Protein AF-0000000076657671 (afdb_homodimer)

Radius of gyration: 35.59 Å; Cα contacts (8 Å, |Δi|>4): 2488; chains: 2; bounding box: 98×104×80 Å

Nearest PDB structures (foldseek):
  4cth-assembly1_A-2  TM=8.405E-01  e=7.095E-39  Homo sapiens
  6sh2-assembly1_AAA  TM=8.256E-01  e=5.938E-39  Homo sapiens
  6svy-assembly1_A  TM=8.287E-01  e=7.846E-38  Homo sapiens
  5v48-assembly1_B  TM=8.168E-01  e=1.975E-38  Oryctolagus cuniculus
  3dwb-assembly1_A  TM=8.741E-01  e=6.721E-36  Homo sapiens

Secondary structure (DSSP, 8-state):
--------SB--SHHHHHHHHHHHHHS-TTGGGS-TTT-HHHHHHTTHHHHSPPPTT-S-EEHHHHHHHHHHHHHHHHHTSPPP-GGG--TTGGG--HHHHHHHHHHHHHHHHHHHHHH-HHHHHHHTTHHHHHHHHHHHHHS------S----HHHHHHHHHHHHHHHHHHHTTT--SSEEEEEEEETTEEEEEEEEEEEP-GGG-----SHHHHHHHHHHHHHHHHHH-SS---HHHHHHHHHHHHHHHHHHHHHHHHHHHHS-SEEEEEHHHHHHH-TTS-HHHHHHHHSPTT---EEEEESHHHHHHHHHHHHHS-HHHHHHHHHHHHHHHHGGG--SHHHHHHHHHHHHHTT--TTSPPPHHHHHHHHHHT--GGGSSSHHHHHHT---SSHHHHHHHHHHHHS-HHHHHHHHHHHHHHHHHHHHHHHH-SSS-HHHHHHHHHHHHH-EEEEES-TTTTTT-HHHHHHHTTT----SSHHHHHHHHHHHHHHHHHTTTTS---TT--SS-TTSS-EEEETTTTEEEEETTTSSTTT--TTS-HHHHIIIIIHHHHHHHHGGGSTTGGGB-TTS-B---S-HHHHHHHHHHHHHHHHHHHT-EEE-TTS-EEE--TTTTHHHHHHHHHHHHHHHHHHHHHHHHH-PPPBPTT-TTS-HHHHHHHHHHHHS-EE--HHHHHHHHHH-SSPPHHHHHHHHHHT-HHHHHHTT-S--S-S----/--------SB--SHHHHHHHHHHHHHS-TTGGGS-HHHHHHHHHHTTHHHHSPPPTT-S-EEHHHHHHHHHHHHHHHHHTSPPP-GGG--TTGGG--HHHHHHHHHHHHHHHHHHHHHH-HHHHHHHTTHHHHHHHHHHHHHS------S----HHHHHHHHHHHHHHHHHHHTTT--SSEEEEEEEETTEEEEEEEEEEEP-GGG-----SHHHHHHHHHHHHHHHHHH-SS---HHHHHHHHHHHHHHHHHHHHHHHHHHHHS-SEEEEEHHHHHHH-TTS-HHHHHHHHSPTT---EEEEESHHHHHHHHHHHHHS-HHHHHHHHHHHHHHHHGGG--SHHHHHHHHHHHHHTT--TTSPPPHHHHHHHHHHT--GGGSSSHHHHHHT---SSHHHHHHHHHHHHS-HHHHHHHHHHHHHHHHHHHHHHHH-SSS-HHHHHHHHHHHHH-EEEEES-TTTTTT-HHHHHHHTTT----SSHHHHHHHHHHHHHHHHHTTTTS---TT--SS-TTSS-EEEETTTTEEEEETTTSSTTT--TTS-HHHHIIIIIHHHHHHHHGGGSTTGGGB-TTS-B---S-HHHHHHHHHHHHHHHHHHHT-EEE-TTS-EEE--TTTTHHHHHHHHHHHHHHHHHHHHHHHHH-PPPBPTT-TTS-HHHHHHHHHHHHS-EE--HHHHHHHHHH-SSPPHHHHHHHHHHT-HHHHHHTT-S--S-S----

Foldseek 3Di:
DPPPPPPALADDPPLLQVLLCLQVQQAAPVLVPDQCQVFVLCGRRVRVCVVDDAAFAGQWDALQNVLLVVLLVLLLCLLVDPDQDDPRFFPLQVPDDPVLNVLLNVVSVVLNLLLCLLPVQVLLAVCFCVVLLVVLVVLCVLQPFDPPPVDPPDPVVLVVLLNSLLSNVLVCQLLQQDAQKHWFWFADQQHRFAIAIEIEGDDLLLDQAFDDPVLLVLLLQLQLVSCCVRYPDNDDSVRSSVLVVLLSVLSVQLSVLNVCLVVPHDQKDKDFPVVVCVLQVSNNVVSSLCVQAPHPDGDIYMYGSVSSSNSNSVSVVPDRSSSVSSNSSVSSCVQLLVLHDDPSSLSNVLSSCVSVVHHSVRNDDSSSVSVCCQAQAGCSQVSDPVSCQGLNRLHLNLSSLQSSCSPLPDPLNVVVVVVLLVLLLVLLLVVLVPDDQADPQLSVQLNLLSVLAAEAEAAFVVVPSSRSVSSCVLCVQQDDDSRSSNNRSSSSSSSSSVRSHCHPGTDDLRDDSYRLLRLDWAADLQANYTHHGSSVQGPPQHDSPDFLLLVLLRVQLVSQLRSCLCPFPPNCQAGSRNHRHNSGDPSSVVSLVVLLVLQQVLQQPDWDAAPVGDTDGARSVLQSSSSSSNLRSNQSSLVSSVVVCVVPHGRRHRPPCVVADSLRVSLSSNLSSLRMGHDRVVQVVCSVHPNHDHSSCSSNQSLLQHLSNCVRSVPPDRHRSGDRD/DPPPPPPALADDPPLLQVLLCLQVQQAAPVLVPDQCQVFVLCGRRVRVCVVDDAAFAGQWDALQNVLLVVLLVLLLCLLPDPDQDDPRFFPLQVPDDPVLNVLLNVVSVVLNLLLCLLPVQVLLAVCFCVVLLVVLVVLCVLQPFDPPPVDDPDPVVLVVLLNSLLSNVLVCQLLQQDAQWHWFWFADQQHRFAIATEIEGDDLLLDQAFDDPVLLVLLLQLQLVSCCVRPPDNDDSVRSSVLVVLLSVLSVQLSVLNVCLVVPHDQKDKDFPVVVCVLQVSNNVVSSLCVQAPHPFGDIYMYGSVSSSNSNSVSVVPDRSSSVSSNSSVSSCVQLLVLHDDPSSLSNVLSSCVSVVHHSVRNDDSSSVSVCCQAQAGCSQVSDPVSCQGLNRLHLNLSSLQSSCSPLPDPLNVVVVVVLLVLLLVLLLVVLVPDDQADPQLSVQLNLLSVLAAEAEAAFVVVPSSRSVSSCVLCVQQDDDSRSSVNRSSSSSSSSSVRSHCHPGTDDLRDDSYRLLRLDWAADLQANYTHHGSSVQGPPQHDSPDFLLLVLLRVQLVSQLRSQLCPFPPNCQAGSRNHRHNSGDPSSVVSLVVLLVLQQVLQQPDWDAAPVGDTDGARSVLQSSSSRSNLRSNQSSLVSSVVVCVVPHGRRHRPPCVVADSLRVSLSSNLSSLRMGHDRVVQVVCSVHPNHDHSSCSSNQSLLQHLSNCVRSVPVDRHRSGDRD

Sequence (1450 aa):
MAPSSAASNLCTSASCVHIASEILGSLALNYTEIDPCEDFEQYVCGNWAARHEIPAGGVSTDGLTLAQENVDSALRQILESPYPSGEDAGWITVNLTKEQSKADKEIFSMIQDTYQVCTNYTALEEEGLQTLQEIVKTVVDLYPTTPASGGNKTAANTTKRSAALGKTLTFFESVGIQTFQRFILKQKETDPDAVQLTLFPLQPDEVVLPATEQDLEEYIKIASQLVVAVHPSNISTTTAAKLVASVIELEGKLVAASTYAEQNGPTSDLVSIAEAQKQFPELNYEYVIEELAPKNWKGDIQFIAPAYFNNASQIISETPSTILQAYFVWKAISSISIYIEADLTNAYNDLVTKIRKRDPESPLPRWKRCINLMNYGVAWTQGSQITSQFIGPTGLTWILSRFFVDKHFSPEANELTSDLVQHIKDSFSERIESRDWASDEVKKAAIEKVEAMKKIIGLPTFPDAVDPIALKEYYSDVEIQSSLALTALSFAKSKVKNNWMTLGKPYNRGQFVLSTLTANAYHARTLNQIVLFAGFQQFPIYDVEFPSYLLYGGMGSVVGHEITHGFDNTGRNFDSIGNATQWWDEKSIKAFEEKTKCFIEQYNNFTILAPNGTNVHVNGTLTLDENIADAGGVSSSYEAWKKWEDEKGKAKNLPGLQGFTHEQLFFIKWGQTWCSNVPPELGLTLLEDDVHSPAPARVLLPLKNTVGFNKAFNCPKKEPVCELWMAPSSAASNLCTSASCVHIASEILGSLALNYTEIDPCEDFEQYVCGNWAARHEIPAGGVSTDGLTLAQENVDSALRQILESPYPSGEDAGWITVNLTKEQSKADKEIFSMIQDTYQVCTNYTALEEEGLQTLQEIVKTVVDLYPTTPASGGNKTAANTTKRSAALGKTLTFFESVGIQTFQRFILKQKETDPDAVQLTLFPLQPDEVVLPATEQDLEEYIKIASQLVVAVHPSNISTTTAAKLVASVIELEGKLVAASTYAEQNGPTSDLVSIAEAQKQFPELNYEYVIEELAPKNWKGDIQFIAPAYFNNASQIISETPSTILQAYFVWKAISSISIYIEADLTNAYNDLVTKIRKRDPESPLPRWKRCINLMNYGVAWTQGSQITSQFIGPTGLTWILSRFFVDKHFSPEANELTSDLVQHIKDSFSERIESRDWASDEVKKAAIEKVEAMKKIIGLPTFPDAVDPIALKEYYSDVEIQSSLALTALSFAKSKVKNNWMTLGKPYNRGQFVLSTLTANAYHARTLNQIVLFAGFQQFPIYDVEFPSYLLYGGMGSVVGHEITHGFDNTGRNFDSIGNATQWWDEKSIKAFEEKTKCFIEQYNNFTILAPNGTNVHVNGTLTLDENIADAGGVSSSYEAWKKWEDEKGKAKNLPGLQGFTHEQLFFIKWGQTWCSNVPPELGLTLLEDDVHSPAPARVLLPLKNTVGFNKAFNCPKKEPVCELW

InterPro domains:
  IPR000718 Peptidase M13 [PS51885] (10-725)
  IPR000718 Peptidase M13 [PTHR11733] (7-720)
  IPR000718 Peptidase M13 [cd08662] (34-720)
  IPR008753 Peptidase M13, N-terminal domain [PF05649] (36-460)
  IPR018497 Peptidase M13, C-terminal domain [PF01431] (520-720)
  IPR018497 Peptidase M13, C-terminal domain [PR00786] (530-542)
  IPR018497 Peptidase M13, C-terminal domain [PR00786] (551-567)
  IPR018497 Peptidase M13, C-terminal domain [PR00786] (626-637)
  IPR024079 Metallopeptidase, catalytic domain superfamily [G3DSA:3.40.390.10] (11-725)
  IPR042089 Peptidase M13, domain 2 [G3DSA:1.10.1380.10] (62-507)

Structure (mmCIF, N/CA/C/O backbone):
data_AF-0000000076657671-model_v1
#
loop_
_entity.id
_entity.type
_entity.pdbx_description
1 polymer 'Related to endothelin-converting enzyme 1'
#
loop_
_atom_site.group_PDB
_atom_site.id
_atom_site.type_symbol
_atom_site.label_atom_id
_atom_site.label_alt_id
_atom_site.label_comp_id
_atom_site.label_asym_id
_atom_site.label_entity_id
_atom_site.label_seq_id
_atom_site.pdbx_PDB_ins_code
_atom_site.Cartn_x
_atom_site.Cartn_y
_atom_site.Cartn_z
_atom_site.occupancy
_atom_site.B_iso_or_equiv
_atom_site.auth_seq_id
_atom_site.auth_comp_id
_atom_site.auth_asym_id
_atom_site.auth_atom_id
_atom_site.pdbx_PDB_model_num
ATOM 1 N N . MET A 1 1 ? 42.562 16.469 -19.359 1 21.91 1 MET A N 1
ATOM 2 C CA . MET A 1 1 ? 42.438 15.023 -19.188 1 21.91 1 MET A CA 1
ATOM 3 C C . MET A 1 1 ? 42.25 14.664 -17.719 1 21.91 1 MET A C 1
ATOM 5 O O . MET A 1 1 ? 43.188 14.836 -16.922 1 21.91 1 MET A O 1
ATOM 9 N N . ALA A 1 2 ? 41.094 14.789 -17.141 1 28.77 2 ALA A N 1
ATOM 10 C CA . ALA A 1 2 ? 40.938 14.773 -15.695 1 28.77 2 ALA A CA 1
ATOM 11 C C . ALA A 1 2 ? 41.5 13.477 -15.102 1 28.77 2 ALA A C 1
ATOM 13 O O . ALA A 1 2 ? 41.406 12.414 -15.727 1 28.77 2 ALA A O 1
ATOM 14 N N . PRO A 1 3 ? 42.375 13.586 -14.102 1 32.03 3 PRO A N 1
ATOM 15 C CA . PRO A 1 3 ? 43.125 12.422 -13.633 1 32.03 3 PRO A CA 1
ATOM 16 C C . PRO A 1 3 ? 42.281 11.141 -13.656 1 32.03 3 PRO A C 1
ATOM 18 O O . PRO A 1 3 ? 41.062 11.195 -13.602 1 32.03 3 PRO A O 1
ATOM 21 N N . SER A 1 4 ? 42.781 10.086 -14.383 1 34.62 4 SER A N 1
ATOM 22 C CA . SER A 1 4 ? 42.312 8.719 -14.531 1 34.62 4 SER A CA 1
ATOM 23 C C . SER A 1 4 ? 41.875 8.141 -13.188 1 34.62 4 SER A C 1
ATOM 25 O O . SER A 1 4 ? 42.719 7.941 -12.297 1 34.62 4 SER A O 1
ATOM 27 N N . SER A 1 5 ? 40.812 8.586 -12.516 1 38.19 5 SER A N 1
ATOM 28 C CA . SER A 1 5 ? 40.344 8.133 -11.219 1 38.19 5 SER A CA 1
ATOM 29 C C . SER A 1 5 ? 40.625 6.645 -11.023 1 38.19 5 SER A C 1
ATOM 31 O O . SER A 1 5 ? 40.312 5.832 -11.898 1 38.19 5 SER A O 1
ATOM 33 N N . ALA A 1 6 ? 41.656 6.191 -10.484 1 38.34 6 ALA A N 1
ATOM 34 C CA . ALA A 1 6 ? 41.875 4.82 -10.016 1 38.34 6 ALA A CA 1
ATOM 35 C C . ALA A 1 6 ? 40.531 4.098 -9.852 1 38.34 6 ALA A C 1
ATOM 37 O O . ALA A 1 6 ? 39.656 4.57 -9.141 1 38.34 6 ALA A O 1
ATOM 38 N N . ALA A 1 7 ? 40 3.219 -10.82 1 49.72 7 ALA A N 1
ATOM 39 C CA . ALA A 1 7 ? 38.719 2.543 -11 1 49.72 7 ALA A CA 1
ATOM 40 C C . ALA A 1 7 ? 38.25 1.88 -9.703 1 49.72 7 ALA A C 1
ATOM 42 O O . ALA A 1 7 ? 38.938 1.002 -9.172 1 49.72 7 ALA A O 1
ATOM 43 N N . SER A 1 8 ? 37.344 2.469 -8.906 1 71.06 8 SER A N 1
ATOM 44 C CA . SER A 1 8 ? 36.781 1.999 -7.645 1 71.06 8 SER A CA 1
ATOM 45 C C . SER A 1 8 ? 36.312 0.551 -7.754 1 71.06 8 SER A C 1
ATOM 47 O O . SER A 1 8 ? 35.844 0.121 -8.812 1 71.06 8 SER A O 1
ATOM 49 N N . ASN A 1 9 ? 36.906 -0.354 -6.977 1 88.38 9 ASN A N 1
ATOM 50 C CA . ASN A 1 9 ? 36.5 -1.747 -6.867 1 88.38 9 ASN A CA 1
ATOM 51 C C . ASN A 1 9 ? 35.031 -1.862 -6.418 1 88.38 9 ASN A C 1
ATOM 53 O O . ASN A 1 9 ? 34.562 -2.959 -6.121 1 88.38 9 ASN A O 1
ATOM 57 N N . LEU A 1 10 ? 34.375 -0.684 -6.516 1 94.5 10 LEU A N 1
ATOM 58 C CA . LEU A 1 10 ? 32.969 -0.683 -6.133 1 94.5 10 LEU A CA 1
ATOM 59 C C . LEU A 1 10 ? 32.094 -0.619 -7.363 1 94.5 10 LEU A C 1
ATOM 61 O O . LEU A 1 10 ? 32.344 0.143 -8.297 1 94.5 10 LEU A O 1
ATOM 65 N N . CYS A 1 11 ? 31.094 -1.488 -7.383 1 96.31 11 CYS A N 1
ATOM 66 C CA . CYS A 1 11 ? 30.047 -1.427 -8.391 1 96.31 11 CYS A CA 1
ATOM 67 C C . CYS A 1 11 ? 29.109 -0.258 -8.133 1 96.31 11 CYS A C 1
ATOM 69 O O . CYS A 1 11 ? 28.406 -0.239 -7.117 1 96.31 11 CYS A O 1
ATOM 71 N N . THR A 1 12 ? 29.016 0.739 -9.016 1 95.19 12 THR A N 1
ATOM 72 C CA . THR A 1 12 ? 28.234 1.94 -8.734 1 95.19 12 THR A CA 1
ATOM 73 C C . THR A 1 12 ? 27.125 2.123 -9.773 1 95.19 12 THR A C 1
ATOM 75 O O . THR A 1 12 ? 26.609 3.229 -9.945 1 95.19 12 THR A O 1
ATOM 78 N N . SER A 1 13 ? 26.859 1.036 -10.562 1 95.88 13 SER A N 1
ATOM 79 C CA . SER A 1 13 ? 25.688 1.116 -11.43 1 95.88 13 SER A CA 1
ATOM 80 C C . SER A 1 13 ? 24.406 1.301 -10.609 1 95.88 13 SER A C 1
ATOM 82 O O . SER A 1 13 ? 24.391 1.04 -9.406 1 95.88 13 SER A O 1
ATOM 84 N N . ALA A 1 14 ? 23.375 1.838 -11.25 1 96.06 14 ALA A N 1
ATOM 85 C CA . ALA A 1 14 ? 22.094 2.018 -10.562 1 96.06 14 ALA A CA 1
ATOM 86 C C . ALA A 1 14 ? 21.609 0.702 -9.953 1 96.06 14 ALA A C 1
ATOM 88 O O . ALA A 1 14 ? 21.156 0.668 -8.805 1 96.06 14 ALA A O 1
ATOM 89 N N . SER A 1 15 ? 21.703 -0.35 -10.695 1 96.81 15 SER A N 1
ATOM 90 C CA . SER A 1 15 ? 21.281 -1.669 -10.242 1 96.81 15 SER A CA 1
ATOM 91 C C . SER A 1 15 ? 22.031 -2.086 -8.977 1 96.81 15 SER A C 1
ATOM 93 O O . SER A 1 15 ? 21.422 -2.59 -8.031 1 96.81 15 SER A O 1
ATOM 95 N N . CYS A 1 16 ? 23.359 -1.859 -8.977 1 98.06 16 CYS A N 1
ATOM 96 C CA . CYS A 1 16 ? 24.188 -2.223 -7.828 1 98.06 16 CYS A CA 1
ATOM 97 C C . CYS A 1 16 ? 23.828 -1.398 -6.602 1 98.06 16 CYS A C 1
ATOM 99 O O . CYS A 1 16 ? 23.75 -1.926 -5.492 1 98.06 16 CYS A O 1
ATOM 101 N N . VAL A 1 17 ? 23.547 -0.1 -6.809 1 98.19 17 VAL A N 1
ATOM 102 C CA . VAL A 1 17 ? 23.188 0.779 -5.703 1 98.19 17 VAL A CA 1
ATOM 103 C C . VAL A 1 17 ? 21.812 0.38 -5.152 1 98.19 17 VAL A C 1
ATOM 105 O O . VAL A 1 17 ? 21.625 0.32 -3.938 1 98.19 17 VAL A O 1
ATOM 108 N N . HIS A 1 18 ? 20.844 0.077 -6.023 1 98.06 18 HIS A N 1
ATOM 109 C CA . HIS A 1 18 ? 19.516 -0.339 -5.605 1 98.06 18 HIS A CA 1
ATOM 110 C C . HIS A 1 18 ? 19.562 -1.627 -4.793 1 98.06 18 HIS A C 1
ATOM 112 O O . HIS A 1 18 ? 18.938 -1.725 -3.732 1 98.06 18 HIS A O 1
ATOM 118 N N . ILE A 1 19 ? 20.312 -2.629 -5.266 1 98.31 19 ILE A N 1
ATOM 119 C CA . ILE A 1 19 ? 20.328 -3.914 -4.578 1 98.31 19 ILE A CA 1
ATOM 120 C C . ILE A 1 19 ? 21.094 -3.789 -3.268 1 98.31 19 ILE A C 1
ATOM 122 O O . ILE A 1 19 ? 20.766 -4.434 -2.273 1 98.31 19 ILE A O 1
ATOM 126 N N . ALA A 1 20 ? 22.188 -2.979 -3.281 1 98.69 20 ALA A N 1
ATOM 127 C CA . ALA A 1 20 ? 22.906 -2.723 -2.029 1 98.69 20 ALA A CA 1
ATOM 128 C C . ALA A 1 20 ? 21.969 -2.117 -0.985 1 98.69 20 ALA A C 1
ATOM 130 O O . ALA A 1 20 ? 22 -2.512 0.183 1 98.69 20 ALA A O 1
ATOM 131 N N . SER A 1 21 ? 21.172 -1.169 -1.429 1 98.25 21 SER A N 1
ATOM 132 C CA . SER A 1 21 ? 20.188 -0.55 -0.541 1 98.25 21 SER A CA 1
ATOM 133 C C . SER A 1 21 ? 19.203 -1.581 -0 1 98.25 21 SER A C 1
ATOM 135 O O . SER A 1 21 ? 18.891 -1.58 1.191 1 98.25 21 SER A O 1
ATOM 137 N N . GLU A 1 22 ? 18.719 -2.463 -0.846 1 97.94 22 GLU A N 1
ATOM 138 C CA . GLU A 1 22 ? 17.766 -3.5 -0.436 1 97.94 22 GLU A CA 1
ATOM 139 C C . GLU A 1 22 ? 18.406 -4.449 0.578 1 97.94 22 GLU A C 1
ATOM 141 O O . GLU A 1 22 ? 17.781 -4.793 1.586 1 97.94 22 GLU A O 1
ATOM 146 N N . ILE A 1 23 ? 19.641 -4.848 0.329 1 98.56 23 ILE A N 1
ATOM 147 C CA . ILE A 1 23 ? 20.328 -5.785 1.208 1 98.56 23 ILE A CA 1
ATOM 148 C C . ILE A 1 23 ? 20.562 -5.141 2.572 1 98.56 23 ILE A C 1
ATOM 150 O O . ILE A 1 23 ? 20.203 -5.707 3.605 1 98.56 23 ILE A O 1
ATOM 154 N N . LEU A 1 24 ? 21.062 -3.904 2.543 1 98.06 24 LEU A N 1
ATOM 155 C CA . LEU A 1 24 ? 21.359 -3.195 3.783 1 98.06 24 LEU A CA 1
ATOM 156 C C . LEU A 1 24 ? 20.094 -2.957 4.594 1 98.06 24 LEU A C 1
ATOM 158 O O . LEU A 1 24 ? 20.109 -3.088 5.816 1 98.06 24 LEU A O 1
ATOM 162 N N . GLY A 1 25 ? 19.047 -2.65 3.873 1 96.69 25 GLY A N 1
ATOM 163 C CA . GLY A 1 25 ? 17.797 -2.33 4.543 1 96.69 25 GLY A CA 1
ATOM 164 C C . GLY A 1 25 ? 17.109 -3.547 5.133 1 96.69 25 GLY A C 1
ATOM 165 O O . GLY A 1 25 ? 16.25 -3.418 6.004 1 96.69 25 GLY A O 1
ATOM 166 N N . SER A 1 26 ? 17.453 -4.699 4.73 1 97.69 26 SER A N 1
ATOM 167 C CA . SER A 1 26 ? 16.781 -5.93 5.145 1 97.69 26 SER A CA 1
ATOM 168 C C . SER A 1 26 ? 17.5 -6.578 6.32 1 97.69 26 SER A C 1
ATOM 170 O O . SER A 1 26 ? 16.891 -7.293 7.113 1 97.69 26 SER A O 1
ATOM 172 N N . LEU A 1 27 ? 18.844 -6.375 6.441 1 98.06 27 LEU A N 1
ATOM 173 C CA . LEU A 1 27 ? 19.609 -6.926 7.547 1 98.06 27 LEU A CA 1
ATOM 174 C C . LEU A 1 27 ? 19.031 -6.496 8.891 1 98.06 27 LEU A C 1
ATOM 176 O O . LEU A 1 27 ? 18.453 -5.414 9 1 98.06 27 LEU A O 1
ATOM 180 N N . ALA A 1 28 ? 19.219 -7.406 9.859 1 96.19 28 ALA A N 1
ATOM 181 C CA . ALA A 1 28 ? 18.891 -6.965 11.219 1 96.19 28 ALA A CA 1
ATOM 182 C C . ALA A 1 28 ? 19.672 -5.695 11.578 1 96.19 28 ALA A C 1
ATOM 184 O O . ALA A 1 28 ? 20.828 -5.535 11.188 1 96.19 28 ALA A O 1
ATOM 185 N N . LEU A 1 29 ? 19.047 -4.82 12.297 1 88.75 29 LEU A N 1
ATOM 186 C CA . LEU A 1 29 ? 19.703 -3.572 12.688 1 88.75 29 LEU A CA 1
ATOM 187 C C . LEU A 1 29 ? 20.953 -3.846 13.523 1 88.75 29 LEU A C 1
ATOM 189 O O . LEU A 1 29 ? 21.906 -3.076 13.492 1 88.75 29 LEU A O 1
ATOM 193 N N . ASN A 1 30 ? 20.953 -5 14.258 1 92.62 30 ASN A N 1
ATOM 194 C CA . ASN A 1 30 ? 22.094 -5.434 15.07 1 92.62 30 ASN A CA 1
ATOM 195 C C . ASN A 1 30 ? 22.719 -6.703 14.516 1 92.62 30 ASN A C 1
ATOM 197 O O . ASN A 1 30 ? 23.094 -7.598 15.273 1 92.62 30 ASN A O 1
ATOM 201 N N . TYR A 1 31 ? 22.719 -6.848 13.227 1 95.5 31 TYR A N 1
ATOM 202 C CA . TYR A 1 31 ? 23.156 -8.094 12.602 1 95.5 31 TYR A CA 1
ATOM 203 C C . TYR A 1 31 ? 24.562 -8.469 13.039 1 95.5 31 TYR A C 1
ATOM 205 O O . TYR A 1 31 ? 24.906 -9.648 13.109 1 95.5 31 TYR A O 1
ATOM 213 N N . THR A 1 32 ? 25.438 -7.48 13.414 1 95 32 THR A N 1
ATOM 214 C CA . THR A 1 32 ? 26.812 -7.742 13.805 1 95 32 THR A CA 1
ATOM 215 C C . THR A 1 32 ? 26.859 -8.492 15.133 1 95 32 THR A C 1
ATOM 217 O O . THR A 1 32 ? 27.906 -9.047 15.5 1 95 32 THR A O 1
ATOM 220 N N . GLU A 1 33 ? 25.75 -8.539 15.797 1 94.88 33 GLU A N 1
ATOM 221 C CA . GLU A 1 33 ? 25.688 -9.195 17.094 1 94.88 33 GLU A CA 1
ATOM 222 C C . GLU A 1 33 ? 25.016 -10.562 16.984 1 94.88 33 GLU A C 1
ATOM 224 O O . GLU A 1 33 ? 24.875 -11.266 17.984 1 94.88 33 GLU A O 1
ATOM 229 N N . ILE A 1 34 ? 24.641 -10.93 15.852 1 96.81 34 ILE A N 1
ATOM 230 C CA . ILE A 1 34 ? 23.938 -12.188 15.625 1 96.81 34 ILE A CA 1
ATOM 231 C C . ILE A 1 34 ? 24.906 -13.211 15.023 1 96.81 34 ILE A C 1
ATOM 233 O O . ILE A 1 34 ? 25.656 -12.898 14.102 1 96.81 34 ILE A O 1
ATOM 237 N N . ASP A 1 35 ? 24.969 -14.398 15.539 1 97.19 35 ASP A N 1
ATOM 238 C CA . ASP A 1 35 ? 25.734 -15.484 14.945 1 97.19 35 ASP A CA 1
ATOM 239 C C . ASP A 1 35 ? 25.016 -16.078 13.734 1 97.19 35 ASP A C 1
ATOM 241 O O . ASP A 1 35 ? 24.016 -16.781 13.883 1 97.19 35 ASP A O 1
ATOM 245 N N . PRO A 1 36 ? 25.547 -15.82 12.523 1 97.5 36 PRO A N 1
ATOM 246 C CA . PRO A 1 36 ? 24.859 -16.297 11.32 1 97.5 36 PRO A CA 1
ATOM 247 C C . PRO A 1 36 ? 24.766 -17.812 11.258 1 97.5 36 PRO A C 1
ATOM 249 O O . PRO A 1 36 ? 23.859 -18.359 10.602 1 97.5 36 PRO A O 1
ATOM 252 N N . CYS A 1 37 ? 25.656 -18.578 11.938 1 97 37 CYS A N 1
ATOM 253 C CA . CYS A 1 37 ? 25.625 -20.031 11.922 1 97 37 CYS A CA 1
ATOM 254 C C . CYS A 1 37 ? 24.438 -20.562 12.734 1 97 37 CYS A C 1
ATOM 256 O O . CYS A 1 37 ? 24 -21.688 12.531 1 97 37 CYS A O 1
ATOM 258 N N . GLU A 1 38 ? 23.938 -19.719 13.617 1 95.19 38 GLU A N 1
ATOM 259 C CA . GLU A 1 38 ? 22.875 -20.156 14.516 1 95.19 38 GLU A CA 1
ATOM 260 C C . GLU A 1 38 ? 21.516 -19.594 14.102 1 95.19 38 GLU A C 1
ATOM 262 O O . GLU A 1 38 ? 20.5 -20.25 14.266 1 95.19 38 GLU A O 1
ATOM 267 N N . ASP A 1 39 ? 21.531 -18.375 13.664 1 95.94 39 ASP A N 1
ATOM 268 C CA . ASP A 1 39 ? 20.266 -17.719 13.32 1 95.94 39 ASP A CA 1
ATOM 269 C C . ASP A 1 39 ? 20.422 -16.844 12.086 1 95.94 39 ASP A C 1
ATOM 271 O O . ASP A 1 39 ? 20.266 -15.625 12.156 1 95.94 39 ASP A O 1
ATOM 275 N N . PHE A 1 40 ? 20.562 -17.5 10.945 1 98.06 40 PHE A N 1
ATOM 276 C CA . PHE A 1 40 ? 20.844 -16.781 9.711 1 98.06 40 PHE A CA 1
ATOM 277 C C . PHE A 1 40 ? 19.625 -16 9.258 1 98.06 40 PHE A C 1
ATOM 279 O O . PHE A 1 40 ? 19.75 -14.93 8.656 1 98.06 40 PHE A O 1
ATOM 286 N N . GLU A 1 41 ? 18.391 -16.5 9.492 1 97.5 41 GLU A N 1
ATOM 287 C CA . GLU A 1 41 ? 17.188 -15.789 9.094 1 97.5 41 GLU A CA 1
ATOM 288 C C . GLU A 1 41 ? 17.094 -14.43 9.781 1 97.5 41 GLU A C 1
ATOM 290 O O . GLU A 1 41 ? 16.844 -13.414 9.133 1 97.5 41 GLU A O 1
ATOM 295 N N . GLN A 1 42 ? 17.312 -14.414 11.125 1 96.38 42 GLN A N 1
ATOM 296 C CA . GLN A 1 42 ? 17.328 -13.133 11.836 1 96.38 42 GLN A CA 1
ATOM 297 C C . GLN A 1 42 ? 18.453 -12.234 11.32 1 96.38 42 GLN A C 1
ATOM 299 O O . GLN A 1 42 ? 18.281 -11.016 11.219 1 96.38 42 GLN A O 1
ATOM 304 N N . TYR A 1 43 ? 19.578 -12.828 11.023 1 98.06 43 TYR A N 1
ATOM 305 C CA . TYR A 1 43 ? 20.734 -12.109 10.523 1 98.06 43 TYR A CA 1
ATOM 306 C C . TYR A 1 43 ? 20.406 -11.352 9.234 1 98.06 43 TYR A C 1
ATOM 308 O O . TYR A 1 43 ? 20.672 -10.156 9.125 1 98.06 43 TYR A O 1
ATOM 316 N N . VAL A 1 44 ? 19.734 -11.984 8.305 1 98.44 44 VAL A N 1
ATOM 317 C CA . VAL A 1 44 ? 19.609 -11.422 6.961 1 98.44 44 VAL A CA 1
ATOM 318 C C . VAL A 1 44 ? 18.234 -10.805 6.785 1 98.44 44 VAL A C 1
ATOM 320 O O . VAL A 1 44 ? 18.031 -9.961 5.91 1 98.44 44 VAL A O 1
ATOM 323 N N . CYS A 1 45 ? 17.203 -11.18 7.59 1 98 45 CYS A N 1
ATOM 324 C CA . CYS A 1 45 ? 15.828 -10.758 7.367 1 98 45 CYS A CA 1
ATOM 325 C C . CYS A 1 45 ? 15.305 -9.93 8.539 1 98 45 CYS A C 1
ATOM 327 O O . CYS A 1 45 ? 14.141 -9.547 8.555 1 98 45 CYS A O 1
ATOM 329 N N . GLY A 1 46 ? 16.141 -9.625 9.469 1 96.19 46 GLY A N 1
ATOM 330 C CA . GLY A 1 46 ? 15.672 -9.078 10.734 1 96.19 46 GLY A CA 1
ATOM 331 C C . GLY A 1 46 ? 14.906 -7.781 10.57 1 96.19 46 GLY A C 1
ATOM 332 O O . GLY A 1 46 ? 14.031 -7.461 11.383 1 96.19 46 GLY A O 1
ATOM 333 N N . ASN A 1 47 ? 15.219 -6.996 9.539 1 95.12 47 ASN A N 1
ATOM 334 C CA . ASN A 1 47 ? 14.523 -5.73 9.328 1 95.12 47 ASN A CA 1
ATOM 335 C C . ASN A 1 47 ? 13.656 -5.773 8.07 1 95.12 47 ASN A C 1
ATOM 337 O O . ASN A 1 47 ? 13.156 -4.738 7.625 1 95.12 47 ASN A O 1
ATOM 341 N N . TRP A 1 48 ? 13.547 -6.918 7.504 1 96.62 48 TRP A N 1
ATOM 342 C CA . TRP A 1 48 ? 12.875 -7.047 6.215 1 96.62 48 TRP A CA 1
ATOM 343 C C . TRP A 1 48 ? 11.383 -6.789 6.352 1 96.62 48 TRP A C 1
ATOM 345 O O . TRP A 1 48 ? 10.789 -6.059 5.551 1 96.62 48 TRP A O 1
ATOM 355 N N . ALA A 1 49 ? 10.75 -7.371 7.359 1 93.81 49 ALA A N 1
ATOM 356 C CA . ALA A 1 49 ? 9.305 -7.223 7.539 1 93.81 49 ALA A CA 1
ATOM 357 C C . ALA A 1 49 ? 8.938 -5.777 7.848 1 93.81 49 ALA A C 1
ATOM 359 O O . ALA A 1 49 ? 7.891 -5.289 7.41 1 93.81 49 ALA A O 1
ATOM 360 N N . ALA A 1 50 ? 9.789 -5.09 8.586 1 89.31 50 ALA A N 1
ATOM 361 C CA . ALA A 1 50 ? 9.555 -3.684 8.898 1 89.31 50 ALA A CA 1
ATOM 362 C C . ALA A 1 50 ? 9.633 -2.816 7.645 1 89.31 50 ALA A C 1
ATOM 364 O O . ALA A 1 50 ? 8.906 -1.826 7.523 1 89.31 50 ALA A O 1
ATOM 365 N N . ARG A 1 51 ? 10.445 -3.213 6.801 1 91.5 51 ARG A N 1
ATOM 366 C CA . ARG A 1 51 ? 10.68 -2.459 5.57 1 91.5 51 ARG A CA 1
ATOM 367 C C . ARG A 1 51 ? 9.609 -2.77 4.527 1 91.5 51 ARG A C 1
ATOM 369 O O . ARG A 1 51 ? 9.312 -1.935 3.67 1 91.5 51 ARG A O 1
ATOM 376 N N . HIS A 1 52 ? 9.086 -3.979 4.637 1 93.75 52 HIS A N 1
ATOM 377 C CA . HIS A 1 52 ? 8.117 -4.414 3.633 1 93.75 52 HIS A CA 1
ATOM 378 C C . HIS A 1 52 ? 6.801 -4.828 4.277 1 93.75 52 HIS A C 1
ATOM 380 O O . HIS A 1 52 ? 6.613 -6 4.617 1 93.75 52 HIS A O 1
ATOM 386 N N . GLU A 1 53 ? 5.891 -3.959 4.285 1 88.38 53 GLU A N 1
ATOM 387 C CA . GLU A 1 53 ? 4.59 -4.199 4.902 1 88.38 53 GLU A CA 1
ATOM 388 C C . GLU A 1 53 ? 3.705 -5.062 4.008 1 88.38 53 GLU A C 1
ATOM 390 O O . GLU A 1 53 ? 3.922 -5.133 2.797 1 88.38 53 GLU A O 1
ATOM 395 N N . ILE A 1 54 ? 2.801 -5.707 4.609 1 89.62 54 ILE A N 1
ATOM 396 C CA . ILE A 1 54 ? 1.812 -6.449 3.834 1 89.62 54 ILE A CA 1
ATOM 397 C C . ILE A 1 54 ? 0.899 -5.473 3.096 1 89.62 54 ILE A C 1
ATOM 399 O O . ILE A 1 54 ? 0.27 -4.609 3.715 1 89.62 54 ILE A O 1
ATOM 403 N N . PRO A 1 55 ? 0.85 -5.496 1.83 1 86.88 55 PRO A N 1
ATOM 404 C CA . PRO A 1 55 ? 0.029 -4.555 1.069 1 86.88 55 PRO A CA 1
ATOM 405 C C . PRO A 1 55 ? -1.468 -4.801 1.242 1 86.88 55 PRO A C 1
ATOM 407 O O . PRO A 1 55 ? -1.872 -5.867 1.709 1 86.88 55 PRO A O 1
ATOM 410 N N . ALA A 1 56 ? -2.264 -3.832 0.812 1 84.5 56 ALA A N 1
ATOM 411 C CA . ALA A 1 56 ? -3.717 -3.979 0.839 1 84.5 56 ALA A CA 1
ATOM 412 C C . ALA A 1 56 ? -4.16 -5.207 0.051 1 84.5 56 ALA A C 1
ATOM 414 O O . ALA A 1 56 ? -3.666 -5.457 -1.051 1 84.5 56 ALA A O 1
ATOM 415 N N . GLY A 1 57 ? -5.012 -5.957 0.665 1 86.31 57 GLY A N 1
ATOM 416 C CA . GLY A 1 57 ? -5.531 -7.156 0.03 1 86.31 57 GLY A CA 1
ATOM 417 C C . GLY A 1 57 ? -4.648 -8.375 0.241 1 86.31 57 GLY A C 1
ATOM 418 O O . GLY A 1 57 ? -5.066 -9.5 -0.022 1 86.31 57 GLY A O 1
ATOM 419 N N . GLY A 1 58 ? -3.459 -8.086 0.705 1 87.38 58 GLY A N 1
ATOM 420 C CA . GLY A 1 58 ? -2.529 -9.18 0.931 1 87.38 58 GLY A CA 1
ATOM 421 C C . GLY A 1 58 ? -2.66 -9.805 2.309 1 87.38 58 GLY A C 1
ATOM 422 O O . GLY A 1 58 ? -3.203 -9.18 3.227 1 87.38 58 GLY A O 1
ATOM 423 N N . VAL A 1 59 ? -2.154 -11.062 2.451 1 89.31 59 VAL A N 1
ATOM 424 C CA . VAL A 1 59 ? -2.172 -11.742 3.744 1 89.31 59 VAL A CA 1
ATOM 425 C C . VAL A 1 59 ? -0.743 -11.922 4.25 1 89.31 59 VAL A C 1
ATOM 427 O O . VAL A 1 59 ? -0.525 -12.148 5.445 1 89.31 59 VAL A O 1
ATOM 430 N N . SER A 1 60 ? 0.183 -11.82 3.389 1 93.62 60 SER A N 1
ATOM 431 C CA . SER A 1 60 ? 1.611 -11.914 3.674 1 93.62 60 SER A CA 1
ATOM 432 C C . SER A 1 60 ? 2.441 -11.328 2.537 1 93.62 60 SER A C 1
ATOM 434 O O . SER A 1 60 ? 1.903 -10.984 1.482 1 93.62 60 SER A O 1
ATOM 436 N N . THR A 1 61 ? 3.695 -11.109 2.789 1 94.62 61 THR A N 1
ATOM 437 C CA . THR A 1 61 ? 4.633 -10.648 1.77 1 94.62 61 THR A CA 1
ATOM 438 C C . THR A 1 61 ? 5.977 -11.359 1.91 1 94.62 61 THR A C 1
ATOM 440 O O . THR A 1 61 ? 6.344 -11.789 3.004 1 94.62 61 THR A O 1
ATOM 443 N N . ASP A 1 62 ? 6.633 -11.609 0.797 1 95.25 62 ASP A N 1
ATOM 444 C CA . ASP A 1 62 ? 7.957 -12.219 0.78 1 95.25 62 ASP A CA 1
ATOM 445 C C . ASP A 1 62 ? 8.766 -11.742 -0.428 1 95.25 62 ASP A C 1
ATOM 447 O O . ASP A 1 62 ? 8.367 -10.797 -1.111 1 95.25 62 ASP A O 1
ATOM 451 N N . GLY A 1 63 ? 9.922 -12.258 -0.603 1 93.5 63 GLY A N 1
ATOM 452 C CA . GLY A 1 63 ? 10.781 -11.836 -1.695 1 93.5 63 GLY A CA 1
ATOM 453 C C . GLY A 1 63 ? 10.125 -11.969 -3.057 1 93.5 63 GLY A C 1
ATOM 454 O O . GLY A 1 63 ? 10.289 -11.102 -3.918 1 93.5 63 GLY A O 1
ATOM 455 N N . LEU A 1 64 ? 9.398 -12.953 -3.305 1 94.88 64 LEU A N 1
ATOM 456 C CA . LEU A 1 64 ? 8.719 -13.164 -4.578 1 94.88 64 LEU A CA 1
ATOM 457 C C . LEU A 1 64 ? 7.586 -12.164 -4.766 1 94.88 64 LEU A C 1
ATOM 459 O O . LEU A 1 64 ? 7.359 -11.672 -5.871 1 94.88 64 LEU A O 1
ATOM 463 N N . THR A 1 65 ? 6.914 -11.852 -3.656 1 94.5 65 THR A N 1
ATOM 464 C CA . THR A 1 65 ? 5.812 -10.898 -3.715 1 94.5 65 THR A CA 1
ATOM 465 C C . THR A 1 65 ? 6.32 -9.508 -4.086 1 94.5 65 THR A C 1
ATOM 467 O O . THR A 1 65 ? 5.625 -8.742 -4.758 1 94.5 65 THR A O 1
ATOM 470 N N . LEU A 1 66 ? 7.531 -9.195 -3.672 1 94.62 66 LEU A N 1
ATOM 471 C CA . LEU A 1 66 ? 8.102 -7.902 -4.043 1 94.62 66 LEU A CA 1
ATOM 472 C C . LEU A 1 66 ? 8.305 -7.812 -5.551 1 94.62 66 LEU A C 1
ATOM 474 O O . LEU A 1 66 ? 8.016 -6.781 -6.164 1 94.62 66 LEU A O 1
ATOM 478 N N . ALA A 1 67 ? 8.844 -8.875 -6.113 1 95.94 67 ALA A N 1
ATOM 479 C CA . ALA A 1 67 ? 8.992 -8.922 -7.566 1 95.94 67 ALA A CA 1
ATOM 480 C C . ALA A 1 67 ? 7.637 -8.836 -8.266 1 95.94 67 ALA A C 1
ATOM 482 O O . ALA A 1 67 ? 7.5 -8.156 -9.281 1 95.94 67 ALA A O 1
ATOM 483 N N . GLN A 1 68 ? 6.668 -9.516 -7.68 1 96.88 68 GLN A N 1
ATOM 484 C CA . GLN A 1 68 ? 5.324 -9.484 -8.25 1 96.88 68 GLN A CA 1
ATOM 485 C C . GLN A 1 68 ? 4.746 -8.078 -8.234 1 96.88 68 GLN A C 1
ATOM 487 O O . GLN A 1 68 ? 4.062 -7.668 -9.18 1 96.88 68 GLN A O 1
ATOM 492 N N . GLU A 1 69 ? 4.969 -7.363 -7.184 1 94.12 69 GLU A N 1
ATOM 493 C CA . GLU A 1 69 ? 4.492 -5.988 -7.09 1 94.12 69 GLU A CA 1
ATOM 494 C C . GLU A 1 69 ? 5.09 -5.121 -8.195 1 94.12 69 GLU A C 1
ATOM 496 O O . GLU A 1 69 ? 4.422 -4.23 -8.727 1 94.12 69 GLU A O 1
ATOM 501 N N . ASN A 1 70 ? 6.328 -5.348 -8.508 1 93.94 70 ASN A N 1
ATOM 502 C CA . ASN A 1 70 ? 6.961 -4.625 -9.602 1 93.94 70 ASN A CA 1
ATOM 503 C C . ASN A 1 70 ? 6.293 -4.941 -10.938 1 93.94 70 ASN A C 1
ATOM 505 O O . ASN A 1 70 ? 6.121 -4.055 -11.773 1 93.94 70 ASN A O 1
ATOM 509 N N . VAL A 1 71 ? 5.945 -6.188 -11.086 1 97.31 71 VAL A N 1
ATOM 510 C CA . VAL A 1 71 ? 5.262 -6.605 -12.312 1 97.31 71 VAL A CA 1
ATOM 511 C C . VAL A 1 71 ? 3.908 -5.906 -12.406 1 97.31 71 VAL A C 1
ATOM 513 O O . VAL A 1 71 ? 3.566 -5.348 -13.453 1 97.31 71 VAL A O 1
ATOM 516 N N . ASP A 1 72 ? 3.168 -5.93 -11.344 1 96.31 72 ASP A N 1
ATOM 517 C CA . ASP A 1 72 ? 1.84 -5.324 -11.328 1 96.31 72 ASP A CA 1
ATOM 518 C C . ASP A 1 72 ? 1.916 -3.826 -11.602 1 96.31 72 ASP A C 1
ATOM 520 O O . ASP A 1 72 ? 1.102 -3.287 -12.352 1 96.31 72 ASP A O 1
ATOM 524 N N . SER A 1 73 ? 2.873 -3.188 -11.008 1 93.56 73 SER A N 1
ATOM 525 C CA . SER A 1 73 ? 3.055 -1.756 -11.227 1 93.56 73 SER A CA 1
ATOM 526 C C . SER A 1 73 ? 3.375 -1.455 -12.688 1 93.56 73 SER A C 1
ATOM 528 O O . SER A 1 73 ? 2.869 -0.481 -13.25 1 93.56 73 SER A O 1
ATOM 530 N N . ALA A 1 74 ? 4.238 -2.242 -13.266 1 95.62 74 ALA A N 1
ATOM 531 C CA . ALA A 1 74 ? 4.586 -2.08 -14.672 1 95.62 74 ALA A CA 1
ATOM 532 C C . ALA A 1 74 ? 3.361 -2.271 -15.57 1 95.62 74 ALA A C 1
ATOM 534 O O . ALA A 1 74 ? 3.154 -1.518 -16.516 1 95.62 74 ALA A O 1
ATOM 535 N N . LEU A 1 75 ? 2.594 -3.266 -15.227 1 98 75 LEU A N 1
ATOM 536 C CA . LEU A 1 75 ? 1.395 -3.537 -16.016 1 98 75 LEU A CA 1
ATOM 537 C C . LEU A 1 75 ? 0.395 -2.393 -15.891 1 98 75 LEU A C 1
ATOM 539 O O . LEU A 1 75 ? -0.244 -2.016 -16.875 1 98 75 LEU A O 1
ATOM 543 N N . ARG A 1 76 ? 0.218 -1.895 -14.719 1 95.44 76 ARG A N 1
ATOM 544 C CA . ARG A 1 76 ? -0.659 -0.742 -14.539 1 95.44 76 ARG A CA 1
ATOM 545 C C . ARG A 1 76 ? -0.229 0.42 -15.43 1 95.44 76 ARG A C 1
ATOM 547 O O . ARG A 1 76 ? -1.06 1.035 -16.094 1 95.44 76 ARG A O 1
ATOM 554 N N . GLN A 1 77 ? 1.051 0.703 -15.469 1 92.69 77 GLN A N 1
ATOM 555 C CA . GLN A 1 77 ? 1.584 1.8 -16.266 1 92.69 77 GLN A CA 1
ATOM 556 C C . GLN A 1 77 ? 1.326 1.572 -17.75 1 92.69 77 GLN A C 1
ATOM 558 O O . GLN A 1 77 ? 0.963 2.504 -18.469 1 92.69 77 GLN A O 1
ATOM 563 N N . ILE A 1 78 ? 1.523 0.359 -18.125 1 96.69 78 ILE A N 1
ATOM 564 C CA . ILE A 1 78 ? 1.287 0.01 -19.531 1 96.69 78 ILE A CA 1
ATOM 565 C C . ILE A 1 78 ? -0.175 0.266 -19.891 1 96.69 78 ILE A C 1
ATOM 567 O O . ILE A 1 78 ? -0.471 0.898 -20.906 1 96.69 78 ILE A O 1
ATOM 571 N N . LEU A 1 79 ? -1.073 -0.139 -19.047 1 97.62 79 LEU A N 1
ATOM 572 C CA . LEU A 1 79 ? -2.506 -0.091 -19.312 1 97.62 79 LEU A CA 1
ATOM 573 C C . LEU A 1 79 ? -3.027 1.34 -19.234 1 97.62 79 LEU A C 1
ATOM 575 O O . LEU A 1 79 ? -4.031 1.673 -19.875 1 97.62 79 LEU A O 1
ATOM 579 N N . GLU A 1 80 ? -2.328 2.162 -18.5 1 92.75 80 GLU A N 1
ATOM 580 C CA . GLU A 1 80 ? -2.789 3.533 -18.312 1 92.75 80 GLU A CA 1
ATOM 581 C C . GLU A 1 80 ? -2.012 4.508 -19.203 1 92.75 80 GLU A C 1
ATOM 583 O O . GLU A 1 80 ? -2.189 5.723 -19.094 1 92.75 80 GLU A O 1
ATOM 588 N N . SER A 1 81 ? -1.134 3.984 -20.062 1 92.31 81 SER A N 1
ATOM 589 C CA . SER A 1 81 ? -0.342 4.793 -20.984 1 92.31 81 SER A CA 1
ATOM 590 C C . SER A 1 81 ? -0.795 4.59 -22.422 1 92.31 81 SER A C 1
ATOM 592 O O . SER A 1 81 ? -1.473 3.609 -22.734 1 92.31 81 SER A O 1
ATOM 594 N N . PRO A 1 82 ? -0.416 5.574 -23.359 1 93.69 82 PRO A N 1
ATOM 595 C CA . PRO A 1 82 ? -0.684 5.344 -24.781 1 93.69 82 PRO A CA 1
ATOM 596 C C . PRO A 1 82 ? 0.141 4.195 -25.359 1 93.69 82 PRO A C 1
ATOM 598 O O . PRO A 1 82 ? 1.057 3.695 -24.688 1 93.69 82 PRO A O 1
ATOM 601 N N . TYR A 1 83 ? -0.317 3.764 -26.516 1 97.19 83 TYR A N 1
ATOM 602 C CA . TYR A 1 83 ? 0.453 2.758 -27.234 1 97.19 83 TYR A CA 1
ATOM 603 C C . TYR A 1 83 ? 1.926 3.145 -27.312 1 97.19 83 TYR A C 1
ATOM 605 O O . TYR A 1 83 ? 2.258 4.297 -27.594 1 97.19 83 TYR A O 1
ATOM 613 N N . PRO A 1 84 ? 2.799 2.168 -26.922 1 95 84 PRO A N 1
ATOM 614 C CA . PRO A 1 84 ? 4.219 2.521 -26.891 1 95 84 PRO A CA 1
ATOM 615 C C . PRO A 1 84 ? 4.75 2.951 -28.25 1 95 84 PRO A C 1
ATOM 617 O O . PRO A 1 84 ? 4.551 2.246 -29.25 1 95 84 PRO A O 1
ATOM 620 N N . SER A 1 85 ? 5.324 4.074 -28.297 1 91.75 85 SER A N 1
ATOM 621 C CA . SER A 1 85 ? 5.93 4.633 -29.5 1 91.75 85 SER A CA 1
ATOM 622 C C . SER A 1 85 ? 7.172 5.453 -29.172 1 91.75 85 SER A C 1
ATOM 624 O O . SER A 1 85 ? 7.43 5.75 -28 1 91.75 85 SER A O 1
ATOM 626 N N . GLY A 1 86 ? 7.945 5.676 -30.172 1 87.5 86 GLY A N 1
ATOM 627 C CA . GLY A 1 86 ? 9.148 6.461 -29.922 1 87.5 86 GLY A CA 1
ATOM 628 C C . GLY A 1 86 ? 10.031 5.879 -28.844 1 87.5 86 GLY A C 1
ATOM 629 O O . GLY A 1 86 ? 10.398 4.703 -28.906 1 87.5 86 GLY A O 1
ATOM 630 N N . GLU A 1 87 ? 10.227 6.676 -27.781 1 79.12 87 GLU A N 1
ATOM 631 C CA . GLU A 1 87 ? 11.125 6.281 -26.703 1 79.12 87 GLU A CA 1
ATOM 632 C C . GLU A 1 87 ? 10.484 5.219 -25.812 1 79.12 87 GLU A C 1
ATOM 634 O O . GLU A 1 87 ? 11.188 4.484 -25.109 1 79.12 87 GLU A O 1
ATOM 639 N N . ASP A 1 88 ? 9.25 5.105 -25.953 1 85.94 88 ASP A N 1
ATOM 640 C CA . ASP A 1 88 ? 8.531 4.156 -25.109 1 85.94 88 ASP A CA 1
ATOM 641 C C . ASP A 1 88 ? 8.438 2.785 -25.766 1 85.94 88 ASP A C 1
ATOM 643 O O . ASP A 1 88 ? 8.016 1.812 -25.141 1 85.94 88 ASP A O 1
ATOM 647 N N . ALA A 1 89 ? 8.914 2.738 -27.062 1 93.12 89 ALA A N 1
ATOM 648 C CA . ALA A 1 89 ? 8.914 1.47 -27.781 1 93.12 89 ALA A CA 1
ATOM 649 C C . ALA A 1 89 ? 10.078 0.585 -27.359 1 93.12 89 ALA A C 1
ATOM 651 O O . ALA A 1 89 ? 11.219 1.043 -27.281 1 93.12 89 ALA A O 1
ATOM 652 N N . GLY A 1 90 ? 9.781 -0.692 -27.016 1 95.06 90 GLY A N 1
ATOM 653 C CA . GLY A 1 90 ? 10.805 -1.653 -26.641 1 95.06 90 GLY A CA 1
ATOM 654 C C . GLY A 1 90 ? 11.305 -2.486 -27.797 1 95.06 90 GLY A C 1
ATOM 655 O O . GLY A 1 90 ? 11.062 -2.148 -28.953 1 95.06 90 GLY A O 1
ATOM 656 N N . TRP A 1 91 ? 12.031 -3.564 -27.5 1 95.31 91 TRP A N 1
ATOM 657 C CA . TRP A 1 91 ? 12.805 -4.328 -28.469 1 95.31 91 TRP A CA 1
ATOM 658 C C . TRP A 1 91 ? 11.891 -5.039 -29.469 1 95.31 91 TRP A C 1
ATOM 660 O O . TRP A 1 91 ? 12.289 -5.309 -30.609 1 95.31 91 TRP A O 1
ATOM 670 N N . ILE A 1 92 ? 10.602 -5.336 -29.062 1 97.38 92 ILE A N 1
ATOM 671 C CA . ILE A 1 92 ? 9.672 -5.988 -29.984 1 97.38 92 ILE A CA 1
ATOM 672 C C . ILE A 1 92 ? 9.016 -4.941 -30.875 1 97.38 92 ILE A C 1
ATOM 674 O O . ILE A 1 92 ? 8.977 -5.094 -32.094 1 97.38 92 ILE A O 1
ATOM 678 N N . THR A 1 93 ? 8.523 -3.873 -30.266 1 97.75 93 THR A N 1
ATOM 679 C CA . THR A 1 93 ? 7.738 -2.85 -30.938 1 97.75 93 THR A CA 1
ATOM 680 C C . THR A 1 93 ? 8.539 -2.217 -32.062 1 97.75 93 THR A C 1
ATOM 682 O O . THR A 1 93 ? 8.008 -1.973 -33.156 1 97.75 93 THR A O 1
ATOM 685 N N . VAL A 1 94 ? 9.82 -1.954 -31.938 1 96.06 94 VAL A N 1
ATOM 686 C CA . VAL A 1 94 ? 10.633 -1.218 -32.906 1 96.06 94 VAL A CA 1
ATOM 687 C C . VAL A 1 94 ? 10.891 -2.086 -34.125 1 96.06 94 VAL A C 1
ATOM 689 O O . VAL A 1 94 ? 11.281 -1.579 -35.188 1 96.06 94 VAL A O 1
ATOM 692 N N . ASN A 1 95 ? 10.641 -3.383 -34.062 1 95.62 95 ASN A N 1
ATOM 693 C CA . ASN A 1 95 ? 11.016 -4.305 -35.156 1 95.62 95 ASN A CA 1
ATOM 694 C C . ASN A 1 95 ? 9.781 -4.844 -35.875 1 95.62 95 ASN A C 1
ATOM 696 O O . ASN A 1 95 ? 9.891 -5.734 -36.719 1 95.62 95 ASN A O 1
ATOM 700 N N . LEU A 1 96 ? 8.656 -4.348 -35.594 1 97.69 96 LEU A N 1
ATOM 701 C CA . LEU A 1 96 ? 7.422 -4.852 -36.188 1 97.69 96 LEU A CA 1
ATOM 702 C C . LEU A 1 96 ? 7.273 -4.379 -37.625 1 97.69 96 LEU A C 1
ATOM 704 O O . LEU A 1 96 ? 7.609 -3.238 -37.969 1 97.69 96 LEU A O 1
ATOM 708 N N . THR A 1 97 ? 6.746 -5.25 -38.531 1 97.56 97 THR A N 1
ATOM 709 C CA . THR A 1 97 ? 6.305 -4.844 -39.875 1 97.56 97 THR A CA 1
ATOM 710 C C . THR A 1 97 ? 5.043 -3.984 -39.781 1 97.56 97 THR A C 1
ATOM 712 O O . THR A 1 97 ? 4.438 -3.869 -38.719 1 97.56 97 THR A O 1
ATOM 715 N N . LYS A 1 98 ? 4.668 -3.438 -40.906 1 97.25 98 LYS A N 1
ATOM 716 C CA . LYS A 1 98 ? 3.465 -2.613 -40.938 1 97.25 98 LYS A CA 1
ATOM 717 C C . LYS A 1 98 ? 2.23 -3.426 -40.562 1 97.25 98 LYS A C 1
ATOM 719 O O . LYS A 1 98 ? 1.376 -2.949 -39.812 1 97.25 98 LYS A O 1
ATOM 724 N N . GLU A 1 99 ? 2.162 -4.633 -41.062 1 97.56 99 GLU A N 1
ATOM 725 C CA . GLU A 1 99 ? 1.035 -5.516 -40.75 1 97.56 99 GLU A CA 1
ATOM 726 C C . GLU A 1 99 ? 1.023 -5.918 -39.281 1 97.56 99 GLU A C 1
ATOM 728 O O . GLU A 1 99 ? -0.034 -5.949 -38.656 1 97.56 99 GLU A O 1
ATOM 733 N N . GLN A 1 100 ? 2.137 -6.195 -38.75 1 98 100 GLN A N 1
ATOM 734 C CA . GLN A 1 100 ? 2.256 -6.551 -37.344 1 98 100 GLN A CA 1
ATOM 735 C C . GLN A 1 100 ? 1.908 -5.367 -36.438 1 98 100 GLN A C 1
ATOM 737 O O . GLN A 1 100 ? 1.283 -5.539 -35.375 1 98 100 GLN A O 1
ATOM 742 N N . SER A 1 101 ? 2.328 -4.246 -36.812 1 97.81 101 SER A N 1
ATOM 743 C CA . SER A 1 101 ? 2.051 -3.041 -36.062 1 97.81 101 SER A CA 1
ATOM 744 C C . SER A 1 101 ? 0.551 -2.771 -35.969 1 97.81 101 SER A C 1
ATOM 746 O O . SER A 1 101 ? 0.048 -2.354 -34.938 1 97.81 101 SER A O 1
ATOM 748 N N . LYS A 1 102 ? -0.116 -2.98 -37.062 1 98.06 102 LYS A N 1
ATOM 749 C CA . LYS A 1 102 ? -1.567 -2.818 -37.062 1 98.06 102 LYS A CA 1
ATOM 750 C C . LYS A 1 102 ? -2.227 -3.793 -36.094 1 98.06 102 LYS A C 1
ATOM 752 O O . LYS A 1 102 ? -3.076 -3.398 -35.312 1 98.06 102 LYS A O 1
ATOM 757 N N . ALA A 1 103 ? -1.829 -5.074 -36.156 1 98.56 103 ALA A N 1
ATOM 758 C CA . ALA A 1 103 ? -2.336 -6.086 -35.25 1 98.56 103 ALA A CA 1
ATOM 759 C C . ALA A 1 103 ? -1.989 -5.738 -33.812 1 98.56 103 ALA A C 1
ATOM 761 O O . ALA A 1 103 ? -2.795 -5.953 -32.906 1 98.56 103 ALA A O 1
ATOM 762 N N . ASP A 1 104 ? -0.786 -5.246 -33.656 1 98.5 104 ASP A N 1
ATOM 763 C CA . ASP A 1 104 ? -0.286 -4.902 -32.344 1 98.5 104 ASP A CA 1
ATOM 764 C C . ASP A 1 104 ? -1.135 -3.807 -31.688 1 98.5 104 ASP A C 1
ATOM 766 O O . ASP A 1 104 ? -1.445 -3.871 -30.5 1 98.5 104 ASP A O 1
ATOM 770 N N . LYS A 1 105 ? -1.473 -2.814 -32.406 1 98.38 105 LYS A N 1
ATOM 771 C CA . LYS A 1 105 ? -2.316 -1.729 -31.906 1 98.38 105 LYS A CA 1
ATOM 772 C C . LYS A 1 105 ? -3.717 -2.23 -31.578 1 98.38 105 LYS A C 1
ATOM 774 O O . LYS A 1 105 ? -4.34 -1.757 -30.625 1 98.38 105 LYS A O 1
ATOM 779 N N . GLU A 1 106 ? -4.164 -3.162 -32.375 1 98.38 106 GLU A N 1
ATOM 780 C CA . GLU A 1 106 ? -5.488 -3.727 -32.125 1 98.38 106 GLU A CA 1
ATOM 781 C C . GLU A 1 106 ? -5.52 -4.504 -30.812 1 98.38 106 GLU A C 1
ATOM 783 O O . GLU A 1 106 ? -6.461 -4.363 -30.016 1 98.38 106 GLU A O 1
ATOM 788 N N . ILE A 1 107 ? -4.531 -5.316 -30.578 1 98.56 107 ILE A N 1
ATOM 789 C CA . ILE A 1 107 ? -4.547 -6.105 -29.359 1 98.56 107 ILE A CA 1
ATOM 790 C C . ILE A 1 107 ? -4.246 -5.207 -28.156 1 98.56 107 ILE A C 1
ATOM 792 O O . ILE A 1 107 ? -4.699 -5.477 -27.047 1 98.56 107 ILE A O 1
ATOM 796 N N . PHE A 1 108 ? -3.469 -4.148 -28.328 1 98.69 108 PHE A N 1
ATOM 797 C CA . PHE A 1 108 ? -3.275 -3.172 -27.266 1 98.69 108 PHE A CA 1
ATOM 798 C C . PHE A 1 108 ? -4.602 -2.535 -26.859 1 98.69 108 PHE A C 1
ATOM 800 O O . PHE A 1 108 ? -4.883 -2.371 -25.672 1 98.69 108 PHE A O 1
ATOM 807 N N . SER A 1 109 ? -5.367 -2.182 -27.875 1 98.25 109 SER A N 1
ATOM 808 C CA . SER A 1 109 ? -6.688 -1.623 -27.609 1 98.25 109 SER A CA 1
ATOM 809 C C . SER A 1 109 ? -7.559 -2.605 -26.828 1 98.25 109 SER A C 1
ATOM 811 O O . SER A 1 109 ? -8.359 -2.201 -25.984 1 98.25 109 SER A O 1
ATOM 813 N N . MET A 1 110 ? -7.406 -3.863 -27.141 1 98.5 110 MET A N 1
ATOM 814 C CA . MET A 1 110 ? -8.18 -4.895 -26.453 1 98.5 110 MET A CA 1
ATOM 815 C C . MET A 1 110 ? -7.906 -4.879 -24.953 1 98.5 110 MET A C 1
ATOM 817 O O . MET A 1 110 ? -8.836 -4.93 -24.141 1 98.5 110 MET A O 1
ATOM 821 N N . ILE A 1 111 ? -6.645 -4.84 -24.5 1 98.62 111 ILE A N 1
ATOM 822 C CA . ILE A 1 111 ? -6.32 -4.871 -23.078 1 98.62 111 ILE A CA 1
ATOM 823 C C . ILE A 1 111 ? -6.695 -3.537 -22.438 1 98.62 111 ILE A C 1
ATOM 825 O O . ILE A 1 111 ? -7.145 -3.498 -21.281 1 98.62 111 ILE A O 1
ATOM 829 N N . GLN A 1 112 ? -6.57 -2.414 -23.109 1 98.25 112 GLN A N 1
ATOM 830 C CA . GLN A 1 112 ? -6.969 -1.124 -22.547 1 98.25 112 GLN A CA 1
ATOM 831 C C . GLN A 1 112 ? -8.484 -1.047 -22.359 1 98.25 112 GLN A C 1
ATOM 833 O O . GLN A 1 112 ? -8.969 -0.536 -21.359 1 98.25 112 GLN A O 1
ATOM 838 N N . ASP A 1 113 ? -9.18 -1.514 -23.422 1 98.19 113 ASP A N 1
ATOM 839 C CA . ASP A 1 113 ? -10.641 -1.535 -23.328 1 98.19 113 ASP A CA 1
ATOM 840 C C . ASP A 1 113 ? -11.109 -2.379 -22.156 1 98.19 113 ASP A C 1
ATOM 842 O O . ASP A 1 113 ? -12.016 -1.982 -21.422 1 98.19 113 ASP A O 1
ATOM 846 N N . THR A 1 114 ? -10.5 -3.537 -22.016 1 98.69 114 THR A N 1
ATOM 847 C CA . THR A 1 114 ? -10.852 -4.41 -20.891 1 98.69 114 THR A CA 1
ATOM 848 C C . THR A 1 114 ? -10.586 -3.719 -19.562 1 98.69 114 THR A C 1
ATOM 850 O O . THR A 1 114 ? -11.414 -3.771 -18.656 1 98.69 114 THR A O 1
ATOM 853 N N . TYR A 1 115 ? -9.422 -3.115 -19.453 1 98.38 115 TYR A N 1
ATOM 854 C CA . TYR A 1 115 ? -9.047 -2.4 -18.234 1 98.38 115 TYR A CA 1
ATOM 855 C C . TYR A 1 115 ? -10.031 -1.274 -17.938 1 98.38 115 TYR A C 1
ATOM 857 O O . TYR A 1 115 ? -10.414 -1.062 -16.781 1 98.38 115 TYR A O 1
ATOM 865 N N . GLN A 1 116 ? -10.469 -0.574 -18.938 1 96.81 116 GLN A N 1
ATOM 866 C CA . GLN A 1 116 ? -11.422 0.525 -18.797 1 96.81 116 GLN A CA 1
ATOM 867 C C . GLN A 1 116 ? -12.781 0.018 -18.328 1 96.81 116 GLN A C 1
ATOM 869 O O . GLN A 1 116 ? -13.414 0.619 -17.453 1 96.81 116 GLN A O 1
ATOM 874 N N . VAL A 1 117 ? -13.18 -1.078 -18.906 1 97.81 117 VAL A N 1
ATOM 875 C CA . VAL A 1 117 ? -14.445 -1.679 -18.484 1 97.81 117 VAL A CA 1
ATOM 876 C C . VAL A 1 117 ? -14.375 -2.061 -17.016 1 97.81 117 VAL A C 1
ATOM 878 O O . VAL A 1 117 ? -15.305 -1.787 -16.25 1 97.81 117 VAL A O 1
ATOM 881 N N . CYS A 1 118 ? -13.281 -2.607 -16.625 1 97.62 118 CYS A N 1
ATOM 882 C CA . CYS A 1 118 ? -13.117 -3.129 -15.273 1 97.62 118 CYS A CA 1
ATOM 883 C C . CYS A 1 118 ? -12.977 -1.995 -14.266 1 97.62 118 CYS A C 1
ATOM 885 O O . CYS A 1 118 ? -13.484 -2.092 -13.148 1 97.62 118 CYS A O 1
ATOM 887 N N . THR A 1 119 ? -12.328 -0.873 -14.594 1 93.69 119 THR A N 1
ATOM 888 C CA . THR A 1 119 ? -12.039 0.196 -13.648 1 93.69 119 THR A CA 1
ATOM 889 C C . THR A 1 119 ? -13.18 1.212 -13.609 1 93.69 119 THR A C 1
ATOM 891 O O . THR A 1 119 ? -13.211 2.078 -12.734 1 93.69 119 THR A O 1
ATOM 894 N N . ASN A 1 120 ? -14.148 1.086 -14.586 1 91.75 120 ASN A N 1
ATOM 895 C CA . ASN A 1 120 ? -15.281 2.008 -14.617 1 91.75 120 ASN A CA 1
ATOM 896 C C . ASN A 1 120 ? -16.359 1.607 -13.609 1 91.75 120 ASN A C 1
ATOM 898 O O . ASN A 1 120 ? -17.438 1.177 -13.992 1 91.75 120 ASN A O 1
ATOM 902 N N . TYR A 1 121 ? -16.109 1.878 -12.398 1 86.81 121 TYR A N 1
ATOM 903 C CA . TYR A 1 121 ? -16.969 1.456 -11.297 1 86.81 121 TYR A CA 1
ATOM 904 C C . TYR A 1 121 ? -18.375 1.996 -11.469 1 86.81 121 TYR A C 1
ATOM 906 O O . TYR A 1 121 ? -19.359 1.295 -11.195 1 86.81 121 TYR A O 1
ATOM 914 N N . THR A 1 122 ? -18.547 3.199 -11.875 1 84 122 THR A N 1
ATOM 915 C CA . THR A 1 122 ? -19.844 3.842 -12.023 1 84 122 THR A CA 1
ATOM 916 C C . THR A 1 122 ? -20.703 3.098 -13.039 1 84 122 THR A C 1
ATOM 918 O O . THR A 1 122 ? -21.891 2.855 -12.805 1 84 122 THR A O 1
ATOM 921 N N . ALA A 1 123 ? -20.078 2.764 -14.148 1 91.19 123 ALA A N 1
ATOM 922 C CA . ALA A 1 123 ? -20.812 2.023 -15.18 1 91.19 123 ALA A CA 1
ATOM 923 C C . ALA A 1 123 ? -21.219 0.646 -14.664 1 91.19 123 ALA A C 1
ATOM 925 O O . ALA A 1 123 ? -22.312 0.17 -14.977 1 91.19 123 ALA A O 1
ATOM 926 N N . LEU A 1 124 ? -20.406 -0.005 -13.883 1 94.19 124 LEU A N 1
ATOM 927 C CA . LEU A 1 124 ? -20.703 -1.325 -13.336 1 94.19 124 LEU A CA 1
ATOM 928 C C . LEU A 1 124 ? -21.828 -1.256 -12.312 1 94.19 124 LEU A C 1
ATOM 930 O O . LEU A 1 124 ? -22.719 -2.119 -12.305 1 94.19 124 LEU A O 1
ATOM 934 N N . GLU A 1 125 ? -21.781 -0.258 -11.539 1 87.81 125 GLU A N 1
ATOM 935 C CA . GLU A 1 125 ? -22.859 -0.067 -10.562 1 87.81 125 GLU A CA 1
ATOM 936 C C . GLU A 1 125 ? -24.188 0.184 -11.25 1 87.81 125 GLU A C 1
ATOM 938 O O . GLU A 1 125 ? -25.234 -0.245 -10.758 1 87.81 125 GLU A O 1
ATOM 943 N N . GLU A 1 126 ? -24.172 0.954 -12.344 1 90.06 126 GLU A N 1
ATOM 944 C CA . GLU A 1 126 ? -25.391 1.249 -13.102 1 90.06 126 GLU A CA 1
ATOM 945 C C . GLU A 1 126 ? -25.969 -0.017 -13.719 1 90.06 126 GLU A C 1
ATOM 947 O O . GLU A 1 126 ? -27.188 -0.188 -13.758 1 90.06 126 GLU A O 1
ATOM 952 N N . GLU A 1 127 ? -25.094 -0.888 -14.156 1 95.12 127 GLU A N 1
ATOM 953 C CA . GLU A 1 127 ? -25.562 -2.172 -14.68 1 95.12 127 GLU A CA 1
ATOM 954 C C . GLU A 1 127 ? -26.203 -3.016 -13.586 1 95.12 127 GLU A C 1
ATOM 956 O O . GLU A 1 127 ? -27.203 -3.697 -13.828 1 95.12 127 GLU A O 1
ATOM 961 N N . GLY A 1 128 ? -25.672 -3.002 -12.445 1 95.12 128 GLY A N 1
ATOM 962 C CA . GLY A 1 128 ? -26.219 -3.695 -11.289 1 95.12 128 GLY A CA 1
ATOM 963 C C . GLY A 1 128 ? -26.359 -5.191 -11.5 1 95.12 128 GLY A C 1
ATOM 964 O O . GLY A 1 128 ? -25.422 -5.844 -11.961 1 95.12 128 GLY A O 1
ATOM 965 N N . LEU A 1 129 ? -27.547 -5.738 -11.234 1 97.44 129 LEU A N 1
ATOM 966 C CA . LEU A 1 129 ? -27.766 -7.184 -11.219 1 97.44 129 LEU A CA 1
ATOM 967 C C . LEU A 1 129 ? -28.25 -7.672 -12.578 1 97.44 129 LEU A C 1
ATOM 969 O O . LEU A 1 129 ? -28.531 -8.867 -12.75 1 97.44 129 LEU A O 1
ATOM 973 N N . GLN A 1 130 ? -28.328 -6.812 -13.578 1 97.31 130 GLN A N 1
ATOM 974 C CA . GLN A 1 130 ? -28.984 -7.117 -14.844 1 97.31 130 GLN A CA 1
ATOM 975 C C . GLN A 1 130 ? -28.344 -8.328 -15.523 1 97.31 130 GLN A C 1
ATOM 977 O O . GLN A 1 130 ? -29.047 -9.266 -15.906 1 97.31 130 GLN A O 1
ATOM 982 N N . THR A 1 131 ? -27.047 -8.297 -15.656 1 97.75 131 THR A N 1
ATOM 983 C CA . THR A 1 131 ? -26.344 -9.391 -16.312 1 97.75 131 THR A CA 1
ATOM 984 C C . THR A 1 131 ? -26.516 -10.688 -15.523 1 97.75 131 THR A C 1
ATOM 986 O O . THR A 1 131 ? -26.719 -11.758 -16.109 1 97.75 131 THR A O 1
ATOM 989 N N . LEU A 1 132 ? -26.422 -10.609 -14.227 1 98.06 132 LEU A N 1
ATOM 990 C CA . LEU A 1 132 ? -26.578 -11.789 -13.375 1 98.06 132 LEU A CA 1
ATOM 991 C C . LEU A 1 132 ? -27.984 -12.367 -13.516 1 98.06 132 LEU A C 1
ATOM 993 O O . LEU A 1 132 ? -28.156 -13.586 -13.531 1 98.06 132 LEU A O 1
ATOM 997 N N . GLN A 1 133 ? -29.016 -11.523 -13.656 1 98.12 133 GLN A N 1
ATOM 998 C CA . GLN A 1 133 ? -30.391 -11.953 -13.867 1 98.12 133 GLN A CA 1
ATOM 999 C C . GLN A 1 133 ? -30.531 -12.734 -15.164 1 98.12 133 GLN A C 1
ATOM 1001 O O . GLN A 1 133 ? -31.203 -13.766 -15.203 1 98.12 133 GLN A O 1
ATOM 1006 N N . GLU A 1 134 ? -29.891 -12.281 -16.156 1 97.94 134 GLU A N 1
ATOM 1007 C CA . GLU A 1 134 ? -29.969 -12.945 -17.453 1 97.94 134 GLU A CA 1
ATOM 1008 C C . GLU A 1 134 ? -29.312 -14.32 -17.406 1 97.94 134 GLU A C 1
ATOM 1010 O O . GLU A 1 134 ? -29.828 -15.281 -17.984 1 97.94 134 GLU A O 1
ATOM 1015 N N . ILE A 1 135 ? -28.203 -14.414 -16.719 1 98 135 ILE A N 1
ATOM 1016 C CA . ILE A 1 135 ? -27.484 -15.68 -16.609 1 98 135 ILE A CA 1
ATOM 1017 C C . ILE A 1 135 ? -28.297 -16.672 -15.773 1 98 135 ILE A C 1
ATOM 1019 O O . ILE A 1 135 ? -28.406 -17.844 -16.125 1 98 135 ILE A O 1
ATOM 1023 N N . VAL A 1 136 ? -28.875 -16.203 -14.68 1 98.19 136 VAL A N 1
ATOM 1024 C CA . VAL A 1 136 ? -29.688 -17.047 -13.82 1 98.19 136 VAL A CA 1
ATOM 1025 C C . VAL A 1 136 ? -30.906 -17.547 -14.586 1 98.19 136 VAL A C 1
ATOM 1027 O O . VAL A 1 136 ? -31.312 -18.703 -14.453 1 98.19 136 VAL A O 1
ATOM 1030 N N . LYS A 1 137 ? -31.516 -16.688 -15.406 1 98.06 137 LYS A N 1
ATOM 1031 C CA . LYS A 1 137 ? -32.625 -17.094 -16.25 1 98.06 137 LYS A CA 1
ATOM 1032 C C . LYS A 1 137 ? -32.25 -18.234 -17.188 1 98.06 137 LYS A C 1
ATOM 1034 O O . LYS A 1 137 ? -33 -19.203 -17.344 1 98.06 137 LYS A O 1
ATOM 1039 N N . THR A 1 138 ? -31.109 -18.109 -17.766 1 98.19 138 THR A N 1
ATOM 1040 C CA . THR A 1 138 ? -30.594 -19.172 -18.641 1 98.19 138 THR A CA 1
ATOM 1041 C C . THR A 1 138 ? -30.469 -20.484 -17.875 1 98.19 138 THR A C 1
ATOM 1043 O O . THR A 1 138 ? -30.859 -21.547 -18.391 1 98.19 138 THR A O 1
ATOM 1046 N N . VAL A 1 139 ? -29.969 -20.469 -16.656 1 98.25 139 VAL A N 1
ATOM 1047 C CA . VAL A 1 139 ? -29.766 -21.672 -15.852 1 98.25 139 VAL A CA 1
ATOM 1048 C C . VAL A 1 139 ? -31.125 -22.297 -15.523 1 98.25 139 VAL A C 1
ATOM 1050 O O . VAL A 1 139 ? -31.297 -23.516 -15.602 1 98.25 139 VAL A O 1
ATOM 1053 N N . VAL A 1 140 ? -32.062 -21.438 -15.164 1 97.19 140 VAL A N 1
ATOM 1054 C CA . VAL A 1 140 ? -33.406 -21.906 -14.82 1 97.19 140 VAL A CA 1
ATOM 1055 C C . VAL A 1 140 ? -34.062 -22.562 -16.031 1 97.19 140 VAL A C 1
ATOM 1057 O O . VAL A 1 140 ? -34.719 -23.578 -15.914 1 97.19 140 VAL A O 1
ATOM 1060 N N . ASP A 1 141 ? -33.812 -21.984 -17.219 1 96.62 141 ASP A N 1
ATOM 1061 C CA . ASP A 1 141 ? -34.375 -22.531 -18.453 1 96.62 141 ASP A CA 1
ATOM 1062 C C . ASP A 1 141 ? -33.719 -23.875 -18.797 1 96.62 141 ASP A C 1
ATOM 1064 O O . ASP A 1 141 ? -34.406 -24.766 -19.328 1 96.62 141 ASP A O 1
ATOM 1068 N N . LEU A 1 142 ? -32.5 -24.047 -18.547 1 96.75 142 LEU A N 1
ATOM 1069 C CA . LEU A 1 142 ? -31.75 -25.25 -18.875 1 96.75 142 LEU A CA 1
ATOM 1070 C C . LEU A 1 142 ? -32.156 -26.406 -17.953 1 96.75 142 LEU A C 1
ATOM 1072 O O . LEU A 1 142 ? -32.219 -27.547 -18.391 1 96.75 142 LEU A O 1
ATOM 1076 N N . TYR A 1 143 ? -32.438 -26.047 -16.672 1 95.62 143 TYR A N 1
ATOM 1077 C CA . TYR A 1 143 ? -32.812 -27.078 -15.711 1 95.62 143 TYR A CA 1
ATOM 1078 C C . TYR A 1 143 ? -34.156 -26.797 -15.086 1 95.62 143 TYR A C 1
ATOM 1080 O O . TYR A 1 143 ? -34.25 -26.422 -13.914 1 95.62 143 TYR A O 1
ATOM 1088 N N . PRO A 1 144 ? -35.188 -27.078 -15.75 1 91.38 144 PRO A N 1
ATOM 1089 C CA . PRO A 1 144 ? -36.531 -26.812 -15.219 1 91.38 144 PRO A CA 1
ATOM 1090 C C . PRO A 1 144 ? -36.906 -27.75 -14.078 1 91.38 144 PRO A C 1
ATOM 1092 O O . PRO A 1 144 ? -36.469 -28.906 -14.047 1 91.38 144 PRO A O 1
ATOM 1095 N N . THR A 1 145 ? -37.625 -27.078 -13.102 1 87.75 145 THR A N 1
ATOM 1096 C CA . THR A 1 145 ? -38.094 -27.891 -11.984 1 87.75 145 THR A CA 1
ATOM 1097 C C . THR A 1 145 ? -39.25 -28.797 -12.398 1 87.75 145 THR A C 1
ATOM 1099 O O . THR A 1 145 ? -40.094 -28.375 -13.188 1 87.75 145 THR A O 1
ATOM 1102 N N . THR A 1 146 ? -39.188 -29.969 -12.414 1 67.81 146 THR A N 1
ATOM 1103 C CA . THR A 1 146 ? -40.25 -30.906 -12.695 1 67.81 146 THR A CA 1
ATOM 1104 C C . THR A 1 146 ? -41.094 -31.156 -11.453 1 67.81 146 THR A C 1
ATOM 1106 O O . THR A 1 146 ? -40.562 -31.328 -10.359 1 67.81 146 THR A O 1
ATOM 1109 N N . PRO A 1 147 ? -42.531 -30.781 -11.406 1 54.94 147 PRO A N 1
ATOM 1110 C CA . PRO A 1 147 ? -43.344 -31.078 -10.227 1 54.94 147 PRO A CA 1
ATOM 1111 C C . PRO A 1 147 ? -43.062 -32.469 -9.648 1 54.94 147 PRO A C 1
ATOM 1113 O O . PRO A 1 147 ? -42.781 -33.406 -10.398 1 54.94 147 PRO A O 1
ATOM 1116 N N . ALA A 1 148 ? -42.625 -32.5 -8.352 1 46.72 148 ALA A N 1
ATOM 1117 C CA . ALA A 1 148 ? -42.531 -33.781 -7.656 1 46.72 148 ALA A CA 1
ATOM 1118 C C . ALA A 1 148 ? -43.75 -34.656 -7.957 1 46.72 148 ALA A C 1
ATOM 1120 O O . ALA A 1 148 ? -44.781 -34.562 -7.301 1 46.72 148 ALA A O 1
ATOM 1121 N N . SER A 1 149 ? -44.375 -34.656 -8.984 1 37.41 149 SER A N 1
ATOM 1122 C CA . SER A 1 149 ? -45.469 -35.625 -8.922 1 37.41 149 SER A CA 1
ATOM 1123 C C . SER A 1 149 ? -45 -36.938 -8.289 1 37.41 149 SER A C 1
ATOM 1125 O O . SER A 1 149 ? -43.844 -37.281 -8.406 1 37.41 149 SER A O 1
ATOM 1127 N N . GLY A 1 150 ? -45.594 -37.406 -7.188 1 39.53 150 GLY A N 1
ATOM 1128 C CA . GLY A 1 150 ? -45.562 -38.719 -6.535 1 39.53 150 GLY A CA 1
ATOM 1129 C C . GLY A 1 150 ? -45.031 -39.812 -7.438 1 39.53 150 GLY A C 1
ATOM 1130 O O . GLY A 1 150 ? -45.125 -41 -7.09 1 39.53 150 GLY A O 1
ATOM 1131 N N . GLY A 1 151 ? -45.312 -39.719 -8.734 1 38.84 151 GLY A N 1
ATOM 1132 C CA . GLY A 1 151 ? -45.312 -40.938 -9.492 1 38.84 151 GLY A CA 1
ATOM 1133 C C . GLY A 1 151 ? -43.938 -41.562 -9.672 1 38.84 151 GLY A C 1
ATOM 1134 O O . GLY A 1 151 ? -42.938 -40.906 -9.383 1 38.84 151 GLY A O 1
ATOM 1135 N N . ASN A 1 152 ? -43.812 -42.875 -10.023 1 41.16 152 ASN A N 1
ATOM 1136 C CA . ASN A 1 152 ? -42.781 -43.844 -10.32 1 41.16 152 ASN A CA 1
ATOM 1137 C C . ASN A 1 152 ? -41.688 -43.25 -11.219 1 41.16 152 ASN A C 1
ATOM 1139 O O . ASN A 1 152 ? -42 -42.656 -12.242 1 41.16 152 ASN A O 1
ATOM 1143 N N . LYS A 1 153 ? -40.594 -43 -10.602 1 54.66 153 LYS A N 1
ATOM 1144 C CA . LYS A 1 153 ? -39.406 -42.969 -11.438 1 54.66 153 LYS A CA 1
ATOM 1145 C C . LYS A 1 153 ? -39.625 -43.688 -12.758 1 54.66 153 LYS A C 1
ATOM 1147 O O . LYS A 1 153 ? -39.531 -44.906 -12.82 1 54.66 153 LYS A O 1
ATOM 1152 N N . THR A 1 154 ? -40.406 -43.094 -13.781 1 55.5 154 THR A N 1
ATOM 1153 C CA . THR A 1 154 ? -40.562 -43.75 -15.078 1 55.5 154 THR A CA 1
ATOM 1154 C C . THR A 1 154 ? -39.312 -43.5 -15.945 1 55.5 154 THR A C 1
ATOM 1156 O O . THR A 1 154 ? -38.531 -42.594 -15.664 1 55.5 154 THR A O 1
ATOM 1159 N N . ALA A 1 155 ? -39 -44.312 -16.828 1 54.81 155 ALA A N 1
ATOM 1160 C CA . ALA A 1 155 ? -37.906 -44.219 -17.781 1 54.81 155 ALA A CA 1
ATOM 1161 C C . ALA A 1 155 ? -37.906 -42.875 -18.5 1 54.81 155 ALA A C 1
ATOM 1163 O O . ALA A 1 155 ? -36.875 -42.281 -18.734 1 54.81 155 ALA A O 1
ATOM 1164 N N . ALA A 1 156 ? -39.031 -42.25 -18.797 1 53.91 156 ALA A N 1
ATOM 1165 C CA . ALA A 1 156 ? -39.188 -41 -19.516 1 53.91 156 ALA A CA 1
ATOM 1166 C C . ALA A 1 156 ? -38.688 -39.812 -18.656 1 53.91 156 ALA A C 1
ATOM 1168 O O . ALA A 1 156 ? -38 -38.938 -19.141 1 53.91 156 ALA A O 1
ATOM 1169 N N . ASN A 1 157 ? -39 -39.875 -17.375 1 62.88 157 ASN A N 1
ATOM 1170 C CA . ASN A 1 157 ? -38.562 -38.812 -16.469 1 62.88 157 ASN A CA 1
ATOM 1171 C C . ASN A 1 157 ? -37.062 -38.844 -16.25 1 62.88 157 ASN A C 1
ATOM 1173 O O . ASN A 1 157 ? -36.438 -37.781 -16.172 1 62.88 157 ASN A O 1
ATOM 1177 N N . THR A 1 158 ? -36.656 -39.969 -16.312 1 68.38 158 THR A N 1
ATOM 1178 C CA . THR A 1 158 ? -35.219 -40.125 -16.141 1 68.38 158 THR A CA 1
ATOM 1179 C C . THR A 1 158 ? -34.469 -39.594 -17.359 1 68.38 158 THR A C 1
ATOM 1181 O O . THR A 1 158 ? -33.438 -38.938 -17.219 1 68.38 158 THR A O 1
ATOM 1184 N N . THR A 1 159 ? -35.031 -39.875 -18.469 1 72.5 159 THR A N 1
ATOM 1185 C CA . THR A 1 159 ? -34.406 -39.438 -19.703 1 72.5 159 THR A CA 1
ATOM 1186 C C . THR A 1 159 ? -34.438 -37.906 -19.797 1 72.5 159 THR A C 1
ATOM 1188 O O . THR A 1 159 ? -33.438 -37.281 -20.203 1 72.5 159 THR A O 1
ATOM 1191 N N . LYS A 1 160 ? -35.531 -37.344 -19.438 1 77.69 160 LYS A N 1
ATOM 1192 C CA . LYS A 1 160 ? -35.656 -35.875 -19.484 1 77.69 160 LYS A CA 1
ATOM 1193 C C . LYS A 1 160 ? -34.719 -35.219 -18.469 1 77.69 160 LYS A C 1
ATOM 1195 O O . LYS A 1 160 ? -34.125 -34.188 -18.766 1 77.69 160 LYS A O 1
ATOM 1200 N N . ARG A 1 161 ? -34.688 -35.844 -17.406 1 81.81 161 ARG A N 1
ATOM 1201 C CA . ARG A 1 161 ? -33.812 -35.344 -16.359 1 81.81 161 ARG A CA 1
ATOM 1202 C C . ARG A 1 161 ? -32.344 -35.438 -16.766 1 81.81 161 ARG A C 1
ATOM 1204 O O . ARG A 1 161 ? -31.578 -34.5 -16.547 1 81.81 161 ARG A O 1
ATOM 1211 N N . SER A 1 162 ? -32.094 -36.531 -17.312 1 86.19 162 SER A N 1
ATOM 1212 C CA . SER A 1 162 ? -30.734 -36.719 -17.797 1 86.19 162 SER A CA 1
ATOM 1213 C C . SER A 1 162 ? -30.391 -35.75 -18.891 1 86.19 162 SER A C 1
ATOM 1215 O O . SER A 1 162 ? -29.281 -35.188 -18.922 1 86.19 162 SER A O 1
ATOM 1217 N N . ALA A 1 163 ? -31.281 -35.5 -19.797 1 90.12 163 ALA A N 1
ATOM 1218 C CA . ALA A 1 163 ? -31.047 -34.531 -20.875 1 90.12 163 ALA A CA 1
ATOM 1219 C C . ALA A 1 163 ? -30.844 -33.125 -20.328 1 90.12 163 ALA A C 1
ATOM 1221 O O . ALA A 1 163 ? -29.953 -32.406 -20.781 1 90.12 163 ALA A O 1
ATOM 1222 N N . ALA A 1 164 ? -31.672 -32.781 -19.391 1 93.06 164 ALA A N 1
ATOM 1223 C CA . ALA A 1 164 ? -31.547 -31.453 -18.781 1 93.06 164 ALA A CA 1
ATOM 1224 C C . ALA A 1 164 ? -30.234 -31.328 -18.031 1 93.06 164 ALA A C 1
ATOM 1226 O O . ALA A 1 164 ? -29.578 -30.281 -18.078 1 93.06 164 ALA A O 1
ATOM 1227 N N . LEU A 1 165 ? -29.906 -32.375 -17.375 1 94.75 165 LEU A N 1
ATOM 1228 C CA . LEU A 1 165 ? -28.656 -32.344 -16.625 1 94.75 165 LEU A CA 1
ATOM 1229 C C . LEU A 1 165 ? -27.469 -32.25 -17.562 1 94.75 165 LEU A C 1
ATOM 1231 O O . LEU A 1 165 ? -26.516 -31.5 -17.297 1 94.75 165 LEU A O 1
ATOM 1235 N N . GLY A 1 166 ? -27.453 -33 -18.656 1 95 166 GLY A N 1
ATOM 1236 C CA . GLY A 1 166 ? -26.391 -32.906 -19.641 1 95 166 GLY A CA 1
ATOM 1237 C C . GLY A 1 166 ? -26.188 -31.516 -20.188 1 95 166 GLY A C 1
ATOM 1238 O O . GLY A 1 166 ? -25.062 -31.031 -20.297 1 95 166 GLY A O 1
ATOM 1239 N N . LYS A 1 167 ? -27.297 -30.859 -20.547 1 96.94 167 LYS A N 1
ATOM 1240 C CA . LYS A 1 167 ? -27.25 -29.5 -21.078 1 96.94 167 LYS A CA 1
ATOM 1241 C C . LYS A 1 167 ? -26.75 -28.516 -20.031 1 96.94 167 LYS A C 1
ATOM 1243 O O . LYS A 1 167 ? -25.953 -27.625 -20.344 1 96.94 167 LYS A O 1
ATOM 1248 N N . THR A 1 168 ? -27.219 -28.703 -18.828 1 97.62 168 THR A N 1
ATOM 1249 C CA . THR A 1 168 ? -26.828 -27.797 -17.734 1 97.62 168 THR A CA 1
ATOM 1250 C C . THR A 1 168 ? -25.344 -27.969 -17.406 1 97.62 168 THR A C 1
ATOM 1252 O O . THR A 1 168 ? -24.625 -26.984 -17.266 1 97.62 168 THR A O 1
ATOM 1255 N N . LEU A 1 169 ? -24.922 -29.219 -17.281 1 97.69 169 LEU A N 1
ATOM 1256 C CA . LEU A 1 169 ? -23.5 -29.469 -17.031 1 97.69 169 LEU A CA 1
ATOM 1257 C C . LEU A 1 169 ? -22.641 -28.906 -18.156 1 97.69 169 LEU A C 1
ATOM 1259 O O . LEU A 1 169 ? -21.578 -28.344 -17.891 1 97.69 169 LEU A O 1
ATOM 1263 N N . THR A 1 170 ? -23.094 -29.047 -19.391 1 98.06 170 THR A N 1
ATOM 1264 C CA . THR A 1 170 ? -22.359 -28.516 -20.531 1 98.06 170 THR A CA 1
ATOM 1265 C C . THR A 1 170 ? -22.203 -27.016 -20.438 1 98.06 170 THR A C 1
ATOM 1267 O O . THR A 1 170 ? -21.141 -26.469 -20.719 1 98.06 170 THR A O 1
ATOM 1270 N N . PHE A 1 171 ? -23.266 -26.359 -20.031 1 98.31 171 PHE A N 1
ATOM 1271 C CA . PHE A 1 171 ? -23.266 -24.922 -19.875 1 98.31 171 PHE A CA 1
ATOM 1272 C C . PHE A 1 171 ? -22.188 -24.484 -18.891 1 98.31 171 PHE A C 1
ATOM 1274 O O . PHE A 1 171 ? -21.375 -23.609 -19.188 1 98.31 171 PHE A O 1
ATOM 1281 N N . PHE A 1 172 ? -22.062 -25.094 -17.734 1 98.5 172 PHE A N 1
ATOM 1282 C CA . PHE A 1 172 ? -21.094 -24.734 -16.703 1 98.5 172 PHE A CA 1
ATOM 1283 C C . PHE A 1 172 ? -19.688 -25.172 -17.109 1 98.5 172 PHE A C 1
ATOM 1285 O O . PHE A 1 172 ? -18.734 -24.406 -16.953 1 98.5 172 PHE A O 1
ATOM 1292 N N . GLU A 1 173 ? -19.562 -26.359 -17.688 1 98 173 GLU A N 1
ATOM 1293 C CA . GLU A 1 173 ? -18.266 -26.875 -18.094 1 98 173 GLU A CA 1
ATOM 1294 C C . GLU A 1 173 ? -17.672 -26.047 -19.234 1 98 173 GLU A C 1
ATOM 1296 O O . GLU A 1 173 ? -16.453 -25.922 -19.344 1 98 173 GLU A O 1
ATOM 1301 N N . SER A 1 174 ? -18.5 -25.438 -20.031 1 98.38 174 SER A N 1
ATOM 1302 C CA . SER A 1 174 ? -18.047 -24.656 -21.172 1 98.38 174 SER A CA 1
ATOM 1303 C C . SER A 1 174 ? -17.328 -23.391 -20.734 1 98.38 174 SER A C 1
ATOM 1305 O O . SER A 1 174 ? -16.578 -22.781 -21.516 1 98.38 174 SER A O 1
ATOM 1307 N N . VAL A 1 175 ? -17.516 -22.969 -19.453 1 97.94 175 VAL A N 1
ATOM 1308 C CA . VAL A 1 175 ? -16.828 -21.797 -18.938 1 97.94 175 VAL A CA 1
ATOM 1309 C C . VAL A 1 175 ? -15.977 -22.188 -17.734 1 97.94 175 VAL A C 1
ATOM 1311 O O . VAL A 1 175 ? -15.422 -21.328 -17.047 1 97.94 175 VAL A O 1
ATOM 1314 N N . GLY A 1 176 ? -15.891 -23.406 -17.422 1 97.12 176 GLY A N 1
ATOM 1315 C CA . GLY A 1 176 ? -14.992 -23.953 -16.422 1 97.12 176 GLY A CA 1
ATOM 1316 C C . GLY A 1 176 ? -15.508 -23.781 -15 1 97.12 176 GLY A C 1
ATOM 1317 O O . GLY A 1 176 ? -14.75 -23.891 -14.039 1 97.12 176 GLY A O 1
ATOM 1318 N N . ILE A 1 177 ? -16.781 -23.484 -14.742 1 97.31 177 ILE A N 1
ATOM 1319 C CA . ILE A 1 177 ? -17.359 -23.406 -13.406 1 97.31 177 ILE A CA 1
ATOM 1320 C C . ILE A 1 177 ? -17.656 -24.812 -12.883 1 97.31 177 ILE A C 1
ATOM 1322 O O . ILE A 1 177 ? -18.328 -25.609 -13.547 1 97.31 177 ILE A O 1
ATOM 1326 N N . GLN A 1 178 ? -17.172 -25.062 -11.766 1 95.88 178 GLN A N 1
ATOM 1327 C CA . GLN A 1 178 ? -17.391 -26.375 -11.156 1 95.88 178 GLN A CA 1
ATOM 1328 C C . GLN A 1 178 ? -18.844 -26.531 -10.695 1 95.88 178 GLN A C 1
ATOM 1330 O O . GLN A 1 178 ? -19.438 -25.578 -10.164 1 95.88 178 GLN A O 1
ATOM 1335 N N . THR A 1 179 ? -19.391 -27.703 -10.922 1 96.62 179 THR A N 1
ATOM 1336 C CA . THR A 1 179 ? -20.656 -28.094 -10.297 1 96.62 179 THR A CA 1
ATOM 1337 C C . THR A 1 179 ? -20.422 -29.234 -9.297 1 96.62 179 THR A C 1
ATOM 1339 O O . THR A 1 179 ? -19.859 -29.016 -8.219 1 96.62 179 THR A O 1
ATOM 1342 N N . PHE A 1 180 ? -20.844 -30.531 -9.773 1 95.31 180 PHE A N 1
ATOM 1343 C CA . PHE A 1 180 ? -20.516 -31.672 -8.93 1 95.31 180 PHE A CA 1
ATOM 1344 C C . PHE A 1 180 ? -19.109 -32.188 -9.234 1 95.31 180 PHE A C 1
ATOM 1346 O O . PHE A 1 180 ? -18.547 -32.969 -8.461 1 95.31 180 PHE A O 1
ATOM 1353 N N . GLN A 1 181 ? -18.688 -31.734 -10.32 1 95.5 181 GLN A N 1
ATOM 1354 C CA . GLN A 1 181 ? -17.453 -32.219 -10.93 1 95.5 181 GLN A CA 1
ATOM 1355 C C . GLN A 1 181 ? -16.828 -31.188 -11.852 1 95.5 181 GLN A C 1
ATOM 1357 O O . GLN A 1 181 ? -17.422 -30.125 -12.062 1 95.5 181 GLN A O 1
ATOM 1362 N N . ARG A 1 182 ? -15.68 -31.531 -12.422 1 96.31 182 ARG A N 1
ATOM 1363 C CA . ARG A 1 182 ? -15.062 -30.688 -13.445 1 96.31 182 ARG A CA 1
ATOM 1364 C C . ARG A 1 182 ? -14.25 -31.531 -14.422 1 96.31 182 ARG A C 1
ATOM 1366 O O . ARG A 1 182 ? -13.461 -32.375 -14.016 1 96.31 182 ARG A O 1
ATOM 1373 N N . PHE A 1 183 ? -14.5 -31.312 -15.711 1 96.81 183 PHE A N 1
ATOM 1374 C CA . PHE A 1 183 ? -13.672 -31.906 -16.75 1 96.81 183 PHE A CA 1
ATOM 1375 C C . PHE A 1 183 ? -12.383 -31.109 -16.938 1 96.81 183 PHE A C 1
ATOM 1377 O O . PHE A 1 183 ? -12.414 -29.875 -17.016 1 96.81 183 PHE A O 1
ATOM 1384 N N . ILE A 1 184 ? -11.273 -31.797 -16.984 1 96.38 184 ILE A N 1
ATOM 1385 C CA . ILE A 1 184 ? -9.969 -31.156 -17.172 1 96.38 184 ILE A CA 1
ATOM 1386 C C . ILE A 1 184 ? -9.164 -31.953 -18.203 1 96.38 184 ILE A C 1
ATOM 1388 O O . ILE A 1 184 ? -9.188 -33.188 -18.203 1 96.38 184 ILE A O 1
ATOM 1392 N N . LEU A 1 185 ? -8.609 -31.281 -19.125 1 95.44 185 LEU A N 1
ATOM 1393 C CA . LEU A 1 185 ? -7.656 -31.859 -20.062 1 95.44 185 LEU A CA 1
ATOM 1394 C C . LEU A 1 185 ? -6.227 -31.688 -19.562 1 95.44 185 LEU A C 1
ATOM 1396 O O . LEU A 1 185 ? -5.773 -30.562 -19.328 1 95.44 185 LEU A O 1
ATOM 1400 N N . LYS A 1 186 ? -5.559 -32.781 -19.359 1 92.75 186 LYS A N 1
ATOM 1401 C CA . LYS A 1 186 ? -4.195 -32.688 -18.844 1 92.75 186 LYS A CA 1
ATOM 1402 C C . LYS A 1 186 ? -3.256 -33.625 -19.594 1 92.75 186 LYS A C 1
ATOM 1404 O O . LYS A 1 186 ? -3.705 -34.469 -20.375 1 92.75 186 LYS A O 1
ATOM 1409 N N . GLN A 1 187 ? -2.014 -33.438 -19.422 1 92.5 187 GLN A N 1
ATOM 1410 C CA . GLN A 1 187 ? -0.996 -34.312 -19.984 1 92.5 187 GLN A CA 1
ATOM 1411 C C . GLN A 1 187 ? -1.027 -35.688 -19.312 1 92.5 187 GLN A C 1
ATOM 1413 O O . GLN A 1 187 ? -1.184 -35.781 -18.094 1 92.5 187 GLN A O 1
ATOM 1418 N N . LYS A 1 188 ? -0.854 -36.719 -20.156 1 92.06 188 LYS A N 1
ATOM 1419 C CA . LYS A 1 188 ? -0.759 -38.062 -19.594 1 92.06 188 LYS A CA 1
ATOM 1420 C C . LYS A 1 188 ? 0.585 -38.281 -18.906 1 92.06 188 LYS A C 1
ATOM 1422 O O . LYS A 1 188 ? 1.632 -37.938 -19.453 1 92.06 188 LYS A O 1
ATOM 1427 N N . GLU A 1 189 ? 0.592 -38.906 -17.781 1 89.5 189 GLU A N 1
ATOM 1428 C CA . GLU A 1 189 ? 1.819 -39.094 -17.016 1 89.5 189 GLU A CA 1
ATOM 1429 C C . GLU A 1 189 ? 2.701 -40.188 -17.641 1 89.5 189 GLU A C 1
ATOM 1431 O O . GLU A 1 189 ? 3.928 -40.125 -17.531 1 89.5 189 GLU A O 1
ATOM 1436 N N . THR A 1 190 ? 2.09 -41.156 -18.328 1 91.69 190 THR A N 1
ATOM 1437 C CA . THR A 1 190 ? 2.826 -42.281 -18.859 1 91.69 190 THR A CA 1
ATOM 1438 C C . THR A 1 190 ? 3.064 -42.156 -20.359 1 91.69 190 THR A C 1
ATOM 1440 O O . THR A 1 190 ? 3.492 -43.094 -21.016 1 91.69 190 THR A O 1
ATOM 1443 N N . ASP A 1 191 ? 2.666 -41.031 -20.828 1 91.81 191 ASP A N 1
ATOM 1444 C CA . ASP A 1 191 ? 2.912 -40.625 -22.219 1 91.81 191 ASP A CA 1
ATOM 1445 C C . ASP A 1 191 ? 2.916 -39.094 -22.344 1 91.81 191 ASP A C 1
ATOM 1447 O O . ASP A 1 191 ? 1.896 -38.5 -22.688 1 91.81 191 ASP A O 1
ATOM 1451 N N . PRO A 1 192 ? 4.043 -38.562 -22.203 1 90.19 192 PRO A N 1
ATOM 1452 C CA . PRO A 1 192 ? 4.129 -37.094 -22.094 1 90.19 192 PRO A CA 1
ATOM 1453 C C . PRO A 1 192 ? 3.631 -36.375 -23.344 1 90.19 192 PRO A C 1
ATOM 1455 O O . PRO A 1 192 ? 3.381 -35.188 -23.312 1 90.19 192 PRO A O 1
ATOM 1458 N N . ASP A 1 193 ? 3.404 -37.031 -24.391 1 92.88 193 ASP A N 1
ATOM 1459 C CA . ASP A 1 193 ? 2.984 -36.406 -25.641 1 92.88 193 ASP A CA 1
ATOM 1460 C C . ASP A 1 193 ? 1.48 -36.562 -25.859 1 92.88 193 ASP A C 1
ATOM 1462 O O . ASP A 1 193 ? 0.938 -36.062 -26.844 1 92.88 193 ASP A O 1
ATOM 1466 N N . ALA A 1 194 ? 0.837 -37.156 -24.922 1 94.25 194 ALA A N 1
ATOM 1467 C CA . ALA A 1 194 ? -0.598 -37.375 -25.078 1 94.25 194 ALA A CA 1
ATOM 1468 C C . ALA A 1 194 ? -1.401 -36.469 -24.141 1 94.25 194 ALA A C 1
ATOM 1470 O O . ALA A 1 194 ? -0.946 -36.156 -23.047 1 94.25 194 ALA A O 1
ATOM 1471 N N . VAL A 1 195 ? -2.658 -36.094 -24.609 1 95.25 195 VAL A N 1
ATOM 1472 C CA . VAL A 1 195 ? -3.627 -35.375 -23.812 1 95.25 195 VAL A CA 1
ATOM 1473 C C . VAL A 1 195 ? -4.684 -36.312 -23.266 1 95.25 195 VAL A C 1
ATOM 1475 O O . VAL A 1 195 ? -5.199 -37.156 -24.016 1 95.25 195 VAL A O 1
ATOM 1478 N N . GLN A 1 196 ? -4.926 -36.219 -22.016 1 95.06 196 GLN A N 1
ATOM 1479 C CA . GLN A 1 196 ? -5.875 -37.094 -21.344 1 95.06 196 GLN A CA 1
ATOM 1480 C C . GLN A 1 196 ? -7.09 -36.312 -20.844 1 95.06 196 GLN A C 1
ATOM 1482 O O . GLN A 1 196 ? -6.949 -35.25 -20.219 1 95.06 196 GLN A O 1
ATOM 1487 N N . LEU A 1 197 ? -8.305 -36.75 -21.219 1 97.38 197 LEU A N 1
ATOM 1488 C CA . LEU A 1 197 ? -9.523 -36.25 -20.625 1 97.38 197 LEU A CA 1
ATOM 1489 C C . LEU A 1 197 ? -9.727 -36.781 -19.219 1 97.38 197 LEU A C 1
ATOM 1491 O O . LEU A 1 197 ? -9.758 -38 -19.031 1 97.38 197 LEU A O 1
ATOM 1495 N N . THR A 1 198 ? -9.82 -35.938 -18.281 1 97.19 198 THR A N 1
ATOM 1496 C CA . THR A 1 198 ? -9.922 -36.344 -16.891 1 97.19 198 THR A CA 1
ATOM 1497 C C . THR A 1 198 ? -11.141 -35.719 -16.219 1 97.19 198 THR A C 1
ATOM 1499 O O . THR A 1 198 ? -11.453 -34.562 -16.484 1 97.19 198 THR A O 1
ATOM 1502 N N . LEU A 1 199 ? -11.828 -36.438 -15.43 1 96.94 199 LEU A N 1
ATOM 1503 C CA . LEU A 1 199 ? -12.93 -35.938 -14.609 1 96.94 199 LEU A CA 1
ATOM 1504 C C . LEU A 1 199 ? -12.531 -35.875 -13.141 1 96.94 199 LEU A C 1
ATOM 1506 O O . LEU A 1 199 ? -12.242 -36.906 -12.523 1 96.94 199 LEU A O 1
ATOM 1510 N N . PHE A 1 200 ? -12.516 -34.656 -12.609 1 96.12 200 PHE A N 1
ATOM 1511 C CA . PHE A 1 200 ? -12.164 -34.438 -11.211 1 96.12 200 PHE A CA 1
ATOM 1512 C C . PHE A 1 200 ? -13.414 -34.375 -10.344 1 96.12 200 PHE A C 1
ATOM 1514 O O . PHE A 1 200 ? -14.445 -33.844 -10.781 1 96.12 200 PHE A O 1
ATOM 1521 N N . PRO A 1 201 ? -13.375 -34.938 -9.109 1 95.69 201 PRO A N 1
ATOM 1522 C CA . PRO A 1 201 ? -14.477 -34.688 -8.164 1 95.69 201 PRO A CA 1
ATOM 1523 C C . PRO A 1 201 ? -14.594 -33.219 -7.754 1 95.69 201 PRO A C 1
ATOM 1525 O O . PRO A 1 201 ? -13.758 -32.406 -8.125 1 95.69 201 PRO A O 1
ATOM 1528 N N . LEU A 1 202 ? -15.68 -32.938 -7.082 1 94.38 202 LEU A N 1
ATOM 1529 C CA . LEU A 1 202 ? -15.836 -31.609 -6.488 1 94.38 202 LEU A CA 1
ATOM 1530 C C . LEU A 1 202 ? -14.633 -31.25 -5.629 1 94.38 202 LEU A C 1
ATOM 1532 O O . LEU A 1 202 ? -14.172 -32.062 -4.824 1 94.38 202 LEU A O 1
ATOM 1536 N N . GLN A 1 203 ? -14.086 -30.078 -5.914 1 92.56 203 GLN A N 1
ATOM 1537 C CA . GLN A 1 203 ? -12.977 -29.578 -5.113 1 92.56 203 GLN A CA 1
ATOM 1538 C C . GLN A 1 203 ? -13.477 -28.781 -3.908 1 92.56 203 GLN A C 1
ATOM 1540 O O . GLN A 1 203 ? -13.945 -27.656 -4.055 1 92.56 203 GLN A O 1
ATOM 1545 N N . PRO A 1 204 ? -13.32 -29.359 -2.744 1 90.94 204 PRO A N 1
ATOM 1546 C CA . PRO A 1 204 ? -13.898 -28.734 -1.555 1 90.94 204 PRO A CA 1
ATOM 1547 C C . PRO A 1 204 ? -13.367 -27.312 -1.317 1 90.94 204 PRO A C 1
ATOM 1549 O O . PRO A 1 204 ? -14.094 -26.469 -0.802 1 90.94 204 PRO A O 1
ATOM 1552 N N . ASP A 1 205 ? -12.141 -27.016 -1.695 1 87.31 205 ASP A N 1
ATOM 1553 C CA . ASP A 1 205 ? -11.516 -25.719 -1.438 1 87.31 205 ASP A CA 1
ATOM 1554 C C . ASP A 1 205 ? -12.219 -24.609 -2.209 1 87.31 205 ASP A C 1
ATOM 1556 O O . ASP A 1 205 ? -12.07 -23.422 -1.88 1 87.31 205 ASP A O 1
ATOM 1560 N N . GLU A 1 206 ? -12.969 -24.891 -3.188 1 91 206 GLU A N 1
ATOM 1561 C CA . GLU A 1 206 ? -13.664 -23.891 -3.998 1 91 206 GLU A CA 1
ATOM 1562 C C . GLU A 1 206 ? -15.07 -23.625 -3.461 1 91 206 GLU A C 1
ATOM 1564 O O . GLU A 1 206 ? -15.742 -22.703 -3.914 1 91 206 GLU A O 1
ATOM 1569 N N . VAL A 1 207 ? -15.492 -24.422 -2.488 1 92.12 207 VAL A N 1
ATOM 1570 C CA . VAL A 1 207 ? -16.828 -24.281 -1.922 1 92.12 207 VAL A CA 1
ATOM 1571 C C . VAL A 1 207 ? -16.766 -23.391 -0.678 1 92.12 207 VAL A C 1
ATOM 1573 O O . VAL A 1 207 ? -15.922 -23.594 0.197 1 92.12 207 VAL A O 1
ATOM 1576 N N . VAL A 1 208 ? -17.609 -22.375 -0.632 1 92.06 208 VAL A N 1
ATOM 1577 C CA . VAL A 1 208 ? -17.688 -21.5 0.526 1 92.06 208 VAL A CA 1
ATOM 1578 C C . VAL A 1 208 ? -18.781 -21.969 1.474 1 92.06 208 VAL A C 1
ATOM 1580 O O . VAL A 1 208 ? -19.969 -21.781 1.209 1 92.06 208 VAL A O 1
ATOM 1583 N N . LEU A 1 209 ? -18.406 -22.656 2.484 1 91.44 209 LEU A N 1
ATOM 1584 C CA . LEU A 1 209 ? -19.359 -23.109 3.5 1 91.44 209 LEU A CA 1
ATOM 1585 C C . LEU A 1 209 ? -19.172 -22.312 4.793 1 91.44 209 LEU A C 1
ATOM 1587 O O . LEU A 1 209 ? -18.062 -22.172 5.289 1 91.44 209 LEU A O 1
ATOM 1591 N N . PRO A 1 210 ? -20.281 -21.719 5.277 1 91.06 210 PRO A N 1
ATOM 1592 C CA . PRO A 1 210 ? -20.172 -21.031 6.566 1 91.06 210 PRO A CA 1
ATOM 1593 C C . PRO A 1 210 ? -19.781 -21.969 7.703 1 91.06 210 PRO A C 1
ATOM 1595 O O . PRO A 1 210 ? -20.281 -23.109 7.781 1 91.06 210 PRO A O 1
ATOM 1598 N N . ALA A 1 211 ? -18.875 -21.531 8.516 1 82.81 211 ALA A N 1
ATOM 1599 C CA . ALA A 1 211 ? -18.328 -22.406 9.547 1 82.81 211 ALA A CA 1
ATOM 1600 C C . ALA A 1 211 ? -18.984 -22.156 10.891 1 82.81 211 ALA A C 1
ATOM 1602 O O . ALA A 1 211 ? -19.016 -23.047 11.758 1 82.81 211 ALA A O 1
ATOM 1603 N N . THR A 1 212 ? -19.469 -20.969 11.133 1 87.75 212 THR A N 1
ATOM 1604 C CA . THR A 1 212 ? -20.094 -20.625 12.398 1 87.75 212 THR A CA 1
ATOM 1605 C C . THR A 1 212 ? -21.594 -20.422 12.219 1 87.75 212 THR A C 1
ATOM 1607 O O . THR A 1 212 ? -22.078 -20.219 11.094 1 87.75 212 THR A O 1
ATOM 1610 N N . GLU A 1 213 ? -22.297 -20.547 13.305 1 89 213 GLU A N 1
ATOM 1611 C CA . GLU A 1 213 ? -23.734 -20.281 13.266 1 89 213 GLU A CA 1
ATOM 1612 C C . GLU A 1 213 ? -24.016 -18.875 12.781 1 89 213 GLU A C 1
ATOM 1614 O O . GLU A 1 213 ? -24.984 -18.641 12.055 1 89 213 GLU A O 1
ATOM 1619 N N . GLN A 1 214 ? -23.188 -18 13.188 1 84.56 214 GLN A N 1
ATOM 1620 C CA . GLN A 1 214 ? -23.359 -16.609 12.781 1 84.56 214 GLN A CA 1
ATOM 1621 C C . GLN A 1 214 ? -23.141 -16.438 11.273 1 84.56 214 GLN A C 1
ATOM 1623 O O . GLN A 1 214 ? -23.922 -15.758 10.602 1 84.56 214 GLN A O 1
ATOM 1628 N N . ASP A 1 215 ? -22.125 -17.078 10.75 1 88.69 215 ASP A N 1
ATOM 1629 C CA . ASP A 1 215 ? -21.875 -17.031 9.32 1 88.69 215 ASP A CA 1
ATOM 1630 C C . ASP A 1 215 ? -23.016 -17.656 8.531 1 88.69 215 ASP A C 1
ATOM 1632 O O . ASP A 1 215 ? -23.375 -17.172 7.453 1 88.69 215 ASP A O 1
ATOM 1636 N N . LEU A 1 216 ? -23.516 -18.75 9.156 1 94.31 216 LEU A N 1
ATOM 1637 C CA . LEU A 1 216 ? -24.578 -19.469 8.477 1 94.31 216 LEU A CA 1
ATOM 1638 C C . LEU A 1 216 ? -25.828 -18.594 8.352 1 94.31 216 LEU A C 1
ATOM 1640 O O . LEU A 1 216 ? -26.422 -18.516 7.273 1 94.31 216 LEU A O 1
ATOM 1644 N N . GLU A 1 217 ? -26.203 -17.953 9.398 1 93.75 217 GLU A N 1
ATOM 1645 C CA . GLU A 1 217 ? -27.375 -17.078 9.383 1 93.75 217 GLU A CA 1
ATOM 1646 C C . GLU A 1 217 ? -27.188 -15.93 8.398 1 93.75 217 GLU A C 1
ATOM 1648 O O . GLU A 1 217 ? -28.094 -15.633 7.617 1 93.75 217 GLU A O 1
ATOM 1653 N N . GLU A 1 218 ? -26.047 -15.281 8.477 1 91.5 218 GLU A N 1
ATOM 1654 C CA . GLU A 1 218 ? -25.75 -14.172 7.578 1 91.5 218 GLU A CA 1
ATOM 1655 C C . GLU A 1 218 ? -25.703 -14.633 6.125 1 91.5 218 GLU A C 1
ATOM 1657 O O . GLU A 1 218 ? -26.188 -13.93 5.23 1 91.5 218 GLU A O 1
ATOM 1662 N N . TYR A 1 219 ? -25.078 -15.805 5.953 1 96.38 219 TYR A N 1
ATOM 1663 C CA . TYR A 1 219 ? -24.984 -16.375 4.617 1 96.38 219 TYR A CA 1
ATOM 1664 C C . TYR A 1 219 ? -26.375 -16.625 4.031 1 96.38 219 TYR A C 1
ATOM 1666 O O . TYR A 1 219 ? -26.656 -16.234 2.898 1 96.38 219 TYR A O 1
ATOM 1674 N N . ILE A 1 220 ? -27.25 -17.25 4.766 1 97.5 220 ILE A N 1
ATOM 1675 C CA . ILE A 1 220 ? -28.594 -17.562 4.297 1 97.5 220 ILE A CA 1
ATOM 1676 C C . ILE A 1 220 ? -29.375 -16.281 4.016 1 97.5 220 ILE A C 1
ATOM 1678 O O . ILE A 1 220 ? -30.078 -16.172 3.008 1 97.5 220 ILE A O 1
ATOM 1682 N N . LYS A 1 221 ? -29.172 -15.32 4.844 1 95.31 221 LYS A N 1
ATOM 1683 C CA . LYS A 1 221 ? -29.859 -14.047 4.684 1 95.31 221 LYS A CA 1
ATOM 1684 C C . LYS A 1 221 ? -29.469 -13.367 3.379 1 95.31 221 LYS A C 1
ATOM 1686 O O . LYS A 1 221 ? -30.312 -13.031 2.555 1 95.31 221 LYS A O 1
ATOM 1691 N N . ILE A 1 222 ? -28.219 -13.188 3.176 1 95.56 222 ILE A N 1
ATOM 1692 C CA . ILE A 1 222 ? -27.719 -12.461 2.012 1 95.56 222 ILE A CA 1
ATOM 1693 C C . ILE A 1 222 ? -28 -13.266 0.745 1 95.56 222 ILE A C 1
ATOM 1695 O O . ILE A 1 222 ? -28.453 -12.719 -0.263 1 95.56 222 ILE A O 1
ATOM 1699 N N . ALA A 1 223 ? -27.688 -14.547 0.829 1 97.69 223 ALA A N 1
ATOM 1700 C CA . ALA A 1 223 ? -27.875 -15.414 -0.332 1 97.69 223 ALA A CA 1
ATOM 1701 C C . ALA A 1 223 ? -29.344 -15.461 -0.748 1 97.69 223 ALA A C 1
ATOM 1703 O O . ALA A 1 223 ? -29.656 -15.469 -1.94 1 97.69 223 ALA A O 1
ATOM 1704 N N . SER A 1 224 ? -30.266 -15.531 0.251 1 97.94 224 SER A N 1
ATOM 1705 C CA . SER A 1 224 ? -31.688 -15.57 -0.071 1 97.94 224 SER A CA 1
ATOM 1706 C C . SER A 1 224 ? -32.125 -14.273 -0.739 1 97.94 224 SER A C 1
ATOM 1708 O O . SER A 1 224 ? -32.938 -14.305 -1.687 1 97.94 224 SER A O 1
ATOM 1710 N N . GLN A 1 225 ? -31.625 -13.164 -0.284 1 95.94 225 GLN A N 1
ATOM 1711 C CA . GLN A 1 225 ? -31.953 -11.883 -0.894 1 95.94 225 GLN A CA 1
ATOM 1712 C C . GLN A 1 225 ? -31.438 -11.805 -2.328 1 95.94 225 GLN A C 1
ATOM 1714 O O . GLN A 1 225 ? -32.125 -11.273 -3.209 1 95.94 225 GLN A O 1
ATOM 1719 N N . LEU A 1 226 ? -30.266 -12.297 -2.482 1 97.06 226 LEU A N 1
ATOM 1720 C CA . LEU A 1 226 ? -29.656 -12.297 -3.811 1 97.06 226 LEU A CA 1
ATOM 1721 C C . LEU A 1 226 ? -30.438 -13.195 -4.766 1 97.06 226 LEU A C 1
ATOM 1723 O O . LEU A 1 226 ? -30.688 -12.82 -5.914 1 97.06 226 LEU A O 1
ATOM 1727 N N . VAL A 1 227 ? -30.812 -14.383 -4.297 1 98 227 VAL A N 1
ATOM 1728 C CA . VAL A 1 227 ? -31.594 -15.312 -5.109 1 98 227 VAL A CA 1
ATOM 1729 C C . VAL A 1 227 ? -32.938 -14.672 -5.492 1 98 227 VAL A C 1
ATOM 1731 O O . VAL A 1 227 ? -33.344 -14.742 -6.648 1 98 227 VAL A O 1
ATOM 1734 N N . VAL A 1 228 ? -33.594 -14.008 -4.535 1 97.56 228 VAL A N 1
ATOM 1735 C CA . VAL A 1 228 ? -34.844 -13.352 -4.793 1 97.56 228 VAL A CA 1
ATOM 1736 C C . VAL A 1 228 ? -34.656 -12.25 -5.836 1 97.56 228 VAL A C 1
ATOM 1738 O O . VAL A 1 228 ? -35.5 -12.094 -6.742 1 97.56 228 VAL A O 1
ATOM 1741 N N . ALA A 1 229 ? -33.594 -11.531 -5.68 1 96.75 229 ALA A N 1
ATOM 1742 C CA . ALA A 1 229 ? -33.344 -10.367 -6.523 1 96.75 229 ALA A CA 1
ATOM 1743 C C . ALA A 1 229 ? -33.094 -10.773 -7.969 1 96.75 229 ALA A C 1
ATOM 1745 O O . ALA A 1 229 ? -33.375 -10.016 -8.898 1 96.75 229 ALA A O 1
ATOM 1746 N N . VAL A 1 230 ? -32.562 -12.016 -8.156 1 97.44 230 VAL A N 1
ATOM 1747 C CA . VAL A 1 230 ? -32.062 -12.297 -9.5 1 97.44 230 VAL A CA 1
ATOM 1748 C C . VAL A 1 230 ? -32.906 -13.406 -10.133 1 97.44 230 VAL A C 1
ATOM 1750 O O . VAL A 1 230 ? -32.875 -13.594 -11.352 1 97.44 230 VAL A O 1
ATOM 1753 N N . HIS A 1 231 ? -33.594 -14.18 -9.352 1 96.44 231 HIS A N 1
ATOM 1754 C CA . HIS A 1 231 ? -34.406 -15.281 -9.883 1 96.44 231 HIS A CA 1
ATOM 1755 C C . HIS A 1 231 ? -35.531 -14.766 -10.758 1 96.44 231 HIS A C 1
ATOM 1757 O O . HIS A 1 231 ? -36.188 -13.766 -10.422 1 96.44 231 HIS A O 1
ATOM 1763 N N . PRO A 1 232 ? -35.781 -15.438 -11.898 1 94.38 232 PRO A N 1
ATOM 1764 C CA . PRO A 1 232 ? -36.812 -14.938 -12.797 1 94.38 232 PRO A CA 1
ATOM 1765 C C . PRO A 1 232 ? -38.25 -15.148 -12.25 1 94.38 232 PRO A C 1
ATOM 1767 O O . PRO A 1 232 ? -39.188 -14.461 -12.656 1 94.38 232 PRO A O 1
ATOM 1770 N N . SER A 1 233 ? -38.312 -16.078 -11.383 1 90.75 233 SER A N 1
ATOM 1771 C CA . SER A 1 233 ? -39.625 -16.312 -10.766 1 90.75 233 SER A CA 1
ATOM 1772 C C . SER A 1 233 ? -39.781 -15.477 -9.5 1 90.75 233 SER A C 1
ATOM 1774 O O . SER A 1 233 ? -38.812 -15.094 -8.859 1 90.75 233 SER A O 1
ATOM 1776 N N . ASN A 1 234 ? -40.969 -15.07 -9.18 1 88.62 234 ASN A N 1
ATOM 1777 C CA . ASN A 1 234 ? -41.219 -14.297 -7.977 1 88.62 234 ASN A CA 1
ATOM 1778 C C . ASN A 1 234 ? -41.25 -15.188 -6.734 1 88.62 234 ASN A C 1
ATOM 1780 O O . ASN A 1 234 ? -42.312 -15.391 -6.137 1 88.62 234 ASN A O 1
ATOM 1784 N N . ILE A 1 235 ? -40.094 -15.617 -6.344 1 92.75 235 ILE A N 1
ATOM 1785 C CA . ILE A 1 235 ? -40.031 -16.453 -5.156 1 92.75 235 ILE A CA 1
ATOM 1786 C C . ILE A 1 235 ? -39.938 -15.586 -3.908 1 92.75 235 ILE A C 1
ATOM 1788 O O . ILE A 1 235 ? -39.281 -14.539 -3.92 1 92.75 235 ILE A O 1
ATOM 1792 N N . SER A 1 236 ? -40.531 -15.992 -2.822 1 95.25 236 SER A N 1
ATOM 1793 C CA . SER A 1 236 ? -40.5 -15.242 -1.571 1 95.25 236 SER A CA 1
ATOM 1794 C C . SER A 1 236 ? -39.156 -15.383 -0.869 1 95.25 236 SER A C 1
ATOM 1796 O O . SER A 1 236 ? -38.406 -16.344 -1.113 1 95.25 236 SER A O 1
ATOM 1798 N N . THR A 1 237 ? -38.875 -14.477 -0.025 1 94.5 237 THR A N 1
ATOM 1799 C CA . THR A 1 237 ? -37.625 -14.523 0.75 1 94.5 237 THR A CA 1
ATOM 1800 C C . THR A 1 237 ? -37.594 -15.773 1.623 1 94.5 237 THR A C 1
ATOM 1802 O O . THR A 1 237 ? -36.531 -16.375 1.814 1 94.5 237 THR A O 1
ATOM 1805 N N . THR A 1 238 ? -38.719 -16.172 2.086 1 96.5 238 THR A N 1
ATOM 1806 C CA . THR A 1 238 ? -38.812 -17.344 2.932 1 96.5 238 THR A CA 1
ATOM 1807 C C . THR A 1 238 ? -38.5 -18.609 2.131 1 96.5 238 THR A C 1
ATOM 1809 O O . THR A 1 238 ? -37.75 -19.469 2.594 1 96.5 238 THR A O 1
ATOM 1812 N N . THR A 1 239 ? -39.062 -18.703 1.005 1 96.5 239 THR A N 1
ATOM 1813 C CA . THR A 1 239 ? -38.812 -19.844 0.129 1 96.5 239 THR A CA 1
ATOM 1814 C C . THR A 1 239 ? -37.312 -19.859 -0.276 1 96.5 239 THR A C 1
ATOM 1816 O O . THR A 1 239 ? -36.688 -20.922 -0.276 1 96.5 239 THR A O 1
ATOM 1819 N N . ALA A 1 240 ? -36.812 -18.703 -0.58 1 98 240 ALA A N 1
ATOM 1820 C CA . ALA A 1 240 ? -35.438 -18.594 -0.972 1 98 240 ALA A CA 1
ATOM 1821 C C . ALA A 1 240 ? -34.5 -19.031 0.161 1 98 240 ALA A C 1
ATOM 1823 O O . ALA A 1 240 ? -33.5 -19.703 -0.076 1 98 240 ALA A O 1
ATOM 1824 N N . ALA A 1 241 ? -34.844 -18.672 1.349 1 98 241 ALA A N 1
ATOM 1825 C CA . ALA A 1 241 ? -34.031 -19.047 2.504 1 98 241 ALA A CA 1
ATOM 1826 C C . ALA A 1 241 ? -33.969 -20.562 2.68 1 98 241 ALA A C 1
ATOM 1828 O O . ALA A 1 241 ? -32.938 -21.125 2.992 1 98 241 ALA A O 1
ATOM 1829 N N . LYS A 1 242 ? -35.125 -21.188 2.471 1 97.75 242 LYS A N 1
ATOM 1830 C CA . LYS A 1 242 ? -35.188 -22.641 2.566 1 97.75 242 LYS A CA 1
ATOM 1831 C C . LYS A 1 242 ? -34.344 -23.297 1.468 1 97.75 242 LYS A C 1
ATOM 1833 O O . LYS A 1 242 ? -33.656 -24.297 1.712 1 97.75 242 LYS A O 1
ATOM 1838 N N . LEU A 1 243 ? -34.469 -22.75 0.31 1 97.69 243 LEU A N 1
ATOM 1839 C CA . LEU A 1 243 ? -33.688 -23.281 -0.809 1 97.69 243 LEU A CA 1
ATOM 1840 C C . LEU A 1 243 ? -32.188 -23.141 -0.552 1 97.69 243 LEU A C 1
ATOM 1842 O O . LEU A 1 243 ? -31.438 -24.094 -0.792 1 97.69 243 LEU A O 1
ATOM 1846 N N . VAL A 1 244 ? -31.766 -21.969 -0.067 1 98.19 244 VAL A N 1
ATOM 1847 C CA . VAL A 1 244 ? -30.359 -21.719 0.209 1 98.19 244 VAL A CA 1
ATOM 1848 C C . VAL A 1 244 ? -29.859 -22.703 1.27 1 98.19 244 VAL A C 1
ATOM 1850 O O . VAL A 1 244 ? -28.766 -23.25 1.148 1 98.19 244 VAL A O 1
ATOM 1853 N N . ALA A 1 245 ? -30.641 -22.906 2.268 1 97.75 245 ALA A N 1
ATOM 1854 C CA . ALA A 1 245 ? -30.266 -23.859 3.311 1 97.75 245 ALA A CA 1
ATOM 1855 C C . ALA A 1 245 ? -30.109 -25.266 2.736 1 97.75 245 ALA A C 1
ATOM 1857 O O . ALA A 1 245 ? -29.172 -25.984 3.102 1 97.75 245 ALA A O 1
ATOM 1858 N N . SER A 1 246 ? -31 -25.641 1.872 1 98 246 SER A N 1
ATOM 1859 C CA . SER A 1 246 ? -30.938 -26.953 1.237 1 98 246 SER A CA 1
ATOM 1860 C C . SER A 1 246 ? -29.703 -27.078 0.348 1 98 246 SER A C 1
ATOM 1862 O O . SER A 1 246 ? -29.109 -28.156 0.256 1 98 246 SER A O 1
ATOM 1864 N N . VAL A 1 247 ? -29.391 -26.031 -0.328 1 98.19 247 VAL A N 1
ATOM 1865 C CA . VAL A 1 247 ? -28.203 -26.016 -1.178 1 98.19 247 VAL A CA 1
ATOM 1866 C C . VAL A 1 247 ? -26.953 -26.203 -0.321 1 98.19 247 VAL A C 1
ATOM 1868 O O . VAL A 1 247 ? -26.047 -26.953 -0.687 1 98.19 247 VAL A O 1
ATOM 1871 N N . ILE A 1 248 ? -26.875 -25.5 0.823 1 97.62 248 ILE A N 1
ATOM 1872 C CA . ILE A 1 248 ? -25.75 -25.625 1.739 1 97.62 248 ILE A CA 1
ATOM 1873 C C . ILE A 1 248 ? -25.641 -27.078 2.205 1 97.62 248 ILE A C 1
ATOM 1875 O O . ILE A 1 248 ? -24.531 -27.625 2.271 1 97.62 248 ILE A O 1
ATOM 1879 N N . GLU A 1 249 ? -26.75 -27.688 2.463 1 96.88 249 GLU A N 1
ATOM 1880 C CA . GLU A 1 249 ? -26.766 -29.094 2.877 1 96.88 249 GLU A CA 1
ATOM 1881 C C . GLU A 1 249 ? -26.266 -30 1.759 1 96.88 249 GLU A C 1
ATOM 1883 O O . GLU A 1 249 ? -25.484 -30.922 2.004 1 96.88 249 GLU A O 1
ATOM 1888 N N . LEU A 1 250 ? -26.766 -29.766 0.58 1 97.88 250 LEU A N 1
ATOM 1889 C CA . LEU A 1 250 ? -26.312 -30.547 -0.574 1 97.88 250 LEU A CA 1
ATOM 1890 C C . LEU A 1 250 ? -24.812 -30.422 -0.764 1 97.88 250 LEU A C 1
ATOM 1892 O O . LEU A 1 250 ? -24.125 -31.422 -0.978 1 97.88 250 LEU A O 1
ATOM 1896 N N . GLU A 1 251 ? -24.297 -29.188 -0.738 1 97.5 251 GLU A N 1
ATOM 1897 C CA . GLU A 1 251 ? -22.859 -28.953 -0.864 1 97.5 251 GLU A CA 1
ATOM 1898 C C . GLU A 1 251 ? -22.078 -29.688 0.225 1 97.5 251 GLU A C 1
ATOM 1900 O O . GLU A 1 251 ? -21.031 -30.281 -0.041 1 97.5 251 GLU A O 1
ATOM 1905 N N . GLY A 1 252 ? -22.594 -29.641 1.431 1 96.69 252 GLY A N 1
ATOM 1906 C CA . GLY A 1 252 ? -21.969 -30.375 2.52 1 96.69 252 GLY A CA 1
ATOM 1907 C C . GLY A 1 252 ? -21.859 -31.859 2.248 1 96.69 252 GLY A C 1
ATOM 1908 O O . GLY A 1 252 ? -20.828 -32.469 2.523 1 96.69 252 GLY A O 1
ATOM 1909 N N . LYS A 1 253 ? -22.938 -32.438 1.71 1 97.38 253 LYS A N 1
ATOM 1910 C CA . LYS A 1 253 ? -22.953 -33.875 1.374 1 97.38 253 LYS A CA 1
ATOM 1911 C C . LYS A 1 253 ? -21.906 -34.188 0.3 1 97.38 253 LYS A C 1
ATOM 1913 O O . LYS A 1 253 ? -21.219 -35.219 0.377 1 97.38 253 LYS A O 1
ATOM 1918 N N . LEU A 1 254 ? -21.844 -33.344 -0.668 1 97.75 254 LEU A N 1
ATOM 1919 C CA . LEU A 1 254 ? -20.906 -33.562 -1.765 1 97.75 254 LEU A CA 1
ATOM 1920 C C . LEU A 1 254 ? -19.469 -33.438 -1.282 1 97.75 254 LEU A C 1
ATOM 1922 O O . LEU A 1 254 ? -18.594 -34.188 -1.7 1 97.75 254 LEU A O 1
ATOM 1926 N N . VAL A 1 255 ? -19.188 -32.406 -0.431 1 97.06 255 VAL A N 1
ATOM 1927 C CA . VAL A 1 255 ? -17.859 -32.219 0.143 1 97.06 255 VAL A CA 1
ATOM 1928 C C . VAL A 1 255 ? -17.469 -33.469 0.957 1 97.06 255 VAL A C 1
ATOM 1930 O O . VAL A 1 255 ? -16.328 -33.938 0.869 1 97.06 255 VAL A O 1
ATOM 1933 N N . ALA A 1 256 ? -18.406 -33.969 1.73 1 96.56 256 ALA A N 1
ATOM 1934 C CA . ALA A 1 256 ? -18.172 -35.188 2.514 1 96.56 256 ALA A CA 1
ATOM 1935 C C . ALA A 1 256 ? -17.859 -36.375 1.608 1 96.56 256 ALA A C 1
ATOM 1937 O O . ALA A 1 256 ? -16.984 -37.188 1.922 1 96.56 256 ALA A O 1
ATOM 1938 N N . ALA A 1 257 ? -18.594 -36.469 0.514 1 97.06 257 ALA A N 1
ATOM 1939 C CA . ALA A 1 257 ? -18.359 -37.531 -0.448 1 97.06 257 ALA A CA 1
ATOM 1940 C C . ALA A 1 257 ? -16.953 -37.438 -1.055 1 97.06 257 ALA A C 1
ATOM 1942 O O . ALA A 1 257 ? -16.297 -38.438 -1.261 1 97.06 257 ALA A O 1
ATOM 1943 N N . SER A 1 258 ? -16.609 -36.25 -1.444 1 96.06 258 SER A N 1
ATOM 1944 C CA . SER A 1 258 ? -15.281 -36.031 -2.002 1 96.06 258 SER A CA 1
ATOM 1945 C C . SER A 1 258 ? -14.195 -36.406 -1.005 1 96.06 258 SER A C 1
ATOM 1947 O O . SER A 1 258 ? -13.242 -37.125 -1.353 1 96.06 258 SER A O 1
ATOM 1949 N N . THR A 1 259 ? -14.367 -35.969 0.228 1 94.56 259 THR A N 1
ATOM 1950 C CA . THR A 1 259 ? -13.398 -36.281 1.278 1 94.56 259 THR A CA 1
ATOM 1951 C C . THR A 1 259 ? -13.305 -37.781 1.508 1 94.56 259 THR A C 1
ATOM 1953 O O . THR A 1 259 ? -12.203 -38.344 1.614 1 94.56 259 THR A O 1
ATOM 1956 N N . TYR A 1 260 ? -14.391 -38.438 1.552 1 94.75 260 TYR A N 1
ATOM 1957 C CA . TYR A 1 260 ? -14.445 -39.875 1.752 1 94.75 260 TYR A CA 1
ATOM 1958 C C . TYR A 1 260 ? -13.719 -40.594 0.631 1 94.75 260 TYR A C 1
ATOM 1960 O O . TYR A 1 260 ? -12.953 -41.531 0.886 1 94.75 260 TYR A O 1
ATOM 1968 N N . ALA A 1 261 ? -14.008 -40.219 -0.582 1 96.06 261 ALA A N 1
ATOM 1969 C CA . ALA A 1 261 ? -13.414 -40.906 -1.738 1 96.06 261 ALA A CA 1
ATOM 1970 C C . ALA A 1 261 ? -11.898 -40.75 -1.736 1 96.06 261 ALA A C 1
ATOM 1972 O O . ALA A 1 261 ? -11.18 -41.688 -2.076 1 96.06 261 ALA A O 1
ATOM 1973 N N . GLU A 1 262 ? -11.453 -39.594 -1.433 1 91.56 262 GLU A N 1
ATOM 1974 C CA . GLU A 1 262 ? -10.016 -39.312 -1.389 1 91.56 262 GLU A CA 1
ATOM 1975 C C . GLU A 1 262 ? -9.328 -40.188 -0.325 1 91.56 262 GLU A C 1
ATOM 1977 O O . GLU A 1 262 ? -8.203 -40.625 -0.518 1 91.56 262 GLU A O 1
ATOM 1982 N N . GLN A 1 263 ? -10.023 -40.5 0.75 1 92.56 263 GLN A N 1
ATOM 1983 C CA . GLN A 1 263 ? -9.43 -41.188 1.887 1 92.56 263 GLN A CA 1
ATOM 1984 C C . GLN A 1 263 ? -9.586 -42.688 1.745 1 92.56 263 GLN A C 1
ATOM 1986 O O . GLN A 1 263 ? -8.75 -43.469 2.236 1 92.56 263 GLN A O 1
ATOM 1991 N N . ASN A 1 264 ? -10.617 -43.125 1.058 1 91.81 264 ASN A N 1
ATOM 1992 C CA . ASN A 1 264 ? -10.977 -44.531 1.18 1 91.81 264 ASN A CA 1
ATOM 1993 C C . ASN A 1 264 ? -11.008 -45.219 -0.18 1 91.81 264 ASN A C 1
ATOM 1995 O O . ASN A 1 264 ? -11.078 -46.469 -0.256 1 91.81 264 ASN A O 1
ATOM 1999 N N . GLY A 1 265 ? -11.039 -44.5 -1.175 1 90.38 265 GLY A N 1
ATOM 2000 C CA . GLY A 1 265 ? -11.195 -45.094 -2.49 1 90.38 265 GLY A CA 1
ATOM 2001 C C . GLY A 1 265 ? -9.914 -45.094 -3.303 1 90.38 265 GLY A C 1
ATOM 2002 O O . GLY A 1 265 ? -8.883 -44.562 -2.854 1 90.38 265 GLY A O 1
ATOM 2003 N N . PRO A 1 266 ? -10.062 -45.781 -4.465 1 92.88 266 PRO A N 1
ATOM 2004 C CA . PRO A 1 266 ? -8.922 -45.719 -5.379 1 92.88 266 PRO A CA 1
ATOM 2005 C C . PRO A 1 266 ? -8.633 -44.312 -5.883 1 92.88 266 PRO A C 1
ATOM 2007 O O . PRO A 1 266 ? -9.539 -43.469 -5.914 1 92.88 266 PRO A O 1
ATOM 2010 N N . THR A 1 267 ? -7.359 -44.125 -6.324 1 92.56 267 THR A N 1
ATOM 2011 C CA . THR A 1 267 ? -6.918 -42.781 -6.723 1 92.56 267 THR A CA 1
ATOM 2012 C C . THR A 1 267 ? -7.492 -42.406 -8.086 1 92.56 267 THR A C 1
ATOM 2014 O O . THR A 1 267 ? -7.797 -41.25 -8.336 1 92.56 267 THR A O 1
ATOM 2017 N N . SER A 1 268 ? -7.562 -43.375 -8.922 1 94.5 268 SER A N 1
ATOM 2018 C CA . SER A 1 268 ? -8.062 -43.062 -10.266 1 94.5 268 SER A CA 1
ATOM 2019 C C . SER A 1 268 ? -8.5 -44.344 -10.984 1 94.5 268 SER A C 1
ATOM 2021 O O . SER A 1 268 ? -8.227 -45.438 -10.516 1 94.5 268 SER A O 1
ATOM 2023 N N . ASP A 1 269 ? -9.227 -44.125 -11.984 1 93.94 269 ASP A N 1
ATOM 2024 C CA . ASP A 1 269 ? -9.656 -45.188 -12.891 1 93.94 269 ASP A CA 1
ATOM 2025 C C . ASP A 1 269 ? -9.766 -44.688 -14.328 1 93.94 269 ASP A C 1
ATOM 2027 O O . ASP A 1 269 ? -9.992 -43.5 -14.547 1 93.94 269 ASP A O 1
ATOM 2031 N N . LEU A 1 270 ? -9.461 -45.531 -15.273 1 95.38 270 LEU A N 1
ATOM 2032 C CA . LEU A 1 270 ? -9.578 -45.219 -16.688 1 95.38 270 LEU A CA 1
ATOM 2033 C C . LEU A 1 270 ? -10.625 -46.125 -17.359 1 95.38 270 LEU A C 1
ATOM 2035 O O . LEU A 1 270 ? -10.523 -47.344 -17.312 1 95.38 270 LEU A O 1
ATOM 2039 N N . VAL A 1 271 ? -11.617 -45.469 -17.938 1 95.56 271 VAL A N 1
ATOM 2040 C CA . VAL A 1 271 ? -12.711 -46.25 -18.547 1 95.56 271 VAL A CA 1
ATOM 2041 C C . VAL A 1 271 ? -13.125 -45.594 -19.859 1 95.56 271 VAL A C 1
ATOM 2043 O O . VAL A 1 271 ? -12.789 -44.438 -20.125 1 95.56 271 VAL A O 1
ATOM 2046 N N . SER A 1 272 ? -13.867 -46.375 -20.641 1 95.31 272 SER A N 1
ATOM 2047 C CA . SER A 1 272 ? -14.453 -45.781 -21.844 1 95.31 272 SER A CA 1
ATOM 2048 C C . SER A 1 272 ? -15.617 -44.875 -21.5 1 95.31 272 SER A C 1
ATOM 2050 O O . SER A 1 272 ? -16.219 -44.969 -20.422 1 95.31 272 SER A O 1
ATOM 2052 N N . ILE A 1 273 ? -15.945 -44 -22.422 1 94 273 ILE A N 1
ATOM 2053 C CA . ILE A 1 273 ? -17.047 -43.062 -22.219 1 94 273 ILE A CA 1
ATOM 2054 C C . ILE A 1 273 ? -18.359 -43.844 -22.078 1 94 273 ILE A C 1
ATOM 2056 O O . ILE A 1 273 ? -19.188 -43.531 -21.234 1 94 273 ILE A O 1
ATOM 2060 N N . ALA A 1 274 ? -18.453 -44.875 -22.828 1 93.25 274 ALA A N 1
ATOM 2061 C CA . ALA A 1 274 ? -19.656 -45.719 -22.781 1 93.25 274 ALA A CA 1
ATOM 2062 C C . ALA A 1 274 ? -19.797 -46.406 -21.422 1 93.25 274 ALA A C 1
ATOM 2064 O O . ALA A 1 274 ? -20.891 -46.469 -20.875 1 93.25 274 ALA A O 1
ATOM 2065 N N . GLU A 1 275 ? -18.75 -46.906 -20.984 1 94.25 275 GLU A N 1
ATOM 2066 C CA . GLU A 1 275 ? -18.75 -47.562 -19.672 1 94.25 275 GLU A CA 1
ATOM 2067 C C . GLU A 1 275 ? -19.062 -46.562 -18.562 1 94.25 275 GLU A C 1
ATOM 2069 O O . GLU A 1 275 ? -19.781 -46.875 -17.609 1 94.25 275 GLU A O 1
ATOM 2074 N N . ALA A 1 276 ? -18.484 -45.406 -18.688 1 92.62 276 ALA A N 1
ATOM 2075 C CA . ALA A 1 276 ? -18.766 -44.344 -17.703 1 92.62 276 ALA A CA 1
ATOM 2076 C C . ALA A 1 276 ? -20.25 -44 -17.688 1 92.62 276 ALA A C 1
ATOM 2078 O O . ALA A 1 276 ? -20.828 -43.844 -16.609 1 92.62 276 ALA A O 1
ATOM 2079 N N . GLN A 1 277 ? -20.812 -43.812 -18.859 1 91.31 277 GLN A N 1
ATOM 2080 C CA . GLN A 1 277 ? -22.219 -43.438 -18.938 1 91.31 277 GLN A CA 1
ATOM 2081 C C . GLN A 1 277 ? -23.109 -44.531 -18.375 1 91.31 277 GLN A C 1
ATOM 2083 O O . GLN A 1 277 ? -24.141 -44.25 -17.75 1 91.31 277 GLN A O 1
ATOM 2088 N N . LYS A 1 278 ? -22.734 -45.781 -18.547 1 91.5 278 LYS A N 1
ATOM 2089 C CA . LYS A 1 278 ? -23.469 -46.906 -18 1 91.5 278 LYS A CA 1
ATOM 2090 C C . LYS A 1 278 ? -23.422 -46.906 -16.484 1 91.5 278 LYS A C 1
ATOM 2092 O O . LYS A 1 278 ? -24.406 -47.219 -15.82 1 91.5 278 LYS A O 1
ATOM 2097 N N . GLN A 1 279 ? -22.344 -46.531 -16.016 1 90 279 GLN A N 1
ATOM 2098 C CA . GLN A 1 279 ? -22.156 -46.531 -14.57 1 90 279 GLN A CA 1
ATOM 2099 C C . GLN A 1 279 ? -22.922 -45.406 -13.906 1 90 279 GLN A C 1
ATOM 2101 O O . GLN A 1 279 ? -23.422 -45.562 -12.789 1 90 279 GLN A O 1
ATOM 2106 N N . PHE A 1 280 ? -22.953 -44.312 -14.586 1 89.38 280 PHE A N 1
ATOM 2107 C CA . PHE A 1 280 ? -23.609 -43.125 -14.039 1 89.38 280 PHE A CA 1
ATOM 2108 C C . PHE A 1 280 ? -24.672 -42.594 -15 1 89.38 280 PHE A C 1
ATOM 2110 O O . PHE A 1 280 ? -24.562 -41.469 -15.469 1 89.38 280 PHE A O 1
ATOM 2117 N N . PRO A 1 281 ? -25.672 -43.219 -15.18 1 82.75 281 PRO A N 1
ATOM 2118 C CA . PRO A 1 281 ? -26.641 -42.875 -16.219 1 82.75 281 PRO A CA 1
ATOM 2119 C C . PRO A 1 281 ? -27.328 -41.531 -15.938 1 82.75 281 PRO A C 1
ATOM 2121 O O . PRO A 1 281 ? -27.734 -40.844 -16.875 1 82.75 281 PRO A O 1
ATOM 2124 N N . GLU A 1 282 ? -27.328 -41.156 -14.75 1 79.56 282 GLU A N 1
ATOM 2125 C CA . GLU A 1 282 ? -28 -39.906 -14.414 1 79.56 282 GLU A CA 1
ATOM 2126 C C . GLU A 1 282 ? -27.125 -38.719 -14.719 1 79.56 282 GLU A C 1
ATOM 2128 O O . GLU A 1 282 ? -27.625 -37.594 -14.93 1 79.56 282 GLU A O 1
ATOM 2133 N N . LEU A 1 283 ? -25.828 -38.938 -14.695 1 87.25 283 LEU A N 1
ATOM 2134 C CA . LEU A 1 283 ? -24.875 -37.844 -14.898 1 87.25 283 LEU A CA 1
ATOM 2135 C C . LEU A 1 283 ? -24.453 -37.75 -16.359 1 87.25 283 LEU A C 1
ATOM 2137 O O . LEU A 1 283 ? -23.359 -38.188 -16.734 1 87.25 283 LEU A O 1
ATOM 2141 N N . ASN A 1 284 ? -25.188 -37.625 -17.281 1 91.25 284 ASN A N 1
ATOM 2142 C CA . ASN A 1 284 ? -25.094 -37.594 -18.734 1 91.25 284 ASN A CA 1
ATOM 2143 C C . ASN A 1 284 ? -23.734 -37.062 -19.203 1 91.25 284 ASN A C 1
ATOM 2145 O O . ASN A 1 284 ? -23.672 -36.094 -19.984 1 91.25 284 ASN A O 1
ATOM 2149 N N . TYR A 1 285 ? -22.578 -37.594 -18.766 1 94.56 285 TYR A N 1
ATOM 2150 C CA . TYR A 1 285 ? -21.219 -37.188 -19.109 1 94.56 285 TYR A CA 1
ATOM 2151 C C . TYR A 1 285 ? -20.969 -37.375 -20.594 1 94.56 285 TYR A C 1
ATOM 2153 O O . TYR A 1 285 ? -20.219 -36.594 -21.188 1 94.56 285 TYR A O 1
ATOM 2161 N N . GLU A 1 286 ? -21.578 -38.312 -21.172 1 94.44 286 GLU A N 1
ATOM 2162 C CA . GLU A 1 286 ? -21.422 -38.562 -22.609 1 94.44 286 GLU A CA 1
ATOM 2163 C C . GLU A 1 286 ? -21.875 -37.344 -23.422 1 94.44 286 GLU A C 1
ATOM 2165 O O . GLU A 1 286 ? -21.203 -36.938 -24.359 1 94.44 286 GLU A O 1
ATOM 2170 N N . TYR A 1 287 ? -23.016 -36.781 -23.062 1 94.56 287 TYR A N 1
ATOM 2171 C CA . TYR A 1 287 ? -23.531 -35.594 -23.734 1 94.56 287 TYR A CA 1
ATOM 2172 C C . TYR A 1 287 ? -22.547 -34.406 -23.625 1 94.56 287 TYR A C 1
ATOM 2174 O O . TYR A 1 287 ? -22.297 -33.719 -24.594 1 94.56 287 TYR A O 1
ATOM 2182 N N . VAL A 1 288 ? -22.016 -34.219 -22.391 1 96.75 288 VAL A N 1
ATOM 2183 C CA . VAL A 1 288 ? -21.078 -33.125 -22.141 1 96.75 288 VAL A CA 1
ATOM 2184 C C . VAL A 1 288 ? -19.859 -33.281 -23.062 1 96.75 288 VAL A C 1
ATOM 2186 O O . VAL A 1 288 ? -19.438 -32.312 -23.703 1 96.75 288 VAL A O 1
ATOM 2189 N N . ILE A 1 289 ? -19.297 -34.469 -23.125 1 97.25 289 ILE A N 1
ATOM 2190 C CA . ILE A 1 289 ? -18.094 -34.75 -23.906 1 97.25 289 ILE A CA 1
ATOM 2191 C C . ILE A 1 289 ? -18.406 -34.562 -25.391 1 97.25 289 ILE A C 1
ATOM 2193 O O . ILE A 1 289 ? -17.609 -33.969 -26.125 1 97.25 289 ILE A O 1
ATOM 2197 N N . GLU A 1 290 ? -19.547 -35.031 -25.844 1 95.75 290 GLU A N 1
ATOM 2198 C CA . GLU A 1 290 ? -19.938 -34.875 -27.234 1 95.75 290 GLU A CA 1
ATOM 2199 C C . GLU A 1 290 ? -20.047 -33.406 -27.641 1 95.75 290 GLU A C 1
ATOM 2201 O O . GLU A 1 290 ? -19.719 -33.031 -28.766 1 95.75 290 GLU A O 1
ATOM 2206 N N . GLU A 1 291 ? -20.516 -32.625 -26.734 1 96.62 291 GLU A N 1
ATOM 2207 C CA . GLU A 1 291 ? -20.766 -31.203 -27.031 1 96.62 291 GLU A CA 1
ATOM 2208 C C . GLU A 1 291 ? -19.453 -30.406 -27.016 1 96.62 291 GLU A C 1
ATOM 2210 O O . GLU A 1 291 ? -19.312 -29.422 -27.734 1 96.62 291 GLU A O 1
ATOM 2215 N N . LEU A 1 292 ? -18.5 -30.781 -26.141 1 97.94 292 LEU A N 1
ATOM 2216 C CA . LEU A 1 292 ? -17.359 -29.906 -25.891 1 97.94 292 LEU A CA 1
ATOM 2217 C C . LEU A 1 292 ? -16.109 -30.438 -26.562 1 97.94 292 LEU A C 1
ATOM 2219 O O . LEU A 1 292 ? -15.195 -29.688 -26.891 1 97.94 292 LEU A O 1
ATOM 2223 N N . ALA A 1 293 ? -15.984 -31.719 -26.75 1 97.75 293 ALA A N 1
ATOM 2224 C CA . ALA A 1 293 ? -14.828 -32.312 -27.391 1 97.75 293 ALA A CA 1
ATOM 2225 C C . ALA A 1 293 ? -14.852 -32.094 -28.906 1 97.75 293 ALA A C 1
ATOM 2227 O O . ALA A 1 293 ? -15.891 -31.719 -29.453 1 97.75 293 ALA A O 1
ATOM 2228 N N . PRO A 1 294 ? -13.68 -32.25 -29.562 1 96.56 294 PRO A N 1
ATOM 2229 C CA . PRO A 1 294 ? -13.711 -32.219 -31.031 1 96.56 294 PRO A CA 1
ATOM 2230 C C . PRO A 1 294 ? -14.68 -33.25 -31.625 1 96.56 294 PRO A C 1
ATOM 2232 O O . PRO A 1 294 ? -14.859 -34.312 -31.062 1 96.56 294 PRO A O 1
ATOM 2235 N N . LYS A 1 295 ? -15.172 -32.844 -32.781 1 93.25 295 LYS A N 1
ATOM 2236 C CA . LYS A 1 295 ? -16.156 -33.719 -33.438 1 93.25 295 LYS A CA 1
ATOM 2237 C C . LYS A 1 295 ? -15.578 -35.125 -33.656 1 93.25 295 LYS A C 1
ATOM 2239 O O . LYS A 1 295 ? -14.445 -35.281 -34.125 1 93.25 295 LYS A O 1
ATOM 2244 N N . ASN A 1 296 ? -16.281 -36.188 -33.25 1 87.06 296 ASN A N 1
ATOM 2245 C CA . ASN A 1 296 ? -16 -37.625 -33.469 1 87.06 296 ASN A CA 1
ATOM 2246 C C . ASN A 1 296 ? -14.812 -38.094 -32.625 1 87.06 296 ASN A C 1
ATOM 2248 O O . ASN A 1 296 ? -14.18 -39.094 -32.969 1 87.06 296 ASN A O 1
ATOM 2252 N N . TRP A 1 297 ? -14.508 -37.219 -31.656 1 92.81 297 TRP A N 1
ATOM 2253 C CA . TRP A 1 297 ? -13.438 -37.688 -30.766 1 92.81 297 TRP A CA 1
ATOM 2254 C C . TRP A 1 297 ? -13.844 -38.938 -30.031 1 92.81 297 TRP A C 1
ATOM 2256 O O . TRP A 1 297 ? -14.977 -39.062 -29.562 1 92.81 297 TRP A O 1
ATOM 2266 N N . LYS A 1 298 ? -12.891 -39.938 -30.078 1 88.56 298 LYS A N 1
ATOM 2267 C CA . LYS A 1 298 ? -13.086 -41.188 -29.359 1 88.56 298 LYS A CA 1
ATOM 2268 C C . LYS A 1 298 ? -11.938 -41.469 -28.391 1 88.56 298 LYS A C 1
ATOM 2270 O O . LYS A 1 298 ? -10.773 -41.219 -28.719 1 88.56 298 LYS A O 1
ATOM 2275 N N . GLY A 1 299 ? -12.148 -41.531 -27.234 1 90.12 299 GLY A N 1
ATOM 2276 C CA . GLY A 1 299 ? -11.125 -41.844 -26.25 1 90.12 299 GLY A CA 1
ATOM 2277 C C . GLY A 1 299 ? -11.703 -42.25 -24.891 1 90.12 299 GLY A C 1
ATOM 2278 O O . GLY A 1 299 ? -12.898 -42.531 -24.781 1 90.12 299 GLY A O 1
ATOM 2279 N N . ASP A 1 300 ? -10.789 -42.438 -23.938 1 94.38 300 ASP A N 1
ATOM 2280 C CA . ASP A 1 300 ? -11.164 -42.812 -22.578 1 94.38 300 ASP A CA 1
ATOM 2281 C C . ASP A 1 300 ? -11.203 -41.594 -21.656 1 94.38 300 ASP A C 1
ATOM 2283 O O . ASP A 1 300 ? -10.719 -40.531 -22.016 1 94.38 300 ASP A O 1
ATOM 2287 N N . ILE A 1 301 ? -11.82 -41.812 -20.641 1 96.31 301 ILE A N 1
ATOM 2288 C CA . ILE A 1 301 ? -11.891 -40.781 -19.609 1 96.31 301 ILE A CA 1
ATOM 2289 C C . ILE A 1 301 ? -11.305 -41.312 -18.297 1 96.31 301 ILE A C 1
ATOM 2291 O O . ILE A 1 301 ? -11.594 -42.438 -17.906 1 96.31 301 ILE A O 1
ATOM 2295 N N . GLN A 1 302 ? -10.406 -40.531 -17.734 1 96.81 302 GLN A N 1
ATOM 2296 C CA . GLN A 1 302 ? -9.852 -40.875 -16.422 1 96.81 302 GLN A CA 1
ATOM 2297 C C . GLN A 1 302 ? -10.656 -40.25 -15.297 1 96.81 302 GLN A C 1
ATOM 2299 O O . GLN A 1 302 ? -10.859 -39.031 -15.281 1 96.81 302 GLN A O 1
ATOM 2304 N N . PHE A 1 303 ? -11.141 -41.031 -14.359 1 96.44 303 PHE A N 1
ATOM 2305 C CA . PHE A 1 303 ? -11.797 -40.562 -13.156 1 96.44 303 PHE A CA 1
ATOM 2306 C C . PHE A 1 303 ? -10.805 -40.406 -12.008 1 96.44 303 PHE A C 1
ATOM 2308 O O . PHE A 1 303 ? -10.086 -41.375 -11.688 1 96.44 303 PHE A O 1
ATOM 2315 N N . ILE A 1 304 ? -10.734 -39.281 -11.508 1 96.06 304 ILE A N 1
ATOM 2316 C CA . ILE A 1 304 ? -9.992 -39.094 -10.273 1 96.06 304 ILE A CA 1
ATOM 2317 C C . ILE A 1 304 ? -10.898 -39.344 -9.078 1 96.06 304 ILE A C 1
ATOM 2319 O O . ILE A 1 304 ? -12.016 -38.812 -9.008 1 96.06 304 ILE A O 1
ATOM 2323 N N . ALA A 1 305 ? -10.492 -40.188 -8.148 1 96.38 305 ALA A N 1
ATOM 2324 C CA . ALA A 1 305 ? -11.289 -40.594 -6.992 1 96.38 305 ALA A CA 1
ATOM 2325 C C . ALA A 1 305 ? -12.648 -41.125 -7.426 1 96.38 305 ALA A C 1
ATOM 2327 O O . ALA A 1 305 ? -13.688 -40.594 -7.043 1 96.38 305 ALA A O 1
ATOM 2328 N N . PRO A 1 306 ? -12.617 -42.25 -8.094 1 95.12 306 PRO A N 1
ATOM 2329 C CA . PRO A 1 306 ? -13.836 -42.75 -8.734 1 95.12 306 PRO A CA 1
ATOM 2330 C C . PRO A 1 306 ? -14.961 -43.031 -7.73 1 95.12 306 PRO A C 1
ATOM 2332 O O . PRO A 1 306 ? -16.141 -42.938 -8.078 1 95.12 306 PRO A O 1
ATOM 2335 N N . ALA A 1 307 ? -14.656 -43.281 -6.465 1 95.44 307 ALA A N 1
ATOM 2336 C CA . ALA A 1 307 ? -15.664 -43.531 -5.445 1 95.44 307 ALA A CA 1
ATOM 2337 C C . ALA A 1 307 ? -16.578 -42.312 -5.262 1 95.44 307 ALA A C 1
ATOM 2339 O O . ALA A 1 307 ? -17.75 -42.438 -4.91 1 95.44 307 ALA A O 1
ATOM 2340 N N . TYR A 1 308 ? -16.062 -41.188 -5.473 1 96.88 308 TYR A N 1
ATOM 2341 C CA . TYR A 1 308 ? -16.844 -39.969 -5.363 1 96.88 308 TYR A CA 1
ATOM 2342 C C . TYR A 1 308 ? -18.031 -39.969 -6.32 1 96.88 308 TYR A C 1
ATOM 2344 O O . TYR A 1 308 ? -19.141 -39.594 -5.945 1 96.88 308 TYR A O 1
ATOM 2352 N N . PHE A 1 309 ? -17.781 -40.375 -7.496 1 95.94 309 PHE A N 1
ATOM 2353 C CA . PHE A 1 309 ? -18.797 -40.281 -8.539 1 95.94 309 PHE A CA 1
ATOM 2354 C C . PHE A 1 309 ? -19.922 -41.25 -8.281 1 95.94 309 PHE A C 1
ATOM 2356 O O . PHE A 1 309 ? -21.078 -40.969 -8.609 1 95.94 309 PHE A O 1
ATOM 2363 N N . ASN A 1 310 ? -19.625 -42.375 -7.668 1 93.69 310 ASN A N 1
ATOM 2364 C CA . ASN A 1 310 ? -20.688 -43.25 -7.211 1 93.69 310 ASN A CA 1
ATOM 2365 C C . ASN A 1 310 ? -21.562 -42.594 -6.16 1 93.69 310 ASN A C 1
ATOM 2367 O O . ASN A 1 310 ? -22.797 -42.625 -6.27 1 93.69 310 ASN A O 1
ATOM 2371 N N . ASN A 1 311 ? -20.922 -42.031 -5.23 1 95.12 311 ASN A N 1
ATOM 2372 C CA . ASN A 1 311 ? -21.656 -41.344 -4.16 1 95.12 311 ASN A CA 1
ATOM 2373 C C . ASN A 1 311 ? -22.406 -40.125 -4.676 1 95.12 311 ASN A C 1
ATOM 2375 O O . ASN A 1 311 ? -23.562 -39.906 -4.297 1 95.12 311 ASN A O 1
ATOM 2379 N N . ALA A 1 312 ? -21.766 -39.375 -5.512 1 95.94 312 ALA A N 1
ATOM 2380 C CA . ALA A 1 312 ? -22.406 -38.156 -6.062 1 95.94 312 ALA A CA 1
ATOM 2381 C C . ALA A 1 312 ? -23.641 -38.531 -6.883 1 95.94 312 ALA A C 1
ATOM 2383 O O . ALA A 1 312 ? -24.656 -37.844 -6.816 1 95.94 312 ALA A O 1
ATOM 2384 N N . SER A 1 313 ? -23.5 -39.531 -7.676 1 93.88 313 SER A N 1
ATOM 2385 C CA . SER A 1 313 ? -24.641 -40 -8.453 1 93.88 313 SER A CA 1
ATOM 2386 C C . SER A 1 313 ? -25.828 -40.344 -7.555 1 93.88 313 SER A C 1
ATOM 2388 O O . SER A 1 313 ? -26.969 -40 -7.855 1 93.88 313 SER A O 1
ATOM 2390 N N . GLN A 1 314 ? -25.578 -41 -6.473 1 94.31 314 GLN A N 1
ATOM 2391 C CA . GLN A 1 314 ? -26.625 -41.344 -5.52 1 94.31 314 GLN A CA 1
ATOM 2392 C C . GLN A 1 314 ? -27.219 -40.094 -4.875 1 94.31 314 GLN A C 1
ATOM 2394 O O . GLN A 1 314 ? -28.438 -39.969 -4.801 1 94.31 314 GLN A O 1
ATOM 2399 N N . ILE A 1 315 ? -26.406 -39.219 -4.453 1 96.56 315 ILE A N 1
ATOM 2400 C CA . ILE A 1 315 ? -26.844 -37.969 -3.803 1 96.56 315 ILE A CA 1
ATOM 2401 C C . ILE A 1 315 ? -27.734 -37.188 -4.754 1 96.56 315 ILE A C 1
ATOM 2403 O O . ILE A 1 315 ? -28.812 -36.719 -4.363 1 96.56 315 ILE A O 1
ATOM 2407 N N . ILE A 1 316 ? -27.312 -37.062 -5.969 1 94.62 316 ILE A N 1
ATOM 2408 C CA . ILE A 1 316 ? -28.031 -36.25 -6.957 1 94.62 316 ILE A CA 1
ATOM 2409 C C . ILE A 1 316 ? -29.359 -36.938 -7.289 1 94.62 316 ILE A C 1
ATOM 2411 O O . ILE A 1 316 ? -30.375 -36.25 -7.426 1 94.62 316 ILE A O 1
ATOM 2415 N N . SER A 1 317 ? -29.344 -38.25 -7.379 1 90.31 317 SER A N 1
ATOM 2416 C CA . SER A 1 317 ? -30.562 -38.969 -7.699 1 90.31 317 SER A CA 1
ATOM 2417 C C . SER A 1 317 ? -31.609 -38.812 -6.59 1 90.31 317 SER A C 1
ATOM 2419 O O . SER A 1 317 ? -32.812 -38.844 -6.852 1 90.31 317 SER A O 1
ATOM 2421 N N . GLU A 1 318 ? -31.141 -38.562 -5.391 1 93.19 318 GLU A N 1
ATOM 2422 C CA . GLU A 1 318 ? -32.031 -38.469 -4.238 1 93.19 318 GLU A CA 1
ATOM 2423 C C . GLU A 1 318 ? -32.406 -37.031 -3.941 1 93.19 318 GLU A C 1
ATOM 2425 O O . GLU A 1 318 ? -33.25 -36.781 -3.07 1 93.19 318 GLU A O 1
ATOM 2430 N N . THR A 1 319 ? -31.906 -36.094 -4.633 1 95 319 THR A N 1
ATOM 2431 C CA . THR A 1 319 ? -32.156 -34.688 -4.391 1 95 319 THR A CA 1
ATOM 2432 C C . THR A 1 319 ? -33.281 -34.188 -5.293 1 95 319 THR A C 1
ATOM 2434 O O . THR A 1 319 ? -33.25 -34.375 -6.508 1 95 319 THR A O 1
ATOM 2437 N N . PRO A 1 320 ? -34.281 -33.469 -4.727 1 94.31 320 PRO A N 1
ATOM 2438 C CA . PRO A 1 320 ? -35.375 -32.906 -5.547 1 94.31 320 PRO A CA 1
ATOM 2439 C C . PRO A 1 320 ? -34.875 -31.938 -6.609 1 94.31 320 PRO A C 1
ATOM 2441 O O . PRO A 1 320 ? -33.906 -31.203 -6.363 1 94.31 320 PRO A O 1
ATOM 2444 N N . SER A 1 321 ? -35.562 -31.938 -7.77 1 93.5 321 SER A N 1
ATOM 2445 C CA . SER A 1 321 ? -35.156 -31.094 -8.891 1 93.5 321 SER A CA 1
ATOM 2446 C C . SER A 1 321 ? -35.125 -29.609 -8.508 1 93.5 321 SER A C 1
ATOM 2448 O O . SER A 1 321 ? -34.344 -28.844 -9.016 1 93.5 321 SER A O 1
ATOM 2450 N N . THR A 1 322 ? -36 -29.219 -7.527 1 95.12 322 THR A N 1
ATOM 2451 C CA . THR A 1 322 ? -36.062 -27.828 -7.07 1 95.12 322 THR A CA 1
ATOM 2452 C C . THR A 1 322 ? -34.781 -27.438 -6.363 1 95.12 322 THR A C 1
ATOM 2454 O O . THR A 1 322 ? -34.281 -26.328 -6.543 1 95.12 322 THR A O 1
ATOM 2457 N N . ILE A 1 323 ? -34.25 -28.359 -5.645 1 97.06 323 ILE A N 1
ATOM 2458 C CA . ILE A 1 323 ? -33 -28.094 -4.918 1 97.06 323 ILE A CA 1
ATOM 2459 C C . ILE A 1 323 ? -31.828 -28.125 -5.891 1 97.06 323 ILE A C 1
ATOM 2461 O O . ILE A 1 323 ? -30.906 -27.312 -5.777 1 97.06 323 ILE A O 1
ATOM 2465 N N . LEU A 1 324 ? -31.844 -29 -6.855 1 96.81 324 LEU A N 1
ATOM 2466 C CA . LEU A 1 324 ? -30.781 -29.062 -7.848 1 96.81 324 LEU A CA 1
ATOM 2467 C C . LEU A 1 324 ? -30.766 -27.797 -8.703 1 96.81 324 LEU A C 1
ATOM 2469 O O . LEU A 1 324 ? -29.688 -27.266 -9.016 1 96.81 324 LEU A O 1
ATOM 2473 N N . GLN A 1 325 ? -31.984 -27.328 -9.086 1 96.69 325 GLN A N 1
ATOM 2474 C CA . GLN A 1 325 ? -32.031 -26.062 -9.82 1 96.69 325 GLN A CA 1
ATOM 2475 C C . GLN A 1 325 ? -31.438 -24.922 -8.992 1 96.69 325 GLN A C 1
ATOM 2477 O O . GLN A 1 325 ? -30.688 -24.094 -9.508 1 96.69 325 GLN A O 1
ATOM 2482 N N . ALA A 1 326 ? -31.828 -24.906 -7.727 1 97.88 326 ALA A N 1
ATOM 2483 C CA . ALA A 1 326 ? -31.297 -23.891 -6.828 1 97.88 326 ALA A CA 1
ATOM 2484 C C . ALA A 1 326 ? -29.781 -24 -6.699 1 97.88 326 ALA A C 1
ATOM 2486 O O . ALA A 1 326 ? -29.094 -22.984 -6.586 1 97.88 326 ALA A O 1
ATOM 2487 N N . TYR A 1 327 ? -29.297 -25.172 -6.688 1 98.06 327 TYR A N 1
ATOM 2488 C CA . TYR A 1 327 ? -27.859 -25.422 -6.629 1 98.06 327 TYR A CA 1
ATOM 2489 C C . TYR A 1 327 ? -27.156 -24.828 -7.844 1 98.06 327 TYR A C 1
ATOM 2491 O O . TYR A 1 327 ? -26.156 -24.125 -7.707 1 98.06 327 TYR A O 1
ATOM 2499 N N . PHE A 1 328 ? -27.672 -25.078 -9.023 1 98.31 328 PHE A N 1
ATOM 2500 C CA . PHE A 1 328 ? -27.062 -24.562 -10.25 1 98.31 328 PHE A CA 1
ATOM 2501 C C . PHE A 1 328 ? -27.156 -23.047 -10.305 1 98.31 328 PHE A C 1
ATOM 2503 O O . PHE A 1 328 ? -26.219 -22.375 -10.734 1 98.31 328 PHE A O 1
ATOM 2510 N N . VAL A 1 329 ? -28.281 -22.531 -9.883 1 98.25 329 VAL A N 1
ATOM 2511 C CA . VAL A 1 329 ? -28.469 -21.078 -9.82 1 98.25 329 VAL A CA 1
ATOM 2512 C C . VAL A 1 329 ? -27.422 -20.469 -8.891 1 98.25 329 VAL A C 1
ATOM 2514 O O . VAL A 1 329 ? -26.766 -19.484 -9.242 1 98.25 329 VAL A O 1
ATOM 2517 N N . TRP A 1 330 ? -27.234 -21.078 -7.789 1 98.12 330 TRP A N 1
ATOM 2518 C CA . TRP A 1 330 ? -26.297 -20.547 -6.805 1 98.12 330 TRP A CA 1
ATOM 2519 C C . TRP A 1 330 ? -24.859 -20.672 -7.293 1 98.12 330 TRP A C 1
ATOM 2521 O O . TRP A 1 330 ? -24.031 -19.812 -7.031 1 98.12 330 TRP A O 1
ATOM 2531 N N . LYS A 1 331 ? -24.547 -21.734 -7.992 1 97.69 331 LYS A N 1
ATOM 2532 C CA . LYS A 1 331 ? -23.219 -21.875 -8.578 1 97.69 331 LYS A CA 1
ATOM 2533 C C . LYS A 1 331 ? -22.906 -20.734 -9.547 1 97.69 331 LYS A C 1
ATOM 2535 O O . LYS A 1 331 ? -21.797 -20.203 -9.562 1 97.69 331 LYS A O 1
ATOM 2540 N N . ALA A 1 332 ? -23.891 -20.375 -10.297 1 98.25 332 ALA A N 1
ATOM 2541 C CA . ALA A 1 332 ? -23.734 -19.25 -11.203 1 98.25 332 ALA A CA 1
ATOM 2542 C C . ALA A 1 332 ? -23.531 -17.938 -10.43 1 98.25 332 ALA A C 1
ATOM 2544 O O . ALA A 1 332 ? -22.594 -17.188 -10.719 1 98.25 332 ALA A O 1
ATOM 2545 N N . ILE A 1 333 ? -24.344 -17.75 -9.414 1 98.19 333 ILE A N 1
ATOM 2546 C CA . ILE A 1 333 ? -24.297 -16.516 -8.633 1 98.19 333 ILE A CA 1
ATOM 2547 C C . ILE A 1 333 ? -22.969 -16.406 -7.906 1 98.19 333 ILE A C 1
ATOM 2549 O O . ILE A 1 333 ? -22.266 -15.398 -8.016 1 98.19 333 ILE A O 1
ATOM 2553 N N . SER A 1 334 ? -22.547 -17.438 -7.215 1 97.19 334 SER A N 1
ATOM 2554 C CA . SER A 1 334 ? -21.359 -17.391 -6.359 1 97.19 334 SER A CA 1
ATOM 2555 C C . SER A 1 334 ? -20.078 -17.266 -7.188 1 97.19 334 SER A C 1
ATOM 2557 O O . SER A 1 334 ? -19.094 -16.688 -6.73 1 97.19 334 SER A O 1
ATOM 2559 N N . SER A 1 335 ? -20.109 -17.75 -8.438 1 97.31 335 SER A N 1
ATOM 2560 C CA . SER A 1 335 ? -18.938 -17.672 -9.297 1 97.31 335 SER A CA 1
ATOM 2561 C C . SER A 1 335 ? -18.828 -16.312 -9.969 1 97.31 335 SER A C 1
ATOM 2563 O O . SER A 1 335 ? -17.734 -15.742 -10.07 1 97.31 335 SER A O 1
ATOM 2565 N N . ILE A 1 336 ? -19.938 -15.703 -10.336 1 97.88 336 ILE A N 1
ATOM 2566 C CA . ILE A 1 336 ? -19.922 -14.547 -11.219 1 97.88 336 ILE A CA 1
ATOM 2567 C C . ILE A 1 336 ? -20.062 -13.266 -10.398 1 97.88 336 ILE A C 1
ATOM 2569 O O . ILE A 1 336 ? -19.703 -12.18 -10.867 1 97.88 336 ILE A O 1
ATOM 2573 N N . SER A 1 337 ? -20.469 -13.383 -9.164 1 97.69 337 SER A N 1
ATOM 2574 C CA . SER A 1 337 ? -20.828 -12.242 -8.32 1 97.69 337 SER A CA 1
ATOM 2575 C C . SER A 1 337 ? -19.672 -11.266 -8.188 1 97.69 337 SER A C 1
ATOM 2577 O O . SER A 1 337 ? -19.875 -10.055 -8.062 1 97.69 337 SER A O 1
ATOM 2579 N N . ILE A 1 338 ? -18.469 -11.695 -8.219 1 96.25 338 ILE A N 1
ATOM 2580 C CA . ILE A 1 338 ? -17.281 -10.867 -7.984 1 96.25 338 ILE A CA 1
ATOM 2581 C C . ILE A 1 338 ? -17.109 -9.891 -9.141 1 96.25 338 ILE A C 1
ATOM 2583 O O . ILE A 1 338 ? -16.375 -8.898 -9.016 1 96.25 338 ILE A O 1
ATOM 2587 N N . TYR A 1 339 ? -17.797 -10.086 -10.289 1 97.88 339 TYR A N 1
ATOM 2588 C CA . TYR A 1 339 ? -17.688 -9.211 -11.453 1 97.88 339 TYR A CA 1
ATOM 2589 C C . TYR A 1 339 ? -18.922 -8.336 -11.594 1 97.88 339 TYR A C 1
ATOM 2591 O O . TYR A 1 339 ? -19.125 -7.703 -12.633 1 97.88 339 TYR A O 1
ATOM 2599 N N . ILE A 1 340 ? -19.781 -8.422 -10.594 1 97.5 340 ILE A N 1
ATOM 2600 C CA . ILE A 1 340 ? -21.016 -7.656 -10.555 1 97.5 340 ILE A CA 1
ATOM 2601 C C . ILE A 1 340 ? -20.969 -6.66 -9.398 1 97.5 340 ILE A C 1
ATOM 2603 O O . ILE A 1 340 ? -20.719 -7.039 -8.25 1 97.5 340 ILE A O 1
ATOM 2607 N N . GLU A 1 341 ? -21.188 -5.359 -9.75 1 93.06 341 GLU A N 1
ATOM 2608 C CA . GLU A 1 341 ? -21.234 -4.332 -8.711 1 93.06 341 GLU A CA 1
ATOM 2609 C C . GLU A 1 341 ? -22.656 -3.992 -8.32 1 93.06 341 GLU A C 1
ATOM 2611 O O . GLU A 1 341 ? -23.359 -3.285 -9.047 1 93.06 341 GLU A O 1
ATOM 2616 N N . ALA A 1 342 ? -23.078 -4.484 -7.215 1 92.75 342 ALA A N 1
ATOM 2617 C CA . ALA A 1 342 ? -24.359 -4.211 -6.574 1 92.75 342 ALA A CA 1
ATOM 2618 C C . ALA A 1 342 ? -24.281 -4.41 -5.062 1 92.75 342 ALA A C 1
ATOM 2620 O O . ALA A 1 342 ? -23.406 -5.141 -4.578 1 92.75 342 ALA A O 1
ATOM 2621 N N . ASP A 1 343 ? -25.172 -3.818 -4.297 1 85.44 343 ASP A N 1
ATOM 2622 C CA . ASP A 1 343 ? -25.125 -3.891 -2.84 1 85.44 343 ASP A CA 1
ATOM 2623 C C . ASP A 1 343 ? -25.156 -5.34 -2.361 1 85.44 343 ASP A C 1
ATOM 2625 O O . ASP A 1 343 ? -24.375 -5.723 -1.479 1 85.44 343 ASP A O 1
ATOM 2629 N N . LEU A 1 344 ? -25.953 -6.141 -2.977 1 93 344 LEU A N 1
ATOM 2630 C CA . LEU A 1 344 ? -26.141 -7.512 -2.51 1 93 344 LEU A CA 1
ATOM 2631 C C . LEU A 1 344 ? -24.938 -8.375 -2.867 1 93 344 LEU A C 1
ATOM 2633 O O . LEU A 1 344 ? -24.484 -9.188 -2.055 1 93 344 LEU A O 1
ATOM 2637 N N . THR A 1 345 ? -24.406 -8.227 -4.086 1 96.62 345 THR A N 1
ATOM 2638 C CA . THR A 1 345 ? -23.234 -9.008 -4.453 1 96.62 345 THR A CA 1
ATOM 2639 C C . THR A 1 345 ? -22.016 -8.57 -3.637 1 96.62 345 THR A C 1
ATOM 2641 O O . THR A 1 345 ? -21.203 -9.406 -3.225 1 96.62 345 THR A O 1
ATOM 2644 N N . ASN A 1 346 ? -21.906 -7.273 -3.404 1 91 346 ASN A N 1
ATOM 2645 C CA . ASN A 1 346 ? -20.828 -6.766 -2.574 1 91 346 ASN A CA 1
ATOM 2646 C C . ASN A 1 346 ? -20.906 -7.309 -1.149 1 91 346 ASN A C 1
ATOM 2648 O O . ASN A 1 346 ? -19.891 -7.668 -0.556 1 91 346 ASN A O 1
ATOM 2652 N N . ALA A 1 347 ? -22.125 -7.367 -0.643 1 90.06 347 ALA A N 1
ATOM 2653 C CA . ALA A 1 347 ? -22.328 -7.922 0.692 1 90.06 347 ALA A CA 1
ATOM 2654 C C . ALA A 1 347 ? -21.922 -9.391 0.739 1 90.06 347 ALA A C 1
ATOM 2656 O O . ALA A 1 347 ? -21.281 -9.836 1.697 1 90.06 347 ALA A O 1
ATOM 2657 N N . TYR A 1 348 ? -22.281 -10.117 -0.276 1 94.94 348 TYR A N 1
ATOM 2658 C CA . TYR A 1 348 ? -21.922 -11.523 -0.352 1 94.94 348 TYR A CA 1
ATOM 2659 C C . TYR A 1 348 ? -20.406 -11.703 -0.431 1 94.94 348 TYR A C 1
ATOM 2661 O O . TYR A 1 348 ? -19.828 -12.523 0.281 1 94.94 348 TYR A O 1
ATOM 2669 N N . ASN A 1 349 ? -19.812 -10.977 -1.271 1 94.81 349 ASN A N 1
ATOM 2670 C CA . ASN A 1 349 ? -18.359 -11.086 -1.456 1 94.81 349 ASN A CA 1
ATOM 2671 C C . ASN A 1 349 ? -17.609 -10.695 -0.191 1 94.81 349 ASN A C 1
ATOM 2673 O O . ASN A 1 349 ? -16.562 -11.281 0.119 1 94.81 349 ASN A O 1
ATOM 2677 N N . ASP A 1 350 ? -18.047 -9.695 0.513 1 88.5 350 ASP A N 1
ATOM 2678 C CA . ASP A 1 350 ? -17.469 -9.336 1.803 1 88.5 350 ASP A CA 1
ATOM 2679 C C . ASP A 1 350 ? -17.562 -10.5 2.789 1 88.5 350 ASP A C 1
ATOM 2681 O O . ASP A 1 350 ? -16.609 -10.773 3.529 1 88.5 350 ASP A O 1
ATOM 2685 N N . LEU A 1 351 ? -18.734 -11.164 2.809 1 91.69 351 LEU A N 1
ATOM 2686 C CA . LEU A 1 351 ? -18.922 -12.305 3.693 1 91.69 351 LEU A CA 1
ATOM 2687 C C . LEU A 1 351 ? -17.984 -13.445 3.334 1 91.69 351 LEU A C 1
ATOM 2689 O O . LEU A 1 351 ? -17.406 -14.086 4.219 1 91.69 351 LEU A O 1
ATOM 2693 N N . VAL A 1 352 ? -17.859 -13.688 2.047 1 93.62 352 VAL A N 1
ATOM 2694 C CA . VAL A 1 352 ? -16.953 -14.727 1.579 1 93.62 352 VAL A CA 1
ATOM 2695 C C . VAL A 1 352 ? -15.531 -14.414 2.037 1 93.62 352 VAL A C 1
ATOM 2697 O O . VAL A 1 352 ? -14.812 -15.297 2.496 1 93.62 352 VAL A O 1
ATOM 2700 N N . THR A 1 353 ? -15.133 -13.141 1.871 1 90.69 353 THR A N 1
ATOM 2701 C CA . THR A 1 353 ? -13.82 -12.695 2.312 1 90.69 353 THR A CA 1
ATOM 2702 C C . THR A 1 353 ? -13.617 -12.977 3.799 1 90.69 353 THR A C 1
ATOM 2704 O O . THR A 1 353 ? -12.562 -13.461 4.211 1 90.69 353 THR A O 1
ATOM 2707 N N . LYS A 1 354 ? -14.602 -12.727 4.578 1 86.5 354 LYS A N 1
ATOM 2708 C CA . LYS A 1 354 ? -14.562 -12.977 6.016 1 86.5 354 LYS A CA 1
ATOM 2709 C C . LYS A 1 354 ? -14.445 -14.469 6.32 1 86.5 354 LYS A C 1
ATOM 2711 O O . LYS A 1 354 ? -13.648 -14.875 7.164 1 86.5 354 LYS A O 1
ATOM 2716 N N . ILE A 1 355 ? -15.258 -15.219 5.594 1 89.88 355 ILE A N 1
ATOM 2717 C CA . ILE A 1 355 ? -15.273 -16.656 5.809 1 89.88 355 ILE A CA 1
ATOM 2718 C C . ILE A 1 355 ? -13.898 -17.25 5.469 1 89.88 355 ILE A C 1
ATOM 2720 O O . ILE A 1 355 ? -13.438 -18.172 6.129 1 89.88 355 ILE A O 1
ATOM 2724 N N . ARG A 1 356 ? -13.242 -16.672 4.535 1 88.25 356 ARG A N 1
ATOM 2725 C CA . ARG A 1 356 ? -11.922 -17.125 4.117 1 88.25 356 ARG A CA 1
ATOM 2726 C C . ARG A 1 356 ? -10.828 -16.5 4.98 1 88.25 356 ARG A C 1
ATOM 2728 O O . ARG A 1 356 ? -9.648 -16.562 4.637 1 88.25 356 ARG A O 1
ATOM 2735 N N . LYS A 1 357 ? -11.164 -15.805 6.051 1 82 357 LYS A N 1
ATOM 2736 C CA . LYS A 1 357 ? -10.281 -15.219 7.051 1 82 357 LYS A CA 1
ATOM 2737 C C . LYS A 1 357 ? -9.414 -14.117 6.441 1 82 357 LYS A C 1
ATOM 2739 O O . LYS A 1 357 ? -8.219 -14.023 6.734 1 82 357 LYS A O 1
ATOM 2744 N N . ARG A 1 358 ? -10.016 -13.414 5.539 1 85.25 358 ARG A N 1
ATOM 2745 C CA . ARG A 1 358 ? -9.414 -12.211 4.984 1 85.25 358 ARG A CA 1
ATOM 2746 C C . ARG A 1 358 ? -10.148 -10.961 5.465 1 85.25 358 ARG A C 1
ATOM 2748 O O . ARG A 1 358 ? -11.281 -11.055 5.953 1 85.25 358 ARG A O 1
ATOM 2755 N N . ASP A 1 359 ? -9.445 -9.82 5.367 1 79.19 359 ASP A N 1
ATOM 2756 C CA . ASP A 1 359 ? -9.992 -8.57 5.883 1 79.19 359 ASP A CA 1
ATOM 2757 C C . ASP A 1 359 ? -10.805 -7.848 4.812 1 79.19 359 ASP A C 1
ATOM 2759 O O . ASP A 1 359 ? -10.25 -7.293 3.865 1 79.19 359 ASP A O 1
ATOM 2763 N N . PRO A 1 360 ? -12.109 -7.816 4.988 1 81.19 360 PRO A N 1
ATOM 2764 C CA . PRO A 1 360 ? -12.914 -7.121 3.98 1 81.19 360 PRO A CA 1
ATOM 2765 C C . PRO A 1 360 ? -12.672 -5.613 3.969 1 81.19 360 PRO A C 1
ATOM 2767 O O . PRO A 1 360 ? -13.055 -4.93 3.014 1 81.19 360 PRO A O 1
ATOM 2770 N N . GLU A 1 361 ? -12.047 -5.074 4.984 1 78.31 361 GLU A N 1
ATOM 2771 C CA . GLU A 1 361 ? -11.773 -3.643 5.051 1 78.31 361 GLU A CA 1
ATOM 2772 C C . GLU A 1 361 ? -10.477 -3.293 4.34 1 78.31 361 GLU A C 1
ATOM 2774 O O . GLU A 1 361 ? -10.102 -2.119 4.25 1 78.31 361 GLU A O 1
ATOM 2779 N N . SER A 1 362 ? -9.828 -4.273 3.936 1 83.19 362 SER A N 1
ATOM 2780 C CA . SER A 1 362 ? -8.586 -4.07 3.191 1 83.19 362 SER A CA 1
ATOM 2781 C C . SER A 1 362 ? -8.586 -4.863 1.889 1 83.19 362 SER A C 1
ATOM 2783 O O . SER A 1 362 ? -7.734 -5.73 1.681 1 83.19 362 SER A O 1
ATOM 2785 N N . PRO A 1 363 ? -9.477 -4.512 1.036 1 86.38 363 PRO A N 1
ATOM 2786 C CA . PRO A 1 363 ? -9.547 -5.242 -0.232 1 86.38 363 PRO A CA 1
ATOM 2787 C C . PRO A 1 363 ? -8.398 -4.902 -1.177 1 86.38 363 PRO A C 1
ATOM 2789 O O . PRO A 1 363 ? -7.758 -3.859 -1.023 1 86.38 363 PRO A O 1
ATOM 2792 N N . LEU A 1 364 ? -8.172 -5.809 -2.094 1 89.75 364 LEU A N 1
ATOM 2793 C CA . LEU A 1 364 ? -7.262 -5.496 -3.191 1 89.75 364 LEU A CA 1
ATOM 2794 C C . LEU A 1 364 ? -7.746 -4.273 -3.967 1 89.75 364 LEU A C 1
ATOM 2796 O O . LEU A 1 364 ? -8.938 -4.152 -4.262 1 89.75 364 LEU A O 1
ATOM 2800 N N . PRO A 1 365 ? -6.848 -3.32 -4.297 1 88.75 365 PRO A N 1
ATOM 2801 C CA . PRO A 1 365 ? -7.273 -2.182 -5.113 1 88.75 365 PRO A CA 1
ATOM 2802 C C . PRO A 1 365 ? -7.879 -2.609 -6.449 1 88.75 365 PRO A C 1
ATOM 2804 O O . PRO A 1 365 ? -7.438 -3.598 -7.043 1 88.75 365 PRO A O 1
ATOM 2807 N N . ARG A 1 366 ? -8.797 -1.871 -6.965 1 91.5 366 ARG A N 1
ATOM 2808 C CA . ARG A 1 366 ? -9.539 -2.264 -8.156 1 91.5 366 ARG A CA 1
ATOM 2809 C C . ARG A 1 366 ? -8.609 -2.457 -9.344 1 91.5 366 ARG A C 1
ATOM 2811 O O . ARG A 1 366 ? -8.766 -3.406 -10.117 1 91.5 366 ARG A O 1
ATOM 2818 N N . TRP A 1 367 ? -7.648 -1.483 -9.555 1 92.5 367 TRP A N 1
ATOM 2819 C CA . TRP A 1 367 ? -6.734 -1.619 -10.68 1 92.5 367 TRP A CA 1
ATOM 2820 C C . TRP A 1 367 ? -6.004 -2.957 -10.633 1 92.5 367 TRP A C 1
ATOM 2822 O O . TRP A 1 367 ? -5.777 -3.588 -11.672 1 92.5 367 TRP A O 1
ATOM 2832 N N . LYS A 1 368 ? -5.617 -3.408 -9.461 1 93.75 368 LYS A N 1
ATOM 2833 C CA . LYS A 1 368 ? -4.926 -4.684 -9.32 1 93.75 368 LYS A CA 1
ATOM 2834 C C . LYS A 1 368 ? -5.871 -5.855 -9.578 1 93.75 368 LYS A C 1
ATOM 2836 O O . LYS A 1 368 ? -5.465 -6.871 -10.148 1 93.75 368 LYS A O 1
ATOM 2841 N N . ARG A 1 369 ? -7.121 -5.758 -9.133 1 95.56 369 ARG A N 1
ATOM 2842 C CA . ARG A 1 369 ? -8.117 -6.777 -9.445 1 95.56 369 ARG A CA 1
ATOM 2843 C C . ARG A 1 369 ? -8.312 -6.914 -10.953 1 95.56 369 ARG A C 1
ATOM 2845 O O . ARG A 1 369 ? -8.484 -8.023 -11.461 1 95.56 369 ARG A O 1
ATOM 2852 N N . CYS A 1 370 ? -8.312 -5.781 -11.594 1 97.88 370 CYS A N 1
ATOM 2853 C CA . CYS A 1 370 ? -8.477 -5.777 -13.039 1 97.88 370 CYS A CA 1
ATOM 2854 C C . CYS A 1 370 ? -7.285 -6.43 -13.727 1 97.88 370 CYS A C 1
ATOM 2856 O O . CYS A 1 370 ? -7.457 -7.215 -14.664 1 97.88 370 CYS A O 1
ATOM 2858 N N . ILE A 1 371 ? -6.109 -6.148 -13.219 1 98 371 ILE A N 1
ATOM 2859 C CA . ILE A 1 371 ? -4.906 -6.766 -13.773 1 98 371 ILE A CA 1
ATOM 2860 C C . ILE A 1 371 ? -4.938 -8.273 -13.523 1 98 371 ILE A C 1
ATOM 2862 O O . ILE A 1 371 ? -4.59 -9.062 -14.406 1 98 371 ILE A O 1
ATOM 2866 N N . ASN A 1 372 ? -5.352 -8.688 -12.344 1 97.38 372 ASN A N 1
ATOM 2867 C CA . ASN A 1 372 ? -5.461 -10.109 -12.039 1 97.38 372 ASN A CA 1
ATOM 2868 C C . ASN A 1 372 ? -6.438 -10.812 -12.984 1 97.38 372 ASN A C 1
ATOM 2870 O O . ASN A 1 372 ? -6.16 -11.906 -13.469 1 97.38 372 ASN A O 1
ATOM 2874 N N . LEU A 1 373 ? -7.562 -10.172 -13.25 1 98.25 373 LEU A N 1
ATOM 2875 C CA . LEU A 1 373 ? -8.531 -10.734 -14.18 1 98.25 373 LEU A CA 1
ATOM 2876 C C . LEU A 1 373 ? -7.918 -10.906 -15.57 1 98.25 373 LEU A C 1
ATOM 2878 O O . LEU A 1 373 ? -8.078 -11.953 -16.203 1 98.25 373 LEU A O 1
ATOM 2882 N N . MET A 1 374 ? -7.215 -9.922 -15.992 1 98.56 374 MET A N 1
ATOM 2883 C CA . MET A 1 374 ? -6.668 -9.938 -17.344 1 98.56 374 MET A CA 1
ATOM 2884 C C . MET A 1 374 ? -5.465 -10.875 -17.438 1 98.56 374 MET A C 1
ATOM 2886 O O . MET A 1 374 ? -5.238 -11.508 -18.469 1 98.56 374 MET A O 1
ATOM 2890 N N . ASN A 1 375 ? -4.723 -10.992 -16.375 1 98.31 375 ASN A N 1
ATOM 2891 C CA . ASN A 1 375 ? -3.496 -11.781 -16.375 1 98.31 375 ASN A CA 1
ATOM 2892 C C . ASN A 1 375 ? -3.777 -13.25 -16.078 1 98.31 375 ASN A C 1
ATOM 2894 O O . ASN A 1 375 ? -3.297 -14.141 -16.781 1 98.31 375 ASN A O 1
ATOM 2898 N N . TYR A 1 376 ? -4.535 -13.539 -15.047 1 97.25 376 TYR A N 1
ATOM 2899 C CA . TYR A 1 376 ? -4.785 -14.906 -14.609 1 97.25 376 TYR A CA 1
ATOM 2900 C C . TYR A 1 376 ? -6.117 -15.422 -15.148 1 97.25 376 TYR A C 1
ATOM 2902 O O . TYR A 1 376 ? -6.262 -16.609 -15.438 1 97.25 376 TYR A O 1
ATOM 2910 N N . GLY A 1 377 ? -7.062 -14.531 -15.258 1 97.56 377 GLY A N 1
ATOM 2911 C CA . GLY A 1 377 ? -8.383 -14.922 -15.727 1 97.56 377 GLY A CA 1
ATOM 2912 C C . GLY A 1 377 ? -9.422 -14.953 -14.625 1 97.56 377 GLY A C 1
ATOM 2913 O O . GLY A 1 377 ? -9.312 -14.219 -13.633 1 97.56 377 GLY A O 1
ATOM 2914 N N . VAL A 1 378 ? -10.469 -15.672 -14.836 1 97.81 378 VAL A N 1
ATOM 2915 C CA . VAL A 1 378 ? -11.625 -15.664 -13.945 1 97.81 378 VAL A CA 1
ATOM 2916 C C . VAL A 1 378 ? -11.297 -16.422 -12.664 1 97.81 378 VAL A C 1
ATOM 2918 O O . VAL A 1 378 ? -10.531 -17.391 -12.688 1 97.81 378 VAL A O 1
ATOM 2921 N N . ALA A 1 379 ? -11.93 -16.031 -11.625 1 95.81 379 ALA A N 1
ATOM 2922 C CA . ALA A 1 379 ? -11.594 -16.484 -10.281 1 95.81 379 ALA A CA 1
ATOM 2923 C C . ALA A 1 379 ? -11.836 -17.984 -10.125 1 95.81 379 ALA A C 1
ATOM 2925 O O . ALA A 1 379 ? -11.062 -18.688 -9.469 1 95.81 379 ALA A O 1
ATOM 2926 N N . TRP A 1 380 ? -12.852 -18.547 -10.766 1 95.94 380 TRP A N 1
ATOM 2927 C CA . TRP A 1 380 ? -13.234 -19.938 -10.523 1 95.94 380 TRP A CA 1
ATOM 2928 C C . TRP A 1 380 ? -12.289 -20.891 -11.234 1 95.94 380 TRP A C 1
ATOM 2930 O O . TRP A 1 380 ? -12.312 -22.094 -10.984 1 95.94 380 TRP A O 1
ATOM 2940 N N . THR A 1 381 ? -11.453 -20.359 -12.109 1 95.38 381 THR A N 1
ATOM 2941 C CA . THR A 1 381 ? -10.453 -21.203 -12.742 1 95.38 381 THR A CA 1
ATOM 2942 C C . THR A 1 381 ? -9.102 -21.062 -12.047 1 95.38 381 THR A C 1
ATOM 2944 O O . THR A 1 381 ? -8.117 -21.688 -12.438 1 95.38 381 THR A O 1
ATOM 2947 N N . GLN A 1 382 ? -9.039 -20.203 -11.078 1 91.38 382 GLN A N 1
ATOM 2948 C CA . GLN A 1 382 ? -7.824 -19.984 -10.305 1 91.38 382 GLN A CA 1
ATOM 2949 C C . GLN A 1 382 ? -8.039 -20.344 -8.836 1 91.38 382 GLN A C 1
ATOM 2951 O O . GLN A 1 382 ? -7.184 -20.062 -7.992 1 91.38 382 GLN A O 1
ATOM 2956 N N . GLY A 1 383 ? -9.133 -20.875 -8.539 1 84 383 GLY A N 1
ATOM 2957 C CA . GLY A 1 383 ? -9.562 -21.062 -7.16 1 84 383 GLY A CA 1
ATOM 2958 C C . GLY A 1 383 ? -8.82 -22.188 -6.449 1 84 383 GLY A C 1
ATOM 2959 O O . GLY A 1 383 ? -8.758 -22.203 -5.219 1 84 383 GLY A O 1
ATOM 2960 N N . SER A 1 384 ? -8.289 -23.141 -7.234 1 84.06 384 SER A N 1
ATOM 2961 C CA . SER A 1 384 ? -7.535 -24.25 -6.648 1 84.06 384 SER A CA 1
ATOM 2962 C C . SER A 1 384 ? -6.23 -24.484 -7.402 1 84.06 384 SER A C 1
ATOM 2964 O O . SER A 1 384 ? -6.039 -23.969 -8.5 1 84.06 384 SER A O 1
ATOM 2966 N N . GLN A 1 385 ? -5.391 -25.312 -6.766 1 81.75 385 GLN A N 1
ATOM 2967 C CA . GLN A 1 385 ? -4.133 -25.672 -7.414 1 81.75 385 GLN A CA 1
ATOM 2968 C C . GLN A 1 385 ? -4.383 -26.469 -8.695 1 81.75 385 GLN A C 1
ATOM 2970 O O . GLN A 1 385 ? -3.664 -26.312 -9.68 1 81.75 385 GLN A O 1
ATOM 2975 N N . ILE A 1 386 ? -5.453 -27.234 -8.672 1 87.75 386 ILE A N 1
ATOM 2976 C CA . ILE A 1 386 ? -5.781 -28.094 -9.812 1 87.75 386 ILE A CA 1
ATOM 2977 C C . ILE A 1 386 ? -6.176 -27.219 -11.008 1 87.75 386 ILE A C 1
ATOM 2979 O O . ILE A 1 386 ? -5.672 -27.406 -12.117 1 87.75 386 ILE A O 1
ATOM 2983 N N . THR A 1 387 ? -7.043 -26.25 -10.695 1 90 387 THR A N 1
ATOM 2984 C CA . THR A 1 387 ? -7.527 -25.422 -11.805 1 90 387 THR A CA 1
ATOM 2985 C C . THR A 1 387 ? -6.43 -24.5 -12.312 1 90 387 THR A C 1
ATOM 2987 O O . THR A 1 387 ? -6.262 -24.328 -13.523 1 90 387 THR A O 1
ATOM 2990 N N . SER A 1 388 ? -5.641 -23.969 -11.445 1 86.5 388 SER A N 1
ATOM 2991 C CA . SER A 1 388 ? -4.574 -23.062 -11.859 1 86.5 388 SER A CA 1
ATOM 2992 C C . SER A 1 388 ? -3.506 -23.797 -12.664 1 86.5 388 SER A C 1
ATOM 2994 O O . SER A 1 388 ? -2.973 -23.266 -13.633 1 86.5 388 SER A O 1
ATOM 2996 N N . GLN A 1 389 ? -3.332 -25.031 -12.305 1 86 389 GLN A N 1
ATOM 2997 C CA . GLN A 1 389 ? -2.27 -25.812 -12.938 1 86 389 GLN A CA 1
ATOM 2998 C C . GLN A 1 389 ? -2.725 -26.391 -14.273 1 86 389 GLN A C 1
ATOM 3000 O O . GLN A 1 389 ? -1.948 -26.453 -15.227 1 86 389 GLN A O 1
ATOM 3005 N N . PHE A 1 390 ? -4.016 -26.781 -14.344 1 91.12 390 PHE A N 1
ATOM 3006 C CA . PHE A 1 390 ? -4.371 -27.594 -15.5 1 91.12 390 PHE A CA 1
ATOM 3007 C C . PHE A 1 390 ? -5.23 -26.812 -16.484 1 91.12 390 PHE A C 1
ATOM 3009 O O . PHE A 1 390 ? -5.262 -27.125 -17.672 1 91.12 390 PHE A O 1
ATOM 3016 N N . ILE A 1 391 ? -5.957 -25.828 -15.984 1 93.19 391 ILE A N 1
ATOM 3017 C CA . ILE A 1 391 ? -6.699 -24.969 -16.906 1 93.19 391 ILE A CA 1
ATOM 3018 C C . ILE A 1 391 ? -5.797 -23.844 -17.406 1 93.19 391 ILE A C 1
ATOM 3020 O O . ILE A 1 391 ? -5.844 -23.484 -18.594 1 93.19 391 ILE A O 1
ATOM 3024 N N . GLY A 1 392 ? -4.945 -23.375 -16.547 1 92.38 392 GLY A N 1
ATOM 3025 C CA . GLY A 1 392 ? -4.059 -22.266 -16.891 1 92.38 392 GLY A CA 1
ATOM 3026 C C . GLY A 1 392 ? -4.75 -20.922 -16.875 1 92.38 392 GLY A C 1
ATOM 3027 O O . GLY A 1 392 ? -5.91 -20.812 -16.484 1 92.38 392 GLY A O 1
ATOM 3028 N N . PRO A 1 393 ? -4.055 -19.875 -17.328 1 95.62 393 PRO A N 1
ATOM 3029 C CA . PRO A 1 393 ? -4.656 -18.547 -17.312 1 95.62 393 PRO A CA 1
ATOM 3030 C C . PRO A 1 393 ? -5.742 -18.375 -18.375 1 95.62 393 PRO A C 1
ATOM 3032 O O . PRO A 1 393 ? -5.559 -18.797 -19.531 1 95.62 393 PRO A O 1
ATOM 3035 N N . THR A 1 394 ? -6.824 -17.766 -18 1 97.69 394 THR A N 1
ATOM 3036 C CA . THR A 1 394 ? -7.961 -17.656 -18.906 1 97.69 394 THR A CA 1
ATOM 3037 C C . THR A 1 394 ? -8.117 -16.219 -19.406 1 97.69 394 THR A C 1
ATOM 3039 O O . THR A 1 394 ? -8.977 -15.93 -20.234 1 97.69 394 THR A O 1
ATOM 3042 N N . GLY A 1 395 ? -7.301 -15.281 -18.906 1 98 395 GLY A N 1
ATOM 3043 C CA . GLY A 1 395 ? -7.418 -13.883 -19.281 1 98 395 GLY A CA 1
ATOM 3044 C C . GLY A 1 395 ? -6.66 -13.547 -20.547 1 98 395 GLY A C 1
ATOM 3045 O O . GLY A 1 395 ? -6.469 -14.406 -21.406 1 98 395 GLY A O 1
ATOM 3046 N N . LEU A 1 396 ? -6.332 -12.305 -20.734 1 98.62 396 LEU A N 1
ATOM 3047 C CA . LEU A 1 396 ? -5.551 -11.812 -21.875 1 98.62 396 LEU A CA 1
ATOM 3048 C C . LEU A 1 396 ? -4.059 -11.859 -21.562 1 98.62 396 LEU A C 1
ATOM 3050 O O . LEU A 1 396 ? -3.334 -10.898 -21.828 1 98.62 396 LEU A O 1
ATOM 3054 N N . THR A 1 397 ? -3.65 -12.891 -20.969 1 98 397 THR A N 1
ATOM 3055 C CA . THR A 1 397 ? -2.354 -13.102 -20.328 1 98 397 THR A CA 1
ATOM 3056 C C . THR A 1 397 ? -1.22 -12.836 -21.328 1 98 397 THR A C 1
ATOM 3058 O O . THR A 1 397 ? -0.27 -12.117 -21 1 98 397 THR A O 1
ATOM 3061 N N . TRP A 1 398 ? -1.337 -13.352 -22.516 1 98.06 398 TRP A N 1
ATOM 3062 C CA . TRP A 1 398 ? -0.208 -13.336 -23.438 1 98.06 398 TRP A CA 1
ATOM 3063 C C . TRP A 1 398 ? -0.088 -11.992 -24.125 1 98.06 398 TRP A C 1
ATOM 3065 O O . TRP A 1 398 ? 1.009 -11.578 -24.516 1 98.06 398 TRP A O 1
ATOM 3075 N N . ILE A 1 399 ? -1.224 -11.266 -24.25 1 98.56 399 ILE A N 1
ATOM 3076 C CA . ILE A 1 399 ? -1.134 -9.898 -24.75 1 98.56 399 ILE A CA 1
ATOM 3077 C C . ILE A 1 399 ? -0.448 -9.016 -23.703 1 98.56 399 ILE A C 1
ATOM 3079 O O . ILE A 1 399 ? 0.427 -8.219 -24.031 1 98.56 399 ILE A O 1
ATOM 3083 N N . LEU A 1 400 ? -0.864 -9.156 -22.406 1 98.56 400 LEU A N 1
ATOM 3084 C CA . LEU A 1 400 ? -0.183 -8.438 -21.344 1 98.56 400 LEU A CA 1
ATOM 3085 C C . LEU A 1 400 ? 1.306 -8.773 -21.328 1 98.56 400 LEU A C 1
ATOM 3087 O O . LEU A 1 400 ? 2.141 -7.879 -21.172 1 98.56 400 LEU A O 1
ATOM 3091 N N . SER A 1 401 ? 1.603 -10.078 -21.516 1 98.19 401 SER A N 1
ATOM 3092 C CA . SER A 1 401 ? 2.992 -10.523 -21.516 1 98.19 401 SER A CA 1
ATOM 3093 C C . SER A 1 401 ? 3.785 -9.852 -22.625 1 98.19 401 SER A C 1
ATOM 3095 O O . SER A 1 401 ? 4.926 -9.43 -22.422 1 98.19 401 SER A O 1
ATOM 3097 N N . ARG A 1 402 ? 3.184 -9.742 -23.781 1 97.81 402 ARG A N 1
ATOM 3098 C CA . ARG A 1 402 ? 3.795 -9.109 -24.953 1 97.81 402 ARG A CA 1
ATOM 3099 C C . ARG A 1 402 ? 4.238 -7.688 -24.625 1 97.81 402 ARG A C 1
ATOM 3101 O O . ARG A 1 402 ? 5.387 -7.316 -24.891 1 97.81 402 ARG A O 1
ATOM 3108 N N . PHE A 1 403 ? 3.43 -6.945 -24.078 1 98.31 403 PHE A N 1
ATOM 3109 C CA . PHE A 1 403 ? 3.732 -5.543 -23.812 1 98.31 403 PHE A CA 1
ATOM 3110 C C . PHE A 1 403 ? 4.625 -5.395 -22.594 1 98.31 403 PHE A C 1
ATOM 3112 O O . PHE A 1 403 ? 5.438 -4.473 -22.516 1 98.31 403 PHE A O 1
ATOM 3119 N N . PHE A 1 404 ? 4.508 -6.254 -21.625 1 97.88 404 PHE A N 1
ATOM 3120 C CA . PHE A 1 404 ? 5.375 -6.23 -20.453 1 97.88 404 PHE A CA 1
ATOM 3121 C C . PHE A 1 404 ? 6.82 -6.508 -20.828 1 97.88 404 PHE A C 1
ATOM 3123 O O . PHE A 1 404 ? 7.723 -5.75 -20.469 1 97.88 404 PHE A O 1
ATOM 3130 N N . VAL A 1 405 ? 7.039 -7.617 -21.578 1 97.38 405 VAL A N 1
ATOM 3131 C CA . VAL A 1 405 ? 8.398 -8.078 -21.859 1 97.38 405 VAL A CA 1
ATOM 3132 C C . VAL A 1 405 ? 9.094 -7.098 -22.797 1 97.38 405 VAL A C 1
ATOM 3134 O O . VAL A 1 405 ? 10.328 -7.082 -22.875 1 97.38 405 VAL A O 1
ATOM 3137 N N . ASP A 1 406 ? 8.266 -6.312 -23.484 1 96.69 406 ASP A N 1
ATOM 3138 C CA . ASP A 1 406 ? 8.82 -5.352 -24.438 1 96.69 406 ASP A CA 1
ATOM 3139 C C . ASP A 1 406 ? 9.875 -4.465 -23.766 1 96.69 406 ASP A C 1
ATOM 3141 O O . ASP A 1 406 ? 10.883 -4.117 -24.375 1 96.69 406 ASP A O 1
ATOM 3145 N N . LYS A 1 407 ? 9.672 -4.152 -22.453 1 92.69 407 LYS A N 1
ATOM 3146 C CA . LYS A 1 407 ? 10.594 -3.258 -21.766 1 92.69 407 LYS A CA 1
ATOM 3147 C C . LYS A 1 407 ? 11.156 -3.914 -20.5 1 92.69 407 LYS A C 1
ATOM 3149 O O . LYS A 1 407 ? 12.156 -3.453 -19.953 1 92.69 407 LYS A O 1
ATOM 3154 N N . HIS A 1 408 ? 10.57 -4.98 -20.062 1 95.19 408 HIS A N 1
ATOM 3155 C CA . HIS A 1 408 ? 10.914 -5.461 -18.719 1 95.19 408 HIS A CA 1
ATOM 3156 C C . HIS A 1 408 ? 11.57 -6.836 -18.781 1 95.19 408 HIS A C 1
ATOM 3158 O O . HIS A 1 408 ? 11.844 -7.441 -17.75 1 95.19 408 HIS A O 1
ATOM 3164 N N . PHE A 1 409 ? 11.82 -7.344 -19.953 1 96.19 409 PHE A N 1
ATOM 3165 C CA . PHE A 1 409 ? 12.555 -8.586 -20.172 1 96.19 409 PHE A CA 1
ATOM 3166 C C . PHE A 1 409 ? 13.242 -8.586 -21.531 1 96.19 409 PHE A C 1
ATOM 3168 O O . PHE A 1 409 ? 12.664 -9.023 -22.531 1 96.19 409 PHE A O 1
ATOM 3175 N N . SER A 1 410 ? 14.5 -8.336 -21.609 1 93.56 410 SER A N 1
ATOM 3176 C CA . SER A 1 410 ? 15.234 -8.094 -22.844 1 93.56 410 SER A CA 1
ATOM 3177 C C . SER A 1 410 ? 15.859 -9.383 -23.375 1 93.56 410 SER A C 1
ATOM 3179 O O . SER A 1 410 ? 15.953 -10.375 -22.656 1 93.56 410 SER A O 1
ATOM 3181 N N . PRO A 1 411 ? 16.203 -9.352 -24.609 1 94.56 411 PRO A N 1
ATOM 3182 C CA . PRO A 1 411 ? 16.969 -10.477 -25.141 1 94.56 411 PRO A CA 1
ATOM 3183 C C . PRO A 1 411 ? 18.266 -10.742 -24.359 1 94.56 411 PRO A C 1
ATOM 3185 O O . PRO A 1 411 ? 18.656 -11.898 -24.188 1 94.56 411 PRO A O 1
ATOM 3188 N N . GLU A 1 412 ? 18.844 -9.719 -23.859 1 95.25 412 GLU A N 1
ATOM 3189 C CA . GLU A 1 412 ? 20.031 -9.867 -23.016 1 95.25 412 GLU A CA 1
ATOM 3190 C C . GLU A 1 412 ? 19.719 -10.648 -21.75 1 95.25 412 GLU A C 1
ATOM 3192 O O . GLU A 1 412 ? 20.5 -11.492 -21.328 1 95.25 412 GLU A O 1
ATOM 3197 N N . ALA A 1 413 ? 18.625 -10.328 -21.188 1 95.62 413 ALA A N 1
ATOM 3198 C CA . ALA A 1 413 ? 18.188 -11.047 -19.984 1 95.62 413 ALA A CA 1
ATOM 3199 C C . ALA A 1 413 ? 17.984 -12.531 -20.281 1 95.62 413 ALA A C 1
ATOM 3201 O O . ALA A 1 413 ? 18.391 -13.391 -19.5 1 95.62 413 ALA A O 1
ATOM 3202 N N . ASN A 1 414 ? 17.344 -12.812 -21.406 1 95.81 414 ASN A N 1
ATOM 3203 C CA . ASN A 1 414 ? 17.125 -14.195 -21.828 1 95.81 414 ASN A CA 1
ATOM 3204 C C . ASN A 1 414 ? 18.438 -14.953 -22 1 95.81 414 ASN A C 1
ATOM 3206 O O . ASN A 1 414 ? 18.562 -16.094 -21.547 1 95.81 414 ASN A O 1
ATOM 3210 N N . GLU A 1 415 ? 19.375 -14.359 -22.625 1 96.5 415 GLU A N 1
ATOM 3211 C CA . GLU A 1 415 ? 20.688 -14.977 -22.859 1 96.5 415 GLU A CA 1
ATOM 3212 C C . GLU A 1 415 ? 21.422 -15.211 -21.547 1 96.5 415 GLU A C 1
ATOM 3214 O O . GLU A 1 415 ? 22 -16.281 -21.344 1 96.5 415 GLU A O 1
ATOM 3219 N N . LEU A 1 416 ? 21.422 -14.195 -20.75 1 96.5 416 LEU A N 1
ATOM 3220 C CA . LEU A 1 416 ? 22.094 -14.312 -19.453 1 96.5 416 LEU A CA 1
ATOM 3221 C C . LEU A 1 416 ? 21.5 -15.453 -18.641 1 96.5 416 LEU A C 1
ATOM 3223 O O . LEU A 1 416 ? 22.234 -16.25 -18.047 1 96.5 416 LEU A O 1
ATOM 3227 N N . THR A 1 417 ? 20.219 -15.562 -18.609 1 96.88 417 THR A N 1
ATOM 3228 C CA . THR A 1 417 ? 19.531 -16.609 -17.844 1 96.88 417 THR A CA 1
ATOM 3229 C C . THR A 1 417 ? 19.828 -17.984 -18.438 1 96.88 417 THR A C 1
ATOM 3231 O O . THR A 1 417 ? 20.047 -18.953 -17.703 1 96.88 417 THR A O 1
ATOM 3234 N N . SER A 1 418 ? 19.812 -18.062 -19.734 1 96.94 418 SER A N 1
ATOM 3235 C CA . SER A 1 418 ? 20.109 -19.312 -20.406 1 96.94 418 SER A CA 1
ATOM 3236 C C . SER A 1 418 ? 21.5 -19.828 -20.031 1 96.94 418 SER A C 1
ATOM 3238 O O . SER A 1 418 ? 21.688 -21 -19.75 1 96.94 418 SER A O 1
ATOM 3240 N N . ASP A 1 419 ? 22.422 -18.938 -20.031 1 96.81 419 ASP A N 1
ATOM 3241 C CA . ASP A 1 419 ? 23.797 -19.297 -19.656 1 96.81 419 ASP A CA 1
ATOM 3242 C C . ASP A 1 419 ? 23.875 -19.734 -18.203 1 96.81 419 ASP A C 1
ATOM 3244 O O . ASP A 1 419 ? 24.547 -20.719 -17.875 1 96.81 419 ASP A O 1
ATOM 3248 N N . LEU A 1 420 ? 23.219 -18.984 -17.391 1 97.44 420 LEU A N 1
ATOM 3249 C CA . LEU A 1 420 ? 23.188 -19.297 -15.969 1 97.44 420 LEU A CA 1
ATOM 3250 C C . LEU A 1 420 ? 22.641 -20.703 -15.742 1 97.44 420 LEU A C 1
ATOM 3252 O O . LEU A 1 420 ? 23.203 -21.484 -14.977 1 97.44 420 LEU A O 1
ATOM 3256 N N . VAL A 1 421 ? 21.531 -21.047 -16.391 1 98.06 421 VAL A N 1
ATOM 3257 C CA . VAL A 1 421 ? 20.906 -22.359 -16.266 1 98.06 421 VAL A CA 1
ATOM 3258 C C . VAL A 1 421 ? 21.891 -23.438 -16.703 1 98.06 421 VAL A C 1
ATOM 3260 O O . VAL A 1 421 ? 22.016 -24.469 -16.031 1 98.06 421 VAL A O 1
ATOM 3263 N N . GLN A 1 422 ? 22.578 -23.203 -17.766 1 97.88 422 GLN A N 1
ATOM 3264 C CA . GLN A 1 422 ? 23.516 -24.203 -18.266 1 97.88 422 GLN A CA 1
ATOM 3265 C C . GLN A 1 422 ? 24.641 -24.438 -17.266 1 97.88 422 GLN A C 1
ATOM 3267 O O . GLN A 1 422 ? 25.031 -25.578 -17.016 1 97.88 422 GLN A O 1
ATOM 3272 N N . HIS A 1 423 ? 25.172 -23.391 -16.703 1 97.94 423 HIS A N 1
ATOM 3273 C CA . HIS A 1 423 ? 26.234 -23.516 -15.727 1 97.94 423 HIS A CA 1
ATOM 3274 C C 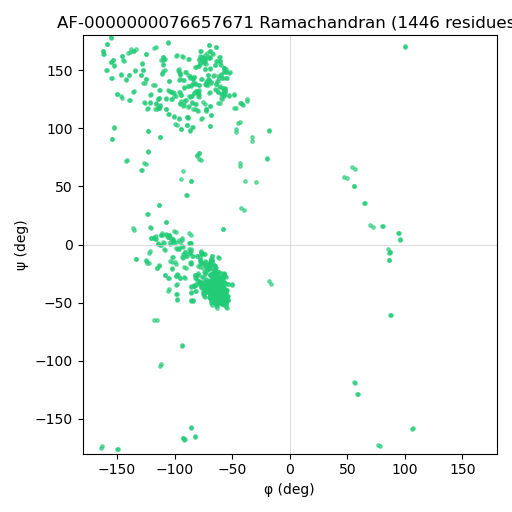. HIS A 1 423 ? 25.781 -24.328 -14.516 1 97.94 423 HIS A C 1
ATOM 3276 O O . HIS A 1 423 ? 26.547 -25.109 -13.961 1 97.94 423 HIS A O 1
ATOM 3282 N N . ILE A 1 424 ? 24.594 -24.109 -14.102 1 98.5 424 ILE A N 1
ATOM 3283 C CA . ILE A 1 424 ? 24.094 -24.812 -12.93 1 98.5 424 ILE A CA 1
ATOM 3284 C C . ILE A 1 424 ? 23.797 -26.266 -13.266 1 98.5 424 ILE A C 1
ATOM 3286 O O . ILE A 1 424 ? 24.031 -27.156 -12.445 1 98.5 424 ILE A O 1
ATOM 3290 N N . LYS A 1 425 ? 23.25 -26.547 -14.477 1 98.44 425 LYS A N 1
ATOM 3291 C CA . LYS A 1 425 ? 23.078 -27.922 -14.93 1 98.44 425 LYS A CA 1
ATOM 3292 C C . LYS A 1 425 ? 24.406 -28.672 -14.898 1 98.44 425 LYS A C 1
ATOM 3294 O O . LYS A 1 425 ? 24.484 -29.797 -14.406 1 98.44 425 LYS A O 1
ATOM 3299 N N . ASP A 1 426 ? 25.453 -28.016 -15.422 1 98.12 426 ASP A N 1
ATOM 3300 C CA . ASP A 1 426 ? 26.781 -28.625 -15.438 1 98.12 426 ASP A CA 1
ATOM 3301 C C . ASP A 1 426 ? 27.266 -28.938 -14.023 1 98.12 426 ASP A C 1
ATOM 3303 O O . ASP A 1 426 ? 27.812 -30.016 -13.766 1 98.12 426 ASP A O 1
ATOM 3307 N N . SER A 1 427 ? 27.078 -27.969 -13.219 1 97.94 427 SER A N 1
ATOM 3308 C CA . SER A 1 427 ? 27.469 -28.141 -11.828 1 97.94 427 SER A CA 1
ATOM 3309 C C . SER A 1 427 ? 26.703 -29.297 -11.18 1 97.94 427 SER A C 1
ATOM 3311 O O . SER A 1 427 ? 27.297 -30.109 -10.445 1 97.94 427 SER A O 1
ATOM 3313 N N . PHE A 1 428 ? 25.422 -29.391 -11.391 1 98.19 428 PHE A N 1
ATOM 3314 C CA . PHE A 1 428 ? 24.594 -30.453 -10.828 1 98.19 428 PHE A CA 1
ATOM 3315 C C . PHE A 1 428 ? 25.047 -31.812 -11.344 1 98.19 428 PHE A C 1
ATOM 3317 O O . PHE A 1 428 ? 25.094 -32.781 -10.594 1 98.19 428 PHE A O 1
ATOM 3324 N N . SER A 1 429 ? 25.375 -31.906 -12.617 1 98.06 429 SER A N 1
ATOM 3325 C CA . SER A 1 429 ? 25.891 -33.125 -13.203 1 98.06 429 SER A CA 1
ATOM 3326 C C . SER A 1 429 ? 27.172 -33.594 -12.5 1 98.06 429 SER A C 1
ATOM 3328 O O . SER A 1 429 ? 27.359 -34.781 -12.234 1 98.06 429 SER A O 1
ATOM 3330 N N . GLU A 1 430 ? 28.031 -32.656 -12.234 1 97.44 430 GLU A N 1
ATOM 3331 C CA . GLU A 1 430 ? 29.266 -32.969 -11.531 1 97.44 430 GLU A CA 1
ATOM 3332 C C . GLU A 1 430 ? 28.984 -33.5 -10.125 1 97.44 430 GLU A C 1
ATOM 3334 O O . GLU A 1 430 ? 29.688 -34.375 -9.641 1 97.44 430 GLU A O 1
ATOM 3339 N N . ARG A 1 431 ? 28.016 -32.906 -9.516 1 96.06 431 ARG A N 1
ATOM 3340 C CA . ARG A 1 431 ? 27.641 -33.375 -8.188 1 96.06 431 ARG A CA 1
ATOM 3341 C C . ARG A 1 431 ? 27.125 -34.812 -8.25 1 96.06 431 ARG A C 1
ATOM 3343 O O . ARG A 1 431 ? 27.484 -35.656 -7.414 1 96.06 431 ARG A O 1
ATOM 3350 N N . ILE A 1 432 ? 26.266 -35.125 -9.234 1 97.12 432 ILE A N 1
ATOM 3351 C CA . ILE A 1 432 ? 25.766 -36.469 -9.43 1 97.12 432 ILE A CA 1
ATOM 3352 C C . ILE A 1 432 ? 26.938 -37.438 -9.578 1 97.12 432 ILE A C 1
ATOM 3354 O O . ILE A 1 432 ? 26.953 -38.5 -8.938 1 97.12 432 ILE A O 1
ATOM 3358 N N . GLU A 1 433 ? 27.859 -37.062 -10.297 1 96.44 433 GLU A N 1
ATOM 3359 C CA . GLU A 1 433 ? 29 -37.938 -10.602 1 96.44 433 GLU A CA 1
ATOM 3360 C C . GLU A 1 433 ? 29.797 -38.25 -9.336 1 96.44 433 GLU A C 1
ATOM 3362 O O . GLU A 1 433 ? 30.375 -39.344 -9.219 1 96.44 433 GLU A O 1
ATOM 3367 N N . SER A 1 434 ? 29.797 -37.406 -8.445 1 94.38 434 SER A N 1
ATOM 3368 C CA . SER A 1 434 ? 30.641 -37.531 -7.266 1 94.38 434 SER A CA 1
ATOM 3369 C C . SER A 1 434 ? 29.969 -38.344 -6.172 1 94.38 434 SER A C 1
ATOM 3371 O O . SER A 1 434 ? 30.578 -38.656 -5.152 1 94.38 434 SER A O 1
ATOM 3373 N N . ARG A 1 435 ? 28.734 -38.688 -6.328 1 94.75 435 ARG A N 1
ATOM 3374 C CA . ARG A 1 435 ? 28 -39.375 -5.266 1 94.75 435 ARG A CA 1
ATOM 3375 C C . ARG A 1 435 ? 28.266 -40.875 -5.273 1 94.75 435 ARG A C 1
ATOM 3377 O O . ARG A 1 435 ? 28.219 -41.5 -6.328 1 94.75 435 ARG A O 1
ATOM 3384 N N . ASP A 1 436 ? 28.438 -41.438 -4.078 1 93.44 436 ASP A N 1
ATOM 3385 C CA . ASP A 1 436 ? 28.812 -42.844 -3.998 1 93.44 436 ASP A CA 1
ATOM 3386 C C . ASP A 1 436 ? 27.609 -43.719 -3.664 1 93.44 436 ASP A C 1
ATOM 3388 O O . ASP A 1 436 ? 27.656 -44.938 -3.795 1 93.44 436 ASP A O 1
ATOM 3392 N N . TRP A 1 437 ? 26.5 -43.125 -3.289 1 95.06 437 TRP A N 1
ATOM 3393 C CA . TRP A 1 437 ? 25.359 -43.906 -2.83 1 95.06 437 TRP A CA 1
ATOM 3394 C C . TRP A 1 437 ? 24.594 -44.469 -4.008 1 95.06 437 TRP A C 1
ATOM 3396 O O . TRP A 1 437 ? 23.891 -45.469 -3.867 1 95.06 437 TRP A O 1
ATOM 3406 N N . ALA A 1 438 ? 24.641 -43.875 -5.246 1 96.75 438 ALA A N 1
ATOM 3407 C CA . ALA A 1 438 ? 23.922 -44.344 -6.43 1 96.75 438 ALA A CA 1
ATOM 3408 C C . ALA A 1 438 ? 24.812 -45.188 -7.312 1 96.75 438 ALA A C 1
ATOM 3410 O O . ALA A 1 438 ? 26.031 -44.969 -7.379 1 96.75 438 ALA A O 1
ATOM 3411 N N . SER A 1 439 ? 24.203 -46.156 -8.031 1 97.19 439 SER A N 1
ATOM 3412 C CA . SER A 1 439 ? 24.953 -47 -8.953 1 97.19 439 SER A CA 1
ATOM 3413 C C . SER A 1 439 ? 25.438 -46.188 -10.164 1 97.19 439 SER A C 1
ATOM 3415 O O . SER A 1 439 ? 24.891 -45.125 -10.445 1 97.19 439 SER A O 1
ATOM 3417 N N . ASP A 1 440 ? 26.422 -46.719 -10.828 1 97 440 ASP A N 1
ATOM 3418 C CA . ASP A 1 440 ? 26.969 -46.031 -12.008 1 97 440 ASP A CA 1
ATOM 3419 C C . ASP A 1 440 ? 25.906 -45.906 -13.102 1 97 440 ASP A C 1
ATOM 3421 O O . ASP A 1 440 ? 25.891 -44.906 -13.828 1 97 440 ASP A O 1
ATOM 3425 N N . GLU A 1 441 ? 25.109 -46.875 -13.203 1 96.5 441 GLU A N 1
ATOM 3426 C CA . GLU A 1 441 ? 24.031 -46.844 -14.195 1 96.5 441 GLU A CA 1
ATOM 3427 C C . GLU A 1 441 ? 23.047 -45.719 -13.906 1 96.5 441 GLU A C 1
ATOM 3429 O O . GLU A 1 441 ? 22.641 -44.969 -14.812 1 96.5 441 GLU A O 1
ATOM 3434 N N . VAL A 1 442 ? 22.703 -45.625 -12.672 1 97.06 442 VAL A N 1
ATOM 3435 C CA . VAL A 1 442 ? 21.766 -44.594 -12.266 1 97.06 442 VAL A CA 1
ATOM 3436 C C . VAL A 1 442 ? 22.406 -43.219 -12.414 1 97.06 442 VAL A C 1
ATOM 3438 O O . VAL A 1 442 ? 21.766 -42.25 -12.867 1 97.06 442 VA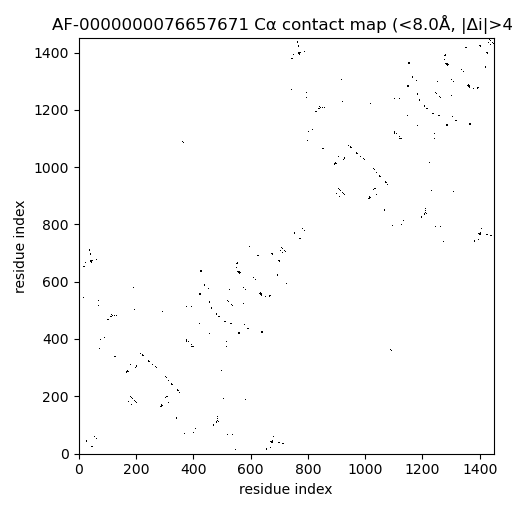L A O 1
ATOM 3441 N N . LYS A 1 443 ? 23.641 -43.031 -12.062 1 97.75 443 LYS A N 1
ATOM 3442 C CA . LYS A 1 443 ? 24.344 -41.781 -12.234 1 97.75 443 LYS A CA 1
ATOM 3443 C C . LYS A 1 443 ? 24.391 -41.344 -13.695 1 97.75 443 LYS A C 1
ATOM 3445 O O . LYS A 1 443 ? 24.125 -40.188 -14.023 1 97.75 443 LYS A O 1
ATOM 3450 N N . LYS A 1 444 ? 24.703 -42.312 -14.547 1 97.44 444 LYS A N 1
ATOM 3451 C CA . LYS A 1 444 ? 24.766 -42 -15.977 1 97.44 444 LYS A CA 1
ATOM 3452 C C . LYS A 1 444 ? 23.391 -41.562 -16.5 1 97.44 444 LYS A C 1
ATOM 3454 O O . LYS A 1 444 ? 23.297 -40.562 -17.219 1 97.44 444 LYS A O 1
ATOM 3459 N N . ALA A 1 445 ? 22.375 -42.281 -16.141 1 97 445 ALA A N 1
ATOM 3460 C CA . ALA A 1 445 ? 21.016 -41.969 -16.562 1 97 445 ALA A CA 1
ATOM 3461 C C . ALA A 1 445 ? 20.594 -40.594 -16.031 1 97 445 ALA A C 1
ATOM 3463 O O . ALA A 1 445 ? 19.891 -39.844 -16.703 1 97 445 ALA A O 1
ATOM 3464 N N . ALA A 1 446 ? 20.984 -40.344 -14.789 1 97.75 446 ALA A N 1
ATOM 3465 C CA . ALA A 1 446 ? 20.656 -39.094 -14.164 1 97.75 446 ALA A CA 1
ATOM 3466 C C . ALA A 1 446 ? 21.328 -37.906 -14.898 1 97.75 446 ALA A C 1
ATOM 3468 O O . ALA A 1 446 ? 20.703 -36.875 -15.117 1 97.75 446 ALA A O 1
ATOM 3469 N N . ILE A 1 447 ? 22.547 -38.031 -15.234 1 98.19 447 ILE A N 1
ATOM 3470 C CA . ILE A 1 447 ? 23.281 -37.031 -15.961 1 98.19 447 ILE A CA 1
ATOM 3471 C C . ILE A 1 447 ? 22.656 -36.812 -17.328 1 98.19 447 ILE A C 1
ATOM 3473 O O . ILE A 1 447 ? 22.516 -35.656 -17.797 1 98.19 447 ILE A O 1
ATOM 3477 N N . GLU A 1 448 ? 22.234 -37.875 -17.984 1 97.81 448 GLU A N 1
ATOM 3478 C CA . GLU A 1 448 ? 21.516 -37.781 -19.266 1 97.81 448 GLU A CA 1
ATOM 3479 C C . GLU A 1 448 ? 20.219 -37 -19.109 1 97.81 448 GLU A C 1
ATOM 3481 O O . GLU A 1 448 ? 19.859 -36.219 -19.984 1 97.81 448 GLU A O 1
ATOM 3486 N N . LYS A 1 449 ? 19.516 -37.219 -18.031 1 98.06 449 LYS A N 1
ATOM 3487 C CA . LYS A 1 449 ? 18.281 -36.5 -17.766 1 98.06 449 LYS A CA 1
ATOM 3488 C C . LYS A 1 449 ? 18.547 -35 -17.578 1 98.06 449 LYS A C 1
ATOM 3490 O O . LYS A 1 449 ? 17.797 -34.156 -18.062 1 98.06 449 LYS A O 1
ATOM 3495 N N . VAL A 1 450 ? 19.625 -34.656 -16.844 1 98.38 450 VAL A N 1
ATOM 3496 C CA . VAL A 1 450 ? 20 -33.25 -16.672 1 98.38 450 VAL A CA 1
ATOM 3497 C C . VAL A 1 450 ? 20.266 -32.625 -18.031 1 98.38 450 VAL A C 1
ATOM 3499 O O . VAL A 1 450 ? 19.781 -31.531 -18.312 1 98.38 450 VAL A O 1
ATOM 3502 N N . GLU A 1 451 ? 20.969 -33.312 -18.828 1 97.62 451 GLU A N 1
ATOM 3503 C CA . GLU A 1 451 ? 21.328 -32.781 -20.156 1 97.62 451 GLU A CA 1
ATOM 3504 C C . GLU A 1 451 ? 20.094 -32.625 -21.031 1 97.62 451 GLU A C 1
ATOM 3506 O O . GLU A 1 451 ? 20.016 -31.656 -21.812 1 97.62 451 GLU A O 1
ATOM 3511 N N . ALA A 1 452 ? 19.219 -33.5 -20.875 1 97.62 452 ALA A N 1
ATOM 3512 C CA . ALA A 1 452 ? 18 -33.5 -21.703 1 97.62 452 ALA A CA 1
ATOM 3513 C C . ALA A 1 452 ? 17.016 -32.438 -21.188 1 97.62 452 ALA A C 1
ATOM 3515 O O . ALA A 1 452 ? 16.062 -32.094 -21.891 1 97.62 452 ALA A O 1
ATOM 3516 N N . MET A 1 453 ? 17.188 -31.969 -20 1 97.56 453 MET A N 1
ATOM 3517 C CA . MET A 1 453 ? 16.266 -31.016 -19.391 1 97.56 453 MET A CA 1
ATOM 3518 C C . MET A 1 453 ? 16.188 -29.734 -20.203 1 97.56 453 MET A C 1
ATOM 3520 O O . MET A 1 453 ? 17.203 -29.062 -20.406 1 97.56 453 MET A O 1
ATOM 3524 N N . LYS A 1 454 ? 15.008 -29.375 -20.656 1 95.56 454 LYS A N 1
ATOM 3525 C CA . LYS A 1 454 ? 14.836 -28.203 -21.516 1 95.56 454 LYS A CA 1
ATOM 3526 C C . LYS A 1 454 ? 14.734 -26.922 -20.672 1 95.56 454 LYS A C 1
ATOM 3528 O O . LYS A 1 454 ? 14.117 -26.938 -19.594 1 95.56 454 LYS A O 1
ATOM 3533 N N . LYS A 1 455 ? 15.336 -25.844 -21.203 1 94.19 455 LYS A N 1
ATOM 3534 C CA . LYS A 1 455 ? 15.25 -24.516 -20.594 1 94.19 455 LYS A CA 1
ATOM 3535 C C . LYS A 1 455 ? 14.148 -23.688 -21.25 1 94.19 455 LYS A C 1
ATOM 3537 O O . LYS A 1 455 ? 14.234 -23.344 -22.422 1 94.19 455 LYS A O 1
ATOM 3542 N N . ILE A 1 456 ? 13.094 -23.469 -20.547 1 93.88 456 ILE A N 1
ATOM 3543 C CA . ILE A 1 456 ? 12.023 -22.594 -21.016 1 93.88 456 ILE A CA 1
ATOM 3544 C C . ILE A 1 456 ? 12.07 -21.266 -20.266 1 93.88 456 ILE A C 1
ATOM 3546 O O . ILE A 1 456 ? 11.711 -21.188 -19.094 1 93.88 456 ILE A O 1
ATOM 3550 N N . ILE A 1 457 ? 12.398 -20.172 -20.953 1 94.81 457 ILE A N 1
ATOM 3551 C CA . ILE A 1 457 ? 12.711 -18.922 -20.25 1 94.81 457 ILE A CA 1
ATOM 3552 C C . ILE A 1 457 ? 11.836 -17.797 -20.812 1 94.81 457 ILE A C 1
ATOM 3554 O O . ILE A 1 457 ? 11.836 -17.531 -22.016 1 94.81 457 ILE A O 1
ATOM 3558 N N . GLY A 1 458 ? 11.102 -17.172 -19.984 1 93.56 458 GLY A N 1
ATOM 3559 C CA . GLY A 1 458 ? 10.469 -15.883 -20.25 1 93.56 458 GLY A CA 1
ATOM 3560 C C . GLY A 1 458 ? 9.117 -16 -20.922 1 93.56 458 GLY A C 1
ATOM 3561 O O . GLY A 1 458 ? 8.102 -15.602 -20.359 1 93.56 458 GLY A O 1
ATOM 3562 N N . LEU A 1 459 ? 9.109 -16.609 -22.156 1 93.06 459 LEU A N 1
ATOM 3563 C CA . LEU A 1 459 ? 7.887 -16.609 -22.953 1 93.06 459 LEU A CA 1
ATOM 3564 C C . LEU A 1 459 ? 7.613 -17.984 -23.531 1 93.06 459 LEU A C 1
ATOM 3566 O O . LEU A 1 459 ? 8.547 -18.75 -23.797 1 93.06 459 LEU A O 1
ATOM 3570 N N . PRO A 1 460 ? 6.297 -18.234 -23.688 1 90.44 460 PRO A N 1
ATOM 3571 C CA . PRO A 1 460 ? 5.957 -19.484 -24.375 1 90.44 460 PRO A CA 1
ATOM 3572 C C . PRO A 1 460 ? 6.207 -19.422 -25.875 1 90.44 460 PRO A C 1
ATOM 3574 O O . PRO A 1 460 ? 6.289 -18.344 -26.453 1 90.44 460 PRO A O 1
ATOM 3577 N N . THR A 1 461 ? 6.363 -20.562 -26.422 1 88.62 461 THR A N 1
ATOM 3578 C CA . THR A 1 461 ? 6.438 -20.609 -27.875 1 88.62 461 THR A CA 1
ATOM 3579 C C . THR A 1 461 ? 5.055 -20.859 -28.484 1 88.62 461 THR A C 1
ATOM 3581 O O . THR A 1 461 ? 4.855 -20.656 -29.688 1 88.62 461 THR A O 1
ATOM 3584 N N . PHE A 1 462 ? 4.137 -21.219 -27.594 1 89.38 462 PHE A N 1
ATOM 3585 C CA . PHE A 1 462 ? 2.738 -21.297 -28 1 89.38 462 PHE A CA 1
ATOM 3586 C C . PHE A 1 462 ? 1.825 -20.734 -26.906 1 89.38 462 PHE A C 1
ATOM 3588 O O . PHE A 1 462 ? 1.726 -21.281 -25.828 1 89.38 462 PHE A O 1
ATOM 3595 N N . PRO A 1 463 ? 0.989 -19.75 -27.219 1 92.44 463 PRO A N 1
ATOM 3596 C CA . PRO A 1 463 ? 1.172 -18.969 -28.453 1 92.44 463 PRO A CA 1
ATOM 3597 C C . PRO A 1 463 ? 2.5 -18.219 -28.484 1 92.44 463 PRO A C 1
ATOM 3599 O O . PRO A 1 463 ? 3.154 -18.062 -27.453 1 92.44 463 PRO A O 1
ATOM 3602 N N . ASP A 1 464 ? 2.893 -17.828 -29.703 1 94.31 464 ASP A N 1
ATOM 3603 C CA . ASP A 1 464 ? 4.035 -16.922 -29.828 1 94.31 464 ASP A CA 1
ATOM 3604 C C . ASP A 1 464 ? 3.691 -15.531 -29.312 1 94.31 464 ASP A C 1
ATOM 3606 O O . ASP A 1 464 ? 3.104 -14.719 -30.031 1 94.31 464 ASP A O 1
ATOM 3610 N N . ALA A 1 465 ? 4.121 -15.227 -28.156 1 93.94 465 ALA A N 1
ATOM 3611 C CA . ALA A 1 465 ? 3.729 -13.992 -27.484 1 93.94 465 ALA A CA 1
ATOM 3612 C C . ALA A 1 465 ? 4.477 -12.789 -28.047 1 93.94 465 ALA A C 1
ATOM 3614 O O . ALA A 1 465 ? 4.137 -11.641 -27.766 1 93.94 465 ALA A O 1
ATOM 3615 N N . VAL A 1 466 ? 5.449 -13.016 -28.938 1 95.31 466 VAL A N 1
ATOM 3616 C CA . VAL A 1 466 ? 6.219 -11.93 -29.531 1 95.31 466 VAL A CA 1
ATOM 3617 C C . VAL A 1 466 ? 5.555 -11.477 -30.828 1 95.31 466 VAL A C 1
ATOM 3619 O O . VAL A 1 466 ? 5.812 -10.375 -31.312 1 95.31 466 VAL A O 1
ATOM 3622 N N . ASP A 1 467 ? 4.715 -12.289 -31.422 1 97.38 467 ASP A N 1
ATOM 3623 C CA . ASP A 1 467 ? 4.062 -12 -32.688 1 97.38 467 ASP A CA 1
ATOM 3624 C C . ASP A 1 467 ? 2.631 -11.516 -32.469 1 97.38 467 ASP A C 1
ATOM 3626 O O . ASP A 1 467 ? 1.733 -12.32 -32.219 1 97.38 467 ASP A O 1
ATOM 3630 N N . PRO A 1 468 ? 2.396 -10.242 -32.75 1 98.12 468 PRO A N 1
ATOM 3631 C CA . PRO A 1 468 ? 1.055 -9.703 -32.5 1 98.12 468 PRO A CA 1
ATOM 3632 C C . PRO A 1 468 ? -0.013 -10.375 -33.375 1 98.12 468 PRO A C 1
ATOM 3634 O O . PRO A 1 468 ? -1.175 -10.461 -32.969 1 98.12 468 PRO A O 1
ATOM 3637 N N . ILE A 1 469 ? 0.377 -10.852 -34.531 1 98.38 469 ILE A N 1
ATOM 3638 C CA . ILE A 1 469 ? -0.585 -11.531 -35.406 1 98.38 469 ILE A CA 1
ATOM 3639 C C . ILE A 1 469 ? -1.007 -12.852 -34.781 1 98.38 469 ILE A C 1
ATOM 3641 O O . ILE A 1 469 ? -2.193 -13.188 -34.75 1 98.38 469 ILE A O 1
ATOM 3645 N N . ALA A 1 470 ? -0.053 -13.57 -34.25 1 97.69 470 ALA A N 1
ATOM 3646 C CA . ALA A 1 470 ? -0.347 -14.812 -33.531 1 97.69 470 ALA A CA 1
ATOM 3647 C C . ALA A 1 470 ? -1.245 -14.555 -32.344 1 97.69 470 ALA A C 1
ATOM 3649 O O . ALA A 1 470 ? -2.154 -15.344 -32.062 1 97.69 470 ALA A O 1
ATOM 3650 N N . LEU A 1 471 ? -1.035 -13.508 -31.609 1 98.19 471 LEU A N 1
ATOM 3651 C CA . LEU A 1 471 ? -1.82 -13.172 -30.422 1 98.19 471 LEU A CA 1
ATOM 3652 C C . LEU A 1 471 ? -3.244 -12.781 -30.812 1 98.19 471 LEU A C 1
ATOM 3654 O O . LEU A 1 471 ? -4.203 -13.164 -30.141 1 98.19 471 LEU A O 1
ATOM 3658 N N . LYS A 1 472 ? -3.311 -11.953 -31.859 1 98.31 472 LYS A N 1
ATOM 3659 C CA . LYS A 1 472 ? -4.633 -11.57 -32.344 1 98.31 472 LYS A CA 1
ATOM 3660 C C . LYS A 1 472 ? -5.457 -12.797 -32.719 1 98.31 472 LYS A C 1
ATOM 3662 O O . LYS A 1 472 ? -6.645 -12.875 -32.406 1 98.31 472 LYS A O 1
ATOM 3667 N N . GLU A 1 473 ? -4.82 -13.727 -33.375 1 97.69 473 GLU A N 1
ATOM 3668 C CA . GLU A 1 473 ? -5.488 -14.969 -33.75 1 97.69 473 GLU A CA 1
ATOM 3669 C C . GLU A 1 473 ? -5.855 -15.797 -32.531 1 97.69 473 GLU A C 1
ATOM 3671 O O . GLU A 1 473 ? -6.965 -16.328 -32.438 1 97.69 473 GLU A O 1
ATOM 3676 N N . TYR A 1 474 ? -4.969 -15.914 -31.594 1 96.88 474 TYR A N 1
ATOM 3677 C CA . TYR A 1 474 ? -5.176 -16.719 -30.391 1 96.88 474 TYR A CA 1
ATOM 3678 C C . TYR A 1 474 ? -6.387 -16.219 -29.609 1 96.88 474 TYR A C 1
ATOM 3680 O O . TYR A 1 474 ? -7.133 -17.016 -29.031 1 96.88 474 TYR A O 1
ATOM 3688 N N . TYR A 1 475 ? -6.645 -14.914 -29.609 1 98.19 475 TYR A N 1
ATOM 3689 C CA . TYR A 1 475 ? -7.715 -14.32 -28.812 1 98.19 475 TYR A CA 1
ATOM 3690 C C . TYR A 1 475 ? -8.875 -13.883 -29.703 1 98.19 475 TYR A C 1
ATOM 3692 O O . TYR A 1 475 ? -9.703 -13.062 -29.297 1 98.19 475 TYR A O 1
ATOM 3700 N N . SER A 1 476 ? -8.992 -14.383 -30.875 1 97.94 476 SER A N 1
ATOM 3701 C CA . SER A 1 476 ? -9.945 -13.906 -31.875 1 97.94 476 SER A CA 1
ATOM 3702 C C . SER A 1 476 ? -11.383 -14.164 -31.438 1 97.94 476 SER A C 1
ATOM 3704 O O . SER A 1 476 ? -12.305 -13.484 -31.891 1 97.94 476 SER A O 1
ATOM 3706 N N . ASP A 1 477 ? -11.586 -15.094 -30.547 1 97.81 477 ASP A N 1
ATOM 3707 C CA . ASP A 1 477 ? -12.953 -15.43 -30.141 1 97.81 477 ASP A CA 1
ATOM 3708 C C . ASP A 1 477 ? -13.305 -14.773 -28.812 1 97.81 477 ASP A C 1
ATOM 3710 O O . ASP A 1 477 ? -14.367 -15.039 -28.234 1 97.81 477 ASP A O 1
ATOM 3714 N N . VAL A 1 478 ? -12.43 -13.992 -28.234 1 98.5 478 VAL A N 1
ATOM 3715 C CA . VAL A 1 478 ? -12.711 -13.266 -27 1 98.5 478 VAL A CA 1
ATOM 3716 C C . VAL A 1 478 ? -13.461 -11.969 -27.328 1 98.5 478 VAL A C 1
ATOM 3718 O O . VAL A 1 478 ? -13.039 -11.211 -28.203 1 98.5 478 VAL A O 1
ATOM 3721 N N . GLU A 1 479 ? -14.539 -11.727 -26.641 1 97.75 479 GLU A N 1
ATOM 3722 C CA . GLU A 1 479 ? -15.344 -10.523 -26.828 1 97.75 479 GLU A CA 1
ATOM 3723 C C . GLU A 1 479 ? -15.273 -9.617 -25.609 1 97.75 479 GLU A C 1
ATOM 3725 O O . GLU A 1 479 ? -15.609 -10.039 -24.5 1 97.75 479 GLU A O 1
ATOM 3730 N N . ILE A 1 480 ? -14.766 -8.391 -25.828 1 98 480 ILE A N 1
ATOM 3731 C CA . ILE A 1 480 ? -14.789 -7.395 -24.766 1 98 480 ILE A CA 1
ATOM 3732 C C . ILE A 1 480 ? -16.109 -6.637 -24.812 1 98 480 ILE A C 1
ATOM 3734 O O . ILE A 1 480 ? -16.453 -6.016 -25.812 1 98 480 ILE A O 1
ATOM 3738 N N . GLN A 1 481 ? -16.828 -6.742 -23.734 1 96.62 481 GLN A N 1
ATOM 3739 C CA . GLN A 1 481 ? -18.156 -6.141 -23.641 1 96.62 481 GLN A CA 1
ATOM 3740 C C . GLN A 1 481 ? -18.219 -5.074 -22.547 1 96.62 481 GLN A C 1
ATOM 3742 O O . GLN A 1 481 ? -17.266 -4.93 -21.766 1 96.62 481 GLN A O 1
ATOM 3747 N N . SER A 1 482 ? -19.312 -4.34 -22.547 1 94.94 482 SER A N 1
ATOM 3748 C CA . SER A 1 482 ? -19.5 -3.318 -21.516 1 94.94 482 SER A CA 1
ATOM 3749 C C . SER A 1 482 ? -19.734 -3.945 -20.156 1 94.94 482 SER A C 1
ATOM 3751 O O . SER A 1 482 ? -19.422 -3.336 -19.125 1 94.94 482 SER A O 1
ATOM 3753 N N . SER A 1 483 ? -20.25 -5.148 -20.203 1 97.19 483 SER A N 1
ATOM 3754 C CA . SER A 1 483 ? -20.422 -5.902 -18.953 1 97.19 483 SER A CA 1
ATOM 3755 C C . SER A 1 483 ? -19.141 -6.633 -18.562 1 97.19 483 SER A C 1
ATOM 3757 O O . SER A 1 483 ? -18.625 -7.457 -19.328 1 97.19 483 SER A O 1
ATOM 3759 N N . LEU A 1 484 ? -18.641 -6.344 -17.391 1 98.38 484 LEU A N 1
ATOM 3760 C CA . LEU A 1 484 ? -17.438 -7.012 -16.922 1 98.38 484 LEU A CA 1
ATOM 3761 C C . LEU A 1 484 ? -17.656 -8.516 -16.781 1 98.38 484 LEU A C 1
ATOM 3763 O O . LEU A 1 484 ? -16.781 -9.312 -17.109 1 98.38 484 LEU A O 1
ATOM 3767 N N . ALA A 1 485 ? -18.859 -8.891 -16.328 1 98.44 485 ALA A N 1
ATOM 3768 C CA . ALA A 1 485 ? -19.203 -10.305 -16.156 1 98.44 485 ALA A CA 1
ATOM 3769 C C . ALA A 1 485 ? -19.203 -11.031 -17.5 1 98.44 485 ALA A C 1
ATOM 3771 O O . ALA A 1 485 ? -18.703 -12.156 -17.594 1 98.44 485 ALA A O 1
ATOM 3772 N N . LEU A 1 486 ? -19.766 -10.414 -18.5 1 98.5 486 LEU A N 1
ATOM 3773 C CA . LEU A 1 486 ? -19.812 -11.039 -19.828 1 98.5 486 LEU A CA 1
ATOM 3774 C C . LEU A 1 486 ? -18.406 -11.125 -20.438 1 98.5 486 LEU A C 1
ATOM 3776 O O . LEU A 1 486 ? -18.078 -12.102 -21.109 1 98.5 486 LEU A O 1
ATOM 3780 N N . THR A 1 487 ? -17.609 -10.086 -20.203 1 98.62 487 THR A N 1
ATOM 3781 C CA . THR A 1 487 ? -16.219 -10.125 -20.641 1 98.62 487 THR A CA 1
ATOM 3782 C C . THR A 1 487 ? -15.477 -11.258 -19.953 1 98.62 487 THR A C 1
ATOM 3784 O O . THR A 1 487 ? -14.75 -12.016 -20.594 1 98.62 487 THR A O 1
ATOM 3787 N N . ALA A 1 488 ? -15.656 -11.398 -18.641 1 98.56 488 ALA A N 1
ATOM 3788 C CA . ALA A 1 488 ? -15.031 -12.469 -17.859 1 98.56 488 ALA A CA 1
ATOM 3789 C C . ALA A 1 488 ? -15.461 -13.836 -18.375 1 98.56 488 ALA A C 1
ATOM 3791 O O . ALA A 1 488 ? -14.625 -14.734 -18.531 1 98.56 488 ALA A O 1
ATOM 3792 N N . LEU A 1 489 ? -16.688 -14 -18.672 1 98.56 489 LEU A N 1
ATOM 3793 C CA . LEU A 1 489 ? -17.203 -15.258 -19.203 1 98.56 489 LEU A CA 1
ATOM 3794 C C . LEU A 1 489 ? -16.609 -15.547 -20.594 1 98.56 489 LEU A C 1
ATOM 3796 O O . LEU A 1 489 ? -16.344 -16.703 -20.922 1 98.56 489 LEU A O 1
ATOM 3800 N N . SER A 1 490 ? -16.438 -14.523 -21.359 1 98.69 490 SER A N 1
ATOM 3801 C CA . SER A 1 490 ? -15.82 -14.688 -22.672 1 98.69 490 SER A CA 1
ATOM 3802 C C . SER A 1 490 ? -14.391 -15.195 -22.562 1 98.69 490 SER A C 1
ATOM 3804 O O . SER A 1 490 ? -13.961 -16.047 -23.328 1 98.69 490 SER A O 1
ATOM 3806 N N . PHE A 1 491 ? -13.641 -14.633 -21.562 1 98.69 491 PHE A N 1
ATOM 3807 C CA . PHE A 1 491 ? -12.297 -15.117 -21.281 1 98.69 491 PHE A CA 1
ATOM 3808 C C . PHE A 1 491 ? -12.305 -16.609 -21 1 98.69 491 PHE A C 1
ATOM 3810 O O . PHE A 1 491 ? -11.555 -17.375 -21.625 1 98.69 491 PHE A O 1
ATOM 3817 N N . ALA A 1 492 ? -13.148 -17.016 -20.109 1 98.31 492 ALA A N 1
ATOM 3818 C CA . ALA A 1 492 ? -13.219 -18.422 -19.672 1 98.31 492 ALA A CA 1
ATOM 3819 C C . ALA A 1 492 ? -13.625 -19.328 -20.828 1 98.31 492 ALA A C 1
ATOM 3821 O O . ALA A 1 492 ? -13.023 -20.391 -21.031 1 98.31 492 ALA A O 1
ATOM 3822 N N . LYS A 1 493 ? -14.641 -18.906 -21.547 1 98.56 493 LYS A N 1
ATOM 3823 C CA . LYS A 1 493 ? -15.156 -19.703 -22.672 1 98.56 493 LYS A CA 1
ATOM 3824 C C . LYS A 1 493 ? -14.07 -19.953 -23.703 1 98.56 493 LYS A C 1
ATOM 3826 O O . LYS A 1 493 ? -13.93 -21.078 -24.203 1 98.56 493 LYS A O 1
ATOM 3831 N N . SER A 1 494 ? -13.352 -18.938 -24.016 1 98.38 494 SER A N 1
ATOM 3832 C CA . SER A 1 494 ? -12.289 -19.047 -25.016 1 98.38 494 SER A CA 1
ATOM 3833 C C . SER A 1 494 ? -11.219 -20.047 -24.578 1 98.38 494 SER A C 1
ATOM 3835 O O . SER A 1 494 ? -10.883 -20.969 -25.328 1 98.38 494 SER A O 1
ATOM 3837 N N . LYS A 1 495 ? -10.719 -19.922 -23.391 1 97.31 495 LYS A N 1
ATOM 3838 C CA . LYS A 1 495 ? -9.625 -20.766 -22.922 1 97.31 495 LYS A CA 1
ATOM 3839 C C . LYS A 1 495 ? -10.094 -22.219 -22.734 1 97.31 495 LYS A C 1
ATOM 3841 O O . LYS A 1 495 ? -9.383 -23.156 -23.094 1 97.31 495 LYS A O 1
ATOM 3846 N N . VAL A 1 496 ? -11.258 -22.406 -22.188 1 97.69 496 VAL A N 1
ATOM 3847 C CA . VAL A 1 496 ? -11.789 -23.75 -21.969 1 97.69 496 VAL A CA 1
ATOM 3848 C C . VAL A 1 496 ? -12 -24.453 -23.312 1 97.69 496 VAL A C 1
ATOM 3850 O O . VAL A 1 496 ? -11.672 -25.625 -23.469 1 97.69 496 VAL A O 1
ATOM 3853 N N . LYS A 1 497 ? -12.531 -23.719 -24.234 1 98.06 497 LYS A N 1
ATOM 3854 C CA . LYS A 1 497 ? -12.688 -24.266 -25.594 1 98.06 497 LYS A CA 1
ATOM 3855 C C . LYS A 1 497 ? -11.344 -24.672 -26.172 1 98.06 497 LYS A C 1
ATOM 3857 O O . LYS A 1 497 ? -11.211 -25.766 -26.719 1 98.06 497 LYS A O 1
ATOM 3862 N N . ASN A 1 498 ? -10.375 -23.797 -26.047 1 95.88 498 ASN A N 1
ATOM 3863 C CA . ASN A 1 498 ? -9.039 -24.109 -26.531 1 95.88 498 ASN A CA 1
ATOM 3864 C C . ASN A 1 498 ? -8.5 -25.391 -25.891 1 95.88 498 ASN A C 1
ATOM 3866 O O . ASN A 1 498 ? -7.848 -26.188 -26.547 1 95.88 498 ASN A O 1
ATOM 3870 N N . ASN A 1 499 ? -8.719 -25.562 -24.609 1 96.69 499 ASN A N 1
ATOM 3871 C CA . ASN A 1 499 ? -8.266 -26.766 -23.922 1 96.69 499 ASN A CA 1
ATOM 3872 C C . ASN A 1 499 ? -8.945 -28.016 -24.484 1 96.69 499 ASN A C 1
ATOM 3874 O O . ASN A 1 499 ? -8.281 -29.031 -24.719 1 96.69 499 ASN A O 1
ATOM 3878 N N . TRP A 1 500 ? -10.25 -27.953 -24.688 1 97.69 500 TRP A N 1
ATOM 3879 C CA . TRP A 1 500 ? -10.984 -29.094 -25.219 1 97.69 500 TRP A CA 1
ATOM 3880 C C . TRP A 1 500 ? -10.477 -29.453 -26.609 1 97.69 500 TRP A C 1
ATOM 3882 O O . TRP A 1 500 ? -10.406 -30.641 -26.969 1 97.69 500 TRP A O 1
ATOM 3892 N N . MET A 1 501 ? -10.078 -28.484 -27.359 1 96.31 501 MET A N 1
ATOM 3893 C CA . MET A 1 501 ? -9.672 -28.703 -28.734 1 96.31 501 MET A CA 1
ATOM 3894 C C . MET A 1 501 ? -8.305 -29.375 -28.812 1 96.31 501 MET A C 1
ATOM 3896 O O . MET A 1 501 ? -7.875 -29.812 -29.875 1 96.31 501 MET A O 1
ATOM 3900 N N . THR A 1 502 ? -7.656 -29.5 -27.688 1 94.81 502 THR A N 1
ATOM 3901 C CA . THR A 1 502 ? -6.363 -30.172 -27.672 1 94.81 502 THR A CA 1
ATOM 3902 C C . THR A 1 502 ? -6.539 -31.688 -27.719 1 94.81 502 THR A C 1
ATOM 3904 O O . THR A 1 502 ? -5.582 -32.406 -27.984 1 94.81 502 THR A O 1
ATOM 3907 N N . LEU A 1 503 ? -7.719 -32.188 -27.375 1 96.31 503 LEU A N 1
ATOM 3908 C CA . LEU A 1 503 ? -7.965 -33.625 -27.406 1 96.31 503 LEU A CA 1
ATOM 3909 C C . LEU A 1 503 ? -7.68 -34.188 -28.781 1 96.31 503 LEU A C 1
ATOM 3911 O O . LEU A 1 503 ? -8.109 -33.625 -29.797 1 96.31 503 LEU A O 1
ATOM 3915 N N . GLY A 1 504 ? -7 -35.25 -28.781 1 93.62 504 GLY A N 1
ATOM 3916 C CA . GLY A 1 504 ? -6.684 -35.938 -30.031 1 93.62 504 GLY A CA 1
ATOM 3917 C C . GLY A 1 504 ? -5.434 -35.375 -30.703 1 93.62 504 GLY A C 1
ATOM 3918 O O . GLY A 1 504 ? -4.984 -35.906 -31.719 1 93.62 504 GLY A O 1
ATOM 3919 N N . LYS A 1 505 ? -4.91 -34.375 -30.156 1 93.94 505 LYS A N 1
ATOM 3920 C CA . LYS A 1 505 ? -3.66 -33.781 -30.641 1 93.94 505 LYS A CA 1
ATOM 3921 C C . LYS A 1 505 ? -2.523 -34.031 -29.656 1 93.94 505 LYS A C 1
ATOM 3923 O O . LYS A 1 505 ? -2.764 -34.312 -28.469 1 93.94 505 LYS A O 1
ATOM 3928 N N . PRO A 1 506 ? -1.279 -34.031 -30.172 1 94.62 506 PRO A N 1
ATOM 3929 C CA . PRO A 1 506 ? -0.158 -34.156 -29.234 1 94.62 506 PRO A CA 1
ATOM 3930 C C . PRO A 1 506 ? -0.098 -32.969 -28.25 1 94.62 506 PRO A C 1
ATOM 3932 O O . PRO A 1 506 ? -0.426 -31.844 -28.625 1 94.62 506 PRO A O 1
ATOM 3935 N N . TYR A 1 507 ? 0.306 -33.312 -27.062 1 93.69 507 TYR A N 1
ATOM 3936 C CA . TYR A 1 507 ? 0.493 -32.25 -26.078 1 93.69 507 TYR A CA 1
ATOM 3937 C C . TYR A 1 507 ? 1.523 -31.234 -26.562 1 93.69 507 TYR A C 1
ATOM 3939 O O . TYR A 1 507 ? 2.592 -31.609 -27.047 1 93.69 507 TYR A O 1
ATOM 3947 N N . ASN A 1 508 ? 1.218 -29.969 -26.531 1 91.62 508 ASN A N 1
ATOM 3948 C CA . ASN A 1 508 ? 2.141 -28.922 -26.953 1 91.62 508 ASN A CA 1
ATOM 3949 C C . ASN A 1 508 ? 3.176 -28.609 -25.875 1 91.62 508 ASN A C 1
ATOM 3951 O O . ASN A 1 508 ? 2.852 -28 -24.859 1 91.62 508 ASN A O 1
ATOM 3955 N N . ARG A 1 509 ? 4.402 -28.844 -26.078 1 90.56 509 ARG A N 1
ATOM 3956 C CA . ARG A 1 509 ? 5.461 -28.703 -25.078 1 90.56 509 ARG A CA 1
ATOM 3957 C C . ARG A 1 509 ? 5.895 -27.25 -24.922 1 90.56 509 ARG A C 1
ATOM 3959 O O . ARG A 1 509 ? 6.562 -26.891 -23.953 1 90.56 509 ARG A O 1
ATOM 3966 N N . GLY A 1 510 ? 5.461 -26.375 -25.781 1 89.06 510 GLY A N 1
ATOM 3967 C CA . GLY A 1 510 ? 5.836 -24.969 -25.75 1 89.06 510 GLY A CA 1
ATOM 3968 C C . GLY A 1 510 ? 4.867 -24.109 -24.969 1 89.06 510 GLY A C 1
ATOM 3969 O O . GLY A 1 510 ? 5.105 -22.922 -24.766 1 89.06 510 GLY A O 1
ATOM 3970 N N . GLN A 1 511 ? 3.814 -24.688 -24.469 1 89.19 511 GLN A N 1
ATOM 3971 C CA . GLN A 1 511 ? 2.807 -23.906 -23.734 1 89.19 511 GLN A CA 1
ATOM 3972 C C . GLN A 1 511 ? 3.176 -23.766 -22.266 1 89.19 511 GLN A C 1
ATOM 3974 O O . GLN A 1 511 ? 3.822 -24.641 -21.688 1 89.19 511 GLN A O 1
ATOM 3979 N N . PHE A 1 512 ? 2.865 -22.594 -21.703 1 88.25 512 PHE A N 1
ATOM 3980 C CA . PHE A 1 512 ? 2.979 -22.391 -20.266 1 88.25 512 PHE A CA 1
ATOM 3981 C C . PHE A 1 512 ? 1.661 -22.703 -19.562 1 88.25 512 PHE A C 1
ATOM 3983 O O . PHE A 1 512 ? 0.59 -22.344 -20.062 1 88.25 512 PHE A O 1
ATOM 3990 N N . VAL A 1 513 ? 1.724 -23.375 -18.531 1 84.62 513 VAL A N 1
ATOM 3991 C CA . VAL A 1 513 ? 0.514 -23.703 -17.797 1 84.62 513 VAL A CA 1
ATOM 3992 C C . VAL A 1 513 ? 0.18 -22.562 -16.828 1 84.62 513 VAL A C 1
ATOM 3994 O O . VAL A 1 513 ? -0.948 -22.469 -16.328 1 84.62 513 VAL A O 1
ATOM 3997 N N . LEU A 1 514 ? 1.142 -21.703 -16.578 1 93.06 514 LEU A N 1
ATOM 3998 C CA . LEU A 1 514 ? 0.962 -20.531 -15.719 1 93.06 514 LEU A CA 1
ATOM 3999 C C . LEU A 1 514 ? 1.358 -19.266 -16.453 1 93.06 514 LEU A C 1
ATOM 4001 O O . LEU A 1 514 ? 2.037 -19.312 -17.484 1 93.06 514 LEU A O 1
ATOM 4005 N N . SER A 1 515 ? 0.928 -18.141 -15.906 1 95.5 515 SER A N 1
ATOM 4006 C CA . SER A 1 515 ? 1.274 -16.844 -16.484 1 95.5 515 SER A CA 1
ATOM 4007 C C . SER A 1 515 ? 2.756 -16.531 -16.297 1 95.5 515 SER A C 1
ATOM 4009 O O . SER A 1 515 ? 3.283 -16.625 -15.195 1 95.5 515 SER A O 1
ATOM 4011 N N . THR A 1 516 ? 3.371 -16.141 -17.375 1 96.62 516 THR A N 1
ATOM 4012 C CA . THR A 1 516 ? 4.781 -15.773 -17.297 1 96.62 516 THR A CA 1
ATOM 4013 C C . THR A 1 516 ? 4.953 -14.492 -16.469 1 96.62 516 THR A C 1
ATOM 4015 O O . THR A 1 516 ? 6.07 -14.148 -16.078 1 96.62 516 THR A O 1
ATOM 4018 N N . LEU A 1 517 ? 3.836 -13.836 -16.156 1 98.06 517 LEU A N 1
ATOM 4019 C CA . LEU A 1 517 ? 3.877 -12.578 -15.422 1 98.06 517 LEU A CA 1
ATOM 4020 C C . LEU A 1 517 ? 3.887 -12.836 -13.914 1 98.06 517 LEU A C 1
ATOM 4022 O O . LEU A 1 517 ? 4.066 -11.906 -13.125 1 98.06 517 LEU A O 1
ATOM 4026 N N . THR A 1 518 ? 3.787 -14.047 -13.531 1 96.56 518 THR A N 1
ATOM 4027 C CA . THR A 1 518 ? 3.902 -14.43 -12.125 1 96.56 518 THR A CA 1
ATOM 4028 C C . THR A 1 518 ? 5.367 -14.477 -11.695 1 96.56 518 THR A C 1
ATOM 4030 O O . THR A 1 518 ? 6.223 -14.953 -12.445 1 96.56 518 THR A O 1
ATOM 4033 N N . ALA A 1 519 ? 5.648 -13.969 -10.539 1 96.12 519 ALA A N 1
ATOM 4034 C CA . ALA A 1 519 ? 7.004 -14.055 -10 1 96.12 519 ALA A CA 1
ATOM 4035 C C . ALA A 1 519 ? 7.277 -15.438 -9.414 1 96.12 519 ALA A C 1
ATOM 4037 O O . ALA A 1 519 ? 7.297 -15.609 -8.195 1 96.12 519 ALA A O 1
ATOM 4038 N N . ASN A 1 520 ? 7.551 -16.328 -10.328 1 95 520 ASN A N 1
ATOM 4039 C CA . ASN A 1 520 ? 7.766 -17.719 -9.93 1 95 520 ASN A CA 1
ATOM 4040 C C . ASN A 1 520 ? 8.562 -18.484 -10.984 1 95 520 ASN A C 1
ATOM 4042 O O . ASN A 1 520 ? 8.898 -17.938 -12.031 1 95 520 ASN A O 1
ATOM 4046 N N . ALA A 1 521 ? 8.914 -19.672 -10.625 1 95.81 521 ALA A N 1
ATOM 4047 C CA . ALA A 1 521 ? 9.531 -20.688 -11.477 1 95.81 521 ALA A CA 1
ATOM 4048 C C . ALA A 1 521 ? 9.047 -22.078 -11.102 1 95.81 521 ALA A C 1
ATOM 4050 O O . ALA A 1 521 ? 8.484 -22.281 -10.023 1 95.81 521 ALA A O 1
ATOM 4051 N N . TYR A 1 522 ? 9.172 -23.047 -12.078 1 94.19 522 TYR A N 1
ATOM 4052 C CA . TYR A 1 522 ? 8.805 -24.391 -11.688 1 94.19 522 TYR A CA 1
ATOM 4053 C C . TYR A 1 522 ? 9.516 -25.422 -12.562 1 94.19 522 TYR A C 1
ATOM 4055 O O . TYR A 1 522 ? 10.031 -25.094 -13.633 1 94.19 522 TYR A O 1
ATOM 4063 N N . HIS A 1 523 ? 9.633 -26.578 -12.031 1 96.19 523 HIS A N 1
ATOM 4064 C CA . HIS A 1 523 ? 10.047 -27.75 -12.781 1 96.19 523 HIS A CA 1
ATOM 4065 C C . HIS A 1 523 ? 8.836 -28.547 -13.273 1 96.19 523 HIS A C 1
ATOM 4067 O O . HIS A 1 523 ? 7.988 -28.953 -12.469 1 96.19 523 HIS A O 1
ATOM 4073 N N . ALA A 1 524 ? 8.734 -28.719 -14.57 1 94.06 524 ALA A N 1
ATOM 4074 C CA . ALA A 1 524 ? 7.695 -29.578 -15.133 1 94.06 524 ALA A CA 1
ATOM 4075 C C . ALA A 1 524 ? 8.172 -31.031 -15.242 1 94.06 524 ALA A C 1
ATOM 4077 O O . ALA A 1 524 ? 8.812 -31.406 -16.219 1 94.06 524 ALA A O 1
ATOM 4078 N N . ARG A 1 525 ? 7.762 -31.844 -14.391 1 94.62 525 ARG A N 1
ATOM 4079 C CA . ARG A 1 525 ? 8.25 -33.219 -14.273 1 94.62 525 ARG A CA 1
ATOM 4080 C C . ARG A 1 525 ? 7.887 -34.031 -15.516 1 94.62 525 ARG A C 1
ATOM 4082 O O . ARG A 1 525 ? 8.711 -34.781 -16.031 1 94.62 525 ARG A O 1
ATOM 4089 N N . THR A 1 526 ? 6.664 -33.812 -15.977 1 93.25 526 THR A N 1
ATOM 4090 C CA . THR A 1 526 ? 6.152 -34.625 -17.062 1 93.25 526 THR A CA 1
ATOM 4091 C C . THR A 1 526 ? 6.742 -34.188 -18.406 1 93.25 526 THR A C 1
ATOM 4093 O O . THR A 1 526 ? 6.516 -34.812 -19.438 1 93.25 526 THR A O 1
ATOM 4096 N N . LEU A 1 527 ? 7.496 -33.125 -18.406 1 93.94 527 LEU A N 1
ATOM 4097 C CA . LEU A 1 527 ? 8.117 -32.625 -19.625 1 93.94 527 LEU A CA 1
ATOM 4098 C C . LEU A 1 527 ? 9.633 -32.562 -19.484 1 93.94 527 LEU A C 1
ATOM 4100 O O . LEU A 1 527 ? 10.344 -32.281 -20.453 1 93.94 527 LEU A O 1
ATOM 4104 N N . ASN A 1 528 ? 10.164 -32.812 -18.266 1 96.31 528 ASN A N 1
ATOM 4105 C CA . ASN A 1 528 ? 11.57 -32.625 -17.938 1 96.31 528 ASN A CA 1
ATOM 4106 C C . ASN A 1 528 ? 12.078 -31.25 -18.375 1 96.31 528 ASN A C 1
ATOM 4108 O O . ASN A 1 528 ? 13.055 -31.156 -19.125 1 96.31 528 ASN A O 1
ATOM 4112 N N . GLN A 1 529 ? 11.375 -30.219 -17.844 1 95.5 529 GLN A N 1
ATOM 4113 C CA . GLN A 1 529 ? 11.68 -28.844 -18.188 1 95.5 529 GLN A CA 1
ATOM 4114 C C . GLN A 1 529 ? 11.844 -27.984 -16.938 1 95.5 529 GLN A C 1
ATOM 4116 O O . GLN A 1 529 ? 11.219 -28.25 -15.906 1 95.5 529 GLN A O 1
ATOM 4121 N N . ILE A 1 530 ? 12.734 -27.047 -17.047 1 95.81 530 ILE A N 1
ATOM 4122 C CA . ILE A 1 530 ? 12.766 -25.938 -16.094 1 95.81 530 ILE A CA 1
ATOM 4123 C C . ILE A 1 530 ? 12.156 -24.688 -16.719 1 95.81 530 ILE A C 1
ATOM 4125 O O . ILE A 1 530 ? 12.547 -24.281 -17.812 1 95.81 530 ILE A O 1
ATOM 4129 N N . VAL A 1 531 ? 11.195 -24.125 -16.094 1 95.06 531 VAL A N 1
ATOM 4130 C CA . VAL A 1 531 ? 10.484 -22.969 -16.609 1 95.06 531 VAL A CA 1
ATOM 4131 C C . VAL A 1 531 ? 10.75 -21.75 -15.727 1 95.06 531 VAL A C 1
ATOM 4133 O O . VAL A 1 531 ? 10.461 -21.781 -14.523 1 95.06 531 VAL A O 1
ATOM 4136 N N . LEU A 1 532 ? 11.352 -20.734 -16.266 1 96.38 532 LEU A N 1
ATOM 4137 C CA . LEU A 1 532 ? 11.617 -19.484 -15.57 1 96.38 532 LEU A CA 1
ATOM 4138 C C . LEU A 1 532 ? 10.812 -18.344 -16.172 1 96.38 532 LEU A C 1
ATOM 4140 O O . LEU A 1 532 ? 11.055 -17.938 -17.312 1 96.38 532 LEU A O 1
ATOM 4144 N N . PHE A 1 533 ? 9.922 -17.734 -15.406 1 96.81 533 PHE A N 1
ATOM 4145 C CA . PHE A 1 533 ? 8.984 -16.734 -15.898 1 96.81 533 PHE A CA 1
ATOM 4146 C C . PHE A 1 533 ? 9.656 -15.367 -15.984 1 96.81 533 PHE A C 1
ATOM 4148 O O . PHE A 1 533 ? 10.602 -15.086 -15.25 1 96.81 533 PHE A O 1
ATOM 4155 N N . ALA A 1 534 ? 9.18 -14.523 -16.875 1 97.44 534 ALA A N 1
ATOM 4156 C CA . ALA A 1 534 ? 9.617 -13.133 -16.953 1 97.44 534 ALA A CA 1
ATOM 4157 C C . ALA A 1 534 ? 9.328 -12.391 -15.656 1 97.44 534 ALA A C 1
ATOM 4159 O O . ALA A 1 534 ? 10.117 -11.539 -15.234 1 97.44 534 ALA A O 1
ATOM 4160 N N . GLY A 1 535 ? 8.219 -12.711 -15.008 1 97.31 535 GLY A N 1
ATOM 4161 C CA . GLY A 1 535 ? 7.836 -12.07 -13.766 1 97.31 535 GLY A CA 1
ATOM 4162 C C . GLY A 1 535 ? 8.789 -12.375 -12.617 1 97.31 535 GLY A C 1
ATOM 4163 O O . GLY A 1 535 ? 8.938 -11.57 -11.703 1 97.31 535 GLY A O 1
ATOM 4164 N N . PHE A 1 536 ? 9.383 -13.531 -12.664 1 96 536 PHE A N 1
ATOM 4165 C CA . PHE A 1 536 ? 10.375 -13.938 -11.672 1 96 536 PHE A CA 1
ATOM 4166 C C . PHE A 1 536 ? 11.68 -13.172 -11.867 1 96 536 PHE A C 1
ATOM 4168 O O . PHE A 1 536 ? 12.367 -12.844 -10.898 1 96 536 PHE A O 1
ATOM 4175 N N . GLN A 1 537 ? 11.953 -12.922 -13.078 1 97 537 GLN A N 1
ATOM 4176 C CA . GLN A 1 537 ? 13.203 -12.266 -13.453 1 97 537 GLN A CA 1
ATOM 4177 C C . GLN A 1 537 ? 13.078 -10.75 -13.375 1 97 537 GLN A C 1
ATOM 4179 O O . GLN A 1 537 ? 13.344 -10.047 -14.352 1 97 537 GLN A O 1
ATOM 4184 N N . GLN A 1 538 ? 12.672 -10.281 -12.242 1 96.75 538 GLN A N 1
ATOM 4185 C CA . GLN A 1 538 ? 12.523 -8.867 -11.906 1 96.75 538 GLN A CA 1
ATOM 4186 C C . GLN A 1 538 ? 13.242 -8.539 -10.602 1 96.75 538 GLN A C 1
ATOM 4188 O O . GLN A 1 538 ? 13.492 -9.422 -9.781 1 96.75 538 GLN A O 1
ATOM 4193 N N . PHE A 1 539 ? 13.641 -7.281 -10.375 1 96 539 PHE A N 1
ATOM 4194 C CA . PHE A 1 539 ? 14.18 -6.785 -9.117 1 96 539 PHE A CA 1
ATOM 4195 C C . PHE A 1 539 ? 13.203 -7.031 -7.973 1 96 539 PHE A C 1
ATOM 4197 O O . PHE A 1 539 ? 11.984 -6.945 -8.156 1 96 539 PHE A O 1
ATOM 4204 N N . PRO A 1 540 ? 13.68 -7.547 -6.914 1 96.25 540 PRO A N 1
ATOM 4205 C CA . PRO A 1 540 ? 15.086 -7.59 -6.492 1 96.25 540 PRO A CA 1
ATOM 4206 C C . PRO A 1 540 ? 15.711 -8.969 -6.66 1 96.25 540 PRO A C 1
ATOM 4208 O O . PRO A 1 540 ? 16.828 -9.203 -6.211 1 96.25 540 PRO A O 1
ATOM 4211 N N . ILE A 1 541 ? 15.031 -9.859 -7.27 1 96.19 541 ILE A N 1
ATOM 4212 C CA . ILE A 1 541 ? 15.555 -11.219 -7.414 1 96.19 541 ILE A CA 1
ATOM 4213 C C . ILE A 1 541 ? 16.609 -11.25 -8.516 1 96.19 541 ILE A C 1
ATOM 4215 O O . ILE A 1 541 ? 17.641 -11.914 -8.383 1 96.19 541 ILE A O 1
ATOM 4219 N N . TYR A 1 542 ? 16.281 -10.445 -9.5 1 95.94 542 TYR A N 1
ATOM 4220 C CA . TYR A 1 542 ? 17.078 -10.508 -10.719 1 95.94 542 TYR A CA 1
ATOM 4221 C C . TYR A 1 542 ? 17.281 -9.117 -11.312 1 95.94 542 TYR A C 1
ATOM 4223 O O . TYR A 1 542 ? 16.375 -8.281 -11.258 1 95.94 542 TYR A O 1
ATOM 4231 N N . ASP A 1 543 ? 18.375 -8.891 -11.805 1 96.38 543 ASP A N 1
ATOM 4232 C CA . ASP A 1 543 ? 18.719 -7.797 -12.695 1 96.38 543 ASP A CA 1
ATOM 4233 C C . ASP A 1 543 ? 19.922 -8.164 -13.562 1 96.38 543 ASP A C 1
ATOM 4235 O O . ASP A 1 543 ? 20.859 -8.82 -13.094 1 96.38 543 ASP A O 1
ATOM 4239 N N . VAL A 1 544 ? 19.953 -7.746 -14.773 1 95.62 544 VAL A N 1
ATOM 4240 C CA . VAL A 1 544 ? 20.984 -8.125 -15.719 1 95.62 544 VAL A CA 1
ATOM 4241 C C . VAL A 1 544 ? 22.328 -7.57 -15.258 1 95.62 544 VAL A C 1
ATOM 4243 O O . VAL A 1 544 ? 23.391 -8.117 -15.586 1 95.62 544 VAL A O 1
ATOM 4246 N N . GLU A 1 545 ? 22.328 -6.562 -14.359 1 95.12 545 GLU A N 1
ATOM 4247 C CA . GLU A 1 545 ? 23.562 -5.891 -13.961 1 95.12 545 GLU A CA 1
ATOM 4248 C C . GLU A 1 545 ? 24.016 -6.332 -12.57 1 95.12 545 GLU A C 1
ATOM 4250 O O . GLU A 1 545 ? 25 -5.816 -12.039 1 95.12 545 GLU A O 1
ATOM 4255 N N . PHE A 1 546 ? 23.344 -7.273 -12.047 1 97.31 546 PHE A N 1
ATOM 4256 C CA . PHE A 1 546 ? 23.781 -7.781 -10.758 1 97.31 546 PHE A CA 1
ATOM 4257 C C . PHE A 1 546 ? 25.172 -8.375 -10.844 1 97.31 546 PHE A C 1
ATOM 4259 O O . PHE A 1 546 ? 25.516 -9.031 -11.828 1 97.31 546 PHE A O 1
ATOM 4266 N N . PRO A 1 547 ? 26.016 -8.125 -9.75 1 97.88 547 PRO A N 1
ATOM 4267 C CA . PRO A 1 547 ? 27.234 -8.938 -9.68 1 97.88 547 PRO A CA 1
ATOM 4268 C C . PRO A 1 547 ? 26.953 -10.438 -9.664 1 97.88 547 PRO A C 1
ATOM 4270 O O . PRO A 1 547 ? 25.922 -10.867 -9.141 1 97.88 547 PRO A O 1
ATOM 4273 N N . SER A 1 548 ? 27.891 -11.211 -10.164 1 98.06 548 SER A N 1
ATOM 4274 C CA . SER A 1 548 ? 27.672 -12.641 -10.375 1 98.06 548 SER A CA 1
ATOM 4275 C C . SER A 1 548 ? 27.312 -13.344 -9.07 1 98.06 548 SER A C 1
ATOM 4277 O O . SER A 1 548 ? 26.469 -14.25 -9.062 1 98.06 548 SER A O 1
ATOM 4279 N N . TYR A 1 549 ? 27.953 -12.953 -7.934 1 98.5 549 TYR A N 1
ATOM 4280 C CA . TYR A 1 549 ? 27.672 -13.633 -6.672 1 98.5 549 TYR A CA 1
ATOM 4281 C C . TYR A 1 549 ? 26.234 -13.406 -6.227 1 98.5 549 TYR A C 1
ATOM 4283 O O . TYR A 1 549 ? 25.656 -14.258 -5.555 1 98.5 549 TYR A O 1
ATOM 4291 N N . LEU A 1 550 ? 25.594 -12.289 -6.625 1 98.5 550 LEU A N 1
ATOM 4292 C CA . LEU A 1 550 ? 24.203 -12.047 -6.312 1 98.5 550 LEU A CA 1
ATOM 4293 C C . LEU A 1 550 ? 23.281 -12.773 -7.297 1 98.5 550 LEU A C 1
ATOM 4295 O O . LEU A 1 550 ? 22.25 -13.312 -6.906 1 98.5 550 LEU A O 1
ATOM 4299 N N . LEU A 1 551 ? 23.688 -12.742 -8.57 1 98.12 551 LEU A N 1
ATOM 4300 C CA . LEU A 1 551 ? 22.891 -13.43 -9.586 1 98.12 551 LEU A CA 1
ATOM 4301 C C . LEU A 1 551 ? 22.781 -14.914 -9.258 1 98.12 551 LEU A C 1
ATOM 4303 O O . LEU A 1 551 ? 21.672 -15.477 -9.297 1 98.12 551 LEU A O 1
ATOM 4307 N N . TYR A 1 552 ? 23.875 -15.562 -8.922 1 98.56 552 TYR A N 1
ATOM 4308 C CA . TYR A 1 552 ? 23.906 -16.984 -8.602 1 98.56 552 TYR A CA 1
ATOM 4309 C C . TYR A 1 552 ? 23.297 -17.25 -7.23 1 98.56 552 TYR A C 1
ATOM 4311 O O . TYR A 1 552 ? 22.625 -18.266 -7.02 1 98.56 552 TYR A O 1
ATOM 4319 N N . GLY A 1 553 ? 23.484 -16.328 -6.285 1 98.25 553 GLY A N 1
ATOM 4320 C CA . GLY A 1 553 ? 22.953 -16.5 -4.945 1 98.25 553 GLY A CA 1
ATOM 4321 C C . GLY A 1 553 ? 21.438 -16.422 -4.887 1 98.25 553 GLY A C 1
ATOM 4322 O O . GLY A 1 553 ? 20.812 -17.078 -4.047 1 98.25 553 GLY A O 1
ATOM 4323 N N . GLY A 1 554 ? 20.922 -15.57 -5.746 1 96.5 554 GLY A N 1
ATOM 4324 C CA . GLY A 1 554 ? 19.469 -15.422 -5.828 1 96.5 554 GLY A CA 1
ATOM 4325 C C . GLY A 1 554 ? 18.844 -16.297 -6.891 1 96.5 554 GLY A C 1
ATOM 4326 O O . GLY A 1 554 ? 18.531 -17.469 -6.637 1 96.5 554 GLY A O 1
ATOM 4327 N N . MET A 1 555 ? 18.781 -15.812 -8.055 1 96.19 555 MET A N 1
ATOM 4328 C CA . MET A 1 555 ? 18.172 -16.5 -9.188 1 96.19 555 MET A CA 1
ATOM 4329 C C . MET A 1 555 ? 18.859 -17.844 -9.445 1 96.19 555 MET A C 1
ATOM 4331 O O . MET A 1 555 ? 18.188 -18.844 -9.711 1 96.19 555 MET A O 1
ATOM 4335 N N . GLY A 1 556 ? 20.125 -17.859 -9.367 1 98.06 556 GLY A N 1
ATOM 4336 C CA . GLY A 1 556 ? 20.844 -19.094 -9.609 1 98.06 556 GLY A CA 1
ATOM 4337 C C . GLY A 1 556 ? 20.469 -20.219 -8.656 1 98.06 556 GLY A C 1
ATOM 4338 O O . GLY A 1 556 ? 20.312 -21.359 -9.078 1 98.06 556 GLY A O 1
ATOM 4339 N N . SER A 1 557 ? 20.297 -19.859 -7.414 1 98.12 557 SER A N 1
ATOM 4340 C CA . SER A 1 557 ? 19.922 -20.875 -6.426 1 98.12 557 SER A CA 1
ATOM 4341 C C . SER A 1 557 ? 18.516 -21.391 -6.684 1 98.12 557 SER A C 1
ATOM 4343 O O . SER A 1 557 ? 18.234 -22.578 -6.449 1 98.12 557 SER A O 1
ATOM 4345 N N . VAL A 1 558 ? 17.625 -20.578 -7.133 1 97.62 558 VAL A N 1
ATOM 4346 C CA . VAL A 1 558 ? 16.281 -21 -7.473 1 97.62 558 VAL A CA 1
ATOM 4347 C C . VAL A 1 558 ? 16.312 -21.906 -8.703 1 97.62 558 VAL A C 1
ATOM 4349 O O . VAL A 1 558 ? 15.562 -22.891 -8.781 1 97.62 558 VAL A O 1
ATOM 4352 N N . VAL A 1 559 ? 17.156 -21.547 -9.656 1 98.12 559 VAL A N 1
ATOM 4353 C CA . VAL A 1 559 ? 17.344 -22.391 -10.828 1 98.12 559 VAL A CA 1
ATOM 4354 C C . VAL A 1 559 ? 17.828 -23.766 -10.383 1 98.12 559 VAL A C 1
ATOM 4356 O O . VAL A 1 559 ? 17.312 -24.797 -10.836 1 98.12 559 VAL A O 1
ATOM 4359 N N . GLY A 1 560 ? 18.844 -23.766 -9.523 1 98.38 560 GLY A N 1
ATOM 4360 C CA . GLY A 1 560 ? 19.297 -25.031 -8.961 1 98.38 560 GLY A CA 1
ATOM 4361 C C . GLY A 1 560 ? 18.203 -25.797 -8.266 1 98.38 560 GLY A C 1
ATOM 4362 O O . GLY A 1 560 ? 18.125 -27.031 -8.391 1 98.38 560 GLY A O 1
ATOM 4363 N N . HIS A 1 561 ? 17.375 -25.109 -7.484 1 98.25 561 HIS A N 1
ATOM 4364 C CA . HIS A 1 561 ? 16.203 -25.688 -6.832 1 98.25 561 HIS A CA 1
ATOM 4365 C C . HIS A 1 561 ? 15.297 -26.391 -7.836 1 98.25 561 HIS A C 1
ATOM 4367 O O . HIS A 1 561 ? 14.914 -27.547 -7.621 1 98.25 561 HIS A O 1
ATOM 4373 N N . GLU A 1 562 ? 14.992 -25.734 -8.961 1 98.12 562 GLU A N 1
ATOM 4374 C CA . GLU A 1 562 ? 14.109 -26.297 -9.977 1 98.12 562 GLU A CA 1
ATOM 4375 C C . GLU A 1 562 ? 14.742 -27.5 -10.664 1 98.12 562 GLU A C 1
ATOM 4377 O O . GLU A 1 562 ? 14.055 -28.469 -11 1 98.12 562 GLU A O 1
ATOM 4382 N N . ILE A 1 563 ? 16.047 -27.438 -10.867 1 98.31 563 ILE A N 1
ATOM 4383 C CA . ILE A 1 563 ? 16.75 -28.562 -11.461 1 98.31 563 ILE A CA 1
ATOM 4384 C C . ILE A 1 563 ? 16.688 -29.766 -10.516 1 98.31 563 ILE A C 1
ATOM 4386 O O . ILE A 1 563 ? 16.406 -30.891 -10.945 1 98.31 563 ILE A O 1
ATOM 4390 N N . THR A 1 564 ? 16.891 -29.516 -9.266 1 98.25 564 THR A N 1
ATOM 4391 C CA . THR A 1 564 ? 16.922 -30.578 -8.266 1 98.25 564 THR A CA 1
ATOM 4392 C C . THR A 1 564 ? 15.555 -31.266 -8.156 1 98.25 564 THR A C 1
ATOM 4394 O O . THR A 1 564 ? 15.477 -32.469 -7.867 1 98.25 564 THR A O 1
ATOM 4397 N N . HIS A 1 565 ? 14.469 -30.578 -8.43 1 98 565 HIS A N 1
ATOM 4398 C CA . HIS A 1 565 ? 13.133 -31.156 -8.422 1 98 565 HIS A CA 1
ATOM 4399 C C . HIS A 1 565 ? 13.047 -32.344 -9.391 1 98 565 HIS A C 1
ATOM 4401 O O . HIS A 1 565 ? 12.211 -33.219 -9.219 1 98 565 HIS A O 1
ATOM 4407 N N . GLY A 1 566 ? 13.859 -32.375 -10.383 1 97.69 566 GLY A N 1
ATOM 4408 C CA . GLY A 1 566 ? 13.906 -33.5 -11.289 1 97.69 566 GLY A CA 1
ATOM 4409 C C . GLY A 1 566 ? 14.445 -34.781 -10.625 1 97.69 566 GLY A C 1
ATOM 4410 O O . GLY A 1 566 ? 14.289 -35.875 -11.156 1 97.69 566 GLY A O 1
ATOM 4411 N N . PHE A 1 567 ? 15.023 -34.656 -9.453 1 97.44 567 PHE A N 1
ATOM 4412 C CA . PHE A 1 567 ? 15.742 -35.781 -8.828 1 97.44 567 PHE A CA 1
ATOM 4413 C C . PHE A 1 567 ? 15.375 -35.875 -7.352 1 97.44 567 PHE A C 1
ATOM 4415 O O . PHE A 1 567 ? 16.109 -36.5 -6.574 1 97.44 567 PHE A O 1
ATOM 4422 N N . ASP A 1 568 ? 14.352 -35.219 -6.906 1 96.69 568 ASP A N 1
ATOM 4423 C CA . ASP A 1 568 ? 13.875 -35.344 -5.531 1 96.69 568 ASP A CA 1
ATOM 4424 C C . ASP A 1 568 ? 12.992 -36.562 -5.352 1 96.69 568 ASP A C 1
ATOM 4426 O O . ASP A 1 568 ? 13.062 -37.5 -6.152 1 96.69 568 ASP A O 1
ATOM 4430 N N . ASN A 1 569 ? 12.266 -36.562 -4.219 1 95.06 569 ASN A N 1
ATOM 4431 C CA . ASN A 1 569 ? 11.508 -37.781 -3.904 1 95.06 569 ASN A CA 1
ATOM 4432 C C . ASN A 1 569 ? 10.43 -38.062 -4.949 1 95.06 569 ASN A C 1
ATOM 4434 O O . ASN A 1 569 ? 10.094 -39.219 -5.215 1 95.06 569 ASN A O 1
ATOM 4438 N N . THR A 1 570 ? 9.914 -37.062 -5.605 1 95.62 570 THR A N 1
ATOM 4439 C CA . THR A 1 570 ? 8.875 -37.188 -6.613 1 95.62 570 THR A CA 1
ATOM 4440 C C . THR A 1 570 ? 9.469 -37.188 -8.016 1 95.62 570 THR A C 1
ATOM 4442 O O . THR A 1 570 ? 9.133 -38.031 -8.852 1 95.62 570 THR A O 1
ATOM 4445 N N . GLY A 1 571 ? 10.406 -36.344 -8.289 1 96.06 571 GLY A N 1
ATOM 4446 C CA . GLY A 1 571 ? 10.977 -36.125 -9.617 1 96.06 571 GLY A CA 1
ATOM 4447 C C . GLY A 1 571 ? 11.758 -37.312 -10.125 1 96.06 571 GLY A C 1
ATOM 4448 O O . GLY A 1 571 ? 11.844 -37.531 -11.336 1 96.06 571 GLY A O 1
ATOM 4449 N N . ARG A 1 572 ? 12.266 -38.094 -9.227 1 95.81 572 ARG A N 1
ATOM 4450 C CA . ARG A 1 572 ? 13.078 -39.25 -9.609 1 95.81 572 ARG A CA 1
ATOM 4451 C C . ARG A 1 572 ? 12.227 -40.312 -10.305 1 95.81 572 ARG A C 1
ATOM 4453 O O . ARG A 1 572 ? 12.766 -41.219 -10.93 1 95.81 572 ARG A O 1
ATOM 4460 N N . ASN A 1 573 ? 10.93 -40.156 -10.203 1 96.44 573 ASN A N 1
ATOM 4461 C CA . ASN A 1 573 ? 10.023 -41.125 -10.797 1 96.44 573 ASN A CA 1
ATOM 4462 C C . ASN A 1 573 ? 9.727 -40.812 -12.258 1 96.44 573 ASN A C 1
ATOM 4464 O O . ASN A 1 573 ? 8.922 -41.5 -12.906 1 96.44 573 ASN A O 1
ATOM 4468 N N . PHE A 1 574 ? 10.289 -39.812 -12.805 1 97.19 574 PHE A N 1
ATOM 4469 C CA . PHE A 1 574 ? 10.141 -39.406 -14.195 1 97.19 574 PHE A CA 1
ATOM 4470 C C . PHE A 1 574 ? 11.477 -39.438 -14.922 1 97.19 574 PHE A C 1
ATOM 4472 O O . PHE A 1 574 ? 12.5 -39.031 -14.375 1 97.19 574 PHE A O 1
ATOM 4479 N N . ASP A 1 575 ? 11.484 -39.938 -16.109 1 96.19 575 ASP A N 1
ATOM 4480 C CA . ASP A 1 575 ? 12.742 -40.156 -16.828 1 96.19 575 ASP A CA 1
ATOM 4481 C C . ASP A 1 575 ? 13.086 -38.938 -17.688 1 96.19 575 ASP A C 1
ATOM 4483 O O . ASP A 1 575 ? 12.555 -37.844 -17.469 1 96.19 575 ASP A O 1
ATOM 4487 N N . SER A 1 576 ? 14.055 -39.031 -18.594 1 96.06 576 SER A N 1
ATOM 4488 C CA . SER A 1 576 ? 14.672 -37.938 -19.312 1 96.06 576 SER A CA 1
ATOM 4489 C C . SER A 1 576 ? 13.695 -37.312 -20.297 1 96.06 576 SER A C 1
ATOM 4491 O O . SER A 1 576 ? 13.898 -36.188 -20.75 1 96.06 576 SER A O 1
ATOM 4493 N N . ILE A 1 577 ? 12.609 -37.938 -20.641 1 93.62 577 ILE A N 1
ATOM 4494 C CA . ILE A 1 577 ? 11.648 -37.344 -21.562 1 93.62 577 ILE A CA 1
ATOM 4495 C C . ILE A 1 577 ? 10.375 -36.969 -20.828 1 93.62 577 ILE A C 1
ATOM 4497 O O . ILE A 1 577 ? 9.375 -36.594 -21.438 1 93.62 577 ILE A O 1
ATOM 4501 N N . GLY A 1 578 ? 10.344 -37.188 -19.469 1 94 578 GLY A N 1
ATOM 4502 C CA . GLY A 1 578 ? 9.219 -36.812 -18.641 1 94 578 GLY A CA 1
ATOM 4503 C C . GLY A 1 578 ? 8.227 -37.938 -18.422 1 94 578 GLY A C 1
ATOM 4504 O O . GLY A 1 578 ? 7.129 -37.719 -17.891 1 94 578 GLY A O 1
ATOM 4505 N N . ASN A 1 579 ? 8.555 -39.125 -18.797 1 94.88 579 ASN A N 1
ATOM 4506 C CA . ASN A 1 579 ? 7.688 -40.281 -18.625 1 94.88 579 ASN A CA 1
ATOM 4507 C C . ASN A 1 579 ? 7.781 -40.844 -17.203 1 94.88 579 ASN A C 1
ATOM 4509 O O . ASN A 1 579 ? 8.875 -41.062 -16.688 1 94.88 579 ASN A O 1
ATOM 4513 N N . ALA A 1 580 ? 6.598 -41.094 -16.594 1 95.12 580 ALA A N 1
ATOM 4514 C CA . ALA A 1 580 ? 6.594 -41.781 -15.297 1 95.12 580 ALA A CA 1
ATOM 4515 C C . ALA A 1 580 ? 7.035 -43.219 -15.445 1 95.12 580 ALA A C 1
ATOM 4517 O O . ALA A 1 580 ? 6.352 -44.031 -16.078 1 95.12 580 ALA A O 1
ATOM 4518 N N . THR A 1 581 ? 8.188 -43.5 -14.906 1 93.75 581 THR A N 1
ATOM 4519 C CA . THR A 1 581 ? 8.766 -44.812 -15.031 1 93.75 581 THR A CA 1
ATOM 4520 C C . THR A 1 581 ? 9.812 -45.062 -13.945 1 93.75 581 THR A C 1
ATOM 4522 O O . THR A 1 581 ? 10.359 -44.094 -13.391 1 93.75 581 THR A O 1
ATOM 4525 N N . GLN A 1 582 ? 9.953 -46.312 -13.562 1 93.69 582 GLN A N 1
ATOM 4526 C CA . GLN A 1 582 ? 11.039 -46.656 -12.648 1 93.69 582 GLN A CA 1
ATOM 4527 C C . GLN A 1 582 ? 12.336 -46.906 -13.414 1 93.69 582 GLN A C 1
ATOM 4529 O O . GLN A 1 582 ? 12.594 -48.031 -13.867 1 93.69 582 GLN A O 1
ATOM 4534 N N . TRP A 1 583 ? 13.203 -45.969 -13.438 1 94.56 583 TRP A N 1
ATOM 4535 C CA . TRP A 1 583 ? 14.438 -46.031 -14.211 1 94.56 583 TRP A CA 1
ATOM 4536 C C . TRP A 1 583 ? 15.656 -46.125 -13.297 1 94.56 583 TRP A C 1
ATOM 4538 O O . TRP A 1 583 ? 16.797 -46.188 -13.773 1 94.56 583 TRP A O 1
ATOM 4548 N N . TRP A 1 584 ? 15.43 -46.125 -12 1 96 584 TRP A N 1
ATOM 4549 C CA . TRP A 1 584 ? 16.469 -46.375 -11.008 1 96 584 TRP A CA 1
ATOM 4550 C C . TRP A 1 584 ? 16.453 -47.844 -10.586 1 96 584 TRP A C 1
ATOM 4552 O O . TRP A 1 584 ? 15.391 -48.469 -10.492 1 96 584 TRP A O 1
ATOM 4562 N N . ASP A 1 585 ? 17.641 -48.406 -10.234 1 96.75 585 ASP A N 1
ATOM 4563 C CA . ASP A 1 585 ? 17.703 -49.75 -9.672 1 96.75 585 ASP A CA 1
ATOM 4564 C C . ASP A 1 585 ? 17.297 -49.75 -8.203 1 96.75 585 ASP A C 1
ATOM 4566 O O . ASP A 1 585 ? 17.328 -48.719 -7.547 1 96.75 585 ASP A O 1
ATOM 4570 N N . GLU A 1 586 ? 16.953 -50.875 -7.648 1 96.69 586 GLU A N 1
ATOM 4571 C CA . GLU A 1 586 ? 16.422 -51.031 -6.293 1 96.69 586 GLU A CA 1
ATOM 4572 C C . GLU A 1 586 ? 17.438 -50.594 -5.254 1 96.69 586 GLU A C 1
ATOM 4574 O O . GLU A 1 586 ? 17.078 -50 -4.223 1 96.69 586 GLU A O 1
ATOM 4579 N N . LYS A 1 587 ? 18.703 -50.875 -5.5 1 96.88 587 LYS A N 1
ATOM 4580 C CA . LYS A 1 587 ? 19.75 -50.5 -4.566 1 96.88 587 LYS A CA 1
ATOM 4581 C C . LYS A 1 587 ? 19.859 -48.969 -4.422 1 96.88 587 LYS A C 1
ATOM 4583 O O . LYS A 1 587 ? 19.969 -48.469 -3.311 1 96.88 587 LYS A O 1
ATOM 4588 N N . SER A 1 588 ? 19.891 -48.375 -5.535 1 97.38 588 SER A N 1
ATOM 4589 C CA . SER A 1 588 ? 19.969 -46.938 -5.531 1 97.38 588 SER A CA 1
ATOM 4590 C C . SER A 1 588 ? 18.719 -46.312 -4.891 1 97.38 588 SER A C 1
ATOM 4592 O O . SER A 1 588 ? 18.812 -45.281 -4.191 1 97.38 588 SER A O 1
ATOM 4594 N N . ILE A 1 589 ? 17.531 -46.812 -5.117 1 97.5 589 ILE A N 1
ATOM 4595 C CA . ILE A 1 589 ? 16.281 -46.344 -4.523 1 97.5 589 ILE A CA 1
ATOM 4596 C C . ILE A 1 589 ? 16.359 -46.438 -3.004 1 97.5 589 ILE A C 1
ATOM 4598 O O . ILE A 1 589 ? 16.016 -45.5 -2.289 1 97.5 589 ILE A O 1
ATOM 4602 N N . LYS A 1 590 ? 16.781 -47.562 -2.514 1 97.38 590 LYS A N 1
ATOM 4603 C CA . LYS A 1 590 ? 16.906 -47.781 -1.074 1 97.38 590 LYS A CA 1
ATOM 4604 C C . LYS A 1 590 ? 17.906 -46.812 -0.454 1 97.38 590 LYS A C 1
ATOM 4606 O O . LYS A 1 590 ? 17.688 -46.281 0.637 1 97.38 590 LYS A O 1
ATOM 4611 N N . ALA A 1 591 ? 19.062 -46.688 -1.16 1 97.44 591 ALA A N 1
ATOM 4612 C CA . ALA A 1 591 ? 20.078 -45.75 -0.676 1 97.44 591 ALA A CA 1
ATOM 4613 C C . ALA A 1 591 ? 19.547 -44.312 -0.622 1 97.44 591 ALA A C 1
ATOM 4615 O O . ALA A 1 591 ? 19.828 -43.594 0.323 1 97.44 591 ALA A O 1
ATOM 4616 N N . PHE A 1 592 ? 18.828 -43.938 -1.667 1 97.19 592 PHE A N 1
ATOM 4617 C CA . PHE A 1 592 ? 18.203 -42.625 -1.713 1 97.19 592 PHE A CA 1
ATOM 4618 C C . PHE A 1 592 ? 17.266 -42.438 -0.523 1 97.19 592 PHE A C 1
ATOM 4620 O O . PHE A 1 592 ? 17.344 -41.406 0.165 1 97.19 592 PHE A O 1
ATOM 4627 N N . GLU A 1 593 ? 16.391 -43.344 -0.279 1 97.5 593 GLU A N 1
ATOM 4628 C CA . GLU A 1 593 ? 15.422 -43.25 0.812 1 97.5 593 GLU A CA 1
ATOM 4629 C C . GLU A 1 593 ? 16.125 -43.156 2.164 1 97.5 593 GLU A C 1
ATOM 4631 O O . GLU A 1 593 ? 15.68 -42.406 3.043 1 97.5 593 GLU A O 1
ATOM 4636 N N . GLU A 1 594 ? 17.188 -43.844 2.266 1 97.25 594 GLU A N 1
ATOM 4637 C CA . GLU A 1 594 ? 17.953 -43.812 3.504 1 97.25 594 GLU A CA 1
ATOM 4638 C C . GLU A 1 594 ? 18.562 -42.406 3.717 1 97.25 594 GLU A C 1
ATOM 4640 O O . GLU A 1 594 ? 18.5 -41.875 4.82 1 97.25 594 GLU A O 1
ATOM 4645 N N . LYS A 1 595 ? 19.109 -41.875 2.664 1 96.81 595 LYS A N 1
ATOM 4646 C CA . LYS A 1 595 ? 19.734 -40.562 2.746 1 96.81 595 LYS A CA 1
ATOM 4647 C C . LYS A 1 595 ? 18.703 -39.5 3.059 1 96.81 595 LYS A C 1
ATOM 4649 O O . LYS A 1 595 ? 19.016 -38.5 3.715 1 96.81 595 LYS A O 1
ATOM 4654 N N . THR A 1 596 ? 17.453 -39.625 2.549 1 97.5 596 THR A N 1
ATOM 4655 C CA . THR A 1 596 ? 16.438 -38.625 2.717 1 97.5 596 THR A CA 1
ATOM 4656 C C . THR A 1 596 ? 15.961 -38.562 4.168 1 97.5 596 THR A C 1
ATOM 4658 O O . THR A 1 596 ? 15.398 -37.531 4.602 1 97.5 596 THR A O 1
ATOM 4661 N N . LYS A 1 597 ? 16.172 -39.625 4.984 1 98.06 597 LYS A N 1
ATOM 4662 C CA . LYS A 1 597 ? 15.773 -39.625 6.391 1 98.06 597 LYS A CA 1
ATOM 4663 C C . LYS A 1 597 ? 16.453 -38.5 7.176 1 98.06 597 LYS A C 1
ATOM 4665 O O . LYS A 1 597 ? 15.859 -37.969 8.102 1 98.06 597 LYS A O 1
ATOM 4670 N N . CYS A 1 598 ? 17.672 -38.219 6.785 1 98.06 598 CYS A N 1
ATOM 4671 C CA . CYS A 1 598 ? 18.391 -37.156 7.438 1 98.06 598 CYS A CA 1
ATOM 4672 C C . CYS A 1 598 ? 17.641 -35.812 7.273 1 98.06 598 CYS A C 1
ATOM 4674 O O . CYS A 1 598 ? 17.547 -35.031 8.227 1 98.06 598 CYS A O 1
ATOM 4676 N N . PHE A 1 599 ? 17.141 -35.531 6.066 1 98.25 599 PHE A N 1
ATOM 4677 C CA . PHE A 1 599 ? 16.391 -34.312 5.801 1 98.25 599 PHE A CA 1
ATOM 4678 C C . PHE A 1 599 ? 15.102 -34.281 6.609 1 98.25 599 PHE A C 1
ATOM 4680 O O . PHE A 1 599 ? 14.742 -33.25 7.172 1 98.25 599 PHE A O 1
ATOM 4687 N N . ILE A 1 600 ? 14.375 -35.406 6.629 1 98.44 600 ILE A N 1
ATOM 4688 C CA . ILE A 1 600 ? 13.133 -35.5 7.387 1 98.44 600 ILE A CA 1
ATOM 4689 C C . ILE A 1 600 ? 13.398 -35.156 8.852 1 98.44 600 ILE A C 1
ATOM 4691 O O . ILE A 1 600 ? 12.68 -34.344 9.453 1 98.44 600 ILE A O 1
ATOM 4695 N N . GLU A 1 601 ? 14.445 -35.719 9.398 1 98.38 601 GLU A N 1
ATOM 4696 C CA . GLU A 1 601 ? 14.789 -35.5 10.797 1 98.38 601 GLU A CA 1
ATOM 4697 C C . GLU A 1 601 ? 15.195 -34.031 11.039 1 98.38 601 GLU A C 1
ATOM 4699 O O . GLU A 1 601 ? 14.781 -33.438 12.031 1 98.38 601 GLU A O 1
ATOM 4704 N N . GLN A 1 602 ? 16.016 -33.5 10.164 1 98.12 602 GLN A N 1
ATOM 4705 C CA . GLN A 1 602 ? 16.484 -32.125 10.289 1 98.12 602 GLN A CA 1
ATOM 4706 C C . GLN A 1 602 ? 15.32 -31.141 10.367 1 98.12 602 GLN A C 1
ATOM 4708 O O . GLN A 1 602 ? 15.297 -30.266 11.227 1 98.12 602 GLN A O 1
ATOM 4713 N N . TYR A 1 603 ? 14.367 -31.297 9.523 1 98.31 603 TYR A N 1
ATOM 4714 C CA . TYR A 1 603 ? 13.25 -30.359 9.469 1 98.31 603 TYR A CA 1
ATOM 4715 C C . TYR A 1 603 ? 12.227 -30.656 10.555 1 98.31 603 TYR A C 1
ATOM 4717 O O . TYR A 1 603 ? 11.594 -29.75 11.086 1 98.31 603 TYR A O 1
ATOM 4725 N N . ASN A 1 604 ? 12.07 -31.953 10.969 1 98.06 604 ASN A N 1
ATOM 4726 C CA . ASN A 1 604 ? 11.242 -32.281 12.125 1 98.06 604 ASN A CA 1
ATOM 4727 C C . ASN A 1 604 ? 11.734 -31.594 13.391 1 98.06 604 ASN A C 1
ATOM 4729 O O . ASN A 1 604 ? 10.945 -31.297 14.289 1 98.06 604 ASN A O 1
ATOM 4733 N N . ASN A 1 605 ? 12.984 -31.344 13.438 1 97.69 605 ASN A N 1
ATOM 4734 C CA . ASN A 1 605 ? 13.586 -30.766 14.633 1 97.69 605 ASN A CA 1
ATOM 4735 C C . ASN A 1 605 ? 13.461 -29.25 14.641 1 97.69 605 ASN A C 1
ATOM 4737 O O . ASN A 1 605 ? 13.727 -28.609 15.656 1 97.69 605 ASN A O 1
ATOM 4741 N N . PHE A 1 606 ? 13.07 -28.688 13.609 1 97.06 606 PHE A N 1
ATOM 4742 C CA . PHE A 1 606 ? 12.852 -27.25 13.539 1 97.06 606 PHE A CA 1
ATOM 4743 C C . PHE A 1 606 ? 11.453 -26.891 14.016 1 97.06 606 PHE A C 1
ATOM 4745 O O . PHE A 1 606 ? 10.484 -27.578 13.688 1 97.06 606 PHE A O 1
ATOM 4752 N N . THR A 1 607 ? 11.359 -25.828 14.812 1 96.06 607 THR A N 1
ATOM 4753 C CA . THR A 1 607 ? 10.07 -25.422 15.359 1 96.06 607 THR A CA 1
ATOM 4754 C C . THR A 1 607 ? 9.805 -23.953 15.07 1 96.06 607 THR A C 1
ATOM 4756 O O . THR A 1 607 ? 10.734 -23.172 14.828 1 96.06 607 THR A O 1
ATOM 4759 N N . ILE A 1 608 ? 8.633 -23.594 14.945 1 93 608 ILE A N 1
ATOM 4760 C CA . ILE A 1 608 ? 8.203 -22.188 14.938 1 93 608 ILE A CA 1
ATOM 4761 C C . ILE A 1 608 ? 7.41 -21.891 16.203 1 93 608 ILE A C 1
ATOM 4763 O O . ILE A 1 608 ? 6.738 -22.766 16.75 1 93 608 ILE A O 1
ATOM 4767 N N . LEU A 1 609 ? 7.52 -20.719 16.656 1 89.56 609 LEU A N 1
ATOM 4768 C CA . LEU A 1 609 ? 6.82 -20.297 17.859 1 89.56 609 LEU A CA 1
ATOM 4769 C C . LEU A 1 609 ? 5.379 -19.906 17.547 1 89.56 609 LEU A C 1
ATOM 4771 O O . LEU A 1 609 ? 5.137 -19 16.734 1 89.56 609 LEU A O 1
ATOM 4775 N N . ALA A 1 610 ? 4.418 -20.547 18.141 1 90.88 610 ALA A N 1
ATOM 4776 C CA . ALA A 1 610 ? 3.002 -20.219 17.984 1 90.88 610 ALA A CA 1
ATOM 4777 C C . ALA A 1 610 ? 2.629 -19.016 18.844 1 90.88 610 ALA A C 1
ATOM 4779 O O . ALA A 1 610 ? 3.332 -18.688 19.797 1 90.88 610 ALA A O 1
ATOM 4780 N N . PRO A 1 611 ? 1.536 -18.344 18.516 1 84.19 611 PRO A N 1
ATOM 4781 C CA . PRO A 1 611 ? 1.104 -17.188 19.297 1 84.19 611 PRO A CA 1
ATOM 4782 C C . PRO A 1 611 ? 0.888 -17.5 20.781 1 84.19 611 PRO A C 1
ATOM 4784 O O . PRO A 1 611 ? 1.073 -16.641 21.625 1 84.19 611 PRO A O 1
ATOM 4787 N N . ASN A 1 612 ? 0.589 -18.75 21.125 1 88.31 612 ASN A N 1
ATOM 4788 C CA . ASN A 1 612 ? 0.338 -19.125 22.5 1 88.31 612 ASN A CA 1
ATOM 4789 C C . ASN A 1 612 ? 1.634 -19.469 23.234 1 88.31 612 ASN A C 1
ATOM 4791 O O . ASN A 1 612 ? 1.604 -19.922 24.391 1 88.31 612 ASN A O 1
ATOM 4795 N N . GLY A 1 613 ? 2.727 -19.359 22.547 1 88.62 613 GLY A N 1
ATOM 4796 C CA . GLY A 1 613 ? 4.023 -19.547 23.188 1 88.62 613 GLY A CA 1
ATOM 4797 C C . GLY A 1 613 ? 4.559 -20.969 23.031 1 88.62 613 GLY A C 1
ATOM 4798 O O . GLY A 1 613 ? 5.652 -21.266 23.5 1 88.62 613 GLY A O 1
ATOM 4799 N N . THR A 1 614 ? 3.812 -21.734 22.281 1 93.38 614 THR A N 1
ATOM 4800 C CA . THR A 1 614 ? 4.246 -23.125 22.125 1 93.38 614 THR A CA 1
ATOM 4801 C C . THR A 1 614 ? 5.059 -23.281 20.844 1 93.38 614 THR A C 1
ATOM 4803 O O . THR A 1 614 ? 4.793 -22.609 19.844 1 93.38 614 THR A O 1
ATOM 4806 N N . ASN A 1 615 ? 6.004 -24.156 20.906 1 94.56 615 ASN A N 1
ATOM 4807 C CA . ASN A 1 615 ? 6.777 -24.5 19.719 1 94.56 615 ASN A CA 1
ATOM 4808 C C . ASN A 1 615 ? 6.086 -25.594 18.891 1 94.56 615 ASN A C 1
ATOM 4810 O O . ASN A 1 615 ? 5.652 -26.609 19.438 1 94.56 615 ASN A O 1
ATOM 4814 N N . VAL A 1 616 ? 5.922 -25.328 17.641 1 96.25 616 VAL A N 1
ATOM 4815 C CA . VAL A 1 616 ? 5.305 -26.281 16.734 1 96.25 616 VAL A CA 1
ATOM 4816 C C . VAL A 1 616 ? 6.332 -26.781 15.711 1 96.25 616 VAL A C 1
ATOM 4818 O O . VAL A 1 616 ? 7.023 -25.969 15.086 1 96.25 616 VAL A O 1
ATOM 4821 N N . HIS A 1 617 ? 6.414 -28.094 15.477 1 97 617 HIS A N 1
ATOM 4822 C CA . HIS A 1 617 ? 7.426 -28.703 14.617 1 97 617 HIS A CA 1
ATOM 4823 C C . HIS A 1 617 ? 7.012 -28.641 13.156 1 97 617 HIS A C 1
ATOM 4825 O O . HIS A 1 617 ? 5.828 -28.766 12.836 1 97 617 HIS A O 1
ATOM 4831 N N . VAL A 1 618 ? 7.969 -28.453 12.305 1 97.44 618 VAL A N 1
ATOM 4832 C CA . VAL A 1 618 ? 7.781 -28.656 10.875 1 97.44 618 VAL A CA 1
ATOM 4833 C C . VAL A 1 618 ? 7.621 -30.141 10.57 1 97.44 618 VAL A C 1
ATOM 4835 O O . VAL A 1 618 ? 8.227 -30.984 11.242 1 97.44 618 VAL A O 1
ATOM 4838 N N . ASN A 1 619 ? 6.734 -30.469 9.633 1 97.69 619 ASN A N 1
ATOM 4839 C CA . ASN A 1 619 ? 6.609 -31.844 9.156 1 97.69 619 ASN A CA 1
ATOM 4840 C C . ASN A 1 619 ? 7.59 -32.125 8.023 1 97.69 619 ASN A C 1
ATOM 4842 O O . ASN A 1 619 ? 7.281 -31.891 6.852 1 97.69 619 ASN A O 1
ATOM 4846 N N . GLY A 1 620 ? 8.68 -32.719 8.414 1 97.69 620 GLY A N 1
ATOM 4847 C CA . GLY A 1 620 ? 9.758 -32.938 7.465 1 97.69 620 GLY A CA 1
ATOM 4848 C C . GLY A 1 620 ? 9.375 -33.875 6.336 1 97.69 620 GLY A C 1
ATOM 4849 O O . GLY A 1 620 ? 9.977 -33.844 5.262 1 97.69 620 GLY A O 1
ATOM 4850 N N . THR A 1 621 ? 8.422 -34.75 6.586 1 97.5 621 THR A N 1
ATOM 4851 C CA . THR A 1 621 ? 7.938 -35.625 5.535 1 97.5 621 THR A CA 1
ATOM 4852 C C . THR A 1 621 ? 7.102 -34.875 4.512 1 97.5 621 THR A C 1
ATOM 4854 O O . THR A 1 621 ? 7.262 -35.062 3.307 1 97.5 621 THR A O 1
ATOM 4857 N N . LEU A 1 622 ? 6.281 -33.969 4.988 1 96.69 622 LEU A N 1
ATOM 4858 C CA . LEU A 1 622 ? 5.43 -33.156 4.121 1 96.69 622 LEU A CA 1
ATOM 4859 C C . LEU A 1 622 ? 6.27 -32.25 3.225 1 96.69 622 LEU A C 1
ATOM 4861 O O . LEU A 1 622 ? 5.953 -32.062 2.047 1 96.69 622 LEU A O 1
ATOM 4865 N N . THR A 1 623 ? 7.363 -31.719 3.775 1 97.94 623 THR A N 1
ATOM 4866 C CA . THR A 1 623 ? 8.117 -30.688 3.072 1 97.94 623 THR A CA 1
ATOM 4867 C C . THR A 1 623 ? 9.352 -31.297 2.396 1 97.94 623 THR A C 1
ATOM 4869 O O . THR A 1 623 ? 10.219 -30.562 1.916 1 97.94 623 THR A O 1
ATOM 4872 N N . LEU A 1 624 ? 9.5 -32.625 2.303 1 98.12 624 LEU A N 1
ATOM 4873 C CA . LEU A 1 624 ? 10.727 -33.312 1.93 1 98.12 624 LEU A CA 1
ATOM 4874 C C . LEU A 1 624 ? 11.18 -32.906 0.534 1 98.12 624 LEU A C 1
ATOM 4876 O O . LEU A 1 624 ? 12.352 -32.562 0.331 1 98.12 624 LEU A O 1
ATOM 4880 N N . ASP A 1 625 ? 10.266 -32.875 -0.45 1 97.69 625 ASP A N 1
ATOM 4881 C CA . ASP A 1 625 ? 10.633 -32.531 -1.825 1 97.69 625 ASP A CA 1
ATOM 4882 C C . ASP A 1 625 ? 11.273 -31.156 -1.908 1 97.69 625 ASP A C 1
ATOM 4884 O O . ASP A 1 625 ? 12.328 -30.984 -2.525 1 97.69 625 ASP A O 1
ATOM 4888 N N . GLU A 1 626 ? 10.648 -30.219 -1.235 1 98 626 GLU A N 1
ATOM 4889 C CA . GLU A 1 626 ? 11.117 -28.828 -1.266 1 98 626 GLU A CA 1
ATOM 4890 C C . GLU A 1 626 ? 12.438 -28.672 -0.526 1 98 626 GLU A C 1
ATOM 4892 O O . GLU A 1 626 ? 13.305 -27.906 -0.945 1 98 626 GLU A O 1
ATOM 4897 N N . ASN A 1 627 ? 12.586 -29.453 0.526 1 98.25 627 ASN A N 1
ATOM 4898 C CA . ASN A 1 627 ? 13.812 -29.391 1.323 1 98.25 627 ASN A CA 1
ATOM 4899 C C . ASN A 1 627 ? 15.016 -29.906 0.547 1 98.25 627 ASN A C 1
ATOM 4901 O O . ASN A 1 627 ? 16.094 -29.312 0.597 1 98.25 627 ASN A O 1
ATOM 4905 N N . ILE A 1 628 ? 14.797 -31 -0.145 1 97.88 628 ILE A N 1
ATOM 4906 C CA . ILE A 1 628 ? 15.844 -31.578 -0.982 1 97.88 628 ILE A CA 1
ATOM 4907 C C . ILE A 1 628 ? 16.219 -30.594 -2.092 1 97.88 628 ILE A C 1
ATOM 4909 O O . ILE A 1 628 ? 17.391 -30.375 -2.361 1 97.88 628 ILE A O 1
ATOM 4913 N N . ALA A 1 629 ? 15.203 -30 -2.68 1 98.12 629 ALA A N 1
ATOM 4914 C CA . ALA A 1 629 ? 15.414 -29.062 -3.787 1 98.12 629 ALA A CA 1
ATOM 4915 C C . ALA A 1 629 ? 16.172 -27.828 -3.326 1 98.12 629 ALA A C 1
ATOM 4917 O O . ALA A 1 629 ? 17.062 -27.344 -4.023 1 98.12 629 ALA A O 1
ATOM 4918 N N . ASP A 1 630 ? 15.852 -27.312 -2.156 1 98 630 ASP A N 1
ATOM 4919 C CA . ASP A 1 630 ? 16.547 -26.141 -1.616 1 98 630 ASP A CA 1
ATOM 4920 C C . ASP A 1 630 ? 18.031 -26.453 -1.395 1 98 630 ASP A C 1
ATOM 4922 O O . ASP A 1 630 ? 18.906 -25.672 -1.788 1 98 630 ASP A O 1
ATOM 4926 N N . ALA A 1 631 ? 18.297 -27.562 -0.752 1 97.56 631 ALA A N 1
ATOM 4927 C CA . ALA A 1 631 ? 19.672 -27.953 -0.437 1 97.56 631 ALA A CA 1
ATOM 4928 C C . ALA A 1 631 ? 20.484 -28.156 -1.708 1 97.56 631 ALA A C 1
ATOM 4930 O O . ALA A 1 631 ? 21.609 -27.656 -1.821 1 97.56 631 ALA A O 1
ATOM 4931 N N . GLY A 1 632 ? 19.922 -28.922 -2.625 1 96.75 632 GLY A N 1
ATOM 4932 C CA . GLY A 1 632 ? 20.594 -29.141 -3.893 1 96.75 632 GLY A CA 1
ATOM 4933 C C . GLY A 1 632 ? 20.766 -27.875 -4.707 1 96.75 632 GLY A C 1
ATOM 4934 O O . GLY A 1 632 ? 21.766 -27.703 -5.406 1 96.75 632 GLY A O 1
ATOM 4935 N N . GLY A 1 633 ? 19.797 -27 -4.664 1 97.62 633 GLY A N 1
ATOM 4936 C CA . GLY A 1 633 ? 19.812 -25.766 -5.434 1 97.62 633 GLY A CA 1
ATOM 4937 C C . GLY A 1 633 ? 20.906 -24.812 -5.012 1 97.62 633 GLY A C 1
ATOM 4938 O O . GLY A 1 633 ? 21.688 -24.359 -5.848 1 97.62 633 GLY A O 1
ATOM 4939 N N . VAL A 1 634 ? 21.016 -24.547 -3.715 1 97.88 634 VAL A N 1
ATOM 4940 C CA . VAL A 1 634 ? 22 -23.594 -3.213 1 97.88 634 VAL A CA 1
ATOM 4941 C C . VAL A 1 634 ? 23.406 -24.125 -3.432 1 97.88 634 VAL A C 1
ATOM 4943 O O . VAL A 1 634 ? 24.297 -23.391 -3.875 1 97.88 634 VAL A O 1
ATOM 4946 N N . SER A 1 635 ? 23.609 -25.406 -3.223 1 97 635 SER A N 1
ATOM 4947 C CA . SER A 1 635 ? 24.922 -26.016 -3.365 1 97 635 SER A CA 1
ATOM 4948 C C . SER A 1 635 ? 25.375 -26.016 -4.82 1 97 635 SER A C 1
ATOM 4950 O O . SER A 1 635 ? 26.516 -25.672 -5.125 1 97 635 SER A O 1
ATOM 4952 N N . SER A 1 636 ? 24.453 -26.422 -5.691 1 97.62 636 SER A N 1
ATOM 4953 C CA . SER A 1 636 ? 24.797 -26.469 -7.105 1 97.62 636 SER A CA 1
ATOM 4954 C C . SER A 1 636 ? 25.094 -25.078 -7.656 1 97.62 636 SER A C 1
ATOM 4956 O O . SER A 1 636 ? 26.016 -24.906 -8.453 1 97.62 636 SER A O 1
ATOM 4958 N N . SER A 1 637 ? 24.312 -24.125 -7.234 1 98.62 637 SER A N 1
ATOM 4959 C CA . SER A 1 637 ? 24.5 -22.766 -7.703 1 98.62 637 SER A CA 1
ATOM 4960 C C . SER A 1 637 ? 25.828 -22.188 -7.195 1 98.62 637 SER A C 1
ATOM 4962 O O . SER A 1 637 ? 26.531 -21.484 -7.93 1 98.62 637 SER A O 1
ATOM 4964 N N . TYR A 1 638 ? 26.156 -22.453 -5.926 1 98.62 638 TYR A N 1
ATOM 4965 C CA . TYR A 1 638 ? 27.406 -21.953 -5.348 1 98.62 638 TYR A CA 1
ATOM 4966 C C . TYR A 1 638 ? 28.609 -22.5 -6.094 1 98.62 638 TYR A C 1
ATOM 4968 O O . TYR A 1 638 ? 29.531 -21.75 -6.445 1 98.62 638 TYR A O 1
ATOM 4976 N N . GLU A 1 639 ? 28.641 -23.781 -6.352 1 97.81 639 GLU A N 1
ATOM 4977 C CA . GLU A 1 639 ? 29.75 -24.422 -7.055 1 97.81 639 GLU A CA 1
ATOM 4978 C C . GLU A 1 639 ? 29.844 -23.922 -8.492 1 97.81 639 GLU A C 1
ATOM 4980 O O . GLU A 1 639 ? 30.938 -23.703 -9.016 1 97.81 639 GLU A O 1
ATOM 4985 N N . ALA A 1 640 ? 28.656 -23.797 -9.094 1 98.62 640 ALA A N 1
ATOM 4986 C CA . ALA A 1 640 ? 28.641 -23.234 -10.445 1 98.62 640 ALA A CA 1
ATOM 4987 C C . ALA A 1 640 ? 29.25 -21.828 -10.469 1 98.62 640 ALA A C 1
ATOM 4989 O O . ALA A 1 640 ? 30 -21.5 -11.383 1 98.62 640 ALA A O 1
ATOM 4990 N N . TRP A 1 641 ? 28.906 -21 -9.5 1 98.69 641 TRP A N 1
ATOM 4991 C CA . TRP A 1 641 ? 29.391 -19.625 -9.422 1 98.69 641 TRP A CA 1
ATOM 4992 C C . TRP A 1 641 ? 30.906 -19.609 -9.227 1 98.69 641 TRP A C 1
ATOM 4994 O O . TRP A 1 641 ? 31.609 -18.812 -9.859 1 98.69 641 TRP A O 1
ATOM 5004 N N . LYS A 1 642 ? 31.422 -20.422 -8.344 1 98.19 642 LYS A N 1
ATOM 5005 C CA . LYS A 1 642 ? 32.844 -20.469 -8.094 1 98.19 642 LYS A CA 1
ATOM 5006 C C . LYS A 1 642 ? 33.625 -20.828 -9.359 1 98.19 642 LYS A C 1
ATOM 5008 O O . LYS A 1 642 ? 34.688 -20.234 -9.641 1 98.19 642 LYS A O 1
ATOM 5013 N N . LYS A 1 643 ? 33.125 -21.766 -10.055 1 97.38 643 LYS A N 1
ATOM 5014 C CA . LYS A 1 643 ? 33.75 -22.125 -11.32 1 97.38 643 LYS A CA 1
ATOM 5015 C C . LYS A 1 643 ? 33.688 -20.984 -12.32 1 97.38 643 LYS A C 1
ATOM 5017 O O . LYS A 1 643 ? 34.688 -20.703 -13.016 1 97.38 643 LYS A O 1
ATOM 5022 N N . TRP A 1 644 ? 32.5 -20.438 -12.367 1 96.69 644 TRP A N 1
ATOM 5023 C CA . TRP A 1 644 ? 32.312 -19.297 -13.25 1 96.69 644 TRP A CA 1
ATOM 5024 C C . TRP A 1 644 ? 33.281 -18.172 -12.906 1 96.69 644 TRP A C 1
ATOM 5026 O O . TRP A 1 644 ? 33.906 -17.578 -13.789 1 96.69 644 TRP A O 1
ATOM 5036 N N . GLU A 1 645 ? 33.375 -17.844 -11.625 1 97.06 645 GLU A N 1
ATOM 5037 C CA . GLU A 1 645 ? 34.25 -16.781 -11.156 1 97.06 645 GLU A CA 1
ATOM 5038 C C . GLU A 1 645 ? 35.719 -17.078 -11.484 1 97.06 645 GLU A C 1
ATOM 5040 O O . GLU A 1 645 ? 36.469 -16.172 -11.812 1 97.06 645 GLU A O 1
ATOM 5045 N N . ASP A 1 646 ? 36.156 -18.281 -11.383 1 96.25 646 ASP A N 1
ATOM 5046 C CA . ASP A 1 646 ? 37.5 -18.703 -11.719 1 96.25 646 ASP A CA 1
ATOM 5047 C C . ASP A 1 646 ? 37.812 -18.438 -13.195 1 96.25 646 ASP A C 1
ATOM 5049 O O . ASP A 1 646 ? 38.938 -18.094 -13.539 1 96.25 646 ASP A O 1
ATOM 5053 N N . GLU A 1 647 ? 36.812 -18.594 -13.922 1 95.5 647 GLU A N 1
ATOM 5054 C CA . GLU A 1 647 ? 36.969 -18.453 -15.367 1 95.5 647 GLU A CA 1
ATOM 5055 C C . GLU A 1 647 ? 36.844 -16.984 -15.789 1 95.5 647 GLU A C 1
ATOM 5057 O O . GLU A 1 647 ? 37.594 -16.5 -16.641 1 95.5 647 GLU A O 1
ATOM 5062 N N . LYS A 1 648 ? 35.875 -16.266 -15.18 1 95.12 648 LYS A N 1
ATOM 5063 C CA . LYS A 1 648 ? 35.5 -14.961 -15.688 1 95.12 648 LYS A CA 1
ATOM 5064 C C . LYS A 1 648 ? 36.062 -13.844 -14.828 1 95.12 648 LYS A C 1
ATOM 5066 O O . LYS A 1 648 ? 36.125 -12.68 -15.242 1 95.12 648 LYS A O 1
ATOM 5071 N N . GLY A 1 649 ? 36.531 -14.164 -13.648 1 95.5 649 GLY A N 1
ATOM 5072 C CA . GLY A 1 649 ? 37.125 -13.172 -12.75 1 95.5 649 GLY A CA 1
ATOM 5073 C C . GLY A 1 649 ? 36.156 -12.711 -11.672 1 95.5 649 GLY A C 1
ATOM 5074 O O . GLY A 1 649 ? 34.938 -12.969 -11.75 1 95.5 649 GLY A O 1
ATOM 5075 N N . LYS A 1 650 ? 36.688 -11.984 -10.742 1 95.38 650 LYS A N 1
ATOM 5076 C CA . LYS A 1 650 ? 35.906 -11.531 -9.586 1 95.38 650 LYS A CA 1
ATOM 5077 C C . LYS A 1 650 ? 35.094 -10.289 -9.938 1 95.38 650 LYS A C 1
ATOM 5079 O O . LYS A 1 650 ? 35.562 -9.391 -10.625 1 95.38 650 LYS A O 1
ATOM 5084 N N . ALA A 1 651 ? 33.875 -10.25 -9.461 1 96.69 651 ALA A N 1
ATOM 5085 C CA . ALA A 1 651 ? 33 -9.086 -9.633 1 96.69 651 ALA A CA 1
ATOM 5086 C C . ALA A 1 651 ? 33.375 -7.977 -8.656 1 96.69 651 ALA A C 1
ATOM 5088 O O . ALA A 1 651 ? 34.125 -8.203 -7.711 1 96.69 651 ALA A O 1
ATOM 5089 N N . LYS A 1 652 ? 32.844 -6.809 -8.898 1 96.31 652 LYS A N 1
ATOM 5090 C CA . LYS A 1 652 ? 33.062 -5.656 -8.031 1 96.31 652 LYS A CA 1
ATOM 5091 C C . LYS A 1 652 ? 32.312 -5.777 -6.719 1 96.31 652 LYS A C 1
ATOM 5093 O O . LYS A 1 652 ? 31.344 -6.535 -6.629 1 96.31 652 LYS A O 1
ATOM 5098 N N . ASN A 1 653 ? 32.844 -5.07 -5.719 1 97 653 ASN A N 1
ATOM 5099 C CA . ASN A 1 653 ? 32.156 -4.996 -4.43 1 97 653 ASN A CA 1
ATOM 5100 C C . ASN A 1 653 ? 30.938 -4.07 -4.492 1 97 653 ASN A C 1
ATOM 5102 O O . ASN A 1 653 ? 30.875 -3.193 -5.352 1 97 653 ASN A O 1
ATOM 5106 N N . LEU A 1 654 ? 30 -4.285 -3.59 1 97.62 654 LEU A N 1
ATOM 5107 C CA . LEU A 1 654 ? 28.844 -3.406 -3.479 1 97.62 654 LEU A CA 1
ATOM 5108 C C . LEU A 1 654 ? 29.109 -2.285 -2.477 1 97.62 654 LEU A C 1
ATOM 5110 O O . LEU A 1 654 ? 29.734 -2.51 -1.438 1 97.62 654 LEU A O 1
ATOM 5114 N N . PRO A 1 655 ? 28.625 -1.071 -2.773 1 97.06 655 PRO A N 1
ATOM 5115 C CA . PRO A 1 655 ? 28.797 0.001 -1.789 1 97.06 655 PRO A CA 1
ATOM 5116 C C . PRO A 1 655 ? 28.031 -0.27 -0.494 1 97.06 655 PRO A C 1
ATOM 5118 O O . PRO A 1 655 ? 26.859 -0.671 -0.531 1 97.06 655 PRO A O 1
ATOM 5121 N N . GLY A 1 656 ? 28.688 -0.07 0.607 1 96.81 656 GLY A N 1
ATOM 5122 C CA . GLY A 1 656 ? 28.078 -0.263 1.913 1 96.81 656 GLY A CA 1
ATOM 5123 C C . GLY A 1 656 ? 28.172 -1.694 2.406 1 96.81 656 GLY A C 1
ATOM 5124 O O . GLY A 1 656 ? 27.828 -1.98 3.559 1 96.81 656 GLY A O 1
ATOM 5125 N N . LEU A 1 657 ? 28.656 -2.568 1.554 1 97.88 657 LEU A N 1
ATOM 5126 C CA . LEU A 1 657 ? 28.719 -3.982 1.908 1 97.88 657 LEU A CA 1
ATOM 5127 C C . LEU A 1 657 ? 30.141 -4.52 1.792 1 97.88 657 LEU A C 1
ATOM 5129 O O . LEU A 1 657 ? 30.344 -5.719 1.574 1 97.88 657 LEU A O 1
ATOM 5133 N N . GLN A 1 658 ? 31.094 -3.656 1.936 1 94.38 658 GLN A N 1
ATOM 5134 C CA . GLN A 1 658 ? 32.5 -4 1.746 1 94.38 658 GLN A CA 1
ATOM 5135 C C . GLN A 1 658 ? 33 -4.898 2.871 1 94.38 658 GLN A C 1
ATOM 5137 O O . GLN A 1 658 ? 34.031 -5.57 2.727 1 94.38 658 GLN A O 1
ATOM 5142 N N . GLY A 1 659 ? 32.281 -4.91 3.912 1 94.81 659 GLY A N 1
ATOM 5143 C CA . GLY A 1 659 ? 32.656 -5.754 5.031 1 94.81 659 GLY A CA 1
ATOM 5144 C C . GLY A 1 659 ? 32.344 -7.223 4.812 1 94.81 659 GLY A C 1
ATOM 5145 O O . GLY A 1 659 ? 32.844 -8.086 5.531 1 94.81 659 GLY A O 1
ATOM 5146 N N . PHE A 1 660 ? 31.656 -7.582 3.787 1 97.94 660 PHE A N 1
ATOM 5147 C CA . PHE A 1 660 ? 31.281 -8.953 3.463 1 97.94 660 PHE A CA 1
ATOM 5148 C C . PHE A 1 660 ? 32.125 -9.484 2.311 1 97.94 660 PHE A C 1
ATOM 5150 O O . PHE A 1 660 ? 32.438 -8.75 1.365 1 97.94 660 PHE A O 1
ATOM 5157 N N . THR A 1 661 ? 32.5 -10.711 2.408 1 98.19 661 THR A N 1
ATOM 5158 C CA . THR A 1 661 ? 33.062 -11.375 1.242 1 98.19 661 THR A CA 1
ATOM 5159 C C . THR A 1 661 ? 32 -11.648 0.197 1 98.19 661 THR A C 1
ATOM 5161 O O . THR A 1 661 ? 30.797 -11.609 0.502 1 98.19 661 THR A O 1
ATOM 5164 N N . HIS A 1 662 ? 32.438 -11.891 -1.041 1 98.25 662 HIS A N 1
ATOM 5165 C CA . HIS A 1 662 ? 31.484 -12.242 -2.082 1 98.25 662 HIS A CA 1
ATOM 5166 C C . HIS A 1 662 ? 30.766 -13.539 -1.745 1 98.25 662 HIS A C 1
ATOM 5168 O O . HIS A 1 662 ? 29.578 -13.688 -2.061 1 98.25 662 HIS A O 1
ATOM 5174 N N . GLU A 1 663 ? 31.422 -14.516 -1.089 1 98.62 663 GLU A N 1
ATOM 5175 C CA . GLU A 1 663 ? 30.781 -15.75 -0.642 1 98.62 663 GLU A CA 1
ATOM 5176 C C . GLU A 1 663 ? 29.672 -15.477 0.366 1 98.62 663 GLU A C 1
ATOM 5178 O O . GLU A 1 663 ? 28.594 -16.062 0.284 1 98.62 663 GLU A O 1
ATOM 5183 N N . GLN A 1 664 ? 29.969 -14.602 1.286 1 98.75 664 GLN A N 1
ATOM 5184 C CA . GLN A 1 664 ? 28.953 -14.227 2.264 1 98.75 664 GLN A CA 1
ATOM 5185 C C . GLN A 1 664 ? 27.766 -13.562 1.589 1 98.75 664 GLN A C 1
ATOM 5187 O O . GLN A 1 664 ? 26.609 -13.875 1.906 1 98.75 664 GLN A O 1
ATOM 5192 N N . LEU A 1 665 ? 28 -12.68 0.642 1 98.81 665 LEU A N 1
ATOM 5193 C CA . LEU A 1 665 ? 26.922 -11.969 -0.039 1 98.81 665 LEU A CA 1
ATOM 5194 C C . LEU A 1 665 ? 26.094 -12.922 -0.895 1 98.81 665 LEU A C 1
ATOM 5196 O O . LEU A 1 665 ? 24.891 -12.727 -1.053 1 98.81 665 LEU A O 1
ATOM 5200 N N . PHE A 1 666 ? 26.781 -13.992 -1.415 1 98.75 666 PHE A N 1
ATOM 5201 C CA . PHE A 1 666 ? 26.047 -15.047 -2.104 1 98.75 666 PHE A CA 1
ATOM 5202 C C . PHE A 1 666 ? 24.953 -15.625 -1.205 1 98.75 666 PHE A C 1
ATOM 5204 O O . PHE A 1 666 ? 23.781 -15.695 -1.601 1 98.75 666 PHE A O 1
ATOM 5211 N N . PHE A 1 667 ? 25.281 -15.914 -0.04 1 98.88 667 PHE A N 1
ATOM 5212 C CA . PHE A 1 667 ? 24.359 -16.578 0.874 1 98.88 667 PHE A CA 1
ATOM 5213 C C . PHE A 1 667 ? 23.359 -15.586 1.464 1 98.88 667 PHE A C 1
ATOM 5215 O O . PHE A 1 667 ? 22.219 -15.938 1.739 1 98.88 667 PHE A O 1
ATOM 5222 N N . ILE A 1 668 ? 23.766 -14.328 1.668 1 98.69 668 ILE A N 1
ATOM 5223 C CA . ILE A 1 668 ? 22.844 -13.281 2.088 1 98.69 668 ILE A CA 1
ATOM 5224 C C . ILE A 1 668 ? 21.75 -13.117 1.041 1 98.69 668 ILE A C 1
ATOM 5226 O O . ILE A 1 668 ? 20.562 -13.016 1.382 1 98.69 668 ILE A O 1
ATOM 5230 N N . LYS A 1 669 ? 22.141 -13.148 -0.222 1 98.5 669 LYS A N 1
ATOM 5231 C CA . LYS A 1 669 ? 21.172 -13.023 -1.304 1 98.5 669 LYS A CA 1
ATOM 5232 C C . LYS A 1 669 ? 20.219 -14.211 -1.316 1 98.5 669 LYS A C 1
ATOM 5234 O O . LYS A 1 669 ? 19.016 -14.047 -1.511 1 98.5 669 LYS A O 1
ATOM 5239 N N . TRP A 1 670 ? 20.719 -15.414 -1.089 1 98.19 670 TRP A N 1
ATOM 5240 C CA . TRP A 1 670 ? 19.859 -16.578 -0.939 1 98.19 670 TRP A CA 1
ATOM 5241 C C . TRP A 1 670 ? 18.828 -16.359 0.159 1 98.19 670 TRP A C 1
ATOM 5243 O O . TRP A 1 670 ? 17.625 -16.531 -0.068 1 98.19 670 TRP A O 1
ATOM 5253 N N . GLY A 1 671 ? 19.328 -16 1.319 1 98.12 671 GLY A N 1
ATOM 5254 C CA . GLY A 1 671 ? 18.438 -15.797 2.449 1 98.12 671 GLY A CA 1
ATOM 5255 C C . GLY A 1 671 ? 17.359 -14.766 2.176 1 98.12 671 GLY A C 1
ATOM 5256 O O . GLY A 1 671 ? 16.172 -14.992 2.471 1 98.12 671 GLY A O 1
ATOM 5257 N N . GLN A 1 672 ? 17.734 -13.68 1.553 1 97.5 672 GLN A N 1
ATOM 5258 C CA . GLN A 1 672 ? 16.812 -12.555 1.38 1 97.5 672 GLN A CA 1
ATOM 5259 C C . GLN A 1 672 ? 15.82 -12.828 0.258 1 97.5 672 GLN A C 1
ATOM 5261 O O . GLN A 1 672 ? 14.812 -12.133 0.135 1 97.5 672 GLN A O 1
ATOM 5266 N N . THR A 1 673 ? 16.078 -13.82 -0.532 1 96.69 673 THR A N 1
ATOM 5267 C CA . THR A 1 673 ? 15.078 -14.289 -1.486 1 96.69 673 THR A CA 1
ATOM 5268 C C . THR A 1 673 ? 13.859 -14.859 -0.761 1 96.69 673 THR A C 1
ATOM 5270 O O . THR A 1 673 ? 12.734 -14.773 -1.26 1 96.69 673 THR A O 1
ATOM 5273 N N . TRP A 1 674 ? 14.078 -15.312 0.463 1 96.81 674 TRP A N 1
ATOM 5274 C CA . TRP A 1 674 ? 13.023 -16.031 1.168 1 96.81 674 TRP A CA 1
ATOM 5275 C C . TRP A 1 674 ? 12.547 -15.242 2.385 1 96.81 674 TRP A C 1
ATOM 5277 O O . TRP A 1 674 ? 11.742 -15.734 3.174 1 96.81 674 TRP A O 1
ATOM 5287 N N . CYS A 1 675 ? 13.156 -14.008 2.617 1 97.38 675 CYS A N 1
ATOM 5288 C CA . CYS A 1 675 ? 12.602 -13.188 3.688 1 97.38 675 CYS A CA 1
ATOM 5289 C C . CYS A 1 675 ? 11.102 -13.008 3.523 1 97.38 675 CYS A C 1
ATOM 5291 O O . CYS A 1 675 ? 10.586 -13.031 2.404 1 97.38 675 CYS A O 1
ATOM 5293 N N . SER A 1 676 ? 10.406 -12.891 4.672 1 96.25 676 SER A N 1
ATOM 5294 C CA . SER A 1 676 ? 8.953 -12.805 4.566 1 96.25 676 SER A CA 1
ATOM 5295 C C . SER A 1 676 ? 8.359 -12.031 5.738 1 96.25 676 SER A C 1
ATOM 5297 O O . SER A 1 676 ? 9.023 -11.828 6.758 1 96.25 676 SER A O 1
ATOM 5299 N N . ASN A 1 677 ? 7.309 -11.492 5.547 1 95.25 677 ASN A N 1
ATOM 5300 C CA . ASN A 1 677 ? 6.383 -10.938 6.527 1 95.25 677 ASN A CA 1
ATOM 5301 C C . ASN A 1 677 ? 5.078 -11.727 6.582 1 95.25 677 ASN A C 1
ATOM 5303 O O . ASN A 1 677 ? 4.16 -11.477 5.805 1 95.25 677 ASN A O 1
ATOM 5307 N N . VAL A 1 678 ? 5.02 -12.742 7.52 1 93.88 678 VAL A N 1
ATOM 5308 C CA . VAL A 1 678 ? 3.898 -13.672 7.641 1 93.88 678 VAL A CA 1
ATOM 5309 C C . VAL A 1 678 ? 3.303 -13.578 9.047 1 93.88 678 VAL A C 1
ATOM 5311 O O . VAL A 1 678 ? 3.998 -13.805 10.039 1 93.88 678 VAL A O 1
ATOM 5314 N N . PRO A 1 679 ? 2.027 -13.258 9.117 1 89.56 679 PRO A N 1
ATOM 5315 C CA . PRO A 1 679 ? 1.403 -13.281 10.438 1 89.56 679 PRO A CA 1
ATOM 5316 C C . PRO A 1 679 ? 1.502 -14.648 11.117 1 89.56 679 PRO A C 1
ATOM 5318 O O . PRO A 1 679 ? 1.38 -15.68 10.453 1 89.56 679 PRO A O 1
ATOM 5321 N N . PRO A 1 680 ? 1.68 -14.672 12.359 1 88.94 680 PRO A N 1
ATOM 5322 C CA . PRO A 1 680 ? 1.904 -15.93 13.078 1 88.94 680 PRO A CA 1
ATOM 5323 C C . PRO A 1 680 ? 0.78 -16.938 12.867 1 88.94 680 PRO A C 1
ATOM 5325 O O . PRO A 1 680 ? 1.041 -18.141 12.719 1 88.94 680 PRO A O 1
ATOM 5328 N N . GLU A 1 681 ? -0.456 -16.484 12.836 1 88.56 681 GLU A N 1
ATOM 5329 C CA . GLU A 1 681 ? -1.578 -17.406 12.656 1 88.56 681 GLU A CA 1
ATOM 5330 C C . GLU A 1 681 ? -1.52 -18.094 11.289 1 88.56 681 GLU A C 1
ATOM 5332 O O . GLU A 1 681 ? -1.814 -19.281 11.172 1 88.56 681 GLU A O 1
ATOM 5337 N N . LEU A 1 682 ? -1.162 -17.344 10.336 1 91.19 682 LEU A N 1
ATOM 5338 C CA . LEU A 1 682 ? -1 -17.922 9 1 91.19 682 LEU A CA 1
ATOM 5339 C C . LEU A 1 682 ? 0.169 -18.906 8.969 1 91.19 682 LEU A C 1
ATOM 5341 O O . LEU A 1 682 ? 0.092 -19.953 8.32 1 91.19 682 LEU A O 1
ATOM 5345 N N . GLY A 1 683 ? 1.241 -18.547 9.672 1 92.25 683 GLY A N 1
ATOM 5346 C CA . GLY A 1 683 ? 2.373 -19.453 9.758 1 92.25 683 GLY A CA 1
ATOM 5347 C C . GLY A 1 683 ? 1.995 -20.844 10.273 1 92.25 683 GLY A C 1
ATOM 5348 O O . GLY A 1 683 ? 2.459 -21.844 9.75 1 92.25 683 GLY A O 1
ATOM 5349 N N . LEU A 1 684 ? 1.143 -20.875 11.211 1 92.31 684 LEU A N 1
ATOM 5350 C CA . LEU A 1 684 ? 0.705 -22.141 11.797 1 92.31 684 LEU A CA 1
ATOM 5351 C C . LEU A 1 684 ? -0.175 -22.906 10.82 1 92.31 684 LEU A C 1
ATOM 5353 O O . LEU A 1 684 ? -0.048 -24.125 10.695 1 92.31 684 LEU A O 1
ATOM 5357 N N . THR A 1 685 ? -1.018 -22.172 10.133 1 90.5 685 THR A N 1
ATOM 5358 C CA . THR A 1 685 ? -1.892 -22.812 9.156 1 90.5 685 THR A CA 1
ATOM 5359 C C . THR A 1 685 ? -1.076 -23.422 8.023 1 90.5 685 THR A C 1
ATOM 5361 O O . THR A 1 685 ? -1.378 -24.531 7.57 1 90.5 685 THR A O 1
ATOM 5364 N N . LEU A 1 686 ? -0.092 -22.75 7.609 1 91.75 686 LEU A N 1
ATOM 5365 C CA . LEU A 1 686 ? 0.741 -23.219 6.508 1 91.75 686 LEU A CA 1
ATOM 5366 C C . LEU A 1 686 ? 1.52 -24.469 6.898 1 91.75 686 LEU A C 1
ATOM 5368 O O . LEU A 1 686 ? 1.791 -25.328 6.055 1 91.75 686 LEU A O 1
ATOM 5372 N N . LEU A 1 687 ? 1.834 -24.656 8.141 1 93.25 687 LEU A N 1
ATOM 5373 C CA . LEU A 1 687 ? 2.582 -25.812 8.617 1 93.25 687 LEU A CA 1
ATOM 5374 C C . LEU A 1 687 ? 1.78 -27.109 8.422 1 93.25 687 LEU A C 1
ATOM 5376 O O . LEU A 1 687 ? 2.355 -28.188 8.297 1 93.25 687 LEU A O 1
ATOM 5380 N N . GLU A 1 688 ? 0.497 -26.922 8.344 1 88.62 688 GLU A N 1
ATOM 5381 C CA . GLU A 1 688 ? -0.373 -28.094 8.289 1 88.62 688 GLU A CA 1
ATOM 5382 C C . GLU A 1 688 ? -0.448 -28.656 6.867 1 88.62 688 GLU A C 1
ATOM 5384 O O . GLU A 1 688 ? -0.519 -29.875 6.676 1 88.62 688 GLU A O 1
ATOM 5389 N N . ASP A 1 689 ? -0.401 -27.719 5.867 1 87.06 689 ASP A N 1
ATOM 5390 C CA . ASP A 1 689 ? -0.746 -28.234 4.551 1 87.06 689 ASP A CA 1
ATOM 5391 C C . ASP A 1 689 ? 0.255 -27.766 3.494 1 87.06 689 ASP A C 1
ATOM 5393 O O . ASP A 1 689 ? 0.309 -28.328 2.395 1 87.06 689 ASP A O 1
ATOM 5397 N N . ASP A 1 690 ? 1.046 -26.844 3.828 1 91.19 690 ASP A N 1
ATOM 5398 C CA . ASP A 1 690 ? 1.969 -26.328 2.824 1 91.19 690 ASP A CA 1
ATOM 5399 C C . ASP A 1 690 ? 3.174 -27.25 2.654 1 91.19 690 ASP A C 1
ATOM 5401 O O . ASP A 1 690 ? 3.828 -27.609 3.635 1 91.19 690 ASP A O 1
ATOM 5405 N N . VAL A 1 691 ? 3.477 -27.562 1.421 1 94.69 691 VAL A N 1
ATOM 5406 C CA . VAL A 1 691 ? 4.59 -28.469 1.144 1 94.69 691 VAL A CA 1
ATOM 5407 C C . VAL A 1 691 ? 5.914 -27.719 1.322 1 94.69 691 VAL A C 1
ATOM 5409 O O . VAL A 1 691 ? 6.977 -28.344 1.384 1 94.69 691 VAL A O 1
ATOM 5412 N N . HIS A 1 692 ? 5.879 -26.438 1.362 1 95.81 692 HIS A N 1
ATOM 5413 C CA . HIS A 1 692 ? 7.082 -25.656 1.607 1 95.81 692 HIS A CA 1
ATOM 5414 C C . HIS A 1 692 ? 7.312 -25.438 3.102 1 95.81 692 HIS A C 1
ATOM 5416 O O . HIS A 1 692 ? 6.363 -25.203 3.852 1 95.81 692 HIS A O 1
ATOM 5422 N N . SER A 1 693 ? 8.484 -25.594 3.477 1 97.19 693 SER A N 1
ATOM 5423 C CA . SER A 1 693 ? 8.852 -25.266 4.848 1 97.19 693 SER A CA 1
ATOM 5424 C C . SER A 1 693 ? 8.703 -23.766 5.109 1 97.19 693 SER A C 1
ATOM 5426 O O . SER A 1 693 ? 8.742 -22.969 4.176 1 97.19 693 SER A O 1
ATOM 5428 N N . PRO A 1 694 ? 8.477 -23.375 6.449 1 95.94 694 PRO A N 1
ATOM 5429 C CA . PRO A 1 694 ? 8.422 -21.938 6.746 1 95.94 694 PRO A CA 1
ATOM 5430 C C . PRO A 1 694 ? 9.719 -21.219 6.383 1 95.94 694 PRO A C 1
ATOM 5432 O O . PRO A 1 694 ? 10.797 -21.812 6.422 1 95.94 694 PRO A O 1
ATOM 5435 N N . ALA A 1 695 ? 9.633 -19.938 6.121 1 94.25 695 ALA A N 1
ATOM 5436 C CA . ALA A 1 695 ? 10.711 -19.109 5.57 1 94.25 695 ALA A CA 1
ATOM 5437 C C . ALA A 1 695 ? 11.969 -19.219 6.43 1 94.25 695 ALA A C 1
ATOM 5439 O O . ALA A 1 695 ? 13.07 -19.375 5.91 1 94.25 695 ALA A O 1
ATOM 5440 N N . PRO A 1 696 ? 11.852 -19.156 7.75 1 94.88 696 PRO A N 1
ATOM 5441 C CA . PRO A 1 696 ? 13.078 -19.266 8.547 1 94.88 696 PRO A CA 1
ATOM 5442 C C . PRO A 1 696 ? 13.812 -20.578 8.328 1 94.88 696 PRO A C 1
ATOM 5444 O O . PRO A 1 696 ? 15.047 -20.609 8.289 1 94.88 696 PRO A O 1
ATOM 5447 N N . ALA A 1 697 ? 13.047 -21.625 8.164 1 96.94 697 ALA A N 1
ATOM 5448 C CA . ALA A 1 697 ? 13.656 -22.922 7.879 1 96.94 697 ALA A CA 1
ATOM 5449 C C . ALA A 1 697 ? 14.273 -22.953 6.48 1 96.94 697 ALA A C 1
ATOM 5451 O O . ALA A 1 697 ? 15.367 -23.484 6.289 1 96.94 697 ALA A O 1
ATOM 5452 N N . ARG A 1 698 ? 13.586 -22.422 5.512 1 96.94 698 ARG A N 1
ATOM 5453 C CA . ARG A 1 698 ? 14.078 -22.391 4.141 1 96.94 698 ARG A CA 1
ATOM 5454 C C . ARG A 1 698 ? 15.367 -21.562 4.047 1 96.94 698 ARG A C 1
ATOM 5456 O O . ARG A 1 698 ? 16.234 -21.859 3.223 1 96.94 698 ARG A O 1
ATOM 5463 N N . VAL A 1 699 ? 15.477 -20.547 4.871 1 97.19 699 VAL A N 1
ATOM 5464 C CA . VAL A 1 699 ? 16.641 -19.672 4.855 1 97.19 699 VAL A CA 1
ATOM 5465 C C . VAL A 1 699 ? 17.828 -20.375 5.488 1 97.19 699 VAL A C 1
ATOM 5467 O O . VAL A 1 699 ? 18.938 -20.375 4.93 1 97.19 699 VAL A O 1
ATOM 5470 N N . LEU A 1 700 ? 17.641 -21.094 6.547 1 96.94 700 LEU A N 1
ATOM 5471 C CA . LEU A 1 700 ? 18.734 -21.547 7.395 1 96.94 700 LEU A CA 1
ATOM 5472 C C . LEU A 1 700 ? 19.141 -22.969 7.062 1 96.94 700 LEU A C 1
ATOM 5474 O O . LEU A 1 700 ? 20.328 -23.266 6.914 1 96.94 700 LEU A O 1
ATOM 5478 N N . LEU A 1 701 ? 18.219 -23.891 6.945 1 97.69 701 LEU A N 1
ATOM 5479 C CA . LEU A 1 701 ? 18.516 -25.312 7.031 1 97.69 701 LEU A CA 1
ATOM 5480 C C . LEU A 1 701 ? 19.266 -25.781 5.789 1 97.69 701 LEU A C 1
ATOM 5482 O O . LEU A 1 701 ? 20.203 -26.578 5.891 1 97.69 701 LEU A O 1
ATOM 5486 N N . PRO A 1 702 ? 18.906 -25.297 4.598 1 97.94 702 PRO A N 1
ATOM 5487 C CA . PRO A 1 702 ? 19.734 -25.688 3.449 1 97.94 702 PRO A CA 1
ATOM 5488 C C . PRO A 1 702 ? 21.188 -25.25 3.596 1 97.94 702 PRO A C 1
ATOM 5490 O O . PRO A 1 702 ? 22.094 -25.906 3.074 1 97.94 702 PRO A O 1
ATOM 5493 N N . LEU A 1 703 ? 21.406 -24.172 4.289 1 97.75 703 LEU A N 1
ATOM 5494 C CA . LEU A 1 703 ? 22.75 -23.625 4.457 1 97.75 703 LEU A CA 1
ATOM 5495 C C . LEU A 1 703 ? 23.562 -24.5 5.398 1 97.75 703 LEU A C 1
ATOM 5497 O O . LEU A 1 703 ? 24.781 -24.641 5.223 1 97.75 703 LEU A O 1
ATOM 5501 N N . LYS A 1 704 ? 22.922 -25.109 6.344 1 96.25 704 LYS A N 1
ATOM 5502 C CA . LYS A 1 704 ? 23.594 -26.062 7.219 1 96.25 704 LYS A CA 1
ATOM 5503 C C . LYS A 1 704 ? 24.078 -27.281 6.438 1 96.25 704 LYS A C 1
ATOM 5505 O O . LYS A 1 704 ? 25 -27.969 6.871 1 96.25 704 LYS A O 1
ATOM 5510 N N . ASN A 1 705 ? 23.5 -27.453 5.332 1 96.25 705 ASN A N 1
ATOM 5511 C CA . ASN A 1 705 ? 23.828 -28.578 4.469 1 96.25 705 ASN A CA 1
ATOM 5512 C C . ASN A 1 705 ? 24.859 -28.172 3.4 1 96.25 705 ASN A C 1
ATOM 5514 O O . ASN A 1 705 ? 25.156 -28.969 2.5 1 96.25 705 ASN A O 1
ATOM 5518 N N . THR A 1 706 ? 25.344 -26.969 3.377 1 96.19 706 THR A N 1
ATOM 5519 C CA . THR A 1 706 ? 26.188 -26.422 2.318 1 96.19 706 THR A CA 1
ATOM 5520 C C . THR A 1 706 ? 27.578 -26.094 2.855 1 96.19 706 THR A C 1
ATOM 5522 O O . THR A 1 706 ? 27.734 -25.141 3.617 1 96.19 706 THR A O 1
ATOM 5525 N N . VAL A 1 707 ? 28.609 -26.734 2.375 1 95.75 707 VAL A N 1
ATOM 5526 C CA . VAL A 1 707 ? 29.984 -26.562 2.814 1 95.75 707 VAL A CA 1
ATOM 5527 C C . VAL A 1 707 ? 30.422 -25.109 2.564 1 95.75 707 VAL A C 1
ATOM 5529 O O . VAL A 1 707 ? 31.094 -24.516 3.404 1 95.75 707 VAL A O 1
ATOM 5532 N N . GLY A 1 708 ? 30.016 -24.609 1.434 1 96.94 708 GLY A N 1
ATOM 5533 C CA . GLY A 1 708 ? 30.375 -23.234 1.086 1 96.94 708 GLY A CA 1
ATOM 5534 C C . GLY A 1 708 ? 29.938 -22.234 2.129 1 96.94 708 GLY A C 1
ATOM 5535 O O . GLY A 1 708 ? 30.688 -21.297 2.438 1 96.94 708 GLY A O 1
ATOM 5536 N N . PHE A 1 709 ? 28.75 -22.422 2.711 1 97.81 709 PHE A N 1
ATOM 5537 C CA . PHE A 1 709 ? 28.25 -21.516 3.742 1 97.81 709 PHE A CA 1
ATOM 5538 C C . PHE A 1 709 ? 29.078 -21.641 5.02 1 97.81 709 PHE A C 1
ATOM 5540 O O . PHE A 1 709 ? 29.469 -20.625 5.605 1 97.81 709 PHE A O 1
ATOM 5547 N N . ASN A 1 710 ? 29.266 -22.812 5.41 1 97.25 710 ASN A N 1
ATOM 5548 C CA . ASN A 1 710 ? 30.016 -23.078 6.637 1 97.25 710 ASN A CA 1
ATOM 5549 C C . ASN A 1 710 ? 31.406 -22.469 6.578 1 97.25 710 ASN A C 1
ATOM 5551 O O . ASN A 1 710 ? 31.906 -21.953 7.582 1 97.25 710 ASN A O 1
ATOM 5555 N N . LYS A 1 711 ? 32 -22.5 5.449 1 97.88 711 LYS A N 1
ATOM 5556 C CA . LYS A 1 711 ? 33.312 -21.906 5.262 1 97.88 711 LYS A CA 1
ATOM 5557 C C . LYS A 1 711 ? 33.219 -20.375 5.23 1 97.88 711 LYS A C 1
ATOM 5559 O O . LYS A 1 711 ? 34.031 -19.688 5.871 1 97.88 711 LYS A O 1
ATOM 5564 N N . ALA A 1 712 ? 32.25 -19.875 4.5 1 98.25 712 ALA A N 1
ATOM 5565 C CA . ALA A 1 712 ? 32.125 -18.438 4.297 1 98.25 712 ALA A CA 1
ATOM 5566 C C . ALA A 1 712 ? 31.891 -17.719 5.621 1 98.25 712 ALA A C 1
ATOM 5568 O O . ALA A 1 712 ? 32.406 -16.609 5.836 1 98.25 712 ALA A O 1
ATOM 5569 N N . PHE A 1 713 ? 31.156 -18.312 6.512 1 98.06 713 PHE A N 1
ATOM 5570 C CA . PHE A 1 713 ? 30.828 -17.656 7.777 1 98.06 713 PHE A CA 1
ATOM 5571 C C . PHE A 1 713 ? 31.594 -18.297 8.93 1 98.06 713 PHE A C 1
ATOM 5573 O O . PHE A 1 713 ? 31.297 -18.047 10.102 1 98.06 713 PHE A O 1
ATOM 5580 N N . ASN A 1 714 ? 32.5 -19.141 8.656 1 97.12 714 ASN A N 1
ATOM 5581 C CA . ASN A 1 714 ? 33.406 -19.781 9.617 1 97.12 714 ASN A CA 1
ATOM 5582 C C . ASN A 1 714 ? 32.625 -20.484 10.719 1 97.12 714 ASN A C 1
ATOM 5584 O O . ASN A 1 714 ? 32.875 -20.25 11.906 1 97.12 714 ASN A O 1
ATOM 5588 N N . CYS A 1 715 ? 31.703 -21.266 10.312 1 97.44 715 CYS A N 1
ATOM 5589 C CA . CYS A 1 715 ? 30.938 -22.047 11.266 1 97.44 715 CYS A CA 1
ATOM 5590 C C . CYS A 1 715 ? 31.797 -23.141 11.898 1 97.44 715 CYS A C 1
ATOM 5592 O O . CYS A 1 715 ? 32.75 -23.609 11.289 1 97.44 715 CYS A O 1
ATOM 5594 N N . PRO A 1 716 ? 31.5 -23.547 13.094 1 94.62 716 PRO A N 1
ATOM 5595 C CA . PRO A 1 716 ? 32.312 -24.531 13.781 1 94.62 716 PRO A CA 1
ATOM 5596 C C . PRO A 1 716 ? 32.438 -25.844 13.023 1 94.62 716 PRO A C 1
ATOM 5598 O O . PRO A 1 716 ? 33.5 -26.422 12.914 1 94.62 716 PRO A O 1
ATOM 5601 N N . LYS A 1 717 ? 31.297 -26.312 12.555 1 93.12 717 LYS A N 1
ATOM 5602 C CA . LYS A 1 717 ? 31.281 -27.516 11.727 1 93.12 717 LYS A CA 1
ATOM 5603 C C . LYS A 1 717 ? 31.203 -27.172 10.242 1 93.12 717 LYS A C 1
ATOM 5605 O O . LYS A 1 717 ? 30.281 -26.469 9.812 1 93.12 717 LYS A O 1
ATOM 5610 N N . LYS A 1 718 ? 32.125 -27.734 9.453 1 93 718 LYS A N 1
ATOM 5611 C CA . LYS A 1 718 ? 32.156 -27.391 8.039 1 93 718 LYS A CA 1
ATOM 5612 C C . LYS A 1 718 ? 31.438 -28.422 7.188 1 93 718 LYS A C 1
ATOM 5614 O O . LYS A 1 718 ? 30.969 -28.109 6.09 1 93 718 LYS A O 1
ATOM 5619 N N . GLU A 1 719 ? 31.375 -29.641 7.688 1 93.81 719 GLU A N 1
ATOM 5620 C CA . GLU A 1 719 ? 30.703 -30.688 6.941 1 93.81 719 GLU A CA 1
ATOM 5621 C C . GLU A 1 719 ? 29.188 -30.484 6.93 1 93.81 719 GLU A C 1
ATOM 5623 O O . GLU A 1 719 ? 28.625 -29.969 7.895 1 93.81 719 GLU A O 1
ATOM 5628 N N . PRO A 1 720 ? 28.562 -30.875 5.773 1 94.88 720 PRO A N 1
ATOM 5629 C CA . PRO A 1 720 ? 27.109 -30.734 5.723 1 94.88 720 PRO A CA 1
ATOM 5630 C C . PRO A 1 720 ? 26.391 -31.656 6.703 1 94.88 720 PRO A C 1
ATOM 5632 O O . PRO A 1 720 ? 26.828 -32.781 6.922 1 94.88 720 PRO A O 1
ATOM 5635 N N . VAL A 1 721 ? 25.312 -31.188 7.234 1 95.44 721 VAL A N 1
ATOM 5636 C CA . VAL A 1 721 ? 24.484 -32 8.117 1 95.44 721 VAL A CA 1
ATOM 5637 C C . VAL A 1 721 ? 23.844 -33.125 7.324 1 95.44 721 VAL A C 1
ATOM 5639 O O . VAL A 1 721 ? 23.906 -34.281 7.719 1 95.44 721 VAL A O 1
ATOM 5642 N N . CYS A 1 722 ? 23.203 -32.75 6.254 1 96.06 722 CYS A N 1
ATOM 5643 C CA . CYS A 1 722 ? 22.609 -33.688 5.316 1 96.06 722 CYS A CA 1
ATOM 5644 C C . CYS A 1 722 ? 23.109 -33.469 3.9 1 96.06 722 CYS A C 1
ATOM 5646 O O . CYS A 1 722 ? 23.359 -32.312 3.508 1 96.06 722 CYS A O 1
ATOM 5648 N N . GLU A 1 723 ? 23.312 -34.5 3.16 1 92.81 723 GLU A N 1
ATOM 5649 C CA . GLU A 1 723 ? 23.75 -34.406 1.768 1 92.81 723 GLU A CA 1
ATOM 5650 C C . GLU A 1 723 ? 23.141 -35.531 0.925 1 92.81 723 GLU A C 1
ATOM 5652 O O . GLU A 1 723 ? 23.188 -36.719 1.311 1 92.81 723 GLU A O 1
ATOM 5657 N N . LEU A 1 724 ? 22.531 -35.188 -0.092 1 93.81 724 LEU A N 1
ATOM 5658 C CA . LEU A 1 724 ? 21.938 -36.156 -1.008 1 93.81 724 LEU A CA 1
ATOM 5659 C C . LEU A 1 724 ? 22.609 -36.094 -2.381 1 93.81 724 LEU A C 1
ATOM 5661 O O . LEU A 1 724 ? 23.281 -37.031 -2.803 1 93.81 724 LEU A O 1
ATOM 5665 N N . TRP A 1 725 ? 22.453 -35 -3.035 1 88.44 725 TRP A N 1
ATOM 5666 C CA . TRP A 1 725 ? 23.109 -34.812 -4.32 1 88.44 725 TRP A CA 1
ATOM 5667 C C . TRP A 1 725 ? 24.344 -33.938 -4.168 1 88.44 725 TRP A C 1
ATOM 5669 O O . TRP A 1 725 ? 24.344 -32.969 -3.381 1 88.44 725 TRP A O 1
ATOM 5679 N N . MET B 1 1 ? 48.812 -6.895 7.801 1 21.8 1 MET B N 1
ATOM 5680 C CA . MET B 1 1 ? 48.25 -5.555 7.797 1 21.8 1 MET B CA 1
ATOM 5681 C C . MET B 1 1 ? 47.594 -5.254 6.457 1 21.8 1 MET B C 1
ATOM 5683 O O . MET B 1 1 ? 48.25 -5.191 5.426 1 21.8 1 MET B O 1
ATOM 5687 N N . ALA B 1 2 ? 46.375 -5.656 6.203 1 29.38 2 ALA B N 1
ATOM 5688 C CA . ALA B 1 2 ? 45.875 -5.66 4.836 1 29.38 2 ALA B CA 1
ATOM 5689 C C . ALA B 1 2 ? 45.969 -4.273 4.211 1 29.38 2 ALA B C 1
ATOM 5691 O O . ALA B 1 2 ? 45.812 -3.262 4.898 1 29.38 2 ALA B O 1
ATOM 5692 N N . PRO B 1 3 ? 46.562 -4.188 3.027 1 32.59 3 PRO B N 1
ATOM 5693 C CA . PRO B 1 3 ? 46.875 -2.869 2.473 1 32.59 3 PRO B CA 1
ATOM 5694 C C . PRO B 1 3 ? 45.812 -1.823 2.768 1 32.59 3 PRO B C 1
ATOM 5696 O O . PRO B 1 3 ? 44.656 -2.172 2.996 1 32.59 3 PRO B O 1
ATOM 5699 N N . SER B 1 4 ? 46.188 -0.677 3.375 1 34.75 4 SER B N 1
ATOM 5700 C CA . SER B 1 4 ? 45.469 0.534 3.711 1 34.75 4 SER B CA 1
ATOM 5701 C C . SER B 1 4 ? 44.562 0.974 2.553 1 34.75 4 SER B C 1
ATOM 5703 O O . SER B 1 4 ? 45.062 1.299 1.471 1 34.75 4 SER B O 1
ATOM 5705 N N . SER B 1 5 ? 43.469 0.322 2.199 1 38.38 5 SER B N 1
ATOM 5706 C CA . SER B 1 5 ? 42.562 0.643 1.108 1 38.38 5 SER B CA 1
ATOM 5707 C C . SER B 1 5 ? 42.469 2.148 0.87 1 38.38 5 SER B C 1
ATOM 5709 O O . SER B 1 5 ? 42.281 2.922 1.811 1 38.38 5 SER B O 1
ATOM 5711 N N . ALA B 1 6 ? 43.219 2.799 0.099 1 39.16 6 ALA B N 1
ATOM 5712 C CA . ALA B 1 6 ? 43.031 4.16 -0.39 1 39.16 6 ALA B CA 1
ATOM 5713 C C . ALA B 1 6 ? 41.562 4.609 -0.221 1 39.16 6 ALA B C 1
ATOM 5715 O O . ALA B 1 6 ? 40.656 3.934 -0.685 1 39.16 6 ALA B O 1
ATOM 5716 N N . ALA B 1 7 ? 41.125 5.398 0.875 1 50.38 7 ALA B N 1
ATOM 5717 C CA . ALA B 1 7 ? 39.812 5.836 1.391 1 50.38 7 ALA B CA 1
ATOM 5718 C C . ALA B 1 7 ? 38.938 6.363 0.267 1 50.38 7 ALA B C 1
ATOM 5720 O O . ALA B 1 7 ? 39.281 7.324 -0.417 1 50.38 7 ALA B O 1
ATOM 5721 N N . SER B 1 8 ? 38.031 5.559 -0.316 1 70.44 8 SER B N 1
ATOM 5722 C CA . SER B 1 8 ? 37.094 5.867 -1.401 1 70.44 8 SER B CA 1
ATOM 5723 C C . SER B 1 8 ? 36.375 7.188 -1.149 1 70.44 8 SER B C 1
ATOM 5725 O O . SER B 1 8 ? 36.094 7.531 -0.002 1 70.44 8 SER B O 1
ATOM 5727 N N . ASN B 1 9 ? 36.562 8.156 -2.02 1 88.25 9 ASN B N 1
ATOM 5728 C CA . ASN B 1 9 ? 35.844 9.43 -2.004 1 88.25 9 ASN B CA 1
ATOM 5729 C C . ASN B 1 9 ? 34.344 9.227 -2.096 1 88.25 9 ASN B C 1
ATOM 5731 O O . ASN B 1 9 ? 33.594 10.188 -2.24 1 88.25 9 ASN B O 1
ATOM 5735 N N . LEU B 1 10 ? 34 7.926 -1.882 1 94.5 10 LEU B N 1
ATOM 5736 C CA . LEU B 1 10 ? 32.562 7.629 -1.924 1 94.5 10 LEU B CA 1
ATOM 5737 C C . LEU B 1 10 ? 32.031 7.406 -0.519 1 94.5 10 LEU B C 1
ATOM 5739 O O . LEU B 1 10 ? 32.656 6.734 0.301 1 94.5 10 LEU B O 1
ATOM 5743 N N . CYS B 1 11 ? 30.922 8.055 -0.245 1 96.38 11 CYS B N 1
ATOM 5744 C CA . CYS B 1 11 ? 30.172 7.801 0.98 1 96.38 11 CYS B CA 1
ATOM 5745 C C . CYS B 1 11 ? 29.453 6.453 0.912 1 96.38 11 CYS B C 1
ATOM 5747 O O . CYS B 1 11 ? 28.562 6.266 0.095 1 96.38 11 CYS B O 1
ATOM 5749 N N . THR B 1 12 ? 29.781 5.473 1.767 1 95.19 12 THR B N 1
ATOM 5750 C CA . THR B 1 12 ? 29.219 4.129 1.644 1 95.19 12 THR B CA 1
ATOM 5751 C C . THR B 1 12 ? 28.469 3.742 2.908 1 95.19 12 THR B C 1
ATOM 5753 O O . THR B 1 12 ? 28.234 2.559 3.166 1 95.19 12 THR B O 1
ATOM 5756 N N . SER B 1 13 ? 28.172 4.766 3.773 1 95.88 13 SER B N 1
ATOM 5757 C CA . SER B 1 13 ? 27.281 4.461 4.887 1 95.88 13 SER B CA 1
ATOM 5758 C C . SER B 1 13 ? 25.922 3.99 4.387 1 95.88 13 SER B C 1
ATOM 5760 O O . SER B 1 13 ? 25.562 4.215 3.225 1 95.88 13 SER B O 1
ATOM 5762 N N . ALA B 1 14 ? 25.188 3.264 5.238 1 96.06 14 ALA B N 1
ATOM 5763 C CA . ALA B 1 14 ? 23.859 2.805 4.859 1 96.06 14 ALA B CA 1
ATOM 5764 C C . ALA B 1 14 ? 22.984 3.973 4.418 1 96.06 14 ALA B C 1
ATOM 5766 O O . ALA B 1 14 ? 22.281 3.883 3.412 1 96.06 14 ALA B O 1
ATOM 5767 N N . SER B 1 15 ? 23.031 5.043 5.145 1 96.81 15 SER B N 1
ATOM 5768 C CA . SER B 1 15 ? 22.25 6.234 4.832 1 96.81 15 SER B CA 1
ATOM 5769 C C . SER B 1 15 ? 22.562 6.766 3.441 1 96.81 15 SER B C 1
ATOM 5771 O O . SER B 1 15 ? 21.672 7.105 2.672 1 96.81 15 SER B O 1
ATOM 5773 N N . CYS B 1 16 ? 23.875 6.82 3.117 1 98.12 16 CYS B N 1
ATOM 5774 C CA . CYS B 1 16 ? 24.312 7.32 1.822 1 98.12 16 CYS B CA 1
ATOM 5775 C C . CYS B 1 16 ? 23.859 6.406 0.695 1 98.12 16 CYS B C 1
ATOM 5777 O O . CYS B 1 16 ? 23.422 6.879 -0.358 1 98.12 16 CYS B O 1
ATOM 5779 N N . VAL B 1 17 ? 23.922 5.082 0.93 1 98.19 17 VAL B N 1
ATOM 5780 C CA . VAL B 1 17 ? 23.5 4.121 -0.083 1 98.19 17 VAL B CA 1
ATOM 5781 C C . VAL B 1 17 ? 21.984 4.207 -0.289 1 98.19 17 VAL B C 1
ATOM 5783 O O . VAL B 1 17 ? 21.516 4.195 -1.425 1 98.19 17 VAL B O 1
ATOM 5786 N N . HIS B 1 18 ? 21.203 4.32 0.792 1 98.06 18 HIS B N 1
ATOM 5787 C CA . HIS B 1 18 ? 19.75 4.434 0.708 1 98.06 18 HIS B CA 1
ATOM 5788 C C . HIS B 1 18 ? 19.344 5.684 -0.063 1 98.06 18 HIS B C 1
ATOM 5790 O O . HIS B 1 18 ? 18.484 5.621 -0.944 1 98.06 18 HIS B O 1
ATOM 5796 N N . ILE B 1 19 ? 19.953 6.836 0.25 1 98.38 19 ILE B N 1
ATOM 5797 C CA . ILE B 1 19 ? 19.531 8.078 -0.389 1 98.38 19 ILE B CA 1
ATOM 5798 C C . ILE B 1 19 ? 19.984 8.086 -1.847 1 98.38 19 ILE B C 1
ATOM 5800 O O . ILE B 1 19 ? 19.297 8.625 -2.715 1 98.38 19 ILE B O 1
ATOM 5804 N N . ALA B 1 20 ? 21.203 7.523 -2.113 1 98.69 20 ALA B N 1
ATOM 5805 C CA . ALA B 1 20 ? 21.625 7.391 -3.502 1 98.69 20 ALA B CA 1
ATOM 5806 C C . ALA B 1 20 ? 20.625 6.578 -4.312 1 98.69 20 ALA B C 1
ATOM 5808 O O . ALA B 1 20 ? 20.297 6.938 -5.445 1 98.69 20 ALA B O 1
ATOM 5809 N N . SER B 1 21 ? 20.172 5.496 -3.721 1 98.31 21 SER B N 1
ATOM 5810 C CA . SER B 1 21 ? 19.172 4.664 -4.371 1 98.31 21 SER B CA 1
ATOM 5811 C C . SER B 1 21 ? 17.891 5.453 -4.637 1 98.31 21 SER B C 1
ATOM 5813 O O . SER B 1 21 ? 17.312 5.355 -5.723 1 98.31 21 SER B O 1
ATOM 5815 N N . GLU B 1 22 ? 17.438 6.23 -3.674 1 98 22 GLU B N 1
ATOM 5816 C CA . GLU B 1 22 ? 16.219 7.035 -3.824 1 98 22 GLU B CA 1
ATOM 5817 C C . GLU B 1 22 ? 16.391 8.07 -4.934 1 98 22 GLU B C 1
ATOM 5819 O O . GLU B 1 22 ? 15.484 8.25 -5.758 1 98 22 GLU B O 1
ATOM 5824 N N . ILE B 1 23 ? 17.531 8.727 -4.969 1 98.56 23 ILE B N 1
ATOM 5825 C CA . ILE B 1 23 ? 17.797 9.766 -5.961 1 98.56 23 ILE B CA 1
ATOM 5826 C C . ILE B 1 23 ? 17.828 9.148 -7.359 1 98.56 23 ILE B C 1
ATOM 5828 O O . ILE B 1 23 ? 17.125 9.609 -8.266 1 98.56 23 ILE B O 1
ATOM 5832 N N . LEU B 1 24 ? 18.562 8.047 -7.477 1 98.06 24 LEU B N 1
ATOM 5833 C CA . LEU B 1 24 ? 18.703 7.383 -8.766 1 98.06 24 LEU B CA 1
ATOM 5834 C C . LEU B 1 24 ? 17.359 6.867 -9.266 1 98.06 24 LEU B C 1
ATOM 5836 O O . LEU B 1 24 ? 17.062 6.965 -10.453 1 98.06 24 LEU B O 1
ATOM 5840 N N . GLY B 1 25 ? 16.594 6.367 -8.328 1 96.75 25 GLY B N 1
ATOM 5841 C CA . GLY B 1 25 ? 15.32 5.777 -8.695 1 96.75 25 GLY B CA 1
ATOM 5842 C C . GLY B 1 25 ? 14.273 6.809 -9.07 1 96.75 25 GLY B C 1
ATOM 5843 O O . GLY B 1 25 ? 13.281 6.48 -9.719 1 96.75 25 GLY B O 1
ATOM 5844 N N . SER B 1 26 ? 14.453 8.016 -8.734 1 97.69 26 SER B N 1
ATOM 5845 C CA . SER B 1 26 ? 13.469 9.07 -8.953 1 97.69 26 SER B CA 1
ATOM 5846 C C . SER B 1 26 ? 13.742 9.828 -10.25 1 97.69 26 SER B C 1
ATOM 5848 O O . SER B 1 26 ? 12.82 10.375 -10.859 1 97.69 26 SER B O 1
ATOM 5850 N N . LEU B 1 27 ? 15.023 9.898 -10.688 1 98.06 27 LEU B N 1
ATOM 5851 C CA . LEU B 1 27 ? 15.391 10.57 -11.93 1 98.06 27 LEU B CA 1
ATOM 5852 C C . LEU B 1 27 ? 14.609 9.992 -13.102 1 98.06 27 LEU B C 1
ATOM 5854 O O . LEU B 1 27 ? 14.266 8.805 -13.102 1 98.06 27 LEU B O 1
ATOM 5858 N N . ALA B 1 28 ? 14.359 10.898 -14.062 1 96.25 28 ALA B N 1
ATOM 5859 C CA . ALA B 1 28 ? 13.836 10.367 -15.32 1 96.25 28 ALA B CA 1
ATOM 5860 C C . ALA B 1 28 ? 14.75 9.281 -15.883 1 96.25 28 ALA B C 1
ATOM 5862 O O . ALA B 1 28 ? 15.969 9.375 -15.773 1 96.25 28 ALA B O 1
ATOM 5863 N N . LEU B 1 29 ? 14.18 8.273 -16.469 1 88.94 29 LEU B N 1
ATOM 5864 C CA . LEU B 1 29 ? 14.961 7.176 -17.016 1 88.94 29 LEU B CA 1
ATOM 5865 C C . LEU B 1 29 ? 15.891 7.68 -18.125 1 88.94 29 LEU B C 1
ATOM 5867 O O . LEU B 1 29 ? 16.969 7.125 -18.344 1 88.94 29 LEU B O 1
ATOM 5871 N N . ASN B 1 30 ? 15.492 8.797 -18.812 1 92.75 30 ASN B N 1
ATOM 5872 C CA . ASN B 1 30 ? 16.281 9.438 -19.859 1 92.75 30 ASN B CA 1
ATOM 5873 C C . ASN B 1 30 ? 16.75 10.828 -19.438 1 92.75 30 ASN B C 1
ATOM 5875 O O . ASN B 1 30 ? 16.734 11.766 -20.234 1 92.75 30 ASN B O 1
ATOM 5879 N N . TYR B 1 31 ? 17.031 11 -18.172 1 95.5 31 TYR B N 1
ATOM 5880 C CA . TYR B 1 31 ? 17.328 12.328 -17.625 1 95.5 31 TYR B CA 1
ATOM 5881 C C . TYR B 1 31 ? 18.484 12.977 -18.375 1 95.5 31 TYR B C 1
ATOM 5883 O O . TYR B 1 31 ? 18.547 14.203 -18.5 1 95.5 31 TYR B O 1
ATOM 5891 N N . THR B 1 32 ? 19.422 12.188 -18.969 1 95 32 THR B N 1
ATOM 5892 C CA . THR B 1 32 ? 20.578 12.727 -19.672 1 95 32 THR B CA 1
ATOM 5893 C C . THR B 1 32 ? 20.156 13.438 -20.953 1 95 32 THR B C 1
ATOM 5895 O O . THR B 1 32 ? 20.938 14.18 -21.547 1 95 32 THR B O 1
ATOM 5898 N N . GLU B 1 33 ? 18.938 13.227 -21.344 1 94.94 33 GLU B N 1
ATOM 5899 C CA . GLU B 1 33 ? 18.438 13.828 -22.578 1 94.94 33 GLU B CA 1
ATOM 5900 C C . GLU B 1 33 ? 17.531 15.016 -22.281 1 94.94 33 GLU B C 1
ATOM 5902 O O . GLU B 1 33 ? 17 15.656 -23.203 1 94.94 33 GLU B O 1
ATOM 5907 N N . ILE B 1 34 ? 17.375 15.328 -21.062 1 96.81 34 ILE B N 1
ATOM 5908 C CA . ILE B 1 34 ? 16.5 16.422 -20.641 1 96.81 34 ILE B CA 1
ATOM 5909 C C . ILE B 1 34 ? 17.328 17.641 -20.266 1 96.81 34 ILE B C 1
ATOM 5911 O O . ILE B 1 34 ? 18.328 17.516 -19.547 1 96.81 34 ILE B O 1
ATOM 5915 N N . ASP B 1 35 ? 17 18.797 -20.75 1 97.25 35 ASP B N 1
ATOM 5916 C CA . ASP B 1 35 ? 17.641 20.031 -20.328 1 97.25 35 ASP B CA 1
ATOM 5917 C C . ASP B 1 35 ? 17.125 20.5 -18.969 1 97.25 35 ASP B C 1
ATOM 5919 O O . ASP B 1 35 ? 15.992 20.953 -18.859 1 97.25 35 ASP B O 1
ATOM 5923 N N . PRO B 1 36 ? 17.953 20.391 -17.922 1 97.5 36 PRO B N 1
ATOM 5924 C CA . PRO B 1 36 ? 17.484 20.734 -16.578 1 97.5 36 PRO B CA 1
ATOM 5925 C C . PRO B 1 36 ? 17.094 22.203 -16.453 1 97.5 36 PRO B C 1
ATOM 5927 O O . PRO B 1 36 ? 16.281 22.562 -15.586 1 97.5 36 PRO B O 1
ATOM 5930 N N . CYS B 1 37 ? 17.625 23.109 -17.312 1 96.94 37 CYS B N 1
ATOM 5931 C CA . CYS B 1 37 ? 17.281 24.531 -17.25 1 96.94 37 CYS B CA 1
ATOM 5932 C C . CYS B 1 37 ? 15.875 24.781 -17.75 1 96.94 37 CYS B C 1
ATOM 5934 O O . CYS B 1 37 ? 15.258 25.797 -17.406 1 96.94 37 CYS B O 1
ATOM 5936 N N . GLU B 1 38 ? 15.359 23.828 -18.5 1 95.19 38 GLU B N 1
ATOM 5937 C CA . GLU B 1 38 ? 14.047 24.016 -19.125 1 95.19 38 GLU B CA 1
ATOM 5938 C C . GLU B 1 38 ? 12.977 23.188 -18.406 1 95.19 38 GLU B C 1
ATOM 5940 O O . GLU B 1 38 ? 11.828 23.609 -18.312 1 95.19 38 GLU B O 1
ATOM 5945 N N . ASP B 1 39 ? 13.344 22 -18.031 1 95.94 39 ASP B N 1
ATOM 5946 C CA . ASP B 1 39 ? 12.367 21.109 -17.406 1 95.94 39 ASP B CA 1
ATOM 5947 C C . ASP B 1 39 ? 13 20.312 -16.266 1 95.94 39 ASP B C 1
ATOM 5949 O O . ASP B 1 39 ? 13.078 19.078 -16.328 1 95.94 39 ASP B O 1
ATOM 5953 N N . PHE B 1 40 ? 13.258 21.016 -15.18 1 98.06 40 PHE B N 1
ATOM 5954 C CA . PHE B 1 40 ? 13.961 20.406 -14.062 1 98.06 40 PHE B CA 1
ATOM 5955 C C . PHE B 1 40 ? 13.078 19.391 -13.352 1 98.06 40 PHE B C 1
ATOM 5957 O O . PHE B 1 40 ? 13.57 18.391 -12.828 1 98.06 40 PHE B O 1
ATOM 5964 N N . GLU B 1 41 ? 11.758 19.625 -13.273 1 97.5 41 GLU B N 1
ATOM 5965 C CA . GLU B 1 41 ? 10.844 18.688 -12.625 1 97.5 41 GLU B CA 1
ATOM 5966 C C . GLU B 1 41 ? 10.883 17.312 -13.312 1 97.5 41 GLU B C 1
ATOM 5968 O O . GLU B 1 41 ? 11.016 16.281 -12.641 1 97.5 41 GLU B O 1
ATOM 5973 N N . GLN B 1 42 ? 10.789 17.312 -14.656 1 96.44 42 GLN B N 1
ATOM 5974 C CA . GLN B 1 42 ? 10.906 16.047 -15.383 1 96.44 42 GLN B CA 1
ATOM 5975 C C . GLN B 1 42 ? 12.281 15.422 -15.172 1 96.44 42 GLN B C 1
ATOM 5977 O O . GLN B 1 42 ? 12.398 14.203 -15.062 1 96.44 42 GLN B O 1
ATOM 5982 N N . TYR B 1 43 ? 13.297 16.25 -15.133 1 98.12 43 TYR B N 1
ATOM 5983 C CA . TYR B 1 43 ? 14.672 15.797 -14.945 1 98.12 43 TYR B CA 1
ATOM 5984 C C . TYR B 1 43 ? 14.812 15.031 -13.633 1 98.12 43 TYR B C 1
ATOM 5986 O O . TYR B 1 43 ? 15.344 13.914 -13.625 1 98.12 43 TYR B O 1
ATOM 5994 N N . VAL B 1 44 ? 14.266 15.531 -12.555 1 98.44 44 VAL B N 1
ATOM 5995 C CA . VAL B 1 44 ? 14.586 14.984 -11.234 1 98.44 44 VAL B CA 1
ATOM 5996 C C . VAL B 1 44 ? 13.445 14.094 -10.758 1 98.44 44 VAL B C 1
ATOM 5998 O O . VAL B 1 44 ? 13.633 13.25 -9.875 1 98.44 44 VAL B O 1
ATOM 6001 N N . CYS B 1 45 ? 12.203 14.227 -11.297 1 98 45 CYS B N 1
ATOM 6002 C CA . CYS B 1 45 ? 11.031 13.531 -10.758 1 98 45 CYS B CA 1
ATOM 6003 C C . CYS B 1 45 ? 10.438 12.586 -11.797 1 98 45 CYS B C 1
ATOM 6005 O O . CYS B 1 45 ? 9.406 11.961 -11.555 1 98 45 CYS B O 1
ATOM 6007 N N . GLY B 1 46 ? 11.07 12.438 -12.914 1 96.19 46 GLY B N 1
ATOM 6008 C CA . GLY B 1 46 ? 10.445 11.773 -14.039 1 96.19 46 GLY B CA 1
ATOM 6009 C C . GLY B 1 46 ? 10.031 10.344 -13.734 1 96.19 46 GLY B C 1
ATOM 6010 O O . GLY B 1 46 ? 9.078 9.828 -14.328 1 96.19 46 GLY B O 1
ATOM 6011 N N . ASN B 1 47 ? 10.727 9.664 -12.836 1 95.25 47 ASN B N 1
ATOM 6012 C CA . ASN B 1 47 ? 10.383 8.289 -12.492 1 95.25 47 ASN B CA 1
ATOM 6013 C C . ASN B 1 47 ? 9.852 8.18 -11.07 1 95.25 47 ASN B C 1
ATOM 6015 O O . ASN B 1 47 ? 9.695 7.074 -10.547 1 95.25 47 ASN B O 1
ATOM 6019 N N . TRP B 1 48 ? 9.633 9.289 -10.461 1 96.69 48 TRP B N 1
ATOM 6020 C CA . TRP B 1 48 ? 9.281 9.305 -9.047 1 96.69 48 TRP B CA 1
ATOM 6021 C C . TRP B 1 48 ? 7.883 8.742 -8.828 1 96.69 48 TRP B C 1
ATOM 6023 O O . TRP B 1 48 ? 7.668 7.922 -7.93 1 96.69 48 TRP B O 1
ATOM 6033 N N . ALA B 1 49 ? 6.93 9.148 -9.648 1 93.94 49 ALA B N 1
ATOM 6034 C CA . ALA B 1 49 ? 5.551 8.695 -9.477 1 93.94 49 ALA B CA 1
ATOM 6035 C C . ALA B 1 49 ? 5.434 7.195 -9.727 1 93.94 49 ALA B C 1
ATOM 6037 O O . ALA B 1 49 ? 4.648 6.512 -9.07 1 93.94 49 ALA B O 1
ATOM 6038 N N . ALA B 1 50 ? 6.207 6.688 -10.664 1 89.5 50 ALA B N 1
ATOM 6039 C CA . ALA B 1 50 ? 6.203 5.258 -10.953 1 89.5 50 ALA B CA 1
ATOM 6040 C C . ALA B 1 50 ? 6.754 4.457 -9.781 1 89.5 50 ALA B C 1
ATOM 6042 O O . ALA B 1 50 ? 6.305 3.34 -9.516 1 89.5 50 ALA B O 1
ATOM 6043 N N . ARG B 1 51 ? 7.645 5.027 -9.141 1 91.62 51 ARG B N 1
ATOM 6044 C CA . ARG B 1 51 ? 8.312 4.371 -8.023 1 91.62 51 ARG B CA 1
ATOM 6045 C C . ARG B 1 51 ? 7.48 4.477 -6.75 1 91.62 51 ARG B C 1
ATOM 6047 O O . ARG B 1 51 ? 7.57 3.615 -5.871 1 91.62 51 ARG B O 1
ATOM 6054 N N . HIS B 1 52 ? 6.707 5.547 -6.699 1 93.81 52 HIS B N 1
ATOM 6055 C CA . HIS B 1 52 ? 5.941 5.797 -5.484 1 93.81 52 HIS B CA 1
ATOM 6056 C C . HIS B 1 52 ? 4.449 5.906 -5.785 1 93.81 52 HIS B C 1
ATOM 6058 O O . HIS B 1 52 ? 3.941 7 -6.043 1 93.81 52 HIS B O 1
ATOM 6064 N N . GLU B 1 53 ? 3.76 4.867 -5.598 1 88.31 53 GLU B N 1
ATOM 6065 C CA . GLU B 1 53 ? 2.33 4.812 -5.883 1 88.31 53 GLU B CA 1
ATOM 6066 C C . GLU B 1 53 ? 1.522 5.496 -4.781 1 88.31 53 GLU B C 1
ATOM 6068 O O . GLU B 1 53 ? 2.004 5.652 -3.656 1 88.31 53 GLU B O 1
ATOM 6073 N N . ILE B 1 54 ? 0.389 5.914 -5.129 1 89.69 54 ILE B N 1
ATOM 6074 C CA . ILE B 1 54 ? -0.52 6.453 -4.121 1 89.69 54 ILE B CA 1
ATOM 6075 C C . ILE B 1 54 ? -1.005 5.328 -3.209 1 89.69 54 ILE B C 1
ATOM 6077 O O . ILE B 1 54 ? -1.562 4.336 -3.682 1 89.69 54 ILE B O 1
ATOM 6081 N N . PRO B 1 55 ? -0.755 5.387 -1.965 1 87 55 PRO B N 1
ATOM 6082 C CA . PRO B 1 55 ? -1.155 4.312 -1.052 1 87 55 PRO B CA 1
ATOM 6083 C C . PRO B 1 55 ? -2.668 4.23 -0.865 1 87 55 PRO B C 1
ATOM 6085 O O . PRO B 1 55 ? -3.389 5.176 -1.197 1 87 55 PRO B O 1
ATOM 6088 N N . ALA B 1 56 ? -3.121 3.129 -0.289 1 84.62 56 ALA B N 1
ATOM 6089 C CA . ALA B 1 56 ? -4.539 2.961 0.029 1 84.62 56 ALA B CA 1
ATOM 6090 C C . ALA B 1 56 ? -5.035 4.086 0.932 1 84.62 56 ALA B C 1
ATOM 6092 O O . ALA B 1 56 ? -4.359 4.465 1.893 1 84.62 56 ALA B O 1
ATOM 6093 N N . GLY B 1 57 ? -6.145 4.625 0.564 1 86.5 57 GLY B N 1
ATOM 6094 C CA . GLY B 1 57 ? -6.738 5.707 1.333 1 86.5 57 GLY B CA 1
ATOM 6095 C C . GLY B 1 57 ? -6.207 7.074 0.949 1 86.5 57 GLY B C 1
ATOM 6096 O O . GLY B 1 57 ? -6.777 8.102 1.33 1 86.5 57 GLY B O 1
ATOM 6097 N N . GLY B 1 58 ? -5.129 7.039 0.201 1 87.44 58 GLY B N 1
ATOM 6098 C CA . GLY B 1 58 ? -4.531 8.297 -0.214 1 87.44 58 GLY B CA 1
ATOM 6099 C C . GLY B 1 58 ? -5.109 8.836 -1.511 1 87.44 58 GLY B C 1
ATOM 6100 O O . GLY B 1 58 ? -5.703 8.086 -2.287 1 87.44 58 GLY B O 1
ATOM 6101 N N . VAL B 1 59 ? -4.934 10.164 -1.746 1 89.44 59 VAL B N 1
ATOM 6102 C CA . VAL B 1 59 ? -5.398 10.781 -2.984 1 89.44 59 VAL B CA 1
ATOM 6103 C C . VAL B 1 59 ? -4.199 11.25 -3.809 1 89.44 59 VAL B C 1
ATOM 6105 O O . VAL B 1 59 ? -4.32 11.477 -5.016 1 89.44 59 VAL B O 1
ATOM 6108 N N . SER B 1 60 ? -3.094 11.367 -3.186 1 93.69 60 SER B N 1
ATOM 6109 C CA . SER B 1 60 ? -1.825 11.75 -3.795 1 93.69 60 SER B CA 1
ATOM 6110 C C . SER B 1 60 ? -0.646 11.383 -2.902 1 93.69 60 SER B C 1
ATOM 6112 O O . SER B 1 60 ? -0.836 10.953 -1.76 1 93.69 60 SER B O 1
ATOM 6114 N N . THR B 1 61 ? 0.534 11.422 -3.453 1 94.69 61 THR B N 1
ATOM 6115 C CA . THR B 1 61 ? 1.759 11.188 -2.693 1 94.69 61 THR B CA 1
ATOM 6116 C C . THR B 1 61 ? 2.852 12.164 -3.127 1 94.69 61 THR B C 1
ATOM 6118 O O . THR B 1 61 ? 2.855 12.633 -4.266 1 94.69 61 THR B O 1
ATOM 6121 N N . ASP B 1 62 ? 3.678 12.578 -2.188 1 95.31 62 ASP B N 1
ATOM 6122 C CA . ASP B 1 62 ? 4.816 13.453 -2.467 1 95.31 62 ASP B CA 1
ATOM 6123 C C . ASP B 1 62 ? 5.961 13.188 -1.492 1 95.31 62 ASP B C 1
ATOM 6125 O O . ASP B 1 62 ? 5.945 12.195 -0.76 1 95.31 62 ASP B O 1
ATOM 6129 N N . GLY B 1 63 ? 6.984 13.938 -1.577 1 93.69 63 GLY B N 1
ATOM 6130 C CA . GLY B 1 63 ? 8.148 13.734 -0.726 1 93.69 63 GLY B CA 1
ATOM 6131 C C . GLY B 1 63 ? 7.812 13.758 0.754 1 93.69 63 GLY B C 1
ATOM 6132 O O . GLY B 1 63 ? 8.352 12.961 1.529 1 93.69 63 GLY B O 1
ATOM 6133 N N . LEU B 1 64 ? 6.969 14.578 1.19 1 94.88 64 LEU B N 1
ATOM 6134 C CA . LEU B 1 64 ? 6.574 14.664 2.592 1 94.88 64 LEU B CA 1
ATOM 6135 C C . LEU B 1 64 ? 5.754 13.453 3.008 1 94.88 64 LEU B C 1
ATOM 6137 O O . LEU B 1 64 ? 5.895 12.953 4.125 1 94.88 64 LEU B O 1
ATOM 6141 N N . THR B 1 65 ? 4.926 12.977 2.068 1 94.62 65 THR B N 1
ATOM 6142 C CA . THR B 1 65 ? 4.098 11.812 2.354 1 94.62 65 THR B CA 1
ATOM 6143 C C . THR B 1 65 ? 4.965 10.57 2.566 1 94.62 65 THR B C 1
ATOM 6145 O O . THR B 1 65 ? 4.621 9.695 3.361 1 94.62 65 THR B O 1
ATOM 6148 N N . LEU B 1 66 ? 6.082 10.508 1.877 1 94.75 66 LEU B N 1
ATOM 6149 C CA . LEU B 1 66 ? 6.98 9.383 2.076 1 94.75 66 LEU B CA 1
ATOM 6150 C C . LEU B 1 66 ? 7.543 9.375 3.492 1 94.75 66 LEU B C 1
ATOM 6152 O O . LEU B 1 66 ? 7.625 8.32 4.129 1 94.75 66 LEU B O 1
ATOM 6156 N N . ALA B 1 67 ? 7.965 10.547 3.939 1 96 67 ALA B N 1
ATOM 6157 C CA . ALA B 1 67 ? 8.438 10.664 5.316 1 96 67 ALA B CA 1
ATOM 6158 C C . ALA B 1 67 ? 7.332 10.312 6.305 1 96 67 ALA B C 1
ATOM 6160 O O . ALA B 1 67 ? 7.582 9.641 7.312 1 96 67 ALA B O 1
ATOM 6161 N N . GLN B 1 68 ? 6.125 10.742 5.984 1 96.94 68 GLN B N 1
ATOM 6162 C CA . GLN B 1 68 ? 4.992 10.453 6.855 1 96.94 68 GLN B CA 1
ATOM 6163 C C . GLN B 1 68 ? 4.738 8.945 6.941 1 96.94 68 GLN B C 1
ATOM 6165 O O . GLN B 1 68 ? 4.395 8.43 8.008 1 96.94 68 GLN B O 1
ATOM 6170 N N . GLU B 1 69 ? 4.848 8.281 5.844 1 94.12 69 GLU B N 1
ATOM 6171 C CA . GLU B 1 69 ? 4.66 6.832 5.832 1 94.12 69 GLU B CA 1
ATOM 6172 C C . GLU B 1 69 ? 5.672 6.137 6.742 1 94.12 69 GLU B C 1
ATOM 6174 O O . GLU B 1 69 ? 5.348 5.141 7.391 1 94.12 69 GLU B O 1
ATOM 6179 N N . ASN B 1 70 ? 6.875 6.625 6.754 1 94 70 ASN B N 1
ATOM 6180 C CA . ASN B 1 70 ? 7.883 6.078 7.656 1 94 70 ASN B CA 1
ATOM 6181 C C . ASN B 1 70 ? 7.496 6.281 9.117 1 94 70 ASN B C 1
ATOM 6183 O O . ASN B 1 70 ? 7.715 5.395 9.953 1 94 70 ASN B O 1
ATOM 6187 N N . VAL B 1 71 ? 6.941 7.426 9.383 1 97.31 71 VAL B N 1
ATOM 6188 C CA . VAL B 1 71 ? 6.492 7.719 10.734 1 97.31 71 VAL B CA 1
ATOM 6189 C C . VAL B 1 71 ? 5.375 6.758 11.133 1 97.31 71 VAL B C 1
ATOM 6191 O O . VAL B 1 71 ? 5.41 6.164 12.211 1 97.31 71 VAL B O 1
ATOM 6194 N N . ASP B 1 72 ? 4.41 6.605 10.273 1 96.31 72 ASP B N 1
ATOM 6195 C CA . ASP B 1 72 ? 3.273 5.734 10.555 1 96.31 72 ASP B CA 1
ATOM 6196 C C . ASP B 1 72 ? 3.727 4.289 10.766 1 96.31 72 ASP B C 1
ATOM 6198 O O . ASP B 1 72 ? 3.242 3.609 11.672 1 96.31 72 ASP B O 1
ATOM 6202 N N . SER B 1 73 ? 4.629 3.852 9.945 1 93.5 73 SER B N 1
ATOM 6203 C CA . SER B 1 73 ? 5.152 2.496 10.078 1 93.5 73 SER B CA 1
ATOM 6204 C C . SER B 1 73 ? 5.863 2.307 11.414 1 93.5 73 SER B C 1
ATOM 6206 O O . SER B 1 73 ? 5.723 1.262 12.055 1 93.5 73 SER B O 1
ATOM 6208 N N . ALA B 1 74 ? 6.664 3.273 11.789 1 95.56 74 ALA B N 1
ATOM 6209 C CA . ALA B 1 74 ? 7.355 3.223 13.078 1 95.56 74 ALA B CA 1
ATOM 6210 C C . ALA B 1 74 ? 6.363 3.174 14.234 1 95.56 74 ALA B C 1
ATOM 6212 O O . ALA B 1 74 ? 6.551 2.418 15.188 1 95.56 74 ALA B O 1
ATOM 6213 N N . LEU B 1 75 ? 5.344 3.982 14.117 1 98 75 LEU B N 1
ATOM 6214 C CA . LEU B 1 75 ? 4.332 4.016 15.164 1 98 75 LEU B CA 1
ATOM 6215 C C . LEU B 1 75 ? 3.598 2.684 15.258 1 98 75 LEU B C 1
ATOM 6217 O O . LEU B 1 75 ? 3.299 2.205 16.359 1 98 75 LEU B O 1
ATOM 6221 N N . ARG B 1 76 ? 3.254 2.125 14.148 1 95.38 76 ARG B N 1
ATOM 6222 C CA . ARG B 1 76 ? 2.619 0.811 14.148 1 95.38 76 ARG B CA 1
ATOM 6223 C C . ARG B 1 76 ? 3.48 -0.213 14.883 1 95.38 76 ARG B C 1
ATOM 6225 O O . ARG B 1 76 ? 2.98 -0.969 15.711 1 95.38 76 ARG B O 1
ATOM 6232 N N . GLN B 1 77 ? 4.777 -0.217 14.602 1 92.62 77 GLN B N 1
ATOM 6233 C CA . GLN B 1 77 ? 5.699 -1.158 15.227 1 92.62 77 GLN B CA 1
ATOM 6234 C C . GLN B 1 77 ? 5.758 -0.953 16.734 1 92.62 77 GLN B C 1
ATOM 6236 O O . GLN B 1 77 ? 5.777 -1.92 17.5 1 92.62 77 GLN B O 1
ATOM 6241 N N . ILE B 1 78 ? 5.777 0.28 17.094 1 96.69 78 ILE B N 1
ATOM 6242 C CA . ILE B 1 78 ? 5.812 0.608 18.516 1 96.69 78 ILE B CA 1
ATOM 6243 C C . ILE B 1 78 ? 4.562 0.062 19.203 1 96.69 78 ILE B C 1
ATOM 6245 O O . ILE B 1 78 ? 4.656 -0.588 20.25 1 96.69 78 ILE B O 1
ATOM 6249 N N . LEU B 1 79 ? 3.428 0.248 18.609 1 97.62 79 LEU B N 1
ATOM 6250 C CA . LEU B 1 79 ? 2.143 -0.092 19.203 1 97.62 79 LEU B CA 1
ATOM 6251 C C . LEU B 1 79 ? 1.932 -1.603 19.219 1 97.62 79 LEU B C 1
ATOM 6253 O O . LEU B 1 79 ? 1.198 -2.123 20.062 1 97.62 79 LEU B O 1
ATOM 6257 N N . GLU B 1 80 ? 2.582 -2.279 18.328 1 92.69 80 GLU B N 1
ATOM 6258 C CA . GLU B 1 80 ? 2.389 -3.721 18.219 1 92.69 80 GLU B CA 1
ATOM 6259 C C . GLU B 1 80 ? 3.539 -4.484 18.859 1 92.69 80 GLU B C 1
ATOM 6261 O O . GLU B 1 80 ? 3.605 -5.715 18.781 1 92.69 80 GLU B O 1
ATOM 6266 N N . SER B 1 81 ? 4.473 -3.773 19.5 1 92.25 81 SER B N 1
ATOM 6267 C CA . SER B 1 81 ? 5.609 -4.375 20.188 1 92.25 81 SER B CA 1
ATOM 6268 C C . SER B 1 81 ? 5.477 -4.234 21.703 1 92.25 81 SER B C 1
ATOM 6270 O O . SER B 1 81 ? 4.695 -3.416 22.188 1 92.25 81 SER B O 1
ATOM 6272 N N . PRO B 1 82 ? 6.262 -5.086 22.5 1 93.62 82 PRO B N 1
ATOM 6273 C CA . PRO B 1 82 ? 6.293 -4.883 23.953 1 93.62 82 PRO B CA 1
ATOM 6274 C C . PRO B 1 82 ? 6.973 -3.57 24.344 1 93.62 82 PRO B C 1
ATOM 6276 O O . PRO B 1 82 ? 7.578 -2.906 23.5 1 93.62 82 PRO B O 1
ATOM 6279 N N . TYR B 1 83 ? 6.723 -3.217 25.594 1 97.19 83 TYR B N 1
ATOM 6280 C CA . TYR B 1 83 ? 7.41 -2.055 26.141 1 97.19 83 TYR B CA 1
ATOM 6281 C C . TYR B 1 83 ? 8.906 -2.119 25.859 1 97.19 83 TYR B C 1
ATOM 6283 O O . TYR B 1 83 ? 9.531 -3.168 26.031 1 97.19 83 TYR B O 1
ATOM 6291 N N . PRO B 1 84 ? 9.438 -0.992 25.281 1 94.94 84 PRO B N 1
ATOM 6292 C CA . PRO B 1 84 ? 10.852 -1.038 24.922 1 94.94 84 PRO B CA 1
ATOM 6293 C C . PRO B 1 84 ? 11.766 -1.312 26.109 1 94.94 84 PRO B C 1
ATOM 6295 O O . PRO B 1 84 ? 11.664 -0.637 27.141 1 94.94 84 PRO B O 1
ATOM 6298 N N . SER B 1 85 ? 12.562 -2.287 26 1 91.62 85 SER B N 1
ATOM 6299 C CA . SER B 1 85 ? 13.531 -2.674 27 1 91.62 85 SER B CA 1
ATOM 6300 C C . SER B 1 85 ? 14.805 -3.223 26.375 1 91.62 85 SER B C 1
ATOM 6302 O O . SER B 1 85 ? 14.836 -3.486 25.172 1 91.62 85 SER B O 1
ATOM 6304 N N . GLY B 1 86 ? 15.812 -3.258 27.141 1 87.06 86 GLY B N 1
ATOM 6305 C CA . GLY B 1 86 ? 17.062 -3.779 26.609 1 87.06 86 GLY B CA 1
ATOM 6306 C C . GLY B 1 86 ? 17.531 -3.051 25.359 1 87.06 86 GLY B C 1
ATOM 6307 O O . GLY B 1 86 ? 17.641 -1.822 25.359 1 87.06 86 GLY B O 1
ATOM 6308 N N . GLU B 1 87 ? 17.625 -3.816 24.25 1 79 87 GLU B N 1
ATOM 6309 C CA . GLU B 1 87 ? 18.141 -3.27 23 1 79 87 GLU B CA 1
ATOM 6310 C C . GLU B 1 87 ? 17.109 -2.389 22.312 1 79 87 GLU B C 1
ATOM 6312 O O . GLU B 1 87 ? 17.453 -1.541 21.484 1 79 87 GLU B O 1
ATOM 6317 N N . ASP B 1 88 ? 15.945 -2.535 22.75 1 85.75 88 ASP B N 1
ATOM 6318 C CA . ASP B 1 88 ? 14.867 -1.782 22.125 1 85.75 88 ASP B CA 1
ATOM 6319 C C . ASP B 1 88 ? 14.648 -0.443 22.828 1 85.75 88 ASP B C 1
ATOM 6321 O O . ASP B 1 88 ? 13.898 0.406 22.344 1 85.75 88 ASP B O 1
ATOM 6325 N N . ALA B 1 89 ? 15.391 -0.262 23.969 1 93.06 89 ALA B N 1
ATOM 6326 C CA . ALA B 1 89 ? 15.281 0.994 24.703 1 93.06 89 ALA B CA 1
ATOM 6327 C C . ALA B 1 89 ? 16.109 2.094 24.047 1 93.06 89 ALA B C 1
ATOM 6329 O O . ALA B 1 89 ? 17.281 1.887 23.703 1 93.06 89 ALA B O 1
ATOM 6330 N N . GLY B 1 90 ? 15.477 3.271 23.812 1 95 90 GLY B N 1
ATOM 6331 C CA . GLY B 1 90 ? 16.156 4.418 23.234 1 95 90 GLY B CA 1
ATOM 6332 C C . GLY B 1 90 ? 16.734 5.367 24.266 1 95 90 GLY B C 1
ATOM 6333 O O . GLY B 1 90 ? 16.844 5.012 25.438 1 95 90 GLY B O 1
ATOM 6334 N N . TRP B 1 91 ? 17.125 6.562 23.828 1 95.25 91 TRP B N 1
ATOM 6335 C CA . TRP B 1 91 ? 17.938 7.492 24.609 1 95.25 91 TRP B CA 1
ATOM 6336 C C . TRP B 1 91 ? 17.141 8.023 25.812 1 95.25 91 TRP B C 1
ATOM 6338 O O . TRP B 1 91 ? 17.734 8.398 26.828 1 95.25 91 TRP B O 1
ATOM 6348 N N . ILE B 1 92 ? 15.766 8.031 25.719 1 97.38 92 ILE B N 1
ATOM 6349 C CA . ILE B 1 92 ? 14.961 8.5 26.844 1 97.38 92 ILE B CA 1
ATOM 6350 C C . ILE B 1 92 ? 14.758 7.359 27.844 1 97.38 92 ILE B C 1
ATOM 6352 O O . ILE B 1 92 ? 14.977 7.531 29.047 1 97.38 92 ILE B O 1
ATOM 6356 N N . THR B 1 93 ? 14.383 6.195 27.328 1 97.69 93 THR B N 1
ATOM 6357 C CA . THR B 1 93 ? 14.008 5.051 28.156 1 97.69 93 THR B CA 1
ATOM 6358 C C . THR B 1 93 ? 15.172 4.625 29.047 1 97.69 93 THR B C 1
ATOM 6360 O O . THR B 1 93 ? 14.969 4.301 30.219 1 97.69 93 THR B O 1
ATOM 6363 N N . VAL B 1 94 ? 16.406 4.625 28.625 1 95.94 94 VAL B N 1
ATOM 6364 C CA . VAL B 1 94 ? 17.547 4.102 29.344 1 95.94 94 VAL B CA 1
ATOM 6365 C C . VAL B 1 94 ? 17.906 5.035 30.5 1 95.94 94 VAL B C 1
ATOM 6367 O O . VAL B 1 94 ? 18.625 4.645 31.422 1 95.94 94 VAL B O 1
ATOM 6370 N N . ASN B 1 95 ? 17.391 6.258 30.516 1 95.5 95 ASN B N 1
ATOM 6371 C CA . ASN B 1 95 ? 17.812 7.262 31.5 1 95.5 95 ASN B CA 1
ATOM 6372 C C . ASN B 1 95 ? 16.688 7.555 32.5 1 95.5 95 ASN B C 1
ATOM 6374 O O . ASN B 1 95 ? 16.812 8.477 33.312 1 95.5 95 ASN B O 1
ATOM 6378 N N . LEU B 1 96 ? 15.672 6.828 32.5 1 97.62 96 LEU B N 1
ATOM 6379 C CA . LEU B 1 96 ? 14.531 7.078 33.375 1 97.62 96 LEU B CA 1
ATOM 6380 C C . LEU B 1 96 ? 14.828 6.621 34.812 1 97.62 96 LEU B C 1
ATOM 6382 O O . LEU B 1 96 ? 15.461 5.586 35 1 97.62 96 LEU B O 1
ATOM 6386 N N . THR B 1 97 ? 14.359 7.379 35.812 1 97.5 97 THR B N 1
ATOM 6387 C CA . THR B 1 97 ? 14.344 6.922 37.188 1 97.5 97 THR B CA 1
ATOM 6388 C C . THR B 1 97 ? 13.305 5.816 37.406 1 97.5 97 THR B C 1
ATOM 6390 O O . THR B 1 97 ? 12.5 5.547 36.5 1 97.5 97 THR B O 1
ATOM 6393 N N . LYS B 1 98 ? 13.328 5.234 38.562 1 97.19 98 LYS B N 1
ATOM 6394 C CA . LYS B 1 98 ? 12.367 4.176 38.844 1 97.19 98 LYS B CA 1
ATOM 6395 C C . LYS B 1 98 ? 10.938 4.699 38.812 1 97.19 98 LYS B C 1
ATOM 6397 O O . LYS B 1 98 ? 10.047 4.031 38.25 1 97.19 98 LYS B O 1
ATOM 6402 N N . GLU B 1 99 ? 10.734 5.883 39.344 1 97.56 99 GLU B N 1
ATOM 6403 C CA . GLU B 1 99 ? 9.406 6.496 39.344 1 97.56 99 GLU B CA 1
ATOM 6404 C C . GLU B 1 99 ? 8.961 6.852 37.938 1 97.56 99 GLU B C 1
ATOM 6406 O O . GLU B 1 99 ? 7.805 6.641 37.562 1 97.56 99 GLU B O 1
ATOM 6411 N N . GLN B 1 100 ? 9.844 7.34 37.156 1 97.94 100 GLN B N 1
ATOM 6412 C CA . GLN B 1 100 ? 9.547 7.68 35.75 1 97.94 100 GLN B CA 1
ATOM 6413 C C . GLN B 1 100 ? 9.25 6.426 34.938 1 97.94 100 GLN B C 1
ATOM 6415 O O . GLN B 1 100 ? 8.375 6.434 34.062 1 97.94 100 GLN B O 1
ATOM 6420 N N . SER B 1 101 ? 9.969 5.434 35.188 1 97.81 101 SER B N 1
ATOM 6421 C CA . SER B 1 101 ? 9.773 4.176 34.469 1 97.81 101 SER B CA 1
ATOM 6422 C C . SER B 1 101 ? 8.391 3.596 34.75 1 97.81 101 SER B C 1
ATOM 6424 O O . SER B 1 101 ? 7.754 3.051 33.844 1 97.81 101 SER B O 1
ATOM 6426 N N . LYS B 1 102 ? 7.973 3.686 35.969 1 98.06 102 LYS B N 1
ATOM 6427 C CA . LYS B 1 102 ? 6.629 3.223 36.312 1 98.06 102 LYS B CA 1
ATOM 6428 C C . LYS B 1 102 ? 5.57 4.012 35.531 1 98.06 102 LYS B C 1
ATOM 6430 O O . LYS B 1 102 ? 4.656 3.428 34.969 1 98.06 102 LYS B O 1
ATOM 6435 N N . ALA B 1 103 ? 5.703 5.348 35.562 1 98.56 103 ALA B N 1
ATOM 6436 C CA . ALA B 1 103 ? 4.793 6.211 34.812 1 98.56 103 ALA B CA 1
ATOM 6437 C C . ALA B 1 103 ? 4.852 5.906 33.312 1 98.56 103 ALA B C 1
ATOM 6439 O O . ALA B 1 103 ? 3.83 5.926 32.625 1 98.56 103 ALA B O 1
ATOM 6440 N N . ASP B 1 104 ? 6.062 5.668 32.875 1 98.5 104 ASP B N 1
ATOM 6441 C CA . ASP B 1 104 ? 6.297 5.406 31.453 1 98.5 104 ASP B CA 1
ATOM 6442 C C . ASP B 1 104 ? 5.57 4.141 31 1 98.5 104 ASP B C 1
ATOM 6444 O O . ASP B 1 104 ? 4.984 4.105 29.922 1 98.5 104 ASP B O 1
ATOM 6448 N N . LYS B 1 105 ? 5.621 3.123 31.75 1 98.38 105 LYS B N 1
ATOM 6449 C CA . LYS B 1 105 ? 4.934 1.871 31.453 1 98.38 105 LYS B CA 1
ATOM 6450 C C . LYS B 1 105 ? 3.418 2.061 31.453 1 98.38 105 LYS B C 1
ATOM 6452 O O . LYS B 1 105 ? 2.705 1.441 30.672 1 98.38 105 LYS B O 1
ATOM 6457 N N . GLU B 1 106 ? 2.984 2.895 32.344 1 98.38 106 GLU B N 1
ATOM 6458 C CA . GLU B 1 106 ? 1.552 3.164 32.438 1 98.38 106 GLU B CA 1
ATOM 6459 C C . GLU B 1 106 ? 1.049 3.881 31.188 1 98.38 106 GLU B C 1
ATOM 6461 O O . GLU B 1 106 ? 0.001 3.529 30.641 1 98.38 106 GLU B O 1
ATOM 6466 N N . ILE B 1 107 ? 1.766 4.875 30.766 1 98.56 107 ILE B N 1
ATOM 6467 C CA . ILE B 1 107 ? 1.295 5.613 29.594 1 98.56 107 ILE B CA 1
ATOM 6468 C C . ILE B 1 107 ? 1.489 4.766 28.344 1 98.56 107 ILE B C 1
ATOM 6470 O O . ILE B 1 107 ? 0.741 4.902 27.375 1 98.56 107 ILE B O 1
ATOM 6474 N N . PHE B 1 108 ? 2.486 3.896 28.297 1 98.69 108 PHE B N 1
ATOM 6475 C CA . PHE B 1 108 ? 2.625 2.957 27.188 1 98.69 108 PHE B CA 1
ATOM 6476 C C . PHE B 1 108 ? 1.404 2.047 27.094 1 98.69 108 PHE B C 1
ATOM 6478 O O . PHE B 1 108 ? 0.893 1.797 26 1 98.69 108 PHE B O 1
ATOM 6485 N N . SER B 1 109 ? 0.992 1.564 28.25 1 98.25 109 SER B N 1
ATOM 6486 C CA . SER B 1 109 ? -0.208 0.734 28.281 1 98.25 109 SER B CA 1
ATOM 6487 C C . SER B 1 109 ? -1.421 1.493 27.766 1 98.25 109 SER B C 1
ATOM 6489 O O . SER B 1 109 ? -2.305 0.905 27.141 1 98.25 109 SER B O 1
ATOM 6491 N N . MET B 1 110 ? -1.474 2.768 28.062 1 98.5 110 MET B N 1
ATOM 6492 C CA . MET B 1 110 ? -2.586 3.598 27.594 1 98.5 110 MET B CA 1
ATOM 6493 C C . MET B 1 110 ? -2.672 3.602 26.078 1 98.5 110 MET B C 1
ATOM 6495 O O . MET B 1 110 ? -3.756 3.438 25.516 1 98.5 110 MET B O 1
ATOM 6499 N N . ILE B 1 111 ? -1.576 3.818 25.344 1 98.62 111 ILE B N 1
ATOM 6500 C CA . ILE B 1 111 ? -1.609 3.879 23.875 1 98.62 111 ILE B CA 1
ATOM 6501 C C . ILE B 1 111 ? -1.836 2.48 23.312 1 98.62 111 ILE B C 1
ATOM 6503 O O . ILE B 1 111 ? -2.523 2.32 22.297 1 98.62 111 ILE B O 1
ATOM 6507 N N . GLN B 1 112 ? -1.322 1.426 23.906 1 98.25 112 GLN B N 1
ATOM 6508 C CA . GLN B 1 112 ? -1.56 0.068 23.422 1 98.25 112 GLN B CA 1
ATOM 6509 C C . GLN B 1 112 ? -3.021 -0.329 23.609 1 98.25 112 GLN B C 1
ATOM 6511 O O . GLN B 1 112 ? -3.613 -0.956 22.719 1 98.25 112 GLN B O 1
ATOM 6516 N N . ASP B 1 113 ? -3.537 0.004 24.797 1 98.19 113 ASP B N 1
ATOM 6517 C CA . ASP B 1 113 ? -4.945 -0.282 25.062 1 98.19 113 ASP B CA 1
ATOM 6518 C C . ASP B 1 113 ? -5.844 0.416 24.047 1 98.19 113 ASP B C 1
ATOM 6520 O O . ASP B 1 113 ? -6.797 -0.181 23.531 1 98.19 113 ASP B O 1
ATOM 6524 N N . THR B 1 114 ? -5.547 1.67 23.797 1 98.69 114 THR B N 1
ATOM 6525 C CA . THR B 1 114 ? -6.324 2.42 22.828 1 98.69 114 THR B CA 1
ATOM 6526 C C . THR B 1 114 ? -6.242 1.767 21.453 1 98.69 114 THR B C 1
ATOM 6528 O O . THR B 1 114 ? -7.254 1.621 20.766 1 98.69 114 THR B O 1
ATOM 6531 N N . TYR B 1 115 ? -5.039 1.416 21.047 1 98.38 115 TYR B N 1
ATOM 6532 C CA . TYR B 1 115 ? -4.824 0.764 19.75 1 98.38 115 TYR B CA 1
ATOM 6533 C C . TYR B 1 115 ? -5.59 -0.551 19.672 1 98.38 115 TYR B C 1
ATOM 6535 O O . TYR B 1 115 ? -6.18 -0.871 18.641 1 98.38 115 TYR B O 1
ATOM 6543 N N . GLN B 1 116 ? -5.617 -1.301 20.734 1 96.81 116 GLN B N 1
ATOM 6544 C CA . GLN B 1 116 ? -6.32 -2.578 20.781 1 96.81 116 GLN B CA 1
ATOM 6545 C C . GLN B 1 116 ? -7.828 -2.381 20.672 1 96.81 116 GLN B C 1
ATOM 6547 O O . GLN B 1 116 ? -8.508 -3.123 19.953 1 96.81 116 GLN B O 1
ATOM 6552 N N . VAL B 1 117 ? -8.305 -1.379 21.359 1 97.81 117 VAL B N 1
ATOM 6553 C CA . VAL B 1 117 ? -9.727 -1.068 21.266 1 97.81 117 VAL B CA 1
ATOM 6554 C C . VAL B 1 117 ? -10.086 -0.724 19.812 1 97.81 117 VAL B C 1
ATOM 6556 O O . VAL B 1 117 ? -11.086 -1.209 19.281 1 97.81 117 VAL B O 1
ATOM 6559 N N . CYS B 1 118 ? -9.258 0.034 19.203 1 97.62 118 CYS B N 1
ATOM 6560 C CA . CYS B 1 118 ? -9.531 0.539 17.859 1 97.62 118 CYS B CA 1
ATOM 6561 C C . CYS B 1 118 ? -9.398 -0.57 16.828 1 97.62 118 CYS B C 1
ATOM 6563 O O . CYS B 1 118 ? -10.156 -0.613 15.859 1 97.62 118 CYS B O 1
ATOM 6565 N N . THR B 1 119 ? -8.469 -1.521 16.969 1 93.62 119 THR B N 1
ATOM 6566 C CA . THR B 1 119 ? -8.188 -2.529 15.945 1 93.62 119 THR B CA 1
ATOM 6567 C C . THR B 1 119 ? -9.055 -3.766 16.156 1 93.62 119 THR B C 1
ATOM 6569 O O . THR B 1 119 ? -9.117 -4.645 15.289 1 93.62 119 THR B O 1
ATOM 6572 N N . ASN B 1 120 ? -9.766 -3.811 17.344 1 91.75 120 ASN B N 1
ATOM 6573 C CA . ASN B 1 120 ? -10.641 -4.949 17.609 1 91.75 120 ASN B CA 1
ATOM 6574 C C . ASN B 1 120 ? -11.977 -4.809 16.891 1 91.75 120 ASN B C 1
ATOM 6576 O O . ASN B 1 120 ? -13.008 -4.609 17.531 1 91.75 120 ASN B O 1
ATOM 6580 N N . TYR B 1 121 ? -11.977 -5.062 15.648 1 86.69 121 TYR B N 1
ATOM 6581 C CA . TYR B 1 121 ? -13.133 -4.859 14.789 1 86.69 121 TYR B CA 1
ATOM 6582 C C . TYR B 1 121 ? -14.328 -5.68 15.273 1 86.69 121 TYR B C 1
ATOM 6584 O O . TYR B 1 121 ? -15.461 -5.207 15.25 1 86.69 121 TYR B O 1
ATOM 6592 N N . THR B 1 122 ? -14.133 -6.867 15.68 1 84 122 THR B N 1
ATOM 6593 C CA . THR B 1 122 ? -15.195 -7.766 16.109 1 84 122 THR B CA 1
ATOM 6594 C C . THR B 1 122 ? -15.93 -7.188 17.328 1 84 122 THR B C 1
ATOM 6596 O O . THR B 1 122 ? -17.156 -7.211 17.375 1 84 122 THR B O 1
ATOM 6599 N N . ALA B 1 123 ? -15.148 -6.699 18.25 1 91.25 123 ALA B N 1
ATOM 6600 C CA . ALA B 1 123 ? -15.758 -6.102 19.438 1 91.25 123 ALA B CA 1
ATOM 6601 C C . ALA B 1 123 ? -16.562 -4.859 19.078 1 91.25 123 ALA B C 1
ATOM 6603 O O . ALA B 1 123 ? -17.625 -4.613 19.641 1 91.25 123 ALA B O 1
ATOM 6604 N N . LEU B 1 124 ? -16.109 -4.07 18.125 1 94.19 124 LEU B N 1
ATOM 6605 C CA . LEU B 1 124 ? -16.797 -2.855 17.688 1 94.19 124 LEU B CA 1
ATOM 6606 C C . LEU B 1 124 ? -18.094 -3.191 16.969 1 94.19 124 LEU B C 1
ATOM 6608 O O . LEU B 1 124 ? -19.109 -2.531 17.188 1 94.19 124 LEU B O 1
ATOM 6612 N N . GLU B 1 125 ? -18.031 -4.184 16.188 1 87.88 125 GLU B N 1
ATOM 6613 C CA . GLU B 1 125 ? -19.234 -4.621 15.492 1 87.88 125 GLU B CA 1
ATOM 6614 C C . GLU B 1 125 ? -20.281 -5.129 16.469 1 87.88 125 GLU B C 1
ATOM 6616 O O . GLU B 1 125 ? -21.484 -4.945 16.25 1 87.88 125 GLU B O 1
ATOM 6621 N N . GLU B 1 126 ? -19.844 -5.848 17.516 1 90.19 126 GLU B N 1
ATOM 6622 C CA . GLU B 1 126 ? -20.75 -6.371 18.531 1 90.19 126 GLU B CA 1
ATOM 6623 C C . GLU B 1 126 ? -21.438 -5.238 19.297 1 90.19 126 GLU B C 1
ATOM 6625 O O . GLU B 1 126 ? -22.625 -5.328 19.625 1 90.19 126 GLU B O 1
ATOM 6630 N N . GLU B 1 127 ? -20.688 -4.188 19.531 1 95.12 127 GLU B N 1
ATOM 6631 C CA . GLU B 1 127 ? -21.281 -3.016 20.188 1 95.12 127 GLU B CA 1
ATOM 6632 C C . GLU B 1 127 ? -22.328 -2.357 19.297 1 95.12 127 GLU B C 1
ATOM 6634 O O . GLU B 1 127 ? -23.359 -1.892 19.781 1 95.12 127 GLU B O 1
ATOM 6639 N N . GLY B 1 128 ? -22.094 -2.297 18.047 1 95.12 128 GLY B N 1
ATOM 6640 C CA . GLY B 1 128 ? -23.031 -1.767 17.062 1 95.12 128 GLY B CA 1
ATOM 6641 C C . GLY B 1 128 ? -23.422 -0.326 17.344 1 95.12 128 GLY B C 1
ATOM 6642 O O . GLY B 1 128 ? -22.562 0.522 17.578 1 95.12 128 GLY B O 1
ATOM 6643 N N . LEU B 1 129 ? -24.734 -0.052 17.375 1 97.44 129 LEU B N 1
ATOM 6644 C CA . LEU B 1 129 ? -25.234 1.317 17.453 1 97.44 129 LEU B CA 1
ATOM 6645 C C . LEU B 1 129 ? -25.484 1.729 18.891 1 97.44 129 LEU B C 1
ATOM 6647 O O . LEU B 1 129 ? -25.953 2.842 19.156 1 97.44 129 LEU B O 1
ATOM 6651 N N . GLN B 1 130 ? -25.141 0.905 19.875 1 97.31 130 GLN B N 1
ATOM 6652 C CA . GLN B 1 130 ? -25.531 1.098 21.266 1 97.31 130 GLN B CA 1
ATOM 6653 C C . GLN B 1 130 ? -25.031 2.434 21.797 1 97.31 130 GLN B C 1
ATOM 6655 O O . GLN B 1 130 ? -25.797 3.215 22.359 1 97.31 130 GLN B O 1
ATOM 6660 N N . THR B 1 131 ? -23.75 2.678 21.609 1 97.75 131 THR B N 1
ATOM 6661 C CA . THR B 1 131 ? -23.156 3.914 22.109 1 97.75 131 THR B CA 1
ATOM 6662 C C . THR B 1 131 ? -23.781 5.129 21.422 1 97.75 131 THR B C 1
ATOM 6664 O O . THR B 1 131 ? -24.047 6.141 22.062 1 97.75 131 THR B O 1
ATOM 6667 N N . LEU B 1 132 ? -23.969 5.039 20.141 1 98.06 132 LEU B N 1
ATOM 6668 C CA . LEU B 1 132 ? -24.578 6.133 19.375 1 98.06 132 LEU B CA 1
ATOM 6669 C C . LEU B 1 132 ? -26 6.406 19.859 1 98.06 132 LEU B C 1
ATOM 6671 O O . LEU B 1 132 ? -26.422 7.559 19.938 1 98.06 132 LEU B O 1
ATOM 6675 N N . GLN B 1 133 ? -26.75 5.367 20.219 1 98.12 133 GLN B N 1
ATOM 6676 C CA . GLN B 1 133 ? -28.109 5.496 20.75 1 98.12 133 GLN B CA 1
ATOM 6677 C C . GLN B 1 133 ? -28.109 6.266 22.062 1 98.12 133 GLN B C 1
ATOM 6679 O O . GLN B 1 133 ? -28.953 7.133 22.281 1 98.12 133 GLN B O 1
ATOM 6684 N N . GLU B 1 134 ? -27.172 5.977 22.875 1 97.94 134 GLU B N 1
ATOM 6685 C CA . GLU B 1 134 ? -27.078 6.648 24.172 1 97.94 134 GLU B CA 1
ATOM 6686 C C . GLU B 1 134 ? -26.75 8.133 24 1 97.94 134 GLU B C 1
ATOM 6688 O O . GLU B 1 134 ? -27.312 8.977 24.703 1 97.94 134 GLU B O 1
ATOM 6693 N N . ILE B 1 135 ? -25.875 8.438 23.078 1 98 135 ILE B N 1
ATOM 6694 C CA . ILE B 1 135 ? -25.484 9.82 22.828 1 98 135 ILE B CA 1
ATOM 6695 C C . ILE B 1 135 ? -26.672 10.594 22.234 1 98 135 ILE B C 1
ATOM 6697 O O . ILE B 1 135 ? -26.938 11.727 22.625 1 98 135 ILE B O 1
ATOM 6701 N N . VAL B 1 136 ? -27.375 9.992 21.297 1 98.19 136 VAL B N 1
ATOM 6702 C CA . VAL B 1 136 ? -28.531 10.625 20.672 1 98.19 136 VAL B CA 1
ATOM 6703 C C . VAL B 1 136 ? -29.609 10.867 21.719 1 98.19 136 VAL B C 1
ATOM 6705 O O . VAL B 1 136 ? -30.266 11.906 21.719 1 98.19 136 VAL B O 1
ATOM 6708 N N . LYS B 1 137 ? -29.812 9.93 22.641 1 98.06 137 LYS B N 1
ATOM 6709 C CA . LYS B 1 137 ? -30.766 10.117 23.734 1 98.06 137 LYS B CA 1
ATOM 6710 C C . LYS B 1 137 ? -30.422 11.336 24.578 1 98.06 137 LYS B C 1
ATOM 6712 O O . LYS B 1 137 ? -31.297 12.125 24.938 1 98.06 137 LYS B O 1
ATOM 6717 N N . THR B 1 138 ? -29.172 11.469 24.859 1 98.19 138 THR B N 1
ATOM 6718 C CA . THR B 1 138 ? -28.703 12.633 25.625 1 98.19 138 THR B CA 1
ATOM 6719 C C . THR B 1 138 ? -29.047 13.922 24.891 1 98.19 138 THR B C 1
ATOM 6721 O O . THR B 1 138 ? -29.5 14.891 25.5 1 98.19 138 THR B O 1
ATOM 6724 N N . VAL B 1 139 ? -28.844 13.984 23.578 1 98.19 139 VAL B N 1
ATOM 6725 C CA . VAL B 1 139 ? -29.109 15.172 22.781 1 98.19 139 VAL B CA 1
ATOM 6726 C C . VAL B 1 139 ? -30.609 15.492 22.797 1 98.19 139 VAL B C 1
ATOM 6728 O O . VAL B 1 139 ? -31 16.656 22.938 1 98.19 139 VAL B O 1
ATOM 6731 N N . VAL B 1 140 ? -31.406 14.453 22.641 1 97.19 140 VAL B N 1
ATOM 6732 C CA . VAL B 1 140 ? -32.844 14.617 22.625 1 97.19 140 VAL B CA 1
ATOM 6733 C C . VAL B 1 140 ? -33.312 15.156 23.984 1 97.19 140 VAL B C 1
ATOM 6735 O O . VAL B 1 140 ? -34.188 16.016 24.047 1 97.19 140 VAL B O 1
ATOM 6738 N N . ASP B 1 141 ? -32.688 14.672 25.062 1 96.56 141 ASP B N 1
ATOM 6739 C CA . ASP B 1 141 ? -33.062 15.117 26.406 1 96.56 141 ASP B CA 1
ATOM 6740 C C . ASP B 1 141 ? -32.625 16.578 26.625 1 96.56 141 ASP B C 1
ATOM 6742 O O . ASP B 1 141 ? -33.344 17.328 27.312 1 96.56 141 ASP B O 1
ATOM 6746 N N . LEU B 1 142 ? -31.562 16.984 26.094 1 96.69 142 LEU B N 1
ATOM 6747 C CA . LEU B 1 142 ? -31.031 18.328 26.266 1 96.69 142 LEU B CA 1
ATOM 6748 C C . LEU B 1 142 ? -31.875 19.344 25.5 1 96.69 142 LEU B C 1
ATOM 6750 O O . LEU B 1 142 ? -32.062 20.469 25.969 1 96.69 142 LEU B O 1
ATOM 6754 N N . TYR B 1 143 ? -32.375 18.906 24.312 1 95.62 143 TYR B N 1
ATOM 6755 C CA . TYR B 1 143 ? -33.156 19.812 23.5 1 95.62 143 TYR B CA 1
ATOM 6756 C C . TYR B 1 143 ? -34.531 19.234 23.203 1 95.62 143 TYR B C 1
ATOM 6758 O O . TYR B 1 143 ? -34.812 18.828 22.062 1 95.62 143 TYR B O 1
ATOM 6766 N N . PRO B 1 144 ? -35.438 19.312 24.078 1 91.25 144 PRO B N 1
ATOM 6767 C CA . PRO B 1 144 ? -36.781 18.766 23.875 1 91.25 144 PRO B CA 1
ATOM 6768 C C . PRO B 1 144 ? -37.594 19.578 22.891 1 91.25 144 PRO B C 1
ATOM 6770 O O . PRO B 1 144 ? -37.406 20.797 22.781 1 91.25 144 PRO B O 1
ATOM 6773 N N . THR B 1 145 ? -38.344 18.75 22.094 1 87.62 145 THR B N 1
ATOM 6774 C CA . THR B 1 145 ? -39.219 19.422 21.125 1 87.62 145 THR B CA 1
ATOM 6775 C C . THR B 1 145 ? -40.406 20.062 21.828 1 87.62 145 THR B C 1
ATOM 6777 O O . THR B 1 145 ? -40.938 19.5 22.781 1 87.62 145 THR B O 1
ATOM 6780 N N . THR B 1 146 ? -40.594 21.234 21.859 1 67.69 146 THR B N 1
ATOM 6781 C CA . THR B 1 146 ? -41.75 21.922 22.406 1 67.69 146 THR B CA 1
ATOM 6782 C C . THR B 1 146 ? -42.875 21.969 21.391 1 67.69 146 THR B C 1
ATOM 6784 O O . THR B 1 146 ? -42.656 22.234 20.203 1 67.69 146 THR B O 1
ATOM 6787 N N . PRO B 1 147 ? -44.188 21.281 21.656 1 54.62 147 PRO B N 1
ATOM 6788 C CA . PRO B 1 147 ? -45.281 21.391 20.703 1 54.62 147 PRO B CA 1
ATOM 6789 C C . PRO B 1 147 ? -45.438 22.781 20.125 1 54.62 147 PRO B C 1
ATOM 6791 O O . PRO B 1 147 ? -45.188 23.781 20.812 1 54.62 147 PRO B O 1
ATOM 6794 N N . ALA B 1 148 ? -45.312 22.891 18.766 1 46.5 148 ALA B N 1
ATOM 6795 C CA . ALA B 1 148 ? -45.656 24.141 18.094 1 46.5 148 ALA B CA 1
ATOM 6796 C C . ALA B 1 148 ? -46.906 24.766 18.688 1 46.5 148 ALA B C 1
ATOM 6798 O O . ALA B 1 148 ? -48.031 24.422 18.297 1 46.5 148 ALA B O 1
ATOM 6799 N N . SER B 1 149 ? -47.25 24.641 19.828 1 36.97 149 SER B N 1
ATOM 6800 C CA . SER B 1 149 ? -48.531 25.359 20.031 1 36.97 149 SER B CA 1
ATOM 6801 C C . SER B 1 149 ? -48.5 26.719 19.312 1 36.97 149 SER B C 1
ATOM 6803 O O . SER B 1 149 ? -47.438 27.328 19.172 1 36.97 149 SER B O 1
ATOM 6805 N N . GLY B 1 150 ? -49.406 27 18.391 1 39.56 150 GLY B N 1
ATOM 6806 C CA . GLY B 1 150 ? -49.812 28.25 17.766 1 39.56 150 GLY B CA 1
ATOM 6807 C C . GLY B 1 150 ? -49.375 29.484 18.562 1 39.56 150 GLY B C 1
ATOM 6808 O O . GLY B 1 150 ? -49.781 30.594 18.25 1 39.56 150 GLY B O 1
ATOM 6809 N N . GLY B 1 151 ? -49.312 29.359 19.875 1 38.66 151 GLY B N 1
ATOM 6810 C CA . GLY B 1 151 ? -49.438 30.594 20.625 1 38.66 151 GLY B CA 1
ATOM 6811 C C . GLY B 1 151 ? -48.219 31.5 20.516 1 38.66 151 GLY B C 1
ATOM 6812 O O . GLY B 1 151 ? -47.188 31.078 20 1 38.66 151 GLY B O 1
ATOM 6813 N N . ASN B 1 152 ? -48.281 32.781 20.891 1 41 152 ASN B N 1
ATOM 6814 C CA . ASN B 1 152 ? -47.438 33.969 20.984 1 41 152 ASN B CA 1
ATOM 6815 C C . ASN B 1 152 ? -46.062 33.656 21.594 1 41 152 ASN B C 1
ATOM 6817 O O . ASN B 1 152 ? -46 33.031 22.641 1 41 152 ASN B O 1
ATOM 6821 N N . LYS B 1 153 ? -45.094 33.625 20.734 1 54.34 153 LYS B N 1
ATOM 6822 C CA . LYS B 1 153 ? -43.781 33.844 21.266 1 54.34 153 LYS B CA 1
ATOM 6823 C C . LYS B 1 153 ? -43.812 34.531 22.625 1 54.34 153 LYS B C 1
ATOM 6825 O O . LYS B 1 153 ? -43.969 35.75 22.688 1 54.34 153 LYS B O 1
ATOM 6830 N N . THR B 1 154 ? -44.219 33.812 23.781 1 55.34 154 THR B N 1
ATOM 6831 C CA . THR B 1 154 ? -44.188 34.469 25.078 1 55.34 154 THR B CA 1
ATOM 6832 C C . THR B 1 154 ? -42.75 34.5 25.625 1 55.34 154 THR B C 1
ATOM 6834 O O . THR B 1 154 ? -41.875 33.781 25.141 1 55.34 154 THR B O 1
ATOM 6837 N N . ALA B 1 155 ? -42.406 35.375 26.406 1 54.66 155 ALA B N 1
ATOM 6838 C CA . ALA B 1 155 ? -41.094 35.531 27.078 1 54.66 155 ALA B CA 1
ATOM 6839 C C . ALA B 1 155 ? -40.656 34.25 27.75 1 54.66 155 ALA B C 1
ATOM 6841 O O . ALA B 1 155 ? -39.5 33.906 27.719 1 54.66 155 ALA B O 1
ATOM 6842 N N . ALA B 1 156 ? -41.531 33.438 28.297 1 53.34 156 ALA B N 1
ATOM 6843 C CA . ALA B 1 156 ? -41.219 32.188 29 1 53.34 156 ALA B CA 1
ATOM 6844 C C . ALA B 1 156 ? -40.75 31.109 28.031 1 53.34 156 ALA B C 1
ATOM 6846 O O . ALA B 1 156 ? -39.781 30.391 28.312 1 53.34 156 ALA B O 1
ATOM 6847 N N . ASN B 1 157 ? -41.312 31.078 26.859 1 62.41 157 ASN B N 1
ATOM 6848 C CA . ASN B 1 157 ? -40.906 30.094 25.859 1 62.41 157 ASN B CA 1
ATOM 6849 C C . ASN B 1 157 ? -39.531 30.422 25.297 1 62.41 157 ASN B C 1
ATOM 6851 O O . ASN B 1 157 ? -38.719 29.516 25.047 1 62.41 157 ASN B O 1
ATOM 6855 N N . THR B 1 158 ? -39.375 31.625 25.281 1 68.06 158 THR B N 1
ATOM 6856 C CA . THR B 1 158 ? -38.094 32.062 24.781 1 68.06 158 THR B CA 1
ATOM 6857 C C . THR B 1 158 ? -36.969 31.75 25.781 1 68.06 158 THR B C 1
ATOM 6859 O O . THR B 1 158 ? -35.906 31.312 25.391 1 68.06 158 THR B O 1
ATOM 6862 N N . THR B 1 159 ? -37.312 31.953 26.984 1 72.19 159 THR B N 1
ATOM 6863 C CA . THR B 1 159 ? -36.344 31.672 28.031 1 72.19 159 THR B CA 1
ATOM 6864 C C . THR B 1 159 ? -36.031 30.188 28.094 1 72.19 159 THR B C 1
ATOM 6866 O O . THR B 1 159 ? -34.875 29.797 28.234 1 72.19 159 THR B O 1
ATOM 6869 N N . LYS B 1 160 ? -37.031 29.375 28 1 77.75 160 LYS B N 1
ATOM 6870 C CA . LYS B 1 160 ? -36.812 27.922 28.047 1 77.75 160 LYS B CA 1
ATOM 6871 C C . LYS B 1 160 ? -36.031 27.438 26.828 1 77.75 160 LYS B C 1
ATOM 6873 O O . LYS B 1 160 ? -35.188 26.578 26.938 1 77.75 160 LYS B O 1
ATOM 6878 N N . ARG B 1 161 ? -36.406 28.031 25.781 1 82.25 161 ARG B N 1
ATOM 6879 C CA . ARG B 1 161 ? -35.688 27.688 24.547 1 82.25 161 ARG B CA 1
ATOM 6880 C C . ARG B 1 161 ? -34.219 28.094 24.609 1 82.25 161 ARG B C 1
ATOM 6882 O O . ARG B 1 161 ? -33.344 27.359 24.172 1 82.25 161 ARG B O 1
ATOM 6889 N N . SER B 1 162 ? -34.094 29.25 25.109 1 86.19 162 SER B N 1
ATOM 6890 C CA . SER B 1 162 ? -32.75 29.75 25.266 1 86.19 162 SER B CA 1
ATOM 6891 C C . SER B 1 162 ? -31.938 28.891 26.219 1 86.19 162 SER B C 1
ATOM 6893 O O . SER B 1 162 ? -30.766 28.594 25.969 1 86.19 162 SER B O 1
ATOM 6895 N N . ALA B 1 163 ? -32.531 28.469 27.297 1 89.75 163 ALA B N 1
ATOM 6896 C CA . ALA B 1 163 ? -31.844 27.609 28.281 1 89.75 163 ALA B CA 1
ATOM 6897 C C . ALA B 1 163 ? -31.484 26.266 27.672 1 89.75 163 ALA B C 1
ATOM 6899 O O . ALA B 1 163 ? -30.375 25.766 27.875 1 89.75 163 ALA B O 1
ATOM 6900 N N . ALA B 1 164 ? -32.406 25.719 26.953 1 93 164 ALA B N 1
ATOM 6901 C CA . ALA B 1 164 ? -32.156 24.438 26.281 1 93 164 ALA B CA 1
ATOM 6902 C C . ALA B 1 164 ? -31.062 24.578 25.25 1 93 164 ALA B C 1
ATOM 6904 O O . ALA B 1 164 ? -30.219 23.688 25.109 1 93 164 ALA B O 1
ATOM 6905 N N . LEU B 1 165 ? -31.125 25.641 24.562 1 94.75 165 LEU B N 1
ATOM 6906 C CA . LEU B 1 165 ? -30.109 25.875 23.531 1 94.75 165 LEU B CA 1
ATOM 6907 C C . LEU B 1 165 ? -28.734 26.047 24.172 1 94.75 165 LEU B C 1
ATOM 6909 O O . LEU B 1 165 ? -27.75 25.5 23.672 1 94.75 165 LEU B O 1
ATOM 6913 N N . GLY B 1 166 ? -28.625 26.797 25.234 1 94.88 166 GLY B N 1
ATOM 6914 C CA . GLY B 1 166 ? -27.359 26.969 25.953 1 94.88 166 GLY B CA 1
ATOM 6915 C C . GLY B 1 166 ? -26.75 25.656 26.406 1 94.88 166 GLY B C 1
ATOM 6916 O O . GLY B 1 166 ? -25.562 25.438 26.234 1 94.88 166 GLY B O 1
ATOM 6917 N N . LYS B 1 167 ? -27.594 24.797 26.984 1 96.88 167 LYS B N 1
ATOM 6918 C CA . LYS B 1 167 ? -27.141 23.5 27.469 1 96.88 167 LYS B CA 1
ATOM 6919 C C . LYS B 1 167 ? -26.688 22.609 26.312 1 96.88 167 LYS B C 1
ATOM 6921 O O . LYS B 1 167 ? -25.672 21.906 26.406 1 96.88 167 LYS B O 1
ATOM 6926 N N . THR B 1 168 ? -27.453 22.656 25.25 1 97.62 168 THR B N 1
ATOM 6927 C CA . THR B 1 168 ? -27.156 21.828 24.078 1 97.62 168 THR B CA 1
ATOM 6928 C C . THR B 1 168 ? -25.859 22.297 23.422 1 97.62 168 THR B C 1
ATOM 6930 O O . THR B 1 168 ? -25 21.484 23.078 1 97.62 168 THR B O 1
ATOM 6933 N N . LEU B 1 169 ? -25.75 23.609 23.234 1 97.69 169 LEU B N 1
ATOM 6934 C CA . LEU B 1 169 ? -24.516 24.141 22.656 1 97.69 169 LEU B CA 1
ATOM 6935 C C . LEU B 1 169 ? -23.312 23.812 23.531 1 97.69 169 LEU B C 1
ATOM 6937 O O . LEU B 1 169 ? -22.25 23.469 23.016 1 97.69 169 LEU B O 1
ATOM 6941 N N . THR B 1 170 ? -23.484 23.875 24.844 1 98.06 170 THR B N 1
ATOM 6942 C CA . THR B 1 170 ? -22.406 23.547 25.781 1 98.06 170 THR B CA 1
ATOM 6943 C C . THR B 1 170 ? -21.969 22.094 25.609 1 98.06 170 THR B C 1
ATOM 6945 O O . THR B 1 170 ? -20.781 21.797 25.625 1 98.06 170 THR B O 1
ATOM 6948 N N . PHE B 1 171 ? -22.953 21.25 25.453 1 98.31 171 PHE B N 1
ATOM 6949 C CA . PHE B 1 171 ? -22.688 19.828 25.25 1 98.31 171 PHE B CA 1
ATOM 6950 C C . PHE B 1 171 ? -21.797 19.594 24.031 1 98.31 171 PHE B C 1
ATOM 6952 O O . PHE B 1 171 ? -20.781 18.906 24.109 1 98.31 171 PHE B O 1
ATOM 6959 N N . PHE B 1 172 ? -22.062 20.188 22.906 1 98.5 172 PHE B N 1
ATOM 6960 C CA . PHE B 1 172 ? -21.312 20.016 21.672 1 98.5 172 PHE B CA 1
ATOM 6961 C C . PHE B 1 172 ? -19.969 20.75 21.75 1 98.5 172 PHE B C 1
ATOM 6963 O O . PHE B 1 172 ? -18.938 20.203 21.359 1 98.5 172 PHE B O 1
ATOM 6970 N N . GLU B 1 173 ? -19.969 21.953 22.297 1 98 173 GLU B N 1
ATOM 6971 C CA . GLU B 1 173 ? -18.75 22.75 22.406 1 98 173 GLU B CA 1
ATOM 6972 C C . GLU B 1 173 ? -17.75 22.078 23.344 1 98 173 GLU B C 1
ATOM 6974 O O . GLU B 1 173 ? -16.531 22.219 23.172 1 98 173 GLU B O 1
ATOM 6979 N N . SER B 1 174 ? -18.234 21.328 24.312 1 98.38 174 SER B N 1
ATOM 6980 C CA . SER B 1 174 ? -17.359 20.703 25.297 1 98.38 174 SER B CA 1
ATOM 6981 C C . SER B 1 174 ? -16.5 19.594 24.672 1 98.38 174 SER B C 1
ATOM 6983 O O . SER B 1 174 ? -15.492 19.188 25.234 1 98.38 174 SER B O 1
ATOM 6985 N N . VAL B 1 175 ? -16.906 19.125 23.469 1 97.94 175 VAL B N 1
ATOM 6986 C CA . VAL B 1 175 ? -16.109 18.109 22.766 1 97.94 175 VAL B CA 1
ATOM 6987 C C . VAL B 1 175 ? -15.672 18.641 21.406 1 97.94 175 VAL B C 1
ATOM 6989 O O . VAL B 1 175 ? -15.125 17.906 20.594 1 97.94 175 VAL B O 1
ATOM 6992 N N . GLY B 1 176 ? -15.93 19.844 21.109 1 97.06 176 GLY B N 1
ATOM 6993 C CA . GLY B 1 176 ? -15.422 20.531 19.938 1 97.06 176 GLY B CA 1
ATOM 6994 C C . GLY B 1 176 ? -16.203 20.234 18.672 1 97.06 176 GLY B C 1
ATOM 6995 O O . GLY B 1 176 ? -15.734 20.484 17.562 1 97.06 176 GLY B O 1
ATOM 6996 N N . ILE B 1 177 ? -17.422 19.672 18.719 1 97.31 177 ILE B N 1
ATOM 6997 C CA . ILE B 1 177 ? -18.266 19.438 17.547 1 97.31 177 ILE B CA 1
ATOM 6998 C C . ILE B 1 177 ? -18.969 20.734 17.156 1 97.31 177 ILE B C 1
ATOM 7000 O O . ILE B 1 177 ? -19.625 21.375 17.984 1 97.31 177 ILE B O 1
ATOM 7004 N N . GLN B 1 178 ? -18.828 21.062 15.961 1 95.81 178 GLN B N 1
ATOM 7005 C CA . GLN B 1 178 ? -19.453 22.281 15.477 1 95.81 178 GLN B CA 1
ATOM 7006 C C . GLN B 1 178 ? -20.969 22.109 15.352 1 95.81 178 GLN B C 1
ATOM 7008 O O . GLN B 1 178 ? -21.438 21.047 14.945 1 95.81 178 GLN B O 1
ATOM 7013 N N . THR B 1 179 ? -21.688 23.141 15.727 1 96.56 179 THR B N 1
ATOM 7014 C CA . THR B 1 179 ? -23.109 23.234 15.422 1 96.56 179 THR B CA 1
ATOM 7015 C C . THR B 1 179 ? -23.375 24.359 14.414 1 96.56 179 THR B C 1
ATOM 7017 O O . THR B 1 179 ? -23.031 24.219 13.234 1 96.56 179 THR B O 1
ATOM 7020 N N . PHE B 1 180 ? -23.922 25.562 14.992 1 95.19 180 PHE B N 1
ATOM 7021 C CA . PHE B 1 180 ? -24.047 26.719 14.117 1 95.19 180 PHE B CA 1
ATOM 7022 C C . PHE B 1 180 ? -22.75 27.516 14.102 1 95.19 180 PHE B C 1
ATOM 7024 O O . PHE B 1 180 ? -22.547 28.375 13.242 1 95.19 180 PHE B O 1
ATOM 7031 N N . GLN B 1 181 ? -22 27.203 15.047 1 95.44 181 GLN B N 1
ATOM 7032 C CA . GLN B 1 181 ? -20.781 27.953 15.367 1 95.44 181 GLN B CA 1
ATOM 7033 C C . GLN B 1 181 ? -19.766 27.094 16.094 1 95.44 181 GLN B C 1
ATOM 7035 O O . GLN B 1 181 ? -20.047 25.922 16.406 1 95.44 181 GLN B O 1
ATOM 7040 N N . ARG B 1 182 ? -18.609 27.672 16.391 1 96.31 182 ARG B N 1
ATOM 7041 C CA . ARG B 1 182 ? -17.609 27 17.219 1 96.31 182 ARG B CA 1
ATOM 7042 C C . ARG B 1 182 ? -16.781 28.016 18 1 96.31 182 ARG B C 1
ATOM 7044 O O . ARG B 1 182 ? -16.312 29 17.438 1 96.31 182 ARG B O 1
ATOM 7051 N N . PHE B 1 183 ? -16.672 27.797 19.297 1 96.81 183 PHE B N 1
ATOM 7052 C CA . PHE B 1 183 ? -15.766 28.578 20.141 1 96.81 183 PHE B CA 1
ATOM 7053 C C . PHE B 1 183 ? -14.328 28.078 19.984 1 96.81 183 PHE B C 1
ATOM 7055 O O . PHE B 1 183 ? -14.078 26.859 20.031 1 96.81 183 PHE B O 1
ATOM 7062 N N . ILE B 1 184 ? -13.43 28.984 19.797 1 96.38 184 ILE B N 1
ATOM 7063 C CA . ILE B 1 184 ? -12.016 28.641 19.656 1 96.38 184 ILE B CA 1
ATOM 7064 C C . ILE B 1 184 ? -11.172 29.609 20.484 1 96.38 184 ILE B C 1
ATOM 7066 O O . ILE B 1 184 ? -11.453 30.812 20.531 1 96.38 184 ILE B O 1
ATOM 7070 N N . LEU B 1 185 ? -10.289 29.094 21.25 1 95.56 185 LEU B N 1
ATOM 7071 C CA . LEU B 1 185 ? -9.281 29.891 21.953 1 95.56 185 LEU B CA 1
ATOM 7072 C C . LEU B 1 185 ? -8.008 30 21.125 1 95.56 185 LEU B C 1
ATOM 7074 O O . LEU B 1 185 ? -7.395 29 20.781 1 95.56 185 LEU B O 1
ATOM 7078 N N . LYS B 1 186 ? -7.645 31.203 20.797 1 92.81 186 LYS B N 1
ATOM 7079 C CA . LYS B 1 186 ? -6.453 31.375 19.969 1 92.81 186 LYS B CA 1
ATOM 7080 C C . LYS B 1 186 ? -5.582 32.531 20.5 1 92.81 186 LYS B C 1
ATOM 7082 O O . LYS B 1 186 ? -6 33.25 21.391 1 92.81 186 LYS B O 1
ATOM 7087 N N . GLN B 1 187 ? -4.41 32.594 20.031 1 92.62 187 GLN B N 1
ATOM 7088 C CA . GLN B 1 187 ? -3.492 33.688 20.359 1 92.62 187 GLN B CA 1
ATOM 7089 C C . GLN B 1 187 ? -3.965 35 19.75 1 92.62 187 GLN B C 1
ATOM 7091 O O . GLN B 1 187 ? -4.422 35.031 18.609 1 92.62 187 GLN B O 1
ATOM 7096 N N . LYS B 1 188 ? -3.828 36.062 20.547 1 92.19 188 LYS B N 1
ATOM 7097 C CA . LYS B 1 188 ? -4.145 37.406 20.016 1 92.19 188 LYS B CA 1
ATOM 7098 C C . LYS B 1 188 ? -3.074 37.875 19.047 1 92.19 188 LYS B C 1
ATOM 7100 O O . LYS B 1 188 ? -1.878 37.75 19.312 1 92.19 188 LYS B O 1
ATOM 7105 N N . GLU B 1 189 ? -3.459 38.469 17.969 1 89.69 189 GLU B N 1
ATOM 7106 C CA . GLU B 1 189 ? -2.512 38.875 16.938 1 89.69 189 GLU B CA 1
ATOM 7107 C C . GLU B 1 189 ? -1.753 40.125 17.359 1 89.69 189 GLU B C 1
ATOM 7109 O O . GLU B 1 189 ? -0.604 40.344 16.969 1 89.69 189 GLU B O 1
ATOM 7114 N N . THR B 1 190 ? -2.373 40.969 18.203 1 91.75 190 THR B N 1
ATOM 7115 C CA . THR B 1 190 ? -1.791 42.25 18.578 1 91.75 190 THR B CA 1
ATOM 7116 C C . THR B 1 190 ? -1.178 42.188 19.969 1 91.75 190 THR B C 1
ATOM 7118 O O . THR B 1 190 ? -0.811 43.219 20.547 1 91.75 190 THR B O 1
ATOM 7121 N N . ASP B 1 191 ? -1.219 41.031 20.5 1 92.12 191 ASP B N 1
ATOM 7122 C CA . ASP B 1 191 ? -0.578 40.719 21.766 1 92.12 191 ASP B CA 1
ATOM 7123 C C . ASP B 1 191 ? -0.222 39.219 21.859 1 92.12 191 ASP B C 1
ATOM 7125 O O . ASP B 1 191 ? -0.986 38.438 22.406 1 92.12 191 ASP B O 1
ATOM 7129 N N . PRO B 1 192 ? 0.924 38.938 21.438 1 90.69 192 PRO B N 1
ATOM 7130 C CA . PRO B 1 192 ? 1.293 37.531 21.281 1 90.69 192 PRO B CA 1
ATOM 7131 C C . PRO B 1 192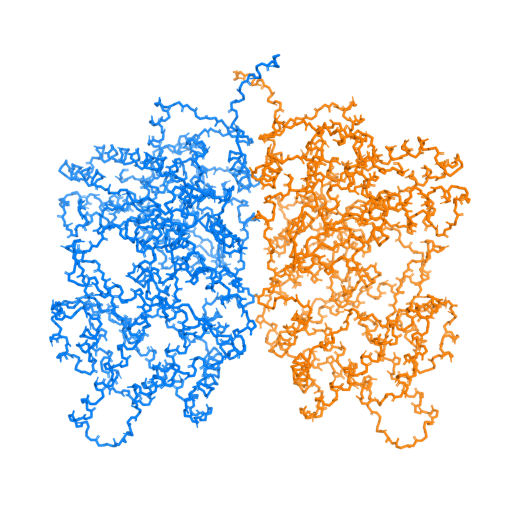 ? 1.252 36.75 22.594 1 90.69 192 PRO B C 1
ATOM 7133 O O . PRO B 1 192 ? 1.254 35.531 22.594 1 90.69 192 PRO B O 1
ATOM 7136 N N . ASP B 1 193 ? 1.146 37.375 23.688 1 93.19 193 ASP B N 1
ATOM 7137 C CA . ASP B 1 193 ? 1.168 36.688 24.984 1 93.19 193 ASP B CA 1
ATOM 7138 C C . ASP B 1 193 ? -0.242 36.531 25.547 1 93.19 193 ASP B C 1
ATOM 7140 O O . ASP B 1 193 ? -0.424 36 26.641 1 93.19 193 ASP B O 1
ATOM 7144 N N . ALA B 1 194 ? -1.196 36.938 24.797 1 94.38 194 ALA B N 1
ATOM 7145 C CA . ALA B 1 194 ? -2.568 36.875 25.297 1 94.38 194 ALA B CA 1
ATOM 7146 C C . ALA B 1 194 ? -3.363 35.812 24.562 1 94.38 194 ALA B C 1
ATOM 7148 O O . ALA B 1 194 ? -3.121 35.562 23.375 1 94.38 194 ALA B O 1
ATOM 7149 N N . VAL B 1 195 ? -4.363 35.188 25.297 1 95.31 195 VAL B N 1
ATOM 7150 C CA . VAL B 1 195 ? -5.316 34.25 24.719 1 95.31 195 VAL B CA 1
ATOM 7151 C C . VAL B 1 195 ? -6.648 34.938 24.469 1 95.31 195 VAL B C 1
ATOM 7153 O O . VAL B 1 195 ? -7.145 35.688 25.328 1 95.31 195 VAL B O 1
ATOM 7156 N N . GLN B 1 196 ? -7.145 34.75 23.312 1 95.12 196 GLN B N 1
ATOM 7157 C CA . GLN B 1 196 ? -8.391 35.406 22.891 1 95.12 196 GLN B CA 1
ATOM 7158 C C . GLN B 1 196 ? -9.492 34.375 22.688 1 95.12 196 GLN B C 1
ATOM 7160 O O . GLN B 1 196 ? -9.281 33.344 22.016 1 95.12 196 GLN B O 1
ATOM 7165 N N . LEU B 1 197 ? -10.648 34.562 23.344 1 97.38 197 LEU B N 1
ATOM 7166 C CA . LEU B 1 197 ? -11.844 33.781 23.031 1 97.38 197 LEU B CA 1
ATOM 7167 C C . LEU B 1 197 ? -12.477 34.25 21.734 1 97.38 197 LEU B C 1
ATOM 7169 O O . LEU B 1 197 ? -12.805 35.438 21.578 1 97.38 197 LEU B O 1
ATOM 7173 N N . THR B 1 198 ? -12.617 33.375 20.828 1 97.19 198 THR B N 1
ATOM 7174 C CA . THR B 1 198 ? -13.125 33.719 19.5 1 97.19 198 THR B CA 1
ATOM 7175 C C . THR B 1 198 ? -14.305 32.812 19.125 1 97.19 198 THR B C 1
ATOM 7177 O O . THR B 1 198 ? -14.305 31.625 19.422 1 97.19 198 THR B O 1
ATOM 7180 N N . LEU B 1 199 ? -15.289 33.375 18.531 1 96.88 199 LEU B N 1
ATOM 7181 C CA . LEU B 1 199 ? -16.422 32.625 17.984 1 96.88 199 LEU B CA 1
ATOM 7182 C C . LEU B 1 199 ? -16.375 32.594 16.453 1 96.88 199 LEU B C 1
ATOM 7184 O O . LEU B 1 199 ? -16.469 33.656 15.812 1 96.88 199 LEU B O 1
ATOM 7188 N N . PHE B 1 200 ? -16.234 31.422 15.914 1 96.06 200 PHE B N 1
ATOM 7189 C CA . PHE B 1 200 ? -16.172 31.234 14.469 1 96.06 200 PHE B CA 1
ATOM 7190 C C . PHE B 1 200 ? -17.547 30.859 13.914 1 96.06 200 PHE B C 1
ATOM 7192 O O . PHE B 1 200 ? -18.312 30.156 14.57 1 96.06 200 PHE B O 1
ATOM 7199 N N . PRO B 1 201 ? -17.906 31.391 12.719 1 95.69 201 PRO B N 1
ATOM 7200 C CA . PRO B 1 201 ? -19.125 30.906 12.047 1 95.69 201 PRO B CA 1
ATOM 7201 C C . PRO B 1 201 ? -19.031 29.438 11.648 1 95.69 201 PRO B C 1
ATOM 7203 O O . PRO B 1 201 ? -17.969 28.828 11.797 1 95.69 201 PRO B O 1
ATOM 7206 N N . LEU B 1 202 ? -20.172 28.906 11.234 1 94.31 202 LEU B N 1
ATOM 7207 C CA . LEU B 1 202 ? -20.172 27.562 10.664 1 94.31 202 LEU B CA 1
ATOM 7208 C C . LEU B 1 202 ? -19.141 27.453 9.539 1 94.31 202 LEU B C 1
ATOM 7210 O O . LEU B 1 202 ? -19.062 28.312 8.672 1 94.31 202 LEU B O 1
ATOM 7214 N N . GLN B 1 203 ? -18.312 26.422 9.664 1 92.5 203 GLN B N 1
ATOM 7215 C CA . GLN B 1 203 ? -17.344 26.141 8.609 1 92.5 203 GLN B CA 1
ATOM 7216 C C . GLN B 1 203 ? -17.938 25.234 7.543 1 92.5 203 GLN B C 1
ATOM 7218 O O . GLN B 1 203 ? -18.109 24.031 7.77 1 92.5 203 GLN B O 1
ATOM 7223 N N . PRO B 1 204 ? -18.172 25.797 6.387 1 91 204 PRO B N 1
ATOM 7224 C CA . PRO B 1 204 ? -18.859 25.031 5.352 1 91 204 PRO B CA 1
ATOM 7225 C C . PRO B 1 204 ? -18.109 23.75 4.965 1 91 204 PRO B C 1
ATOM 7227 O O . PRO B 1 204 ? -18.734 22.75 4.613 1 91 204 PRO B O 1
ATOM 7230 N N . ASP B 1 205 ? -16.797 23.719 5.043 1 87.31 205 ASP B N 1
ATOM 7231 C CA . ASP B 1 205 ? -15.992 22.578 4.621 1 87.31 205 ASP B CA 1
ATOM 7232 C C . ASP B 1 205 ? -16.25 21.359 5.504 1 87.31 205 ASP B C 1
ATOM 7234 O O . ASP B 1 205 ? -15.945 20.234 5.121 1 87.31 205 ASP B O 1
ATOM 7238 N N . GLU B 1 206 ? -16.797 21.516 6.637 1 91.12 206 GLU B N 1
ATOM 7239 C CA . GLU B 1 206 ? -17.062 20.422 7.562 1 91.12 206 GLU B CA 1
ATOM 7240 C C . GLU B 1 206 ? -18.453 19.844 7.359 1 91.12 206 GLU B C 1
ATOM 7242 O O . GLU B 1 206 ? -18.812 18.812 7.938 1 91.12 206 GLU B O 1
ATOM 7247 N N . VAL B 1 207 ? -19.25 20.516 6.523 1 92.19 207 VAL B N 1
ATOM 7248 C CA . VAL B 1 207 ? -20.625 20.078 6.281 1 92.19 207 VAL B CA 1
ATOM 7249 C C . VAL B 1 207 ? -20.672 19.188 5.035 1 92.19 207 VAL B C 1
ATOM 7251 O O . VAL B 1 207 ? -20.109 19.547 3.994 1 92.19 207 VAL B O 1
ATOM 7254 N N . VAL B 1 208 ? -21.266 18.016 5.16 1 92.12 208 VAL B N 1
ATOM 7255 C CA . VAL B 1 208 ? -21.422 17.109 4.031 1 92.12 208 VAL B CA 1
ATOM 7256 C C . VAL B 1 208 ? -22.797 17.328 3.373 1 92.12 208 VAL B C 1
ATOM 7258 O O . VAL B 1 208 ? -23.812 16.906 3.902 1 92.12 208 VAL B O 1
ATOM 7261 N N . LEU B 1 209 ? -22.812 18.047 2.322 1 91.5 209 LEU B N 1
ATOM 7262 C CA . LEU B 1 209 ? -24.047 18.266 1.565 1 91.5 209 LEU B CA 1
ATOM 7263 C C . LEU B 1 209 ? -24.016 17.5 0.245 1 91.5 209 LEU B C 1
ATOM 7265 O O . LEU B 1 209 ? -23.031 17.578 -0.499 1 91.5 209 LEU B O 1
ATOM 7269 N N . PRO B 1 210 ? -25.047 16.672 0.018 1 91.06 210 PRO B N 1
ATOM 7270 C CA . PRO B 1 210 ? -25.094 15.992 -1.279 1 91.06 210 PRO B CA 1
ATOM 7271 C C . PRO B 1 210 ? -25.172 16.969 -2.451 1 91.06 210 PRO B C 1
ATOM 7273 O O . PRO B 1 210 ? -25.891 17.969 -2.383 1 91.06 210 PRO B O 1
ATOM 7276 N N . ALA B 1 211 ? -24.406 16.703 -3.455 1 82.75 211 ALA B N 1
ATOM 7277 C CA . ALA B 1 211 ? -24.297 17.641 -4.562 1 82.75 211 ALA B CA 1
ATOM 7278 C C . ALA B 1 211 ? -25.188 17.234 -5.727 1 82.75 211 ALA B C 1
ATOM 7280 O O . ALA B 1 211 ? -25.594 18.062 -6.539 1 82.75 211 ALA B O 1
ATOM 7281 N N . THR B 1 212 ? -25.469 15.961 -5.875 1 87.69 212 THR B N 1
ATOM 7282 C CA . THR B 1 212 ? -26.297 15.477 -6.973 1 87.69 212 THR B CA 1
ATOM 7283 C C . THR B 1 212 ? -27.625 14.953 -6.449 1 87.69 212 THR B C 1
ATOM 7285 O O . THR B 1 212 ? -27.781 14.688 -5.254 1 87.69 212 THR B O 1
ATOM 7288 N N . GLU B 1 213 ? -28.578 14.906 -7.34 1 89 213 GLU B N 1
ATOM 7289 C CA . GLU B 1 213 ? -29.875 14.352 -6.98 1 89 213 GLU B CA 1
ATOM 7290 C C . GLU B 1 213 ? -29.734 12.914 -6.477 1 89 213 GLU B C 1
ATOM 7292 O O . GLU B 1 213 ? -30.453 12.508 -5.555 1 89 213 GLU B O 1
ATOM 7297 N N . GLN B 1 214 ? -28.875 12.227 -7.082 1 84.56 214 GLN B N 1
ATOM 7298 C CA . GLN B 1 214 ? -28.641 10.836 -6.68 1 84.56 214 GLN B CA 1
ATOM 7299 C C . GLN B 1 214 ? -28.047 10.766 -5.273 1 84.56 214 GLN B C 1
ATOM 7301 O O . GLN B 1 214 ? -28.484 9.953 -4.457 1 84.56 214 GLN B O 1
ATOM 7306 N N . ASP B 1 215 ? -27.094 11.609 -4.988 1 88.69 215 ASP B N 1
ATOM 7307 C CA . ASP B 1 215 ? -26.5 11.656 -3.656 1 88.69 215 ASP B CA 1
ATOM 7308 C C . ASP B 1 215 ? -27.547 12.047 -2.605 1 88.69 215 ASP B C 1
ATOM 7310 O O . ASP B 1 215 ? -27.531 11.523 -1.487 1 88.69 215 ASP B O 1
ATOM 7314 N N . LEU B 1 216 ? -28.375 12.984 -3.072 1 94.31 216 LEU B N 1
ATOM 7315 C CA . LEU B 1 216 ? -29.391 13.484 -2.148 1 94.31 216 LEU B CA 1
ATOM 7316 C C . LEU B 1 216 ? -30.359 12.367 -1.753 1 94.31 216 LEU B C 1
ATOM 7318 O O . LEU B 1 216 ? -30.672 12.195 -0.571 1 94.31 216 LEU B O 1
ATOM 7322 N N . GLU B 1 217 ? -30.828 11.648 -2.699 1 93.75 217 GLU B N 1
ATOM 7323 C CA . GLU B 1 217 ? -31.75 10.547 -2.434 1 93.75 217 GLU B CA 1
ATOM 7324 C C . GLU B 1 217 ? -31.109 9.492 -1.546 1 93.75 217 GLU B C 1
ATOM 7326 O O . GLU B 1 217 ? -31.719 9.023 -0.583 1 93.75 217 GLU B O 1
ATOM 7331 N N . GLU B 1 218 ? -29.906 9.086 -1.901 1 91.44 218 GLU B N 1
ATOM 7332 C CA . GLU B 1 218 ? -29.188 8.086 -1.122 1 91.44 218 GLU B CA 1
ATOM 7333 C C . GLU B 1 218 ? -28.906 8.586 0.29 1 91.44 218 GLU B C 1
ATOM 7335 O O . GLU B 1 218 ? -29 7.824 1.256 1 91.44 218 GLU B O 1
ATOM 7340 N N . TYR B 1 219 ? -28.516 9.867 0.338 1 96.38 219 TYR B N 1
ATOM 7341 C CA . TYR B 1 219 ? -28.234 10.484 1.629 1 96.38 219 TYR B CA 1
ATOM 7342 C C . TYR B 1 219 ? -29.469 10.453 2.529 1 96.38 219 TYR B C 1
ATOM 7344 O O . TYR B 1 219 ? -29.375 10.031 3.686 1 96.38 219 TYR B O 1
ATOM 7352 N N . ILE B 1 220 ? -30.609 10.859 2.035 1 97.56 220 ILE B N 1
ATOM 7353 C CA . ILE B 1 220 ? -31.844 10.898 2.814 1 97.56 220 ILE B CA 1
ATOM 7354 C C . ILE B 1 220 ? -32.219 9.484 3.236 1 97.56 220 ILE B C 1
ATOM 7356 O O . ILE B 1 220 ? -32.656 9.258 4.375 1 97.56 220 ILE B O 1
ATOM 7360 N N . LYS B 1 221 ? -32.031 8.562 2.359 1 95.38 221 LYS B N 1
ATOM 7361 C CA . LYS B 1 221 ? -32.406 7.18 2.648 1 95.38 221 LYS B CA 1
ATOM 7362 C C . LYS B 1 221 ? -31.562 6.629 3.805 1 95.38 221 LYS B C 1
ATOM 7364 O O . LYS B 1 221 ? -32.125 6.148 4.797 1 95.38 221 LYS B O 1
ATOM 7369 N N . ILE B 1 222 ? -30.297 6.723 3.711 1 95.56 222 ILE B N 1
ATOM 7370 C CA . ILE B 1 222 ? -29.391 6.145 4.707 1 95.56 222 ILE B CA 1
ATOM 7371 C C . ILE B 1 222 ? -29.531 6.91 6.023 1 95.56 222 ILE B C 1
ATOM 7373 O O . ILE B 1 222 ? -29.594 6.305 7.094 1 95.56 222 ILE B O 1
ATOM 7377 N N . ALA B 1 223 ? -29.531 8.227 5.902 1 97.69 223 ALA B N 1
ATOM 7378 C CA . ALA B 1 223 ? -29.609 9.062 7.094 1 97.69 223 ALA B CA 1
ATOM 7379 C C . ALA B 1 223 ? -30.922 8.805 7.844 1 97.69 223 ALA B C 1
ATOM 7381 O O . ALA B 1 223 ? -30.938 8.781 9.078 1 97.69 223 ALA B O 1
ATOM 7382 N N . SER B 1 224 ? -32.031 8.664 7.09 1 97.94 224 SER B N 1
ATOM 7383 C CA . SER B 1 224 ? -33.312 8.406 7.738 1 97.94 224 SER B CA 1
ATOM 7384 C C . SER B 1 224 ? -33.312 7.062 8.461 1 97.94 224 SER B C 1
ATOM 7386 O O . SER B 1 224 ? -33.844 6.945 9.562 1 97.94 224 SER B O 1
ATOM 7388 N N . GLN B 1 225 ? -32.719 6.074 7.867 1 96 225 GLN B N 1
ATOM 7389 C CA . GLN B 1 225 ? -32.594 4.766 8.508 1 96 225 GLN B CA 1
ATOM 7390 C C . GLN B 1 225 ? -31.766 4.836 9.773 1 96 225 GLN B C 1
ATOM 7392 O O . GLN B 1 225 ? -32.094 4.195 10.781 1 96 225 GLN B O 1
ATOM 7397 N N . LEU B 1 226 ? -30.719 5.57 9.672 1 97.06 226 LEU B N 1
ATOM 7398 C CA . LEU B 1 226 ? -29.844 5.734 10.82 1 97.06 226 LEU B CA 1
ATOM 7399 C C . LEU B 1 226 ? -30.547 6.465 11.953 1 97.06 226 LEU B C 1
ATOM 7401 O O . LEU B 1 226 ? -30.438 6.078 13.117 1 97.06 226 LEU B O 1
ATOM 7405 N N . VAL B 1 227 ? -31.266 7.543 11.617 1 97.94 227 VAL B N 1
ATOM 7406 C CA . VAL B 1 227 ? -32 8.305 12.609 1 97.94 227 VAL B CA 1
ATOM 7407 C C . VAL B 1 227 ? -33.031 7.406 13.273 1 97.94 227 VAL B C 1
ATOM 7409 O O . VAL B 1 227 ? -33.188 7.418 14.5 1 97.94 227 VAL B O 1
ATOM 7412 N N . VAL B 1 228 ? -33.75 6.59 12.484 1 97.56 228 VAL B N 1
ATOM 7413 C CA . VAL B 1 228 ? -34.75 5.688 13.016 1 97.56 228 VAL B CA 1
ATOM 7414 C C . VAL B 1 228 ? -34.094 4.676 13.953 1 97.56 228 VAL B C 1
ATOM 7416 O O . VAL B 1 228 ? -34.625 4.375 15.023 1 97.56 228 VAL B O 1
ATOM 7419 N N . ALA B 1 229 ? -32.969 4.199 13.531 1 96.75 229 ALA B N 1
ATOM 7420 C CA . ALA B 1 229 ? -32.312 3.131 14.266 1 96.75 229 ALA B CA 1
ATOM 7421 C C . ALA B 1 229 ? -31.797 3.625 15.617 1 96.75 229 ALA B C 1
ATOM 7423 O O . ALA B 1 229 ? -31.688 2.846 16.562 1 96.75 229 ALA B O 1
ATOM 7424 N N . VAL B 1 230 ? -31.516 4.961 15.719 1 97.44 230 VAL B N 1
ATOM 7425 C CA . VAL B 1 230 ? -30.797 5.375 16.922 1 97.44 230 VAL B CA 1
ATOM 7426 C C . VAL B 1 230 ? -31.688 6.293 17.75 1 97.44 230 VAL B C 1
ATOM 7428 O O . VAL B 1 230 ? -31.406 6.516 18.938 1 97.44 230 VAL B O 1
ATOM 7431 N N . HIS B 1 231 ? -32.688 6.879 17.172 1 96.38 231 HIS B N 1
ATOM 7432 C CA . HIS B 1 231 ? -33.562 7.797 17.891 1 96.38 231 HIS B CA 1
ATOM 7433 C C . HIS B 1 231 ? -34.312 7.074 19 1 96.38 231 HIS B C 1
ATOM 7435 O O . HIS B 1 231 ? -34.781 5.949 18.797 1 96.38 231 HIS B O 1
ATOM 7441 N N . PRO B 1 232 ? -34.438 7.699 20.188 1 94.38 232 PRO B N 1
ATOM 7442 C CA . PRO B 1 232 ? -35.094 7.012 21.297 1 94.38 232 PRO B CA 1
ATOM 7443 C C . PRO B 1 232 ? -36.625 6.906 21.094 1 94.38 232 PRO B C 1
ATOM 7445 O O . PRO B 1 232 ? -37.25 6.043 21.688 1 94.38 232 PRO B O 1
ATOM 7448 N N . SER B 1 233 ? -37.094 7.773 20.297 1 90.69 233 SER B N 1
ATOM 7449 C CA . SER B 1 233 ? -38.5 7.711 20 1 90.69 233 SER B CA 1
ATOM 7450 C C . SER B 1 233 ? -38.781 6.832 18.781 1 90.69 233 SER B C 1
ATOM 7452 O O . SER B 1 233 ? -37.938 6.664 17.922 1 90.69 233 SER B O 1
ATOM 7454 N N . ASN B 1 234 ? -39.875 6.195 18.734 1 88.62 234 ASN B N 1
ATOM 7455 C CA . ASN B 1 234 ? -40.281 5.352 17.609 1 88.62 234 ASN B CA 1
ATOM 7456 C C . ASN B 1 234 ? -40.781 6.188 16.438 1 88.62 234 ASN B C 1
ATOM 7458 O O . ASN B 1 234 ? -41.969 6.164 16.109 1 88.62 234 ASN B O 1
ATOM 7462 N N . ILE B 1 235 ? -39.844 6.832 15.789 1 92.75 235 ILE B N 1
ATOM 7463 C CA . ILE B 1 235 ? -40.25 7.637 14.641 1 92.75 235 ILE B CA 1
ATOM 7464 C C . ILE B 1 235 ? -40.25 6.773 13.383 1 92.75 235 ILE B C 1
ATOM 7466 O O . ILE B 1 235 ? -39.406 5.887 13.219 1 92.75 235 ILE B O 1
ATOM 7470 N N . SER B 1 236 ? -41.156 7.027 12.477 1 95.25 236 SER B N 1
ATOM 7471 C CA . SER B 1 236 ? -41.25 6.266 11.234 1 95.25 236 SER B CA 1
ATOM 7472 C C . SER B 1 236 ? -40.188 6.672 10.25 1 95.25 236 SER B C 1
ATOM 7474 O O . SER B 1 236 ? -39.625 7.773 10.336 1 95.25 236 SER B O 1
ATOM 7476 N N . THR B 1 237 ? -39.906 5.816 9.336 1 94.38 237 THR B N 1
ATOM 7477 C CA . THR B 1 237 ? -38.938 6.105 8.297 1 94.38 237 THR B CA 1
ATOM 7478 C C . THR B 1 237 ? -39.344 7.316 7.473 1 94.38 237 THR B C 1
ATOM 7480 O O . THR B 1 237 ? -38.531 8.117 7.055 1 94.38 237 THR B O 1
ATOM 7483 N N . THR B 1 238 ? -40.625 7.445 7.293 1 96.5 238 THR B N 1
ATOM 7484 C CA . THR B 1 238 ? -41.156 8.562 6.52 1 96.5 238 THR B CA 1
ATOM 7485 C C . THR B 1 238 ? -40.938 9.883 7.258 1 96.5 238 THR B C 1
ATOM 7487 O O . THR B 1 238 ? -40.5 10.875 6.656 1 96.5 238 THR B O 1
ATOM 7490 N N . THR B 1 239 ? -41.25 9.875 8.492 1 96.5 239 THR B N 1
ATOM 7491 C CA . THR B 1 239 ? -41.031 11.062 9.312 1 96.5 239 THR B CA 1
ATOM 7492 C C . THR B 1 239 ? -39.531 11.414 9.367 1 96.5 239 THR B C 1
ATOM 7494 O O . THR B 1 239 ? -39.156 12.586 9.25 1 96.5 239 THR B O 1
ATOM 7497 N N . ALA B 1 240 ? -38.75 10.383 9.508 1 98 240 ALA B N 1
ATOM 7498 C CA . ALA B 1 240 ? -37.281 10.586 9.562 1 98 240 ALA B CA 1
ATOM 7499 C C . ALA B 1 240 ? -36.781 11.18 8.258 1 98 240 ALA B C 1
ATOM 7501 O O . ALA B 1 240 ? -35.906 12.047 8.273 1 98 240 ALA B O 1
ATOM 7502 N N . ALA B 1 241 ? -37.281 10.742 7.168 1 98.06 241 ALA B N 1
ATOM 7503 C CA . ALA B 1 241 ? -36.875 11.242 5.863 1 98.06 241 ALA B CA 1
ATOM 7504 C C . ALA B 1 241 ? -37.188 12.727 5.723 1 98.06 241 ALA B C 1
ATOM 7506 O O . ALA B 1 241 ? -36.375 13.5 5.184 1 98.06 241 ALA B O 1
ATOM 7507 N N . LYS B 1 242 ? -38.344 13.094 6.207 1 97.81 242 LYS B N 1
ATOM 7508 C CA . LYS B 1 242 ? -38.75 14.5 6.168 1 97.81 242 LYS B CA 1
ATOM 7509 C C . LYS B 1 242 ? -37.844 15.352 7.059 1 97.81 242 LYS B C 1
ATOM 7511 O O . LYS B 1 242 ? -37.469 16.469 6.688 1 97.81 242 LYS B O 1
ATOM 7516 N N . LEU B 1 243 ? -37.562 14.828 8.195 1 97.69 243 LEU B N 1
ATOM 7517 C CA . LEU B 1 243 ? -36.688 15.539 9.117 1 97.69 243 LEU B CA 1
ATOM 7518 C C . LEU B 1 243 ? -35.281 15.719 8.516 1 97.69 243 LEU B C 1
ATOM 7520 O O . LEU B 1 243 ? -34.688 16.797 8.594 1 97.69 243 LEU B O 1
ATOM 7524 N N . VAL B 1 244 ? -34.75 14.641 7.906 1 98.25 244 VAL B N 1
ATOM 7525 C CA . VAL B 1 244 ? -33.438 14.688 7.301 1 98.25 244 VAL B CA 1
ATOM 7526 C C . VAL B 1 244 ? -33.406 15.719 6.176 1 98.25 244 VAL B C 1
ATOM 7528 O O . VAL B 1 244 ? -32.438 16.484 6.051 1 98.25 244 VAL B O 1
ATOM 7531 N N . ALA B 1 245 ? -34.406 15.734 5.395 1 97.75 245 ALA B N 1
ATOM 7532 C CA . ALA B 1 245 ? -34.531 16.719 4.32 1 97.75 245 ALA B CA 1
ATOM 7533 C C . ALA B 1 245 ? -34.531 18.141 4.875 1 97.75 245 ALA B C 1
ATOM 7535 O O . ALA B 1 245 ? -33.875 19.031 4.316 1 97.75 245 ALA B O 1
ATOM 7536 N N . SER B 1 246 ? -35.25 18.344 5.934 1 98.06 246 SER B N 1
ATOM 7537 C CA . SER B 1 246 ? -35.312 19.656 6.57 1 98.06 246 SER B CA 1
ATOM 7538 C C . SER B 1 246 ? -33.969 20.047 7.148 1 98.06 246 SER B C 1
ATOM 7540 O O . SER B 1 246 ? -33.594 21.234 7.117 1 98.06 246 SER B O 1
ATOM 7542 N N . VAL B 1 247 ? -33.281 19.109 7.707 1 98.19 247 VAL B N 1
ATOM 7543 C CA . VAL B 1 247 ? -31.969 19.375 8.25 1 98.19 247 VAL B CA 1
ATOM 7544 C C . VAL B 1 247 ? -31.016 19.797 7.129 1 98.19 247 VAL B C 1
ATOM 7546 O O . VAL B 1 247 ? -30.219 20.719 7.293 1 98.19 247 VAL B O 1
ATOM 7549 N N . ILE B 1 248 ? -31.062 19.094 5.988 1 97.69 248 ILE B N 1
ATOM 7550 C CA . ILE B 1 248 ? -30.234 19.438 4.836 1 97.69 248 ILE B CA 1
ATOM 7551 C C . ILE B 1 248 ? -30.531 20.859 4.391 1 97.69 248 ILE B C 1
ATOM 7553 O O . ILE B 1 248 ? -29.609 21.625 4.078 1 97.69 248 ILE B O 1
ATOM 7557 N N . GLU B 1 249 ? -31.781 21.219 4.418 1 96.88 249 GLU B N 1
ATOM 7558 C CA . GLU B 1 249 ? -32.188 22.578 4.055 1 96.88 249 GLU B CA 1
ATOM 7559 C C . GLU B 1 249 ? -31.641 23.594 5.047 1 96.88 249 GLU B C 1
ATOM 7561 O O . GLU B 1 249 ? -31.156 24.656 4.648 1 96.88 249 GLU B O 1
ATOM 7566 N N . LEU B 1 250 ? -31.781 23.297 6.309 1 97.88 250 LEU B N 1
ATOM 7567 C CA . LEU B 1 250 ? -31.25 24.172 7.344 1 97.88 250 LEU B CA 1
ATOM 7568 C C . LEU B 1 250 ? -29.75 24.375 7.172 1 97.88 250 LEU B C 1
ATOM 7570 O O . LEU B 1 250 ? -29.266 25.5 7.25 1 97.88 250 LEU B O 1
ATOM 7574 N N . GLU B 1 251 ? -29.016 23.281 6.988 1 97.5 251 GLU B N 1
ATOM 7575 C CA . GLU B 1 251 ? -27.578 23.359 6.766 1 97.5 251 GLU B CA 1
ATOM 7576 C C . GLU B 1 251 ? -27.25 24.203 5.543 1 97.5 251 GLU B C 1
ATOM 7578 O O . GLU B 1 251 ? -26.297 25 5.57 1 97.5 251 GLU B O 1
ATOM 7583 N N . GLY B 1 252 ? -28 24.016 4.492 1 96.75 252 GLY B N 1
ATOM 7584 C CA . GLY B 1 252 ? -27.812 24.828 3.307 1 96.75 252 GLY B CA 1
ATOM 7585 C C . GLY B 1 252 ? -27.969 26.312 3.58 1 96.75 252 GLY B C 1
ATOM 7586 O O . GLY B 1 252 ? -27.172 27.125 3.082 1 96.75 252 GLY B O 1
ATOM 7587 N N . LYS B 1 253 ? -28.984 26.688 4.375 1 97.38 253 LYS B N 1
ATOM 7588 C CA . LYS B 1 253 ? -29.219 28.078 4.734 1 97.38 253 LYS B CA 1
ATOM 7589 C C . LYS B 1 253 ? -28.047 28.641 5.543 1 97.38 253 LYS B C 1
ATOM 7591 O O . LYS B 1 253 ? -27.625 29.781 5.332 1 97.38 253 LYS B O 1
ATOM 7596 N N . LEU B 1 254 ? -27.578 27.859 6.453 1 97.75 254 LEU B N 1
ATOM 7597 C CA . LEU B 1 254 ? -26.484 28.297 7.301 1 97.75 254 LEU B CA 1
ATOM 7598 C C . LEU B 1 254 ? -25.203 28.453 6.492 1 97.75 254 LEU B C 1
ATOM 7600 O O . LEU B 1 254 ? -24.422 29.391 6.711 1 97.75 254 LEU B O 1
ATOM 7604 N N . VAL B 1 255 ? -24.922 27.5 5.574 1 97.06 255 VAL B N 1
ATOM 7605 C CA . VAL B 1 255 ? -23.75 27.578 4.699 1 97.06 255 VAL B CA 1
ATOM 7606 C C . VAL B 1 255 ? -23.828 28.844 3.848 1 97.06 255 VAL B C 1
ATOM 7608 O O . VAL B 1 255 ? -22.828 29.547 3.676 1 97.06 255 VAL B O 1
ATOM 7611 N N . ALA B 1 256 ? -25.016 29.125 3.33 1 96.56 256 ALA B N 1
ATOM 7612 C CA . ALA B 1 256 ? -25.219 30.328 2.539 1 96.56 256 ALA B CA 1
ATOM 7613 C C . ALA B 1 256 ? -24.953 31.578 3.377 1 96.56 256 ALA B C 1
ATOM 7615 O O . ALA B 1 256 ? -24.391 32.562 2.889 1 96.56 256 ALA B O 1
ATOM 7616 N N . ALA B 1 257 ? -25.422 31.547 4.609 1 97.06 257 ALA B N 1
ATOM 7617 C CA . ALA B 1 257 ? -25.203 32.688 5.52 1 97.06 257 ALA B CA 1
ATOM 7618 C C . ALA B 1 257 ? -23.719 32.875 5.781 1 97.06 257 ALA B C 1
ATOM 7620 O O . ALA B 1 257 ? -23.25 34.031 5.852 1 97.06 257 ALA B O 1
ATOM 7621 N N . SER B 1 258 ? -23.047 31.812 6.043 1 96.06 258 SER B N 1
ATOM 7622 C CA . SER B 1 258 ? -21.594 31.891 6.27 1 96.06 258 SER B CA 1
ATOM 7623 C C . SER B 1 258 ? -20.875 32.469 5.055 1 96.06 258 SER B C 1
ATOM 7625 O O . SER B 1 258 ? -20.047 33.375 5.191 1 96.06 258 SER B O 1
ATOM 7627 N N . THR B 1 259 ? -21.25 31.969 3.891 1 94.56 259 THR B N 1
ATOM 7628 C CA . THR B 1 259 ? -20.641 32.438 2.652 1 94.56 259 THR B CA 1
ATOM 7629 C C . THR B 1 259 ? -20.906 33.938 2.443 1 94.56 259 THR B C 1
ATOM 7631 O O . THR B 1 259 ? -20.016 34.688 2.096 1 94.56 259 THR B O 1
ATOM 7634 N N . TYR B 1 260 ? -22.078 34.312 2.67 1 94.75 260 TYR B N 1
ATOM 7635 C CA . TYR B 1 260 ? -22.484 35.719 2.523 1 94.75 260 TYR B CA 1
ATOM 7636 C C . TYR B 1 260 ? -21.688 36.625 3.463 1 94.75 260 TYR B C 1
ATOM 7638 O O . TYR B 1 260 ? -21.219 37.688 3.061 1 94.75 260 TYR B O 1
ATOM 7646 N N . ALA B 1 261 ? -21.609 36.219 4.707 1 96.06 261 ALA B N 1
ATOM 7647 C CA . ALA B 1 261 ? -20.922 37.031 5.711 1 96.06 261 ALA B CA 1
ATOM 7648 C C . ALA B 1 261 ? -19.453 37.219 5.352 1 96.06 261 ALA B C 1
ATOM 7650 O O . ALA B 1 261 ? -18.891 38.281 5.539 1 96.06 261 ALA B O 1
ATOM 7651 N N . GLU B 1 262 ? -18.844 36.156 4.922 1 91.69 262 GLU B N 1
ATOM 7652 C CA . GLU B 1 262 ? -17.438 36.188 4.539 1 91.69 262 GLU B CA 1
ATOM 7653 C C . GLU B 1 262 ? -17.219 37.156 3.367 1 91.69 262 GLU B C 1
ATOM 7655 O O . GLU B 1 262 ? -16.188 37.844 3.297 1 91.69 262 GLU B O 1
ATOM 7660 N N . GLN B 1 263 ? -18.188 37.281 2.486 1 92.62 263 GLN B N 1
ATOM 7661 C CA . GLN B 1 263 ? -18.031 38.062 1.259 1 92.62 263 GLN B CA 1
ATOM 7662 C C . GLN B 1 263 ? -18.453 39.5 1.468 1 92.62 263 GLN B C 1
ATOM 7664 O O . GLN B 1 263 ? -17.938 40.406 0.815 1 92.62 263 GLN B O 1
ATOM 7669 N N . ASN B 1 264 ? -19.391 39.719 2.383 1 92 264 ASN B N 1
ATOM 7670 C CA . ASN B 1 264 ? -20.047 41.031 2.379 1 92 264 ASN B CA 1
ATOM 7671 C C . ASN B 1 264 ? -19.906 41.75 3.725 1 92 264 ASN B C 1
ATOM 7673 O O . ASN B 1 264 ? -20.203 42.938 3.84 1 92 264 ASN B O 1
ATOM 7677 N N . GLY B 1 265 ? -19.547 41.031 4.688 1 90.5 265 GLY B N 1
ATOM 7678 C CA . GLY B 1 265 ? -19.516 41.625 6.016 1 90.5 265 GLY B CA 1
ATOM 7679 C C . GLY B 1 265 ? -18.094 41.906 6.5 1 90.5 265 GLY B C 1
ATOM 7680 O O . GLY B 1 265 ? -17.125 41.594 5.812 1 90.5 265 GLY B O 1
ATOM 7681 N N . PRO B 1 266 ? -18.125 42.562 7.676 1 93 266 PRO B N 1
ATOM 7682 C CA . PRO B 1 266 ? -16.812 42.781 8.297 1 93 266 PRO B CA 1
ATOM 7683 C C . PRO B 1 266 ? -16.125 41.469 8.68 1 93 266 PRO B C 1
ATOM 7685 O O . PRO B 1 266 ? -16.797 40.469 8.906 1 93 266 PRO B O 1
ATOM 7688 N N . THR B 1 267 ? -14.773 41.562 8.805 1 92.5 267 THR B N 1
ATOM 7689 C CA . THR B 1 267 ? -13.984 40.375 9.062 1 92.5 267 THR B CA 1
ATOM 7690 C C . THR B 1 267 ? -14.133 39.906 10.516 1 92.5 267 THR B C 1
ATOM 7692 O O . THR B 1 267 ? -14.117 38.719 10.805 1 92.5 267 THR B O 1
ATOM 7695 N N . SER B 1 268 ? -14.203 40.844 11.367 1 94.5 268 SER B N 1
ATOM 7696 C CA . SER B 1 268 ? -14.297 40.5 12.781 1 94.5 268 SER B CA 1
ATOM 7697 C C . SER B 1 268 ? -14.82 41.656 13.609 1 94.5 268 SER B C 1
ATOM 7699 O O . SER B 1 268 ? -14.898 42.781 13.117 1 94.5 268 SER B O 1
ATOM 7701 N N . ASP B 1 269 ? -15.227 41.344 14.75 1 93.88 269 ASP B N 1
ATOM 7702 C CA . ASP B 1 269 ? -15.641 42.312 15.75 1 93.88 269 ASP B CA 1
ATOM 7703 C C . ASP B 1 269 ? -15.305 41.844 17.156 1 93.88 269 ASP B C 1
ATOM 7705 O O . ASP B 1 269 ? -15.219 40.625 17.406 1 93.88 269 ASP B O 1
ATOM 7709 N N . LEU B 1 270 ? -14.977 42.75 18.047 1 95.38 270 LEU B N 1
ATOM 7710 C CA . LEU B 1 270 ? -14.688 42.469 19.438 1 95.38 270 LEU B CA 1
ATOM 7711 C C . LEU B 1 270 ? -15.711 43.125 20.359 1 95.38 270 LEU B C 1
ATOM 7713 O O . LEU B 1 270 ? -15.875 44.344 20.312 1 95.38 270 LEU B O 1
ATOM 7717 N N . VAL B 1 271 ? -16.391 42.312 21.141 1 95.44 271 VAL B N 1
ATOM 7718 C CA . VAL B 1 271 ? -17.438 42.844 22 1 95.44 271 VAL B CA 1
ATOM 7719 C C . VAL B 1 271 ? -17.391 42.188 23.359 1 95.44 271 VAL B C 1
ATOM 7721 O O . VAL B 1 271 ? -16.781 41.125 23.516 1 95.44 271 VAL B O 1
ATOM 7724 N N . SER B 1 272 ? -18.078 42.781 24.297 1 95.06 272 SER B N 1
ATOM 7725 C CA . SER B 1 272 ? -18.234 42.125 25.594 1 95.06 272 SER B CA 1
ATOM 7726 C C . SER B 1 272 ? -19.234 40.969 25.5 1 95.06 272 SER B C 1
ATOM 7728 O O . SER B 1 272 ? -20.078 40.938 24.609 1 95.06 272 SER B O 1
ATOM 7730 N N . ILE B 1 273 ? -19.141 40.094 26.453 1 93.75 273 ILE B N 1
ATOM 7731 C CA . ILE B 1 273 ? -20.047 38.938 26.5 1 93.75 273 ILE B CA 1
ATOM 7732 C C . ILE B 1 273 ? -21.484 39.438 26.688 1 93.75 273 ILE B C 1
ATOM 7734 O O . ILE B 1 273 ? -22.406 38.906 26.062 1 93.75 273 ILE B O 1
ATOM 7738 N N . ALA B 1 274 ? -21.625 40.438 27.453 1 93 274 ALA B N 1
ATOM 7739 C CA . ALA B 1 274 ? -22.938 41 27.719 1 93 274 ALA B CA 1
ATOM 7740 C C . ALA B 1 274 ? -23.531 41.625 26.453 1 93 274 ALA B C 1
ATOM 7742 O O . ALA B 1 274 ? -24.719 41.438 26.156 1 93 274 ALA B O 1
ATOM 7743 N N . GLU B 1 275 ? -22.75 42.312 25.781 1 94 275 GLU B N 1
ATOM 7744 C CA . GLU B 1 275 ? -23.188 42.906 24.531 1 94 275 GLU B CA 1
ATOM 7745 C C . GLU B 1 275 ? -23.547 41.844 23.5 1 94 275 GLU B C 1
ATOM 7747 O O . GLU B 1 275 ? -24.5 41.969 22.75 1 94 275 GLU B O 1
ATOM 7752 N N . ALA B 1 276 ? -22.719 40.812 23.453 1 92.31 276 ALA B N 1
ATOM 7753 C CA . ALA B 1 276 ? -22.969 39.719 22.547 1 92.31 276 ALA B CA 1
ATOM 7754 C C . ALA B 1 276 ? -24.328 39.062 22.844 1 92.31 276 ALA B C 1
ATOM 7756 O O . ALA B 1 276 ? -25.094 38.75 21.938 1 92.31 276 ALA B O 1
ATOM 7757 N N . GLN B 1 277 ? -24.547 38.781 24.125 1 91.06 277 GLN B N 1
ATOM 7758 C CA . GLN B 1 277 ? -25.797 38.125 24.516 1 91.06 277 GLN B CA 1
ATOM 7759 C C . GLN B 1 277 ? -27 39.031 24.188 1 91.06 277 GLN B C 1
ATOM 7761 O O . GLN B 1 277 ? -28.062 38.5 23.812 1 91.06 277 GLN B O 1
ATOM 7766 N N . LYS B 1 278 ? -26.859 40.281 24.312 1 91 278 LYS B N 1
ATOM 7767 C CA . LYS B 1 278 ? -27.922 41.219 23.969 1 91 278 LYS B CA 1
ATOM 7768 C C . LYS B 1 278 ? -28.234 41.219 22.484 1 91 278 LYS B C 1
ATOM 7770 O O . LYS B 1 278 ? -29.391 41.312 22.078 1 91 278 LYS B O 1
ATOM 7775 N N . GLN B 1 279 ? -27.25 41.062 21.766 1 89.44 279 GLN B N 1
ATOM 7776 C CA . GLN B 1 279 ? -27.391 41.062 20.312 1 89.44 279 GLN B CA 1
ATOM 7777 C C . GLN B 1 279 ? -28.047 39.781 19.828 1 89.44 279 GLN B C 1
ATOM 7779 O O . GLN B 1 279 ? -28.812 39.812 18.859 1 89.44 279 GLN B O 1
ATOM 7784 N N . PHE B 1 280 ? -27.703 38.719 20.469 1 88.94 280 PHE B N 1
ATOM 7785 C CA . PHE B 1 280 ? -28.219 37.406 20.062 1 88.94 280 PHE B CA 1
ATOM 7786 C C . PHE B 1 280 ? -28.875 36.688 21.234 1 88.94 280 PHE B C 1
ATOM 7788 O O . PHE B 1 280 ? -28.422 35.625 21.656 1 88.94 280 PHE B O 1
ATOM 7795 N N . PRO B 1 281 ? -29.922 37.125 21.641 1 82 281 PRO B N 1
ATOM 7796 C CA . PRO B 1 281 ? -30.547 36.594 22.875 1 82 281 PRO B CA 1
ATOM 7797 C C . PRO B 1 281 ? -30.969 35.156 22.75 1 82 281 PRO B C 1
ATOM 7799 O O . PRO B 1 281 ? -31 34.406 23.75 1 82 281 PRO B O 1
ATOM 7802 N N . GLU B 1 282 ? -31.156 34.719 21.578 1 79.12 282 GLU B N 1
ATOM 7803 C CA . GLU B 1 282 ? -31.609 33.344 21.406 1 79.12 282 GLU B CA 1
ATOM 7804 C C . GLU B 1 282 ? -30.453 32.375 21.469 1 79.12 282 GLU B C 1
ATOM 7806 O O . GLU B 1 282 ? -30.641 31.203 21.781 1 79.12 282 GLU B O 1
ATOM 7811 N N . LEU B 1 283 ? -29.297 32.875 21.125 1 87.25 283 LEU B N 1
ATOM 7812 C CA . LEU B 1 283 ? -28.109 32.031 21.078 1 87.25 283 LEU B CA 1
ATOM 7813 C C . LEU B 1 283 ? -27.359 32.094 22.406 1 87.25 283 LEU B C 1
ATOM 7815 O O . LEU B 1 283 ? -26.328 32.75 22.516 1 87.25 283 LEU B O 1
ATOM 7819 N N . ASN B 1 284 ? -27.766 31.734 23.469 1 91 284 ASN B N 1
ATOM 7820 C CA . ASN B 1 284 ? -27.328 31.781 24.859 1 91 284 ASN B CA 1
ATOM 7821 C C . ASN B 1 284 ? -25.828 31.547 24.984 1 91 284 ASN B C 1
ATOM 7823 O O . ASN B 1 284 ? -25.375 30.672 25.719 1 91 284 ASN B O 1
ATOM 7827 N N . TYR B 1 285 ? -24.953 32.312 24.297 1 94.44 285 TYR B N 1
ATOM 7828 C CA . TYR B 1 285 ? -23.5 32.219 24.312 1 94.44 285 TYR B CA 1
ATOM 7829 C C . TYR B 1 285 ? -22.953 32.469 25.703 1 94.44 285 TYR B C 1
ATOM 7831 O O . TYR B 1 285 ? -21.938 31.891 26.094 1 94.44 285 TYR B O 1
ATOM 7839 N N . GLU B 1 286 ? -23.594 33.312 26.422 1 94.31 286 GLU B N 1
ATOM 7840 C CA . GLU B 1 286 ? -23.172 33.594 27.797 1 94.31 286 GLU B CA 1
ATOM 7841 C C . GLU B 1 286 ? -23.156 32.344 28.656 1 94.31 286 GLU B C 1
ATOM 7843 O O . GLU B 1 286 ? -22.219 32.125 29.406 1 94.31 286 GLU B O 1
ATOM 7848 N N . TYR B 1 287 ? -24.188 31.531 28.562 1 94.44 287 TYR B N 1
ATOM 7849 C CA . TYR B 1 287 ? -24.266 30.281 29.312 1 94.44 287 TYR B CA 1
ATOM 7850 C C . TYR B 1 287 ? -23.125 29.359 28.953 1 94.44 287 TYR B C 1
ATOM 7852 O O . TYR B 1 287 ? -22.5 28.75 29.828 1 94.44 287 TYR B O 1
ATOM 7860 N N . VAL B 1 288 ? -22.844 29.234 27.625 1 96.69 288 VAL B N 1
ATOM 7861 C CA . VAL B 1 288 ? -21.781 28.344 27.141 1 96.69 288 VAL B CA 1
ATOM 7862 C C . VAL B 1 288 ? -20.453 28.781 27.75 1 96.69 288 VAL B C 1
ATOM 7864 O O . VAL B 1 288 ? -19.688 27.953 28.25 1 96.69 288 VAL B O 1
ATOM 7867 N N . ILE B 1 289 ? -20.156 30.078 27.703 1 97.19 289 ILE B N 1
ATOM 7868 C CA . ILE B 1 289 ? -18.891 30.625 28.188 1 97.19 289 ILE B CA 1
ATOM 7869 C C . ILE B 1 289 ? -18.797 30.422 29.703 1 97.19 289 ILE B C 1
ATOM 7871 O O . ILE B 1 289 ? -17.75 30.031 30.219 1 97.19 289 ILE B O 1
ATOM 7875 N N . GLU B 1 290 ? -19.891 30.641 30.422 1 95.69 290 GLU B N 1
ATOM 7876 C CA . GLU B 1 290 ? -19.906 30.453 31.875 1 95.69 290 GLU B CA 1
ATOM 7877 C C . GLU B 1 290 ? -19.594 29 32.25 1 95.69 290 GLU B C 1
ATOM 7879 O O . GLU B 1 290 ? -18.953 28.75 33.25 1 95.69 290 GLU B O 1
ATOM 7884 N N . GLU B 1 291 ? -20.094 28.109 31.469 1 96.56 291 GLU B N 1
ATOM 7885 C CA . GLU B 1 291 ? -19.953 26.688 31.781 1 96.56 291 GLU B CA 1
ATOM 7886 C C . GLU B 1 291 ? -18.547 26.188 31.438 1 96.56 291 GLU B C 1
ATOM 7888 O O . GLU B 1 291 ? -18.031 25.281 32.094 1 96.56 291 GLU B O 1
ATOM 7893 N N . LEU B 1 292 ? -17.938 26.719 30.375 1 97.88 292 LEU B N 1
ATOM 7894 C CA . LEU B 1 292 ? -16.719 26.094 29.844 1 97.88 292 LEU B CA 1
ATOM 7895 C C . LEU B 1 292 ? -15.484 26.906 30.219 1 97.88 292 LEU B C 1
ATOM 7897 O O . LEU B 1 292 ? -14.383 26.359 30.297 1 97.88 292 LEU B O 1
ATOM 7901 N N . ALA B 1 293 ? -15.594 28.188 30.391 1 97.75 293 ALA B N 1
ATOM 7902 C CA . ALA B 1 293 ? -14.461 29.031 30.766 1 97.75 293 ALA B CA 1
ATOM 7903 C C . ALA B 1 293 ? -14.086 28.828 32.219 1 97.75 293 ALA B C 1
ATOM 7905 O O . ALA B 1 293 ? -14.867 28.281 33 1 97.75 293 ALA B O 1
ATOM 7906 N N . PRO B 1 294 ? -12.852 29.266 32.594 1 96.5 294 PRO B N 1
ATOM 7907 C CA . PRO B 1 294 ? -12.531 29.25 34.031 1 96.5 294 PRO B CA 1
ATOM 7908 C C . PRO B 1 294 ? -13.516 30.062 34.875 1 96.5 294 PRO B C 1
ATOM 7910 O O . PRO B 1 294 ? -14.047 31.078 34.375 1 96.5 294 PRO B O 1
ATOM 7913 N N . LYS B 1 295 ? -13.633 29.625 36.094 1 93.12 295 LYS B N 1
ATOM 7914 C CA . LYS B 1 295 ? -14.594 30.281 36.969 1 93.12 295 LYS B CA 1
ATOM 7915 C C . LYS B 1 295 ? -14.289 31.781 37.094 1 93.12 295 LYS B C 1
ATOM 7917 O O . LYS B 1 295 ? -13.141 32.188 37.281 1 93.12 295 LYS B O 1
ATOM 7922 N N . ASN B 1 296 ? -15.266 32.656 36.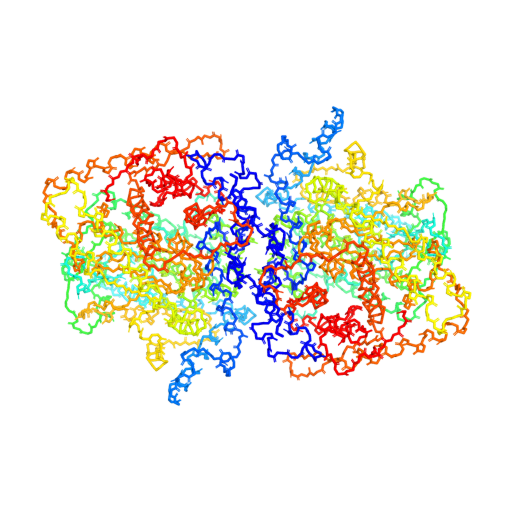906 1 86.69 296 ASN B N 1
ATOM 7923 C CA . ASN B 1 296 ? -15.258 34.125 37.062 1 86.69 296 ASN B CA 1
ATOM 7924 C C . ASN B 1 296 ? -14.422 34.812 36 1 86.69 296 ASN B C 1
ATOM 7926 O O . ASN B 1 296 ? -13.953 35.938 36.188 1 86.69 296 ASN B O 1
ATOM 7930 N N . TRP B 1 297 ? -14.172 34 34.938 1 92.69 297 TRP B N 1
ATOM 7931 C CA . TRP B 1 297 ? -13.461 34.625 33.844 1 92.69 297 TRP B CA 1
ATOM 7932 C C . TRP B 1 297 ? -14.289 35.781 33.25 1 92.69 297 TRP B C 1
ATOM 7934 O O . TRP B 1 297 ? -15.5 35.625 33.062 1 92.69 297 TRP B O 1
ATOM 7944 N N . LYS B 1 298 ? -13.594 36.938 33.094 1 88.38 298 LYS B N 1
ATOM 7945 C CA . LYS B 1 298 ? -14.211 38.094 32.469 1 88.38 298 LYS B CA 1
ATOM 7946 C C . LYS B 1 298 ? -13.398 38.594 31.266 1 88.38 298 LYS B C 1
ATOM 7948 O O . LYS B 1 298 ? -12.172 38.594 31.312 1 88.38 298 LYS B O 1
ATOM 7953 N N . GLY B 1 299 ? -13.883 38.562 30.188 1 89.94 299 GLY B N 1
ATOM 7954 C CA . GLY B 1 299 ? -13.219 39.094 29 1 89.94 299 GLY B CA 1
ATOM 7955 C C . GLY B 1 299 ? -14.164 39.312 27.828 1 89.94 299 GLY B C 1
ATOM 7956 O O . GLY B 1 299 ? -15.383 39.344 28.016 1 89.94 299 GLY B O 1
ATOM 7957 N N . ASP B 1 300 ? -13.562 39.656 26.688 1 94.31 300 ASP B N 1
ATOM 7958 C CA . ASP B 1 300 ? -14.312 39.938 25.469 1 94.31 300 ASP B CA 1
ATOM 7959 C C . ASP B 1 300 ? -14.312 38.688 24.547 1 94.31 300 ASP B C 1
ATOM 7961 O O . ASP B 1 300 ? -13.539 37.75 24.766 1 94.31 300 ASP B O 1
ATOM 7965 N N . ILE B 1 301 ? -15.172 38.75 23.719 1 96.25 301 ILE B N 1
ATOM 7966 C CA . ILE B 1 301 ? -15.273 37.688 22.703 1 96.25 301 ILE B CA 1
ATOM 7967 C C . ILE B 1 301 ? -15.133 38.312 21.312 1 96.25 301 ILE B C 1
ATOM 7969 O O . ILE B 1 301 ? -15.734 39.344 21.016 1 96.25 301 ILE B O 1
ATOM 7973 N N . GLN B 1 302 ? -14.242 37.75 20.531 1 96.81 302 GLN B N 1
ATOM 7974 C CA . GLN B 1 302 ? -14.094 38.156 19.141 1 96.81 302 GLN B CA 1
ATOM 7975 C C . GLN B 1 302 ? -14.992 37.344 18.219 1 96.81 302 GLN B C 1
ATOM 7977 O O . GLN B 1 302 ? -14.945 36.094 18.219 1 96.81 302 GLN B O 1
ATOM 7982 N N . PHE B 1 303 ? -15.828 37.969 17.438 1 96.38 303 PHE B N 1
ATOM 7983 C CA . PHE B 1 303 ? -16.641 37.312 16.406 1 96.38 303 PHE B CA 1
ATOM 7984 C C . PHE B 1 303 ? -15.93 37.375 15.055 1 96.38 303 PHE B C 1
ATOM 7986 O O . PHE B 1 303 ? -15.516 38.438 14.602 1 96.38 303 PHE B O 1
ATOM 7993 N N . ILE B 1 304 ? -15.742 36.25 14.531 1 96.12 304 ILE B N 1
ATOM 7994 C CA . ILE B 1 304 ? -15.289 36.188 13.141 1 96.12 304 ILE B CA 1
ATOM 7995 C C . ILE B 1 304 ? -16.484 36.219 12.203 1 96.12 304 ILE B C 1
ATOM 7997 O O . ILE B 1 304 ? -17.453 35.469 12.383 1 96.12 304 ILE B O 1
ATOM 8001 N N . ALA B 1 305 ? -16.5 37.125 11.227 1 96.31 305 ALA B N 1
ATOM 8002 C CA . ALA B 1 305 ? -17.609 37.312 10.305 1 96.31 305 ALA B CA 1
ATOM 8003 C C . ALA B 1 305 ? -18.922 37.594 11.055 1 96.31 305 ALA B C 1
ATOM 8005 O O . ALA B 1 305 ? -19.875 36.812 10.922 1 96.31 305 ALA B O 1
ATOM 8006 N N . PRO B 1 306 ? -18.969 38.688 11.719 1 95.06 306 PRO B N 1
ATOM 8007 C CA . PRO B 1 306 ? -20.078 38.938 12.641 1 95.06 306 PRO B CA 1
ATOM 8008 C C . PRO B 1 306 ? -21.438 38.938 11.945 1 95.06 306 PRO B C 1
ATOM 8010 O O . PRO B 1 306 ? -22.453 38.594 12.555 1 95.06 306 PRO B O 1
ATOM 8013 N N . ALA B 1 307 ? -21.5 39.219 10.641 1 95.31 307 ALA B N 1
ATOM 8014 C CA . ALA B 1 307 ? -22.75 39.219 9.891 1 95.31 307 ALA B CA 1
ATOM 8015 C C . ALA B 1 307 ? -23.391 37.844 9.898 1 95.31 307 ALA B C 1
ATOM 8017 O O . ALA B 1 307 ? -24.625 37.719 9.836 1 95.31 307 ALA B O 1
ATOM 8018 N N . TYR B 1 308 ? -22.625 36.844 9.961 1 96.81 308 TYR B N 1
ATOM 8019 C CA . TYR B 1 308 ? -23.141 35.5 10.008 1 96.81 308 TYR B CA 1
ATOM 8020 C C . TYR B 1 308 ? -24.047 35.281 11.219 1 96.81 308 TYR B C 1
ATOM 8022 O O . TYR B 1 308 ? -25.109 34.656 11.109 1 96.81 308 TYR B O 1
ATOM 8030 N N . PHE B 1 309 ? -23.609 35.75 12.312 1 95.81 309 PHE B N 1
ATOM 8031 C CA . PHE B 1 309 ? -24.312 35.469 13.562 1 95.81 309 PHE B CA 1
ATOM 8032 C C . PHE B 1 309 ? -25.656 36.188 13.602 1 95.81 309 PHE B C 1
AT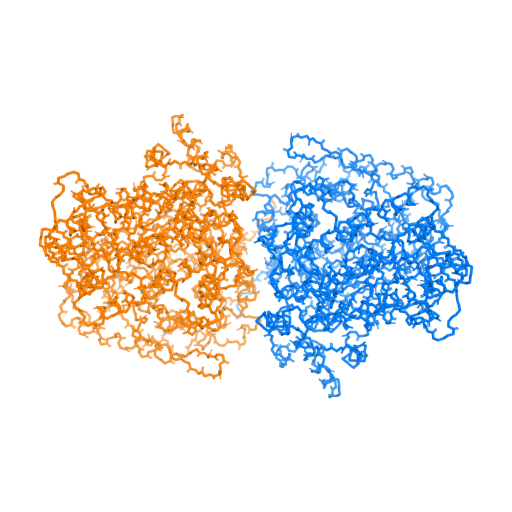OM 8034 O O . PHE B 1 309 ? -26.625 35.688 14.188 1 95.81 309 PHE B O 1
ATOM 8041 N N . ASN B 1 310 ? -25.75 37.344 12.953 1 93.5 310 ASN B N 1
ATOM 8042 C CA . ASN B 1 310 ? -27.047 37.969 12.781 1 93.5 310 ASN B CA 1
ATOM 8043 C C . ASN B 1 310 ? -27.984 37.094 11.945 1 93.5 310 ASN B C 1
ATOM 8045 O O . ASN B 1 310 ? -29.141 36.875 12.336 1 93.5 310 ASN B O 1
ATOM 8049 N N . ASN B 1 311 ? -27.469 36.656 10.875 1 95 311 ASN B N 1
ATOM 8050 C CA . ASN B 1 311 ? -28.281 35.812 9.992 1 95 311 ASN B CA 1
ATOM 8051 C C . ASN B 1 311 ? -28.625 34.469 10.648 1 95 311 ASN B C 1
ATOM 8053 O O . ASN B 1 311 ? -29.75 34 10.539 1 95 311 ASN B O 1
ATOM 8057 N N . ALA B 1 312 ? -27.656 33.875 11.297 1 95.75 312 ALA B N 1
ATOM 8058 C CA . ALA B 1 312 ? -27.875 32.594 11.953 1 95.75 312 ALA B CA 1
ATOM 8059 C C . ALA B 1 312 ? -28.938 32.719 13.047 1 95.75 312 ALA B C 1
ATOM 8061 O O . ALA B 1 312 ? -29.781 31.812 13.203 1 95.75 312 ALA B O 1
ATOM 8062 N N . SER B 1 313 ? -28.844 33.75 13.82 1 93.56 313 SER B N 1
ATOM 8063 C CA . SER B 1 313 ? -29.844 34 14.852 1 93.56 313 SER B CA 1
ATOM 8064 C C . SER B 1 313 ? -31.234 34.062 14.258 1 93.56 313 SER B C 1
ATOM 8066 O O . SER B 1 313 ? -32.188 33.5 14.812 1 93.56 313 SER B O 1
ATOM 8068 N N . GLN B 1 314 ? -31.391 34.688 13.156 1 94.06 314 GLN B N 1
ATOM 8069 C CA . GLN B 1 314 ? -32.688 34.812 12.484 1 94.06 314 GLN B CA 1
ATOM 8070 C C . GLN B 1 314 ? -33.125 33.438 11.969 1 94.06 314 GLN B C 1
ATOM 8072 O O . GLN B 1 314 ? -34.281 33.031 12.18 1 94.06 314 GLN B O 1
ATOM 8077 N N . ILE B 1 315 ? -32.281 32.719 11.344 1 96.5 315 ILE B N 1
ATOM 8078 C CA . ILE B 1 315 ? -32.594 31.422 10.789 1 96.5 315 ILE B CA 1
ATOM 8079 C C . ILE B 1 315 ? -33.031 30.484 11.898 1 96.5 315 ILE B C 1
ATOM 8081 O O . ILE B 1 315 ? -34.062 29.797 11.758 1 96.5 315 ILE B O 1
ATOM 8085 N N . ILE B 1 316 ? -32.344 30.484 12.977 1 94.5 316 ILE B N 1
ATOM 8086 C CA . ILE B 1 316 ? -32.594 29.578 14.094 1 94.5 316 ILE B CA 1
ATOM 8087 C C . ILE B 1 316 ? -33.938 29.953 14.734 1 94.5 316 ILE B C 1
ATOM 8089 O O . ILE B 1 316 ? -34.719 29.078 15.086 1 94.5 316 ILE B O 1
ATOM 8093 N N . SER B 1 317 ? -34.188 31.25 14.859 1 90 317 SER B N 1
ATOM 8094 C CA . SER B 1 317 ? -35.406 31.719 15.461 1 90 317 SER B CA 1
ATOM 8095 C C . SER B 1 317 ? -36.625 31.328 14.625 1 90 317 SER B C 1
ATOM 8097 O O . SER B 1 317 ? -37.719 31.109 15.156 1 90 317 SER B O 1
ATOM 8099 N N . GLU B 1 318 ? -36.406 31.141 13.336 1 93.06 318 GLU B N 1
ATOM 8100 C CA . GLU B 1 318 ? -37.5 30.844 12.414 1 93.06 318 GLU B CA 1
ATOM 8101 C C . GLU B 1 318 ? -37.625 29.328 12.188 1 93.06 318 GLU B C 1
ATOM 8103 O O . GLU B 1 318 ? -38.562 28.875 11.523 1 93.06 318 GLU B O 1
ATOM 8108 N N . THR B 1 319 ? -36.781 28.547 12.719 1 94.88 319 THR B N 1
ATOM 8109 C CA . THR B 1 319 ? -36.781 27.109 12.508 1 94.88 319 THR B CA 1
ATOM 8110 C C . THR B 1 319 ? -37.531 26.391 13.633 1 94.88 319 THR B C 1
ATOM 8112 O O . THR B 1 319 ? -37.25 26.625 14.812 1 94.88 319 THR B O 1
ATOM 8115 N N . PRO B 1 320 ? -38.469 25.469 13.312 1 94.31 320 PRO B N 1
ATOM 8116 C CA . PRO B 1 320 ? -39.188 24.719 14.352 1 94.31 320 PRO B CA 1
ATOM 8117 C C . PRO B 1 320 ? -38.25 23.906 15.242 1 94.31 320 PRO B C 1
ATOM 8119 O O . PRO B 1 320 ? -37.25 23.375 14.766 1 94.31 320 PRO B O 1
ATOM 8122 N N . SER B 1 321 ? -38.625 23.781 16.516 1 93.5 321 SER B N 1
ATOM 8123 C CA . SER B 1 321 ? -37.812 23.078 17.5 1 93.5 321 SER B CA 1
ATOM 8124 C C . SER B 1 321 ? -37.594 21.625 17.094 1 93.5 321 SER B C 1
ATOM 8126 O O . SER B 1 321 ? -36.531 21.047 17.375 1 93.5 321 SER B O 1
ATOM 8128 N N . THR B 1 322 ? -38.531 21.016 16.328 1 95.06 322 THR B N 1
ATOM 8129 C CA . THR B 1 322 ? -38.406 19.641 15.859 1 95.06 322 THR B CA 1
ATOM 8130 C C . THR B 1 322 ? -37.281 19.516 14.859 1 95.06 322 THR B C 1
ATOM 8132 O O . THR B 1 322 ? -36.531 18.531 14.891 1 95.06 322 THR B O 1
ATOM 8135 N N . ILE B 1 323 ? -37.156 20.5 14.055 1 97.06 323 ILE B N 1
ATOM 8136 C CA . ILE B 1 323 ? -36.094 20.5 13.055 1 97.06 323 ILE B CA 1
ATOM 8137 C C . ILE B 1 323 ? -34.75 20.781 13.727 1 97.06 323 ILE B C 1
ATOM 8139 O O . ILE B 1 323 ? -33.719 20.188 13.383 1 97.06 323 ILE B O 1
ATOM 8143 N N . LEU B 1 324 ? -34.719 21.672 14.695 1 96.81 324 LEU B N 1
ATOM 8144 C CA . LEU B 1 324 ? -33.5 21.984 15.406 1 96.81 324 LEU B CA 1
ATOM 8145 C C . LEU B 1 324 ? -33 20.781 16.203 1 96.81 324 LEU B C 1
ATOM 8147 O O . LEU B 1 324 ? -31.797 20.5 16.25 1 96.81 324 LEU B O 1
ATOM 8151 N N . GLN B 1 325 ? -33.969 20.062 16.859 1 96.62 325 GLN B N 1
ATOM 8152 C CA . GLN B 1 325 ? -33.594 18.844 17.547 1 96.62 325 GLN B CA 1
ATOM 8153 C C . GLN B 1 325 ? -32.969 17.828 16.578 1 96.62 325 GLN B C 1
ATOM 8155 O O . GLN B 1 325 ? -31.984 17.188 16.891 1 96.62 325 GLN B O 1
ATOM 8160 N N . ALA B 1 326 ? -33.625 17.703 15.438 1 97.81 326 ALA B N 1
ATOM 8161 C CA . ALA B 1 326 ? -33.125 16.797 14.414 1 97.81 326 ALA B CA 1
ATOM 8162 C C . ALA B 1 326 ? -31.75 17.203 13.938 1 97.81 326 ALA B C 1
ATOM 8164 O O . ALA B 1 326 ? -30.906 16.359 13.641 1 97.81 326 ALA B O 1
ATOM 8165 N N . TYR B 1 327 ? -31.531 18.469 13.844 1 98.06 327 TYR B N 1
ATOM 8166 C CA . TYR B 1 327 ? -30.234 19 13.461 1 98.06 327 TYR B CA 1
ATOM 8167 C C . TYR B 1 327 ? -29.156 18.609 14.461 1 98.06 327 TYR B C 1
ATOM 8169 O O . TYR B 1 327 ? -28.094 18.125 14.086 1 98.06 327 TYR B O 1
ATOM 8177 N N . PHE B 1 328 ? -29.422 18.781 15.734 1 98.31 328 PHE B N 1
ATOM 8178 C CA . PHE B 1 328 ? -28.453 18.438 16.766 1 98.31 328 PHE B CA 1
ATOM 8179 C C . PHE B 1 328 ? -28.203 16.922 16.812 1 98.31 328 PHE B C 1
ATOM 8181 O O . PHE B 1 328 ? -27.078 16.484 16.984 1 98.31 328 PHE B O 1
ATOM 8188 N N . VAL B 1 329 ? -29.266 16.188 16.656 1 98.25 329 VAL B N 1
ATOM 8189 C CA . VAL B 1 329 ? -29.141 14.727 16.594 1 98.25 329 VAL B CA 1
ATOM 8190 C C . VAL B 1 329 ? -28.25 14.32 15.43 1 98.25 329 VAL B C 1
ATOM 8192 O O . VAL B 1 329 ? -27.328 13.508 15.602 1 98.25 329 VAL B O 1
ATOM 8195 N N . TRP B 1 330 ? -28.453 14.922 14.336 1 98.12 330 TRP B N 1
ATOM 8196 C CA . TRP B 1 330 ? -27.688 14.578 13.148 1 98.12 330 TRP B CA 1
ATOM 8197 C C . TRP B 1 330 ? -26.234 15.023 13.289 1 98.12 330 TRP B C 1
ATOM 8199 O O . TRP B 1 330 ? -25.312 14.344 12.82 1 98.12 330 TRP B O 1
ATOM 8209 N N . LYS B 1 331 ? -25.984 16.125 13.914 1 97.69 331 LYS B N 1
ATOM 8210 C CA . LYS B 1 331 ? -24.625 16.578 14.188 1 97.69 331 LYS B CA 1
ATOM 8211 C C . LYS B 1 331 ? -23.859 15.539 15.023 1 97.69 331 LYS B C 1
ATOM 8213 O O . LYS B 1 331 ? -22.688 15.258 14.758 1 97.69 331 LYS B O 1
ATOM 8218 N N . ALA B 1 332 ? -24.547 15 15.969 1 98.31 332 ALA B N 1
ATOM 8219 C CA . ALA B 1 332 ? -23.938 13.953 16.781 1 98.31 332 ALA B CA 1
ATOM 8220 C C . ALA B 1 332 ? -23.656 12.703 15.953 1 98.31 332 ALA B C 1
ATOM 8222 O O . ALA B 1 332 ? -22.547 12.164 15.992 1 98.31 332 ALA B O 1
ATOM 8223 N N . ILE B 1 333 ? -24.625 12.32 15.148 1 98.19 333 ILE B N 1
ATOM 8224 C CA . ILE B 1 333 ? -24.516 11.102 14.352 1 98.19 333 ILE B CA 1
ATOM 8225 C C . ILE B 1 333 ? -23.391 11.258 13.328 1 98.19 333 ILE B C 1
ATOM 8227 O O . ILE B 1 333 ? -22.5 10.414 13.25 1 98.19 333 ILE B O 1
ATOM 8231 N N . SER B 1 334 ? -23.375 12.344 12.578 1 97.19 334 SER B N 1
ATOM 8232 C CA . SER B 1 334 ? -22.438 12.523 11.477 1 97.19 334 SER B CA 1
ATOM 8233 C C . SER B 1 334 ? -21 12.688 11.977 1 97.19 334 SER B C 1
ATOM 8235 O O . SER B 1 334 ? -20.047 12.312 11.289 1 97.19 334 SER B O 1
ATOM 8237 N N . SER B 1 335 ? -20.844 13.18 13.211 1 97.31 335 SER B N 1
ATOM 8238 C CA . SER B 1 335 ? -19.5 13.375 13.766 1 97.31 335 SER B CA 1
ATOM 8239 C C . SER B 1 335 ? -18.953 12.078 14.359 1 97.31 335 SER B C 1
ATOM 8241 O O . SER B 1 335 ? -17.781 11.758 14.188 1 97.31 335 SER B O 1
ATOM 8243 N N . ILE B 1 336 ? -19.797 11.273 14.961 1 97.88 336 ILE B N 1
ATOM 8244 C CA . ILE B 1 336 ? -19.328 10.164 15.789 1 97.88 336 ILE B CA 1
ATOM 8245 C C . ILE B 1 336 ? -19.375 8.867 14.992 1 97.88 336 ILE B C 1
ATOM 8247 O O . ILE B 1 336 ? -18.703 7.895 15.336 1 97.88 336 ILE B O 1
ATOM 8251 N N . SER B 1 337 ? -20.094 8.859 13.898 1 97.62 337 SER B N 1
ATOM 8252 C CA . SER B 1 337 ? -20.391 7.648 13.133 1 97.62 337 SER B CA 1
ATOM 8253 C C . SER B 1 337 ? -19.109 6.938 12.711 1 97.62 337 SER B C 1
ATOM 8255 O O . SER B 1 337 ? -19.078 5.711 12.602 1 97.62 337 SER B O 1
ATOM 8257 N N . ILE B 1 338 ? -18.062 7.617 12.461 1 96.25 338 ILE B N 1
ATOM 8258 C CA . ILE B 1 338 ? -16.828 7.047 11.93 1 96.25 338 ILE B CA 1
ATOM 8259 C C . ILE B 1 338 ? -16.172 6.156 12.984 1 96.25 338 ILE B C 1
ATOM 8261 O O . ILE B 1 338 ? -15.297 5.348 12.672 1 96.25 338 ILE B O 1
ATOM 8265 N N . TYR B 1 339 ? -16.594 6.23 14.273 1 97.88 339 TYR B N 1
ATOM 8266 C CA . TYR B 1 339 ? -16.031 5.43 15.359 1 97.88 339 TYR B CA 1
ATOM 8267 C C . TYR B 1 339 ? -17 4.312 15.766 1 97.88 339 TYR B C 1
ATOM 8269 O O . TYR B 1 339 ? -16.797 3.672 16.797 1 97.88 339 TYR B O 1
ATOM 8277 N N . ILE B 1 340 ? -18.062 4.203 15 1 97.5 340 ILE B N 1
ATOM 8278 C CA . ILE B 1 340 ? -19.094 3.189 15.234 1 97.5 340 ILE B CA 1
ATOM 8279 C C . ILE B 1 340 ? -19.109 2.197 14.07 1 97.5 340 ILE B C 1
ATOM 8281 O O . ILE B 1 340 ? -19.203 2.594 12.906 1 97.5 340 ILE B O 1
ATOM 8285 N N . GLU B 1 341 ? -18.969 0.885 14.422 1 93.06 341 GLU B N 1
ATOM 8286 C CA . GLU B 1 341 ? -19.016 -0.15 13.391 1 93.06 341 GLU B CA 1
ATOM 8287 C C . GLU B 1 341 ? -20.406 -0.799 13.344 1 93.06 341 GLU B C 1
ATOM 8289 O O . GLU B 1 341 ? -20.734 -1.624 14.195 1 93.06 341 GLU B O 1
ATOM 8294 N N . ALA B 1 342 ? -21.156 -0.435 12.383 1 92.75 342 ALA B N 1
ATOM 8295 C CA . ALA B 1 342 ? -22.469 -0.99 12.055 1 92.75 342 ALA B CA 1
ATOM 8296 C C . ALA B 1 342 ? -22.766 -0.814 10.57 1 92.75 342 ALA B C 1
ATOM 8298 O O . ALA B 1 342 ? -22.219 0.071 9.914 1 92.75 342 ALA B O 1
ATOM 8299 N N . ASP B 1 343 ? -23.672 -1.599 10.016 1 85.25 343 ASP B N 1
ATOM 8300 C CA . ASP B 1 343 ? -24 -1.559 8.594 1 85.25 343 ASP B CA 1
ATOM 8301 C C . ASP B 1 343 ? -24.438 -0.16 8.172 1 85.25 343 ASP B C 1
ATOM 8303 O O . ASP B 1 343 ? -23.984 0.35 7.137 1 85.25 343 ASP B O 1
ATOM 8307 N N . LEU B 1 344 ? -25.234 0.464 8.977 1 93 344 LEU B N 1
ATOM 8308 C CA . LEU B 1 344 ? -25.797 1.752 8.602 1 93 344 LEU B CA 1
ATOM 8309 C C . LEU B 1 344 ? -24.75 2.859 8.688 1 93 344 LEU B C 1
ATOM 8311 O O . LEU B 1 344 ? -24.688 3.727 7.812 1 93 344 LEU B O 1
ATOM 8315 N N . THR B 1 345 ? -23.938 2.855 9.742 1 96.69 345 THR B N 1
ATOM 8316 C CA . THR B 1 345 ? -22.891 3.877 9.844 1 96.69 345 THR B CA 1
ATOM 8317 C C . THR B 1 345 ? -21.844 3.686 8.758 1 96.69 345 THR B C 1
ATOM 8319 O O . THR B 1 345 ? -21.344 4.66 8.188 1 96.69 345 THR B O 1
ATOM 8322 N N . ASN B 1 346 ? -21.531 2.436 8.477 1 91.06 346 ASN B N 1
ATOM 8323 C CA . ASN B 1 346 ? -20.578 2.148 7.402 1 91.06 346 ASN B CA 1
ATOM 8324 C C . ASN B 1 346 ? -21.109 2.623 6.051 1 91.06 346 ASN B C 1
ATOM 8326 O O . ASN B 1 346 ? -20.344 3.172 5.246 1 91.06 346 ASN B O 1
ATOM 8330 N N . ALA B 1 347 ? -22.391 2.406 5.844 1 90 347 ALA B N 1
ATOM 8331 C CA . ALA B 1 347 ? -23.016 2.875 4.605 1 90 347 ALA B CA 1
ATOM 8332 C C . ALA B 1 347 ? -22.938 4.395 4.504 1 90 347 ALA B C 1
ATOM 8334 O O . ALA B 1 347 ? -22.656 4.941 3.434 1 90 347 ALA B O 1
ATOM 8335 N N . TYR B 1 348 ? -23.203 5.055 5.59 1 94.94 348 TYR B N 1
ATOM 8336 C CA . TYR B 1 348 ? -23.141 6.512 5.613 1 94.94 348 TYR B CA 1
ATOM 8337 C C . TYR B 1 348 ? -21.719 7 5.344 1 94.94 348 TYR B C 1
ATOM 8339 O O . TYR B 1 348 ? -21.516 7.91 4.539 1 94.94 348 TYR B O 1
ATOM 8347 N N . ASN B 1 349 ? -20.797 6.441 6.004 1 94.88 349 ASN B N 1
ATOM 8348 C CA . ASN B 1 349 ? -19.406 6.863 5.852 1 94.88 349 ASN B CA 1
ATOM 8349 C C . ASN B 1 349 ? -18.906 6.613 4.438 1 94.88 349 ASN B C 1
ATOM 8351 O O . ASN B 1 349 ? -18.109 7.395 3.908 1 94.88 349 ASN B O 1
ATOM 8355 N N . ASP B 1 350 ? -19.281 5.516 3.822 1 88.56 350 ASP B N 1
ATOM 8356 C CA . ASP B 1 350 ? -18.953 5.258 2.424 1 88.56 350 ASP B CA 1
ATOM 8357 C C . ASP B 1 350 ? -19.516 6.348 1.515 1 88.56 350 ASP B C 1
ATOM 8359 O O . ASP B 1 350 ? -18.844 6.797 0.582 1 88.56 350 ASP B O 1
ATOM 8363 N N . LEU B 1 351 ? -20.766 6.746 1.784 1 91.69 351 LEU B N 1
ATOM 8364 C CA . LEU B 1 351 ? -21.406 7.801 1 1 91.69 351 LEU B CA 1
ATOM 8365 C C . LEU B 1 351 ? -20.656 9.125 1.16 1 91.69 351 LEU B C 1
ATOM 8367 O O . LEU B 1 351 ? -20.453 9.852 0.184 1 91.69 351 LEU B O 1
ATOM 8371 N N . VAL B 1 352 ? -20.297 9.422 2.393 1 93.69 352 VAL B N 1
ATOM 8372 C CA . VAL B 1 352 ? -19.547 10.641 2.664 1 93.69 352 VAL B CA 1
ATOM 8373 C C . VAL B 1 352 ? -18.234 10.617 1.879 1 93.69 352 VAL B C 1
ATOM 8375 O O . VAL B 1 352 ? -17.844 11.625 1.289 1 93.69 352 VAL B O 1
ATOM 8378 N N . THR B 1 353 ? -17.547 9.469 1.915 1 90.81 353 THR B N 1
ATOM 8379 C CA . THR B 1 353 ? -16.312 9.297 1.169 1 90.81 353 THR B CA 1
ATOM 8380 C C . THR B 1 353 ? -16.531 9.578 -0.315 1 90.81 353 THR B C 1
ATOM 8382 O O . THR B 1 353 ? -15.719 10.266 -0.947 1 90.81 353 THR B O 1
ATOM 8385 N N . LYS B 1 354 ? -17.594 9.109 -0.85 1 86.5 354 LYS B N 1
ATOM 8386 C CA . LYS B 1 354 ? -17.938 9.32 -2.252 1 86.5 354 LYS B CA 1
ATOM 8387 C C . LYS B 1 354 ? -18.219 10.797 -2.533 1 86.5 354 LYS B C 1
ATOM 8389 O O . LYS B 1 354 ? -17.734 11.344 -3.531 1 86.5 354 LYS B O 1
ATOM 8394 N N . ILE B 1 355 ? -18.984 11.375 -1.628 1 89.81 355 ILE B N 1
ATOM 8395 C CA . ILE B 1 355 ? -19.344 12.781 -1.791 1 89.81 355 ILE B CA 1
ATOM 8396 C C . ILE B 1 355 ? -18.094 13.648 -1.765 1 89.81 355 ILE B C 1
ATOM 8398 O O . ILE B 1 355 ? -18 14.641 -2.49 1 89.81 355 ILE B O 1
ATOM 8402 N N . ARG B 1 356 ? -17.109 13.242 -1.026 1 88.31 356 ARG B N 1
ATOM 8403 C CA . ARG B 1 356 ? -15.859 13.977 -0.917 1 88.31 356 ARG B CA 1
ATOM 8404 C C . ARG B 1 356 ? -14.891 13.57 -2.021 1 88.31 356 ARG B C 1
ATOM 8406 O O . ARG B 1 356 ? -13.703 13.891 -1.959 1 88.31 356 ARG B O 1
ATOM 8413 N N . LYS B 1 357 ? -15.328 12.805 -3.004 1 82 357 LYS B N 1
ATOM 8414 C CA . LYS B 1 357 ? -14.586 12.391 -4.195 1 82 357 LYS B CA 1
ATOM 8415 C C . LYS B 1 357 ? -13.398 11.516 -3.83 1 82 357 LYS B C 1
ATOM 8417 O O . LYS B 1 357 ? -12.312 11.672 -4.391 1 82 357 LYS B O 1
ATOM 8422 N N . ARG B 1 358 ? -13.602 10.727 -2.838 1 85.44 358 ARG B N 1
ATOM 8423 C CA . ARG B 1 358 ? -12.656 9.68 -2.469 1 85.44 358 ARG B CA 1
ATOM 8424 C C . ARG B 1 358 ? -13.203 8.297 -2.803 1 85.44 358 ARG B C 1
ATOM 8426 O O . ARG B 1 358 ? -14.406 8.133 -3.014 1 85.44 358 ARG B O 1
ATOM 8433 N N . ASP B 1 359 ? -12.266 7.34 -2.898 1 79.38 359 ASP B N 1
ATOM 8434 C CA . ASP B 1 359 ? -12.641 5.992 -3.309 1 79.38 359 ASP B CA 1
ATOM 8435 C C . ASP B 1 359 ? -13.016 5.133 -2.1 1 79.38 359 ASP B C 1
ATOM 8437 O O . ASP B 1 359 ? -12.148 4.738 -1.32 1 79.38 359 ASP B O 1
ATOM 8441 N N . PRO B 1 360 ? -14.289 4.816 -1.967 1 81.31 360 PRO B N 1
ATOM 8442 C CA . PRO B 1 360 ? -14.672 3.992 -0.82 1 81.31 360 PRO B CA 1
ATOM 8443 C C . PRO B 1 360 ? -14.117 2.572 -0.903 1 81.31 360 PRO B C 1
ATOM 8445 O O . PRO B 1 360 ? -14.109 1.849 0.096 1 81.31 360 PRO B O 1
ATOM 8448 N N . GLU B 1 361 ? -13.641 2.154 -2.049 1 78.69 361 GLU B N 1
ATOM 8449 C CA . GLU B 1 361 ? -13.094 0.812 -2.215 1 78.69 361 GLU B CA 1
ATOM 8450 C C . GLU B 1 361 ? -11.617 0.768 -1.837 1 78.69 361 GLU B C 1
ATOM 8452 O O . GLU B 1 361 ? -11 -0.297 -1.861 1 78.69 361 GLU B O 1
ATOM 8457 N N . SER B 1 362 ? -11.117 1.875 -1.57 1 83.38 362 SER B N 1
ATOM 8458 C CA . SER B 1 362 ? -9.727 1.961 -1.141 1 83.38 362 SER B CA 1
ATOM 8459 C C . SER B 1 362 ? -9.594 2.764 0.149 1 83.38 362 SER B C 1
ATOM 8461 O O . SER B 1 362 ? -8.922 3.797 0.178 1 83.38 362 SER B O 1
ATOM 8463 N N . PRO B 1 363 ? -10.164 2.25 1.178 1 86.5 363 PRO B N 1
ATOM 8464 C CA . PRO B 1 363 ? -10.102 2.975 2.449 1 86.5 363 PRO B CA 1
ATOM 8465 C C . PRO B 1 363 ? -8.719 2.91 3.094 1 86.5 363 PRO B C 1
ATOM 8467 O O . PRO B 1 363 ? -7.922 2.025 2.77 1 86.5 363 PRO B O 1
ATOM 8470 N N . LEU B 1 364 ? -8.492 3.869 3.941 1 89.81 364 LEU B N 1
ATOM 8471 C CA . LEU B 1 364 ? -7.305 3.785 4.789 1 89.81 364 LEU B CA 1
ATOM 8472 C C . LEU B 1 364 ? -7.324 2.512 5.629 1 89.81 364 LEU B C 1
ATOM 8474 O O . LEU B 1 364 ? -8.359 2.152 6.195 1 89.81 364 LEU B O 1
ATOM 8478 N N . PRO B 1 365 ? -6.191 1.776 5.719 1 88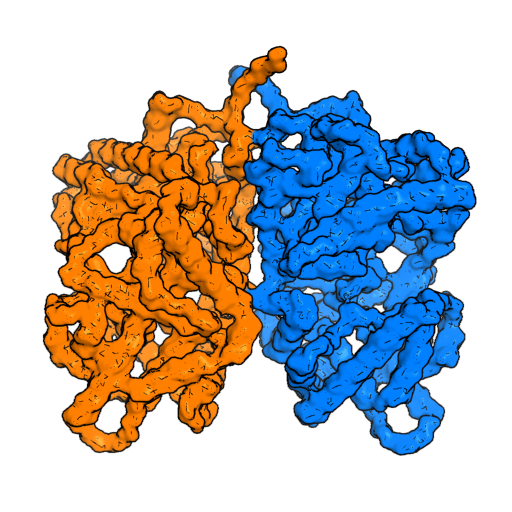.69 365 PRO B N 1
ATOM 8479 C CA . PRO B 1 365 ? -6.168 0.597 6.586 1 88.69 365 PRO B CA 1
ATOM 8480 C C . PRO B 1 365 ? -6.52 0.922 8.039 1 88.69 365 PRO B C 1
ATOM 8482 O O . PRO B 1 365 ? -6.168 1.994 8.531 1 88.69 365 PRO B O 1
ATOM 8485 N N . ARG B 1 366 ? -7.109 0.025 8.734 1 91.44 366 ARG B N 1
ATOM 8486 C CA . ARG B 1 366 ? -7.617 0.283 10.078 1 91.44 366 ARG B CA 1
ATOM 8487 C C . ARG B 1 366 ? -6.492 0.701 11.023 1 91.44 366 ARG B C 1
ATOM 8489 O O . ARG B 1 366 ? -6.66 1.613 11.836 1 91.44 366 ARG B O 1
ATOM 8496 N N . TRP B 1 367 ? -5.332 -0.047 10.969 1 92.44 367 TRP B N 1
ATOM 8497 C CA . TRP B 1 367 ? -4.227 0.308 11.859 1 92.44 367 TRP B CA 1
ATOM 8498 C C . TRP B 1 367 ? -3.826 1.767 11.672 1 92.44 367 TRP B C 1
ATOM 8500 O O . TRP B 1 367 ? -3.502 2.459 12.641 1 92.44 367 TRP B O 1
ATOM 8510 N N . LYS B 1 368 ? -3.83 2.248 10.453 1 93.75 368 LYS B N 1
ATOM 8511 C CA . LYS B 1 368 ? -3.475 3.639 10.18 1 93.75 368 LYS B CA 1
ATOM 8512 C C . LYS B 1 368 ? -4.555 4.59 10.688 1 93.75 368 LYS B C 1
ATOM 8514 O O . LYS B 1 368 ? -4.25 5.684 11.172 1 93.75 368 LYS B O 1
ATOM 8519 N N . ARG B 1 369 ? -5.824 4.223 10.547 1 95.56 369 ARG B N 1
ATOM 8520 C CA . ARG B 1 369 ? -6.914 5.016 11.109 1 95.56 369 ARG B CA 1
ATOM 8521 C C . ARG B 1 369 ? -6.773 5.148 12.617 1 95.56 369 ARG B C 1
ATOM 8523 O O . ARG B 1 369 ? -7.051 6.211 13.18 1 95.56 369 ARG B O 1
ATOM 8530 N N . CYS B 1 370 ? -6.387 4.062 13.219 1 97.88 370 CYS B N 1
ATOM 8531 C CA . CYS B 1 370 ? -6.207 4.062 14.664 1 97.88 370 CYS B CA 1
ATOM 8532 C C . CYS B 1 370 ? -5.055 4.973 15.07 1 97.88 370 CYS B C 1
ATOM 8534 O O . CYS B 1 370 ? -5.164 5.73 16.031 1 97.88 370 CYS B O 1
ATOM 8536 N N . ILE B 1 371 ? -3.994 4.926 14.289 1 98.06 371 ILE B N 1
ATOM 8537 C CA . ILE B 1 371 ? -2.854 5.797 14.562 1 98.06 371 ILE B CA 1
ATOM 8538 C C . ILE B 1 371 ? -3.256 7.254 14.359 1 98.06 371 ILE B C 1
ATOM 8540 O O . ILE B 1 371 ? -2.881 8.125 15.148 1 98.06 371 ILE B O 1
ATOM 8544 N N . ASN B 1 372 ? -4.02 7.547 13.328 1 97.38 372 ASN B N 1
ATOM 8545 C CA . ASN B 1 372 ? -4.496 8.906 13.094 1 97.38 372 ASN B CA 1
ATOM 8546 C C . ASN B 1 372 ? -5.348 9.406 14.25 1 97.38 372 ASN B C 1
ATOM 8548 O O . ASN B 1 372 ? -5.199 10.555 14.688 1 97.38 372 ASN B O 1
ATOM 8552 N N . LEU B 1 373 ? -6.215 8.555 14.758 1 98.25 373 LEU B N 1
ATOM 8553 C CA . LEU B 1 373 ? -7.031 8.93 15.906 1 98.25 373 LEU B CA 1
ATOM 8554 C C . LEU B 1 373 ? -6.16 9.258 17.109 1 98.25 373 LEU B C 1
ATOM 8556 O O . LEU B 1 373 ? -6.383 10.258 17.797 1 98.25 373 LEU B O 1
ATOM 8560 N N . MET B 1 374 ? -5.188 8.453 17.344 1 98.56 374 MET B N 1
ATOM 8561 C CA . MET B 1 374 ? -4.352 8.617 18.531 1 98.56 374 MET B CA 1
ATOM 8562 C C . MET B 1 374 ? -3.389 9.789 18.359 1 98.56 374 MET B C 1
ATOM 8564 O O . MET B 1 374 ? -3.061 10.477 19.328 1 98.56 374 MET B O 1
ATOM 8568 N N . ASN B 1 375 ? -2.955 10.023 17.141 1 98.31 375 ASN B N 1
ATOM 8569 C CA . ASN B 1 375 ? -1.96 11.055 16.875 1 98.31 375 ASN B CA 1
ATOM 8570 C C . ASN B 1 375 ? -2.607 12.422 16.688 1 98.31 375 ASN B C 1
ATOM 8572 O O . ASN B 1 375 ? -2.17 13.406 17.281 1 98.31 375 ASN B O 1
ATOM 8576 N N . TYR B 1 376 ? -3.631 12.523 15.891 1 97.25 376 TYR B N 1
ATOM 8577 C CA . TYR B 1 376 ? -4.258 13.797 15.555 1 97.25 376 TYR B CA 1
ATOM 8578 C C . TYR B 1 376 ? -5.504 14.023 16.406 1 97.25 376 TYR B C 1
ATOM 8580 O O . TYR B 1 376 ? -5.824 15.164 16.75 1 97.25 376 TYR B O 1
ATOM 8588 N N . GLY B 1 377 ? -6.191 12.969 16.703 1 97.56 377 GLY B N 1
ATOM 8589 C CA . GLY B 1 377 ? -7.418 13.078 17.484 1 97.56 377 GLY B CA 1
ATOM 8590 C C . GLY B 1 377 ? -8.672 12.859 16.656 1 97.56 377 GLY B C 1
ATOM 8591 O O . GLY B 1 377 ? -8.641 12.148 15.648 1 97.56 377 GLY B O 1
ATOM 8592 N N . VAL B 1 378 ? -9.758 13.352 17.125 1 97.81 378 VAL B N 1
ATOM 8593 C CA . VAL B 1 378 ? -11.07 13.086 16.531 1 97.81 378 VAL B CA 1
ATOM 8594 C C . VAL B 1 378 ? -11.219 13.859 15.227 1 97.81 378 VAL B C 1
ATOM 8596 O O . VAL B 1 378 ? -10.68 14.961 15.086 1 97.81 378 VAL B O 1
ATOM 8599 N N . ALA B 1 379 ? -11.984 13.312 14.352 1 95.81 379 ALA B N 1
ATOM 8600 C CA . ALA B 1 379 ? -12.078 13.789 12.969 1 95.81 379 ALA B CA 1
ATOM 8601 C C . ALA B 1 379 ? -12.664 15.195 12.914 1 95.81 379 ALA B C 1
ATOM 8603 O O . ALA B 1 379 ? -12.234 16.016 12.109 1 95.81 379 ALA B O 1
ATOM 8604 N N . TRP B 1 380 ? -13.586 15.555 13.789 1 95.94 380 TRP B N 1
ATOM 8605 C CA . TRP B 1 380 ? -14.305 16.828 13.68 1 95.94 380 TRP B CA 1
ATOM 8606 C C . TRP B 1 380 ? -13.438 17.984 14.164 1 95.94 380 TRP B C 1
ATOM 8608 O O . TRP B 1 380 ? -13.773 19.141 13.938 1 95.94 380 TRP B O 1
ATOM 8618 N N . THR B 1 381 ? -12.328 17.656 14.82 1 95.31 381 THR B N 1
ATOM 8619 C CA . THR B 1 381 ? -11.406 18.719 15.211 1 95.31 381 THR B CA 1
ATOM 8620 C C . THR B 1 381 ? -10.258 18.844 14.211 1 95.31 381 THR B C 1
ATOM 8622 O O . THR B 1 381 ? -9.375 19.688 14.375 1 95.31 381 THR B O 1
ATOM 8625 N N . GLN B 1 382 ? -10.25 17.969 13.25 1 91.44 382 GLN B N 1
ATOM 8626 C CA . GLN B 1 382 ? -9.242 18 12.195 1 91.44 382 GLN B CA 1
ATOM 8627 C C . GLN B 1 382 ? -9.875 18.266 10.828 1 91.44 382 GLN B C 1
ATOM 8629 O O . GLN B 1 382 ? -9.219 18.109 9.797 1 91.44 382 GLN B O 1
ATOM 8634 N N . GLY B 1 383 ? -11.094 18.562 10.828 1 84.38 383 GLY B N 1
ATOM 8635 C CA . GLY B 1 383 ? -11.883 18.609 9.602 1 84.38 383 GLY B CA 1
ATOM 8636 C C . GLY B 1 383 ? -11.594 19.844 8.758 1 84.38 383 GLY B C 1
ATOM 8637 O O . GLY B 1 383 ? -11.883 19.859 7.559 1 84.38 383 GLY B O 1
ATOM 8638 N N . SER B 1 384 ? -11.031 20.891 9.398 1 84.31 384 SER B N 1
ATOM 8639 C CA . SER B 1 384 ? -10.695 22.109 8.672 1 84.31 384 SER B CA 1
ATOM 8640 C C . SER B 1 384 ? -9.328 22.656 9.102 1 84.31 384 SER B C 1
ATOM 8642 O O . SER B 1 384 ? -8.781 22.219 10.117 1 84.31 384 SER B O 1
ATOM 8644 N N . GLN B 1 385 ? -8.859 23.609 8.312 1 81.62 385 GLN B N 1
ATOM 8645 C CA . GLN B 1 385 ? -7.594 24.25 8.648 1 81.62 385 GLN B CA 1
ATOM 8646 C C . GLN B 1 385 ? -7.699 25.016 9.969 1 81.62 385 GLN B C 1
ATOM 8648 O O . GLN B 1 385 ? -6.75 25.031 10.758 1 81.62 385 GLN B O 1
ATOM 8653 N N . ILE B 1 386 ? -8.883 25.547 10.219 1 87.62 386 ILE B N 1
ATOM 8654 C CA . ILE B 1 386 ? -9.109 26.344 11.422 1 87.62 386 ILE B CA 1
ATOM 8655 C C . ILE B 1 386 ? -9.023 25.438 12.656 1 87.62 386 ILE B C 1
ATOM 8657 O O . ILE B 1 386 ? -8.32 25.766 13.617 1 87.62 386 ILE B O 1
ATOM 8661 N N . THR B 1 387 ? -9.711 24.297 12.539 1 90 387 THR B N 1
ATOM 8662 C CA . THR B 1 387 ? -9.742 23.438 13.711 1 90 387 THR B CA 1
ATOM 8663 C C . THR B 1 387 ? -8.383 22.766 13.922 1 90 387 THR B C 1
ATOM 8665 O O . THR B 1 387 ? -7.906 22.672 15.055 1 90 387 THR B O 1
ATOM 8668 N N . SER B 1 388 ? -7.734 22.391 12.883 1 86.44 388 SER B N 1
ATOM 8669 C CA . SER B 1 388 ? -6.434 21.734 13.016 1 86.44 388 SER B CA 1
ATOM 8670 C C . SER B 1 388 ? -5.387 22.703 13.562 1 86.44 388 SER B C 1
ATOM 8672 O O . SER B 1 388 ? -4.535 22.312 14.367 1 86.44 388 SER B O 1
ATOM 8674 N N . GLN B 1 389 ? -5.555 23.938 13.203 1 85.94 389 GLN B N 1
ATOM 8675 C CA . GLN B 1 389 ? -4.562 24.938 13.586 1 85.94 389 GLN B CA 1
ATOM 8676 C C . GLN B 1 389 ? -4.801 25.453 15 1 85.94 389 GLN B C 1
ATOM 8678 O O . GLN B 1 389 ? -3.852 25.688 15.75 1 85.94 389 GLN B O 1
ATOM 8683 N N . PHE B 1 390 ? -6.094 25.562 15.391 1 91.06 390 PHE B N 1
ATOM 8684 C CA . PHE B 1 390 ? -6.328 26.312 16.609 1 91.06 390 PHE B CA 1
ATOM 8685 C C . PHE B 1 390 ? -6.742 25.391 17.75 1 91.06 390 PHE B C 1
ATOM 8687 O O . PHE B 1 390 ? -6.559 25.719 18.922 1 91.06 390 PHE B O 1
ATOM 8694 N N . ILE B 1 391 ? -7.332 24.25 17.422 1 93.12 391 ILE B N 1
ATOM 8695 C CA . ILE B 1 391 ? -7.637 23.281 18.469 1 93.12 391 ILE B CA 1
ATOM 8696 C C . ILE B 1 391 ? -6.43 22.391 18.719 1 93.12 391 ILE B C 1
ATOM 8698 O O . ILE B 1 391 ? -6.121 22.047 19.859 1 93.12 391 ILE B O 1
ATOM 8702 N N . GLY B 1 392 ? -5.727 22.078 17.672 1 92.25 392 GLY B N 1
ATOM 8703 C CA . GLY B 1 392 ? -4.574 21.203 17.781 1 92.25 392 GLY B CA 1
ATOM 8704 C C . GLY B 1 392 ? -4.953 19.734 17.891 1 92.25 392 GLY B C 1
ATOM 8705 O O . GLY B 1 392 ? -6.129 19.375 17.781 1 92.25 392 GLY B O 1
ATOM 8706 N N . PRO B 1 393 ? -3.971 18.859 18.125 1 95.56 393 PRO B N 1
ATOM 8707 C CA . PRO B 1 393 ? -4.266 17.438 18.234 1 95.56 393 PRO B CA 1
ATOM 8708 C C . PRO B 1 393 ? -5.016 17.078 19.516 1 95.56 393 PRO B C 1
ATOM 8710 O O . PRO B 1 393 ? -4.66 17.562 20.594 1 95.56 393 PRO B O 1
ATOM 8713 N N . THR B 1 394 ? -6 16.234 19.391 1 97.69 394 THR B N 1
ATOM 8714 C CA . THR B 1 394 ? -6.84 15.922 20.547 1 97.69 394 THR B CA 1
ATOM 8715 C C . THR B 1 394 ? -6.566 14.5 21.031 1 97.69 394 THR B C 1
ATOM 8717 O O . THR B 1 394 ? -7.125 14.062 22.047 1 97.69 394 THR B O 1
ATOM 8720 N N . GLY B 1 395 ? -5.715 13.742 20.328 1 98 395 GLY B N 1
ATOM 8721 C CA . GLY B 1 395 ? -5.445 12.359 20.688 1 98 395 GLY B CA 1
ATOM 8722 C C . GLY B 1 395 ? -4.359 12.211 21.734 1 98 395 GLY B C 1
ATOM 8723 O O . GLY B 1 395 ? -4.16 13.109 22.562 1 98 395 GLY B O 1
ATOM 8724 N N . LEU B 1 396 ? -3.734 11.078 21.797 1 98.62 396 LEU B N 1
ATOM 8725 C CA . LEU B 1 396 ? -2.623 10.789 22.703 1 98.62 396 LEU B CA 1
ATOM 8726 C C . LEU B 1 396 ? -1.29 11.141 22.047 1 98.62 396 LEU B C 1
ATOM 8728 O O . LEU B 1 396 ? -0.334 10.367 22.125 1 98.62 396 LEU B O 1
ATOM 8732 N N . THR B 1 397 ? -1.26 12.219 21.406 1 98 397 THR B N 1
ATOM 8733 C CA . THR B 1 397 ? -0.222 12.68 20.484 1 98 397 THR B CA 1
ATOM 8734 C C . THR B 1 397 ? 1.141 12.688 21.172 1 98 397 THR B C 1
ATOM 8736 O O . THR B 1 397 ? 2.119 12.172 20.625 1 98 397 THR B O 1
ATOM 8739 N N . TRP B 1 398 ? 1.2 13.195 22.375 1 98.12 398 TRP B N 1
ATOM 8740 C CA . TRP B 1 398 ? 2.49 13.445 23 1 98.12 398 TRP B CA 1
ATOM 8741 C C . TRP B 1 398 ? 3.051 12.172 23.625 1 98.12 398 TRP B C 1
ATOM 8743 O O . TRP B 1 398 ? 4.27 12.008 23.719 1 98.12 398 TRP B O 1
ATOM 8753 N N . ILE B 1 399 ? 2.158 11.227 24 1 98.56 399 ILE B N 1
ATOM 8754 C CA . ILE B 1 399 ? 2.646 9.922 24.422 1 98.56 399 ILE B CA 1
ATOM 8755 C C . ILE B 1 399 ? 3.234 9.18 23.219 1 98.56 399 ILE B C 1
ATOM 8757 O O . ILE B 1 399 ? 4.312 8.586 23.312 1 98.56 399 ILE B O 1
ATOM 8761 N N . LEU B 1 400 ? 2.512 9.188 22.062 1 98.56 400 LEU B N 1
ATOM 8762 C CA . LEU B 1 400 ? 3.055 8.602 20.844 1 98.56 400 LEU B CA 1
ATOM 8763 C C . LEU B 1 400 ? 4.395 9.234 20.484 1 98.56 400 LEU B C 1
ATOM 8765 O O . LEU B 1 400 ? 5.336 8.539 20.109 1 98.56 400 LEU B O 1
ATOM 8769 N N . SER B 1 401 ? 4.445 10.594 20.625 1 98.19 401 SER B N 1
ATOM 8770 C CA . SER B 1 401 ? 5.672 11.32 20.312 1 98.19 401 SER B CA 1
ATOM 8771 C C . SER B 1 401 ? 6.828 10.859 21.188 1 98.19 401 SER B C 1
ATOM 8773 O O . SER B 1 401 ? 7.949 10.688 20.703 1 98.19 401 SER B O 1
ATOM 8775 N N . ARG B 1 402 ? 6.551 10.656 22.453 1 97.81 402 ARG B N 1
ATOM 8776 C CA . ARG B 1 402 ? 7.539 10.203 23.422 1 97.81 402 ARG B CA 1
ATOM 8777 C C . ARG B 1 402 ? 8.188 8.898 22.969 1 97.81 402 ARG B C 1
ATOM 8779 O O . ARG B 1 402 ? 9.414 8.781 22.938 1 97.81 402 ARG B O 1
ATOM 8786 N N . PHE B 1 403 ? 7.445 7.984 22.609 1 98.31 403 PHE B N 1
ATOM 8787 C CA . PHE B 1 403 ? 7.969 6.668 22.25 1 98.31 403 PHE B CA 1
ATOM 8788 C C . PHE B 1 403 ? 8.555 6.684 20.844 1 98.31 403 PHE B C 1
ATOM 8790 O O . PHE B 1 403 ? 9.508 5.953 20.562 1 98.31 403 PHE B O 1
ATOM 8797 N N . PHE B 1 404 ? 8.031 7.461 19.953 1 97.88 404 PHE B N 1
ATOM 8798 C CA . PHE B 1 404 ? 8.578 7.59 18.609 1 97.88 404 PHE B CA 1
ATOM 8799 C C . PHE B 1 404 ? 9.992 8.172 18.641 1 97.88 404 PHE B C 1
ATOM 8801 O O . PHE B 1 404 ? 10.914 7.613 18.062 1 97.88 404 PHE B O 1
ATOM 8808 N N . VAL B 1 405 ? 10.141 9.328 19.344 1 97.44 405 VAL B N 1
ATOM 8809 C CA . VAL B 1 405 ? 11.398 10.07 19.297 1 97.44 405 VAL B CA 1
ATOM 8810 C C . VAL B 1 405 ? 12.484 9.281 20.016 1 97.44 405 VAL B C 1
ATOM 8812 O O . VAL B 1 405 ? 13.68 9.523 19.797 1 97.44 405 VAL B O 1
ATOM 8815 N N . ASP B 1 406 ? 12.031 8.359 20.859 1 96.69 406 ASP B N 1
ATOM 8816 C CA . ASP B 1 406 ? 12.992 7.559 21.625 1 96.69 406 ASP B CA 1
ATOM 8817 C C . ASP B 1 406 ? 14.016 6.902 20.703 1 96.69 406 ASP B C 1
ATOM 8819 O O . ASP B 1 406 ? 15.188 6.789 21.062 1 96.69 406 ASP B O 1
ATOM 8823 N N . LYS B 1 407 ? 13.586 6.516 19.484 1 92.62 407 LYS B N 1
ATOM 8824 C CA . LYS B 1 407 ? 14.492 5.824 18.578 1 92.62 407 LYS B CA 1
ATOM 8825 C C . LYS B 1 407 ? 14.578 6.547 17.234 1 92.62 407 LYS B C 1
ATOM 8827 O O . LYS B 1 407 ? 15.484 6.289 16.438 1 92.62 407 LYS B O 1
ATOM 8832 N N . HIS B 1 408 ? 13.703 7.461 16.969 1 95.12 408 HIS B N 1
ATOM 8833 C CA . HIS B 1 408 ? 13.602 7.969 15.609 1 95.12 408 HIS B CA 1
ATOM 8834 C C . HIS B 1 408 ? 13.945 9.453 15.547 1 95.12 408 HIS B C 1
ATOM 8836 O O . HIS B 1 408 ? 13.828 10.078 14.492 1 95.12 408 HIS B O 1
ATOM 8842 N N . PHE B 1 409 ? 14.352 10.031 16.641 1 96.19 409 PHE B N 1
ATOM 8843 C CA . PHE B 1 409 ? 14.836 11.406 16.719 1 96.19 409 PHE B CA 1
ATOM 8844 C C . PHE B 1 409 ? 15.812 11.578 17.875 1 96.19 409 PHE B C 1
ATOM 8846 O O . PHE B 1 409 ? 15.414 11.922 18.984 1 96.19 409 PHE B O 1
ATOM 8853 N N . SER B 1 410 ? 17.078 11.594 17.641 1 93.44 410 SER B N 1
ATOM 8854 C CA . SER B 1 410 ? 18.125 11.547 18.656 1 93.44 410 SER B CA 1
ATOM 8855 C C . SER B 1 410 ? 18.562 12.945 19.062 1 93.44 410 SER B C 1
ATOM 8857 O O . SER B 1 410 ? 18.266 13.922 18.359 1 93.44 410 SER B O 1
ATOM 8859 N N . PRO B 1 411 ? 19.188 13.023 20.188 1 94.5 411 PRO B N 1
ATOM 8860 C CA . PRO B 1 411 ? 19.797 14.305 20.547 1 94.5 411 PRO B CA 1
ATOM 8861 C C . PRO B 1 411 ? 20.781 14.82 19.484 1 94.5 411 PRO B C 1
ATOM 8863 O O . PRO B 1 411 ? 20.875 16.031 19.266 1 94.5 411 PRO B O 1
ATOM 8866 N N . GLU B 1 412 ? 21.438 13.922 18.844 1 95.19 412 GLU B N 1
ATOM 8867 C CA . GLU B 1 412 ? 22.328 14.297 17.75 1 95.19 412 GLU B CA 1
ATOM 8868 C C . GLU B 1 412 ? 21.578 14.961 16.609 1 95.19 412 GLU B C 1
ATOM 8870 O O . GLU B 1 412 ? 22.047 15.945 16.031 1 95.19 412 GLU B O 1
ATOM 8875 N N . ALA B 1 413 ? 20.469 14.406 16.312 1 95.56 413 ALA B N 1
ATOM 8876 C CA . ALA B 1 413 ? 19.641 14.992 15.273 1 95.56 413 ALA B CA 1
ATOM 8877 C C . ALA B 1 413 ? 19.188 16.406 15.648 1 95.56 413 ALA B C 1
ATOM 8879 O O . ALA B 1 413 ? 19.203 17.297 14.805 1 95.56 413 ALA B O 1
ATOM 8880 N N . ASN B 1 414 ? 18.797 16.578 16.891 1 95.81 414 ASN B N 1
ATOM 8881 C CA . ASN B 1 414 ? 18.391 17.875 17.375 1 95.81 414 ASN B CA 1
ATOM 8882 C C . ASN B 1 414 ? 19.516 18.906 17.266 1 95.81 414 ASN B C 1
ATOM 8884 O O . ASN B 1 414 ? 19.281 20.031 16.828 1 95.81 414 ASN B O 1
ATOM 8888 N N . GLU B 1 415 ? 20.688 18.547 17.641 1 96.5 415 GLU B N 1
ATOM 8889 C CA . GLU B 1 415 ? 21.844 19.438 17.578 1 96.5 415 GLU B CA 1
ATOM 8890 C C . GLU B 1 415 ? 22.188 19.781 16.141 1 96.5 415 GLU B C 1
ATOM 8892 O O . GLU B 1 415 ? 22.453 20.953 15.82 1 96.5 415 GLU B O 1
ATOM 8897 N N . LEU B 1 416 ? 22.203 18.766 15.328 1 96.5 416 LEU B N 1
ATOM 8898 C CA . LEU B 1 416 ? 22.516 18.984 13.922 1 96.5 416 LEU B CA 1
ATOM 8899 C C . LEU B 1 416 ? 21.516 19.953 13.289 1 96.5 416 LEU B C 1
ATOM 8901 O O . LEU B 1 416 ? 21.922 20.875 12.562 1 96.5 416 LEU B O 1
ATOM 8905 N N . THR B 1 417 ? 20.266 19.781 13.57 1 96.88 417 THR B N 1
ATOM 8906 C CA . THR B 1 417 ? 19.234 20.641 13.016 1 96.88 417 THR B CA 1
ATOM 8907 C C . THR B 1 417 ? 19.344 22.062 13.562 1 96.88 417 THR B C 1
ATOM 8909 O O . THR B 1 417 ? 19.188 23.031 12.828 1 96.88 417 THR B O 1
ATOM 8912 N N . SER B 1 418 ? 19.625 22.172 14.82 1 96.94 418 SER B N 1
ATOM 8913 C CA . SER B 1 418 ? 19.797 23.484 15.43 1 96.94 418 SER B CA 1
ATOM 8914 C C . SER B 1 418 ? 20.922 24.266 14.758 1 96.94 418 SER B C 1
ATOM 8916 O O . SER B 1 418 ? 20.781 25.453 14.477 1 96.94 418 SER B O 1
ATOM 8918 N N . ASP B 1 419 ? 21.984 23.594 14.516 1 96.88 419 ASP B N 1
ATOM 8919 C CA . ASP B 1 419 ? 23.125 24.219 13.844 1 96.88 419 ASP B CA 1
ATOM 8920 C C . ASP B 1 419 ? 22.75 24.625 12.414 1 96.88 419 ASP B C 1
ATOM 8922 O O . ASP B 1 419 ? 23.109 25.719 11.969 1 96.88 419 ASP B O 1
ATOM 8926 N N . LEU B 1 420 ? 22.109 23.734 11.766 1 97.44 420 LEU B N 1
ATOM 8927 C CA . LEU B 1 420 ? 21.672 24 10.398 1 97.44 420 LEU B CA 1
ATOM 8928 C C . LEU B 1 420 ? 20.797 25.25 10.344 1 97.44 420 LEU B C 1
ATOM 8930 O O . LEU B 1 420 ? 21 26.109 9.484 1 97.44 420 LEU B O 1
ATOM 8934 N N . VAL B 1 421 ? 19.844 25.375 11.242 1 98.06 421 VAL B N 1
ATOM 8935 C CA . VAL B 1 421 ? 18.938 26.516 11.297 1 98.06 421 VAL B CA 1
ATOM 8936 C C . VAL B 1 421 ? 19.75 27.797 11.523 1 98.06 421 VAL B C 1
ATOM 8938 O O . VAL B 1 421 ? 19.5 28.812 10.875 1 98.06 421 VAL B O 1
ATOM 8941 N N . GLN B 1 422 ? 20.688 27.734 12.398 1 97.94 422 GLN B N 1
ATOM 8942 C CA . GLN B 1 422 ? 21.484 28.922 12.688 1 97.94 422 GLN B CA 1
ATOM 8943 C C . GLN B 1 422 ? 22.281 29.359 11.453 1 97.94 422 GLN B C 1
ATOM 8945 O O . GLN B 1 422 ? 22.344 30.562 11.156 1 97.94 422 GLN B O 1
ATOM 8950 N N . HIS B 1 423 ? 22.875 28.438 10.766 1 97.94 423 HIS B N 1
ATOM 8951 C CA . HIS B 1 423 ? 23.625 28.766 9.562 1 97.94 423 HIS B CA 1
ATOM 8952 C C . HIS B 1 423 ? 22.734 29.422 8.516 1 97.94 423 HIS B C 1
ATOM 8954 O O . HIS B 1 423 ? 23.172 30.344 7.816 1 97.94 423 HIS B O 1
ATOM 8960 N N . ILE B 1 424 ? 21.562 28.953 8.383 1 98.5 424 ILE B N 1
ATOM 8961 C CA . ILE B 1 424 ? 20.672 29.5 7.375 1 98.5 424 ILE B CA 1
ATOM 8962 C C . ILE B 1 424 ? 20.156 30.875 7.812 1 98.5 424 ILE B C 1
ATOM 8964 O O . ILE B 1 424 ? 19.984 31.766 6.984 1 98.5 424 ILE B O 1
ATOM 8968 N N . LYS B 1 425 ? 19.859 31.062 9.117 1 98.44 425 LYS B N 1
ATOM 8969 C CA . LYS B 1 425 ? 19.516 32.375 9.633 1 98.44 425 LYS B CA 1
ATOM 8970 C C . LYS B 1 425 ? 20.609 33.406 9.312 1 98.44 425 LYS B C 1
ATOM 8972 O O . LYS B 1 425 ? 20.312 34.5 8.844 1 98.44 425 LYS B O 1
ATOM 8977 N N . ASP B 1 426 ? 21.859 33 9.555 1 98.12 426 ASP B N 1
ATOM 8978 C CA . ASP B 1 426 ? 23 33.875 9.281 1 98.12 426 ASP B CA 1
ATOM 8979 C C . ASP B 1 426 ? 23.062 34.25 7.801 1 98.12 426 ASP B C 1
ATOM 8981 O O . ASP B 1 426 ? 23.281 35.406 7.449 1 98.12 426 ASP B O 1
ATOM 8985 N N . SER B 1 427 ? 22.891 33.219 7.039 1 97.94 427 SER B N 1
ATOM 8986 C CA . SER B 1 427 ? 22.906 33.438 5.598 1 97.94 427 SER B CA 1
ATOM 8987 C C . SER B 1 427 ? 21.781 34.406 5.18 1 97.94 427 SER B C 1
ATOM 8989 O O . SER B 1 427 ? 22 35.281 4.348 1 97.94 427 SER B O 1
ATOM 8991 N N . PHE B 1 428 ? 20.594 34.219 5.699 1 98.12 428 PHE B N 1
ATOM 8992 C CA . PHE B 1 428 ? 19.469 35.062 5.367 1 98.12 428 PHE B CA 1
ATOM 8993 C C . PHE B 1 428 ? 19.734 36.5 5.801 1 98.12 428 PHE B C 1
ATOM 8995 O O . PHE B 1 428 ? 19.391 37.438 5.082 1 98.12 428 PHE B O 1
ATOM 9002 N N . SER B 1 429 ? 20.312 36.688 6.961 1 98.06 429 SER B N 1
ATOM 9003 C CA . SER B 1 429 ? 20.672 38.031 7.438 1 98.06 429 SER B CA 1
ATOM 9004 C C . SER B 1 429 ? 21.641 38.719 6.469 1 98.06 429 SER B C 1
ATOM 9006 O O . SER B 1 429 ? 21.5 39.906 6.195 1 98.06 429 SER B O 1
ATOM 9008 N N . GLU B 1 430 ? 22.578 38 5.984 1 97.44 430 GLU B N 1
ATOM 9009 C CA . GLU B 1 430 ? 23.531 38.531 5.016 1 97.44 430 GLU B CA 1
ATOM 9010 C C . GLU B 1 430 ? 22.828 38.938 3.729 1 97.44 430 GLU B C 1
ATOM 9012 O O . GLU B 1 430 ? 23.188 39.969 3.117 1 97.44 430 GLU B O 1
ATOM 9017 N N . ARG B 1 431 ? 21.875 38.156 3.359 1 96.06 431 ARG B N 1
ATOM 9018 C CA . ARG B 1 431 ? 21.109 38.5 2.17 1 96.06 431 ARG B CA 1
ATOM 9019 C C . ARG B 1 431 ? 20.328 39.812 2.385 1 96.06 431 ARG B C 1
ATOM 9021 O O . ARG B 1 431 ? 20.297 40.656 1.512 1 96.06 431 ARG B O 1
ATOM 9028 N N . ILE B 1 432 ? 19.688 39.938 3.543 1 97.12 432 ILE B N 1
ATOM 9029 C CA . ILE B 1 432 ? 18.969 41.156 3.885 1 97.12 432 ILE B CA 1
ATOM 9030 C C . ILE B 1 432 ? 19.906 42.375 3.777 1 97.12 432 ILE B C 1
ATOM 9032 O O . ILE B 1 432 ? 19.562 43.375 3.182 1 97.12 432 ILE B O 1
ATOM 9036 N N . GLU B 1 433 ? 21.031 42.219 4.258 1 96.44 433 GLU B N 1
ATOM 9037 C CA . GLU B 1 433 ? 22.016 43.281 4.301 1 96.44 433 GLU B CA 1
ATOM 9038 C C . GLU B 1 433 ? 22.406 43.75 2.896 1 96.44 433 GLU B C 1
ATOM 9040 O O . GLU B 1 433 ? 22.688 44.906 2.672 1 96.44 433 GLU B O 1
ATOM 9045 N N . SER B 1 434 ? 22.375 42.906 2.008 1 94.25 434 SER B N 1
ATOM 9046 C CA . SER B 1 434 ? 22.891 43.156 0.666 1 94.25 434 SER B CA 1
ATOM 9047 C C . SER B 1 434 ? 21.812 43.781 -0.217 1 94.25 434 SER B C 1
ATOM 9049 O O . SER B 1 434 ? 22.094 44.219 -1.346 1 94.25 434 SER B O 1
ATOM 9051 N N . ARG B 1 435 ? 20.609 43.875 0.238 1 94.69 435 ARG B N 1
ATOM 9052 C CA . ARG B 1 435 ? 19.516 44.344 -0.606 1 94.69 435 ARG B CA 1
ATOM 9053 C C . ARG B 1 435 ? 19.453 45.875 -0.625 1 94.69 435 ARG B C 1
ATOM 9055 O O . ARG B 1 435 ? 19.531 46.531 0.424 1 94.69 435 ARG B O 1
ATOM 9062 N N . ASP B 1 436 ? 19.203 46.438 -1.811 1 93.31 436 ASP B N 1
ATOM 9063 C CA . ASP B 1 436 ? 19.25 47.906 -1.944 1 93.31 436 ASP B CA 1
ATOM 9064 C C . ASP B 1 436 ? 17.844 48.5 -1.961 1 93.31 436 ASP B C 1
ATOM 9066 O O . ASP B 1 436 ? 17.656 49.688 -1.817 1 93.31 436 ASP B O 1
ATOM 9070 N N . TRP B 1 437 ? 16.844 47.656 -2.078 1 94.94 437 TRP B N 1
ATOM 9071 C CA . TRP B 1 437 ? 15.484 48.156 -2.234 1 94.94 437 TRP B CA 1
ATOM 9072 C C . TRP B 1 437 ? 14.906 48.594 -0.891 1 94.94 437 TRP B C 1
ATOM 9074 O O . TRP B 1 437 ? 13.984 49.406 -0.838 1 94.94 437 TRP B O 1
ATOM 9084 N N . ALA B 1 438 ? 15.375 48.031 0.287 1 96.75 438 ALA B N 1
ATOM 9085 C CA . ALA B 1 438 ? 14.875 48.375 1.619 1 96.75 438 ALA B CA 1
ATOM 9086 C C . ALA B 1 438 ? 15.758 49.438 2.285 1 96.75 438 ALA B C 1
ATOM 9088 O O . ALA B 1 438 ? 16.969 49.469 2.061 1 96.75 438 ALA B O 1
ATOM 9089 N N . SER B 1 439 ? 15.133 50.25 3.152 1 97.19 439 SER B N 1
ATOM 9090 C CA . SER B 1 439 ? 15.891 51.25 3.893 1 97.19 439 SER B CA 1
ATOM 9091 C C . SER B 1 439 ? 16.797 50.594 4.934 1 97.19 439 SER B C 1
ATOM 9093 O O . SER B 1 439 ? 16.594 49.438 5.305 1 97.19 439 SER B O 1
ATOM 9095 N N . ASP B 1 440 ? 17.781 51.344 5.363 1 97 440 ASP B N 1
ATOM 9096 C CA . ASP B 1 440 ? 18.719 50.844 6.363 1 97 440 ASP B CA 1
ATOM 9097 C C . ASP B 1 440 ? 18 50.5 7.668 1 97 440 ASP B C 1
ATOM 9099 O O . ASP B 1 440 ? 18.375 49.531 8.352 1 97 440 ASP B O 1
ATOM 9103 N N . GLU B 1 441 ? 17.047 51.281 7.984 1 96.5 441 GLU B N 1
ATOM 9104 C CA . GLU B 1 441 ? 16.281 51.031 9.203 1 96.5 441 GLU B CA 1
ATOM 9105 C C . GLU B 1 441 ? 15.516 49.719 9.117 1 96.5 441 GLU B C 1
ATOM 9107 O O . GLU B 1 441 ? 15.492 48.969 10.078 1 96.5 441 GLU B O 1
ATOM 9112 N N . VAL B 1 442 ? 14.914 49.531 8 1 97.06 442 VAL B N 1
ATOM 9113 C CA . VAL B 1 442 ? 14.141 48.312 7.797 1 97.06 442 VAL B CA 1
ATOM 9114 C C . VAL B 1 442 ? 15.078 47.125 7.758 1 97.06 442 VAL B C 1
ATOM 9116 O O . VAL B 1 442 ? 14.766 46.062 8.32 1 97.06 442 VAL B O 1
ATOM 9119 N N . LYS B 1 443 ? 16.203 47.188 7.117 1 97.75 443 LYS B N 1
ATOM 9120 C CA . LYS B 1 443 ? 17.172 46.125 7.082 1 97.75 443 LYS B CA 1
ATOM 9121 C C . LYS B 1 443 ? 17.641 45.75 8.492 1 97.75 443 LYS B C 1
ATOM 9123 O O . LYS B 1 443 ? 17.703 44.562 8.836 1 97.75 443 LYS B O 1
ATOM 9128 N N . LYS B 1 444 ? 17.953 46.75 9.258 1 97.5 444 LYS B N 1
ATOM 9129 C CA . LYS B 1 444 ? 18.391 46.531 10.625 1 97.5 444 LYS B CA 1
ATOM 9130 C C . LYS B 1 444 ? 17.312 45.812 11.445 1 97.5 444 LYS B C 1
ATOM 9132 O O . LYS B 1 444 ? 17.594 44.844 12.141 1 97.5 444 LYS B O 1
ATOM 9137 N N . ALA B 1 445 ? 16.094 46.312 11.367 1 97.06 445 ALA B N 1
ATOM 9138 C CA . ALA B 1 445 ? 14.977 45.688 12.078 1 97.06 445 ALA B CA 1
ATOM 9139 C C . ALA B 1 445 ? 14.742 44.25 11.617 1 97.06 445 ALA B C 1
ATOM 9141 O O . ALA B 1 445 ? 14.391 43.406 12.422 1 97.06 445 ALA B O 1
ATOM 9142 N N . ALA B 1 446 ? 14.875 44.094 10.328 1 97.81 446 ALA B N 1
ATOM 9143 C CA . ALA B 1 446 ? 14.68 42.75 9.758 1 97.81 446 ALA B CA 1
ATOM 9144 C C . ALA B 1 446 ? 15.734 41.781 10.281 1 97.81 446 ALA B C 1
ATOM 9146 O O . ALA B 1 446 ? 15.422 40.625 10.609 1 97.81 446 ALA B O 1
ATOM 9147 N N . ILE B 1 447 ? 16.953 42.156 10.328 1 98.19 447 ILE B N 1
ATOM 9148 C CA . ILE B 1 447 ? 18.031 41.344 10.836 1 98.19 447 ILE B CA 1
ATOM 9149 C C . ILE B 1 447 ? 17.797 41.031 12.312 1 98.19 447 ILE B C 1
ATOM 9151 O O . ILE B 1 447 ? 18.031 39.906 12.758 1 98.19 447 ILE B O 1
ATOM 9155 N N . GLU B 1 448 ? 17.312 42 13.07 1 97.81 448 GLU B N 1
ATOM 9156 C CA . GLU B 1 448 ? 16.969 41.781 14.477 1 97.81 448 GLU B CA 1
ATOM 9157 C C . GLU B 1 448 ? 15.867 40.75 14.609 1 97.81 448 GLU B C 1
ATOM 9159 O O . GLU B 1 448 ? 15.891 39.938 15.523 1 97.81 448 GLU B O 1
ATOM 9164 N N . LYS B 1 449 ? 14.898 40.781 13.734 1 98.06 449 LYS B N 1
ATOM 9165 C CA . LYS B 1 449 ? 13.82 39.812 13.758 1 98.06 449 LYS B CA 1
ATOM 9166 C C . LYS B 1 449 ? 14.344 38.406 13.461 1 98.06 449 LYS B C 1
ATOM 9168 O O . LYS B 1 449 ? 13.922 37.438 14.086 1 98.06 449 LYS B O 1
ATOM 9173 N N . VAL B 1 450 ? 15.258 38.281 12.484 1 98.38 450 VAL B N 1
ATOM 9174 C CA . VAL B 1 450 ? 15.859 37 12.195 1 98.38 450 VAL B CA 1
ATOM 9175 C C . VAL B 1 450 ? 16.578 36.469 13.445 1 98.38 450 VAL B C 1
ATOM 9177 O O . VAL B 1 450 ? 16.422 35.281 13.805 1 98.38 450 VAL B O 1
ATOM 9180 N N . GLU B 1 451 ? 17.297 37.281 14.078 1 97.69 451 GLU B N 1
ATOM 9181 C CA . GLU B 1 451 ? 18.047 36.906 15.258 1 97.69 451 GLU B CA 1
ATOM 9182 C C . GLU B 1 451 ? 17.125 36.469 16.391 1 97.69 451 GLU B C 1
ATOM 9184 O O . GLU B 1 451 ? 17.422 35.562 17.141 1 97.69 451 GLU B O 1
ATOM 9189 N N . ALA B 1 452 ? 16.062 37.188 16.484 1 97.69 452 ALA B N 1
ATOM 9190 C CA . ALA B 1 452 ? 15.109 36.938 17.562 1 97.69 452 ALA B CA 1
ATOM 9191 C C . ALA B 1 452 ? 14.266 35.688 17.266 1 97.69 452 ALA B C 1
ATOM 9193 O O . ALA B 1 452 ? 13.602 35.156 18.156 1 97.69 452 ALA B O 1
ATOM 9194 N N . MET B 1 453 ? 14.25 35.219 16.062 1 97.62 453 MET B N 1
ATOM 9195 C CA . MET B 1 453 ? 13.43 34.094 15.656 1 97.62 453 MET B CA 1
ATOM 9196 C C . MET B 1 453 ? 13.828 32.844 16.422 1 97.62 453 MET B C 1
ATOM 9198 O O . MET B 1 453 ? 14.984 32.406 16.375 1 97.62 453 MET B O 1
ATOM 9202 N N . LYS B 1 454 ? 12.891 32.25 17.141 1 95.69 454 LYS B N 1
ATOM 9203 C CA . LYS B 1 454 ? 13.18 31.094 17.984 1 95.69 454 LYS B CA 1
ATOM 9204 C C . LYS B 1 454 ? 13.148 29.797 17.156 1 95.69 454 LYS B C 1
ATOM 9206 O O . LYS B 1 454 ? 12.32 29.641 16.266 1 95.69 454 LYS B O 1
ATOM 9211 N N . LYS B 1 455 ? 14.07 28.875 17.5 1 94.31 455 LYS B N 1
ATOM 9212 C CA . LYS B 1 455 ? 14.133 27.547 16.906 1 94.31 455 LYS B CA 1
ATOM 9213 C C . LYS B 1 455 ? 13.414 26.516 17.766 1 94.31 455 LYS B C 1
ATOM 9215 O O . LYS B 1 455 ? 13.844 26.219 18.875 1 94.31 455 LYS B O 1
ATOM 9220 N N . ILE B 1 456 ? 12.297 26.062 17.328 1 93.94 456 ILE B N 1
ATOM 9221 C CA . ILE B 1 456 ? 11.57 25 18.016 1 93.94 456 ILE B CA 1
ATOM 9222 C C . ILE B 1 456 ? 11.727 23.688 17.25 1 93.94 456 ILE B C 1
ATOM 9224 O O . ILE B 1 456 ? 11.133 23.531 16.172 1 93.94 456 ILE B O 1
ATOM 9228 N N . ILE B 1 457 ? 12.422 22.703 17.797 1 94.94 457 ILE B N 1
ATOM 9229 C CA . ILE B 1 457 ? 12.82 21.531 17.031 1 94.94 457 ILE B CA 1
ATOM 9230 C C . ILE B 1 457 ? 12.359 20.266 17.734 1 94.94 457 ILE B C 1
ATOM 9232 O O . ILE B 1 457 ? 12.695 20.047 18.906 1 94.94 457 ILE B O 1
ATOM 9236 N N . GLY B 1 458 ? 11.594 19.484 17.094 1 93.75 458 GLY B N 1
ATOM 9237 C CA . GLY B 1 458 ? 11.336 18.094 17.469 1 93.75 458 GLY B CA 1
ATOM 9238 C C . GLY B 1 458 ? 10.188 17.953 18.453 1 93.75 458 GLY B C 1
ATOM 9239 O O . GLY B 1 458 ? 9.188 17.297 18.141 1 93.75 458 GLY B O 1
ATOM 9240 N N . LEU B 1 459 ? 10.336 18.578 19.656 1 93.25 459 LEU B N 1
ATOM 9241 C CA . LEU B 1 459 ? 9.367 18.344 20.719 1 93.25 459 LEU B CA 1
ATOM 9242 C C . LEU B 1 459 ? 8.945 19.656 21.375 1 93.25 459 LEU B C 1
ATOM 9244 O O . LEU B 1 459 ? 9.734 20.594 21.438 1 93.25 459 LEU B O 1
ATOM 9248 N N . PRO B 1 460 ? 7.695 19.625 21.859 1 90.69 460 PRO B N 1
ATOM 9249 C CA . PRO B 1 460 ? 7.27 20.781 22.641 1 90.69 460 PRO B CA 1
ATOM 9250 C C . PRO B 1 460 ? 7.875 20.812 24.031 1 90.69 460 PRO B C 1
ATOM 9252 O O . PRO B 1 460 ? 8.312 19.781 24.547 1 90.69 460 PRO B O 1
ATOM 9255 N N . THR B 1 461 ? 7.906 21.969 24.562 1 88.69 461 THR B N 1
ATOM 9256 C CA . THR B 1 461 ? 8.305 22.062 25.969 1 88.69 461 THR B CA 1
ATOM 9257 C C . THR B 1 461 ? 7.086 22.031 26.891 1 88.69 461 THR B C 1
ATOM 9259 O O . THR B 1 461 ? 7.215 21.812 28.094 1 88.69 461 THR B O 1
ATOM 9262 N N . PHE B 1 462 ? 5.926 22.156 26.234 1 89.56 462 PHE B N 1
ATOM 9263 C CA . PHE B 1 462 ? 4.68 21.953 26.953 1 89.56 462 PHE B CA 1
ATOM 9264 C C . PHE B 1 462 ? 3.684 21.172 26.109 1 89.56 462 PHE B C 1
ATOM 9266 O O . PHE B 1 462 ? 3.209 21.672 25.094 1 89.56 462 PHE B O 1
ATOM 9273 N N . PRO B 1 463 ? 3.168 20.047 26.594 1 92.5 463 PRO B N 1
ATOM 9274 C CA . PRO B 1 463 ? 3.799 19.359 27.719 1 92.5 463 PRO B CA 1
ATOM 9275 C C . PRO B 1 463 ? 5.227 18.906 27.422 1 92.5 463 PRO B C 1
ATOM 9277 O O . PRO B 1 463 ? 5.633 18.875 26.266 1 92.5 463 PRO B O 1
ATOM 9280 N N . ASP B 1 464 ? 5.965 18.641 28.5 1 94.38 464 ASP B N 1
ATOM 9281 C CA . ASP B 1 464 ? 7.266 18 28.328 1 94.38 464 ASP B CA 1
ATOM 9282 C C . ASP B 1 464 ? 7.113 16.547 27.859 1 94.38 464 ASP B C 1
ATOM 9284 O O . ASP B 1 464 ? 6.902 15.656 28.672 1 94.38 464 ASP B O 1
ATOM 9288 N N . ALA B 1 465 ? 7.324 16.328 26.625 1 93.88 465 ALA B N 1
ATOM 9289 C CA . ALA B 1 465 ? 7.051 15.016 26.031 1 93.88 465 ALA B CA 1
ATOM 9290 C C . ALA B 1 465 ? 8.148 14.016 26.391 1 93.88 465 ALA B C 1
ATOM 9292 O O . ALA B 1 465 ? 7.992 12.812 26.156 1 93.88 465 ALA B O 1
ATOM 9293 N N . VAL B 1 466 ? 9.234 14.453 27.016 1 95.31 466 VAL B N 1
ATOM 9294 C CA . VAL B 1 466 ? 10.328 13.562 27.391 1 95.31 466 VAL B CA 1
ATOM 9295 C C . VAL B 1 466 ? 10.094 13.008 28.797 1 95.31 466 VAL B C 1
ATOM 9297 O O . VAL B 1 466 ? 10.68 11.992 29.172 1 95.31 466 VAL B O 1
ATOM 9300 N N . ASP B 1 467 ? 9.273 13.648 29.578 1 97.38 467 ASP B N 1
ATOM 9301 C CA . ASP B 1 467 ? 9.016 13.266 30.969 1 97.38 467 ASP B CA 1
ATOM 9302 C C . ASP B 1 467 ? 7.707 12.484 31.078 1 97.38 467 ASP B C 1
ATOM 9304 O O . ASP B 1 467 ? 6.621 13.07 31.047 1 97.38 467 ASP B O 1
ATOM 9308 N N . PRO B 1 468 ? 7.809 11.195 31.359 1 98.12 468 PRO B N 1
ATOM 9309 C CA . PRO B 1 468 ? 6.594 10.383 31.422 1 98.12 468 PRO B CA 1
ATOM 9310 C C . PRO B 1 468 ? 5.641 10.836 32.531 1 98.12 468 PRO B C 1
ATOM 9312 O O . PRO B 1 468 ? 4.426 10.664 32.406 1 98.12 468 PRO B O 1
ATOM 9315 N N . ILE B 1 469 ? 6.188 11.406 33.594 1 98.38 469 ILE B N 1
ATOM 9316 C CA . ILE B 1 469 ? 5.336 11.891 34.688 1 98.38 469 ILE B CA 1
ATOM 9317 C C . ILE B 1 469 ? 4.504 13.078 34.188 1 98.38 469 ILE B C 1
ATOM 9319 O O . ILE B 1 469 ? 3.303 13.148 34.469 1 98.38 469 ILE B O 1
ATOM 9323 N N . ALA B 1 470 ? 5.145 13.969 33.5 1 97.69 470 ALA B N 1
ATOM 9324 C CA . ALA B 1 470 ? 4.434 15.109 32.906 1 97.69 470 ALA B CA 1
ATOM 9325 C C . ALA B 1 470 ? 3.354 14.641 31.938 1 97.69 470 ALA B C 1
ATOM 9327 O O . ALA B 1 470 ? 2.26 15.211 31.891 1 97.69 470 ALA B O 1
ATOM 9328 N N . LEU B 1 471 ? 3.602 13.633 31.156 1 98.19 471 LEU B N 1
ATOM 9329 C CA . LEU B 1 471 ? 2.648 13.117 30.172 1 98.19 471 LEU B CA 1
ATOM 9330 C C . LEU B 1 471 ? 1.469 12.445 30.875 1 98.19 471 LEU B C 1
ATOM 9332 O O . LEU B 1 471 ? 0.321 12.602 30.453 1 98.19 471 LEU B O 1
ATOM 9336 N N . LYS B 1 472 ? 1.827 11.648 31.891 1 98.31 472 LYS B N 1
ATOM 9337 C CA . LYS B 1 472 ? 0.764 11.008 32.656 1 98.31 472 LYS B CA 1
ATOM 9338 C C . LYS B 1 472 ? -0.189 12.047 33.25 1 98.31 472 LYS B C 1
ATOM 9340 O O . LYS B 1 472 ? -1.408 11.867 33.219 1 98.31 472 LYS B O 1
ATOM 9345 N N . GLU B 1 473 ? 0.374 13.109 33.75 1 97.69 473 GLU B N 1
ATOM 9346 C CA . GLU B 1 473 ? -0.43 14.195 34.312 1 97.69 473 GLU B CA 1
ATOM 9347 C C . GLU B 1 473 ? -1.245 14.891 33.25 1 97.69 473 GLU B C 1
ATOM 9349 O O . GLU B 1 473 ? -2.428 15.18 33.438 1 97.69 473 GLU B O 1
ATOM 9354 N N . TYR B 1 474 ? -0.648 15.172 32.125 1 96.81 474 TYR B N 1
ATOM 9355 C CA . TYR B 1 474 ? -1.292 15.875 31.016 1 96.81 474 TYR B CA 1
ATOM 9356 C C . TYR B 1 474 ? -2.52 15.117 30.531 1 96.81 474 TYR B C 1
ATOM 9358 O O . TYR B 1 474 ? -3.529 15.727 30.156 1 96.81 474 TYR B O 1
ATOM 9366 N N . TYR B 1 475 ? -2.5 13.789 30.562 1 98.12 475 TYR B N 1
ATOM 9367 C CA . TYR B 1 475 ? -3.578 12.961 30.031 1 98.12 475 TYR B CA 1
ATOM 9368 C C . TYR B 1 475 ? -4.375 12.312 31.156 1 98.12 475 TYR B C 1
ATOM 9370 O O . TYR B 1 475 ? -5.082 11.328 30.938 1 98.12 475 TYR B O 1
ATOM 9378 N N . SER B 1 476 ? -4.316 12.805 32.344 1 97.88 476 SER B N 1
ATOM 9379 C CA . SER B 1 476 ? -4.891 12.18 33.531 1 97.88 476 SER B CA 1
ATOM 9380 C C . SER B 1 476 ? -6.41 12.109 33.438 1 97.88 476 SER B C 1
ATOM 9382 O O . SER B 1 476 ? -7.039 11.273 34.094 1 97.88 476 SER B O 1
ATOM 9384 N N . ASP B 1 477 ? -7.012 12.969 32.656 1 97.75 477 ASP B N 1
ATOM 9385 C CA . ASP B 1 477 ? -8.469 12.992 32.562 1 97.75 477 ASP B CA 1
ATOM 9386 C C . ASP B 1 477 ? -8.977 12.25 31.344 1 97.75 477 ASP B C 1
ATOM 9388 O O . ASP B 1 477 ? -10.172 12.273 31.047 1 97.75 477 ASP B O 1
ATOM 9392 N N . VAL B 1 478 ? -8.109 11.648 30.562 1 98.44 478 VAL B N 1
ATOM 9393 C CA . VAL B 1 478 ? -8.516 10.844 29.422 1 98.44 478 VAL B CA 1
ATOM 9394 C C . VAL B 1 478 ? -8.883 9.43 29.875 1 98.44 478 VAL B C 1
ATOM 9396 O O . VAL B 1 478 ? -8.125 8.797 30.609 1 98.44 478 VAL B O 1
ATOM 9399 N N . GLU B 1 479 ? -10.016 8.953 29.453 1 97.75 479 GLU B N 1
ATOM 9400 C CA . GLU B 1 479 ? -10.484 7.609 29.781 1 97.75 479 GLU B CA 1
ATOM 9401 C C . GLU B 1 479 ? -10.516 6.711 28.547 1 97.75 479 GLU B C 1
ATOM 9403 O O . GLU B 1 479 ? -11.172 7.027 27.562 1 97.75 479 GLU B O 1
ATOM 9408 N N . ILE B 1 480 ? -9.727 5.621 28.641 1 97.94 480 ILE B N 1
ATOM 9409 C CA . ILE B 1 480 ? -9.789 4.609 27.578 1 97.94 480 ILE B CA 1
ATOM 9410 C C . ILE B 1 480 ? -10.875 3.59 27.906 1 97.94 480 ILE B C 1
ATOM 9412 O O . ILE B 1 480 ? -10.836 2.939 28.953 1 97.94 480 ILE B O 1
ATOM 9416 N N . GLN B 1 481 ? -11.828 3.529 27.047 1 96.56 481 GLN B N 1
ATOM 9417 C CA . GLN B 1 481 ? -12.984 2.658 27.25 1 96.56 481 GLN B CA 1
ATOM 9418 C C . GLN B 1 481 ? -13.062 1.577 26.188 1 96.56 481 GLN B C 1
ATOM 9420 O O . GLN B 1 481 ? -12.32 1.612 25.203 1 96.56 481 GLN B O 1
ATOM 9425 N N . SER B 1 482 ? -13.953 0.619 26.422 1 94.88 482 SER B N 1
ATOM 9426 C CA . SER B 1 482 ? -14.148 -0.446 25.438 1 94.88 482 SER B CA 1
ATOM 9427 C C . SER B 1 482 ? -14.82 0.08 24.172 1 94.88 482 SER B C 1
ATOM 9429 O O . SER B 1 482 ? -14.648 -0.483 23.094 1 94.88 482 SER B O 1
ATOM 9431 N N . SER B 1 483 ? -15.547 1.156 24.359 1 97.12 483 SER B N 1
ATOM 9432 C CA . SER B 1 483 ? -16.156 1.821 23.219 1 97.12 483 SER B CA 1
ATOM 9433 C C . SER B 1 483 ? -15.188 2.793 22.562 1 97.12 483 SER B C 1
ATOM 9435 O O . SER B 1 483 ? -14.695 3.719 23.203 1 97.12 483 SER B O 1
ATOM 9437 N N . LEU B 1 484 ? -14.938 2.584 21.297 1 98.38 484 LEU B N 1
ATOM 9438 C CA . LEU B 1 484 ? -14.039 3.477 20.562 1 98.38 484 LEU B CA 1
ATOM 9439 C C . LEU B 1 484 ? -14.602 4.895 20.531 1 98.38 484 LEU B C 1
ATOM 9441 O O . LEU B 1 484 ? -13.859 5.867 20.656 1 98.38 484 LEU B O 1
ATOM 9445 N N . ALA B 1 485 ? -15.938 5 20.359 1 98.44 485 ALA B N 1
ATOM 9446 C CA . ALA B 1 485 ? -16.594 6.305 20.312 1 98.44 485 ALA B CA 1
ATOM 9447 C C . ALA B 1 485 ? -16.438 7.051 21.641 1 98.44 485 ALA B C 1
ATOM 9449 O O . ALA B 1 485 ? -16.172 8.258 21.641 1 98.44 485 ALA B O 1
ATOM 9450 N N . LEU B 1 486 ? -16.594 6.359 22.734 1 98.5 486 LEU B N 1
ATOM 9451 C CA . LEU B 1 486 ? -16.469 6.992 24.047 1 98.5 486 LEU B CA 1
ATOM 9452 C C . LEU B 1 486 ? -15.016 7.387 24.312 1 98.5 486 LEU B C 1
ATOM 9454 O O . LEU B 1 486 ? -14.75 8.43 24.922 1 98.5 486 LEU B O 1
ATOM 9458 N N . THR B 1 487 ? -14.094 6.539 23.891 1 98.62 487 THR B N 1
ATOM 9459 C CA . THR B 1 487 ? -12.68 6.879 23.984 1 98.62 487 THR B CA 1
ATOM 9460 C C . THR B 1 487 ? -12.375 8.133 23.156 1 98.62 487 THR B C 1
ATOM 9462 O O . THR B 1 487 ? -11.688 9.039 23.641 1 98.62 487 THR B O 1
ATOM 9465 N N . ALA B 1 488 ? -12.883 8.188 21.922 1 98.56 488 ALA B N 1
ATOM 9466 C CA . ALA B 1 488 ? -12.695 9.344 21.047 1 98.56 488 ALA B CA 1
ATOM 9467 C C . ALA B 1 488 ? -13.266 10.609 21.688 1 98.56 488 ALA B C 1
ATOM 9469 O O . ALA B 1 488 ? -12.633 11.664 21.672 1 98.56 488 ALA B O 1
ATOM 9470 N N . LEU B 1 489 ? -14.406 10.508 22.281 1 98.56 489 LEU B N 1
ATOM 9471 C CA . LEU B 1 489 ? -15.031 11.641 22.938 1 98.56 489 LEU B CA 1
ATOM 9472 C C . LEU B 1 489 ? -14.211 12.086 24.156 1 98.56 489 LEU B C 1
ATOM 9474 O O . LEU B 1 489 ? -14.125 13.273 24.453 1 98.56 489 LEU B O 1
ATOM 9478 N N . SER B 1 490 ? -13.648 11.141 24.828 1 98.69 490 SER B N 1
ATOM 9479 C CA . SER B 1 490 ? -12.789 11.461 25.969 1 98.69 490 SER B CA 1
ATOM 9480 C C . SER B 1 490 ? -11.57 12.266 25.531 1 98.69 490 SER B C 1
ATOM 9482 O O . SER B 1 490 ? -11.164 13.211 26.219 1 98.69 490 SER B O 1
ATOM 9484 N N . PHE B 1 491 ? -10.969 11.844 24.375 1 98.62 491 PHE B N 1
ATOM 9485 C CA . PHE B 1 491 ? -9.859 12.594 23.797 1 98.62 491 PHE B CA 1
ATOM 9486 C C . PHE B 1 491 ? -10.242 14.047 23.562 1 98.62 491 PHE B C 1
ATOM 9488 O O . PHE B 1 491 ? -9.547 14.961 24.016 1 98.62 491 PHE B O 1
ATOM 9495 N N . ALA B 1 492 ? -11.352 14.242 22.906 1 98.25 492 ALA B N 1
ATOM 9496 C CA . ALA B 1 492 ? -11.812 15.578 22.547 1 98.25 492 ALA B CA 1
ATOM 9497 C C . ALA B 1 492 ? -12.117 16.406 23.781 1 98.25 492 ALA B C 1
ATOM 9499 O O . ALA B 1 492 ? -11.727 17.578 23.859 1 98.25 492 ALA B O 1
ATOM 9500 N N . LYS B 1 493 ? -12.82 15.805 24.719 1 98.56 493 LYS B N 1
ATOM 9501 C CA . LYS B 1 493 ? -13.219 16.5 25.938 1 98.56 493 LYS B CA 1
ATOM 9502 C C . LYS B 1 493 ? -12 17 26.703 1 98.56 493 LYS B C 1
ATOM 9504 O O . LYS B 1 493 ? -11.984 18.141 27.172 1 98.56 493 LYS B O 1
ATOM 9509 N N . SER B 1 494 ? -11.023 16.188 26.797 1 98.38 494 SER B N 1
ATOM 9510 C CA . SER B 1 494 ? -9.805 16.531 27.516 1 98.38 494 SER B CA 1
ATOM 9511 C C . SER B 1 494 ? -9.109 17.719 26.875 1 98.38 494 SER B C 1
ATOM 9513 O O . SER B 1 494 ? -8.797 18.703 27.547 1 98.38 494 SER B O 1
ATOM 9515 N N . LYS B 1 495 ? -8.883 17.672 25.594 1 97.31 495 LYS B N 1
ATOM 9516 C CA . LYS B 1 495 ? -8.141 18.719 24.906 1 97.31 495 LYS B CA 1
ATOM 9517 C C . LYS B 1 495 ? -8.938 20.031 24.875 1 97.31 495 LYS B C 1
ATOM 9519 O O . LYS B 1 495 ? -8.375 21.109 25.078 1 97.31 495 LYS B O 1
ATOM 9524 N N . VAL B 1 496 ? -10.211 19.969 24.625 1 97.62 496 VAL B N 1
ATOM 9525 C CA . VAL B 1 496 ? -11.055 21.156 24.578 1 97.62 496 VAL B CA 1
ATOM 9526 C C . VAL B 1 496 ? -11.078 21.828 25.953 1 97.62 496 VAL B C 1
ATOM 9528 O O . VAL B 1 496 ? -10.984 23.047 26.047 1 97.62 496 VAL B O 1
ATOM 9531 N N . LYS B 1 497 ? -11.219 21.016 26.953 1 98 497 LYS B N 1
ATOM 9532 C CA . LYS B 1 497 ? -11.172 21.547 28.312 1 98 497 LYS B CA 1
ATOM 9533 C C . LYS B 1 497 ? -9.844 22.266 28.578 1 98 497 LYS B C 1
ATOM 9535 O O . LYS B 1 497 ? -9.828 23.375 29.109 1 98 497 LYS B O 1
ATOM 9540 N N . ASN B 1 498 ? -8.773 21.594 28.203 1 95.88 498 ASN B N 1
ATOM 9541 C CA . ASN B 1 498 ? -7.453 22.203 28.375 1 95.88 498 ASN B CA 1
ATOM 9542 C C . ASN B 1 498 ? -7.359 23.547 27.656 1 95.88 498 ASN B C 1
ATOM 9544 O O . ASN B 1 498 ? -6.75 24.484 28.172 1 95.88 498 ASN B O 1
ATOM 9548 N N . ASN B 1 499 ? -7.898 23.641 26.453 1 96.69 499 ASN B N 1
ATOM 9549 C CA . ASN B 1 499 ? -7.891 24.891 25.719 1 96.69 499 ASN B CA 1
ATOM 9550 C C . ASN B 1 499 ? -8.664 25.984 26.453 1 96.69 499 ASN B C 1
ATOM 9552 O O . ASN B 1 499 ? -8.195 27.125 26.547 1 96.69 499 ASN B O 1
ATOM 9556 N N . TRP B 1 500 ? -9.836 25.656 26.953 1 97.69 500 TRP B N 1
ATOM 9557 C CA . TRP B 1 500 ? -10.648 26.625 27.672 1 97.69 500 TRP B CA 1
ATOM 9558 C C . TRP B 1 500 ? -9.922 27.125 28.922 1 97.69 500 TRP B C 1
ATOM 9560 O O . TRP B 1 500 ? -10.016 28.312 29.266 1 97.69 500 TRP B O 1
ATOM 9570 N N . MET B 1 501 ? -9.172 26.281 29.531 1 96.31 501 MET B N 1
ATOM 9571 C CA . MET B 1 501 ? -8.5 26.609 30.781 1 96.31 501 MET B CA 1
ATOM 9572 C C . MET B 1 501 ? -7.328 27.562 30.547 1 96.31 501 MET B C 1
ATOM 9574 O O . MET B 1 501 ? -6.766 28.109 31.5 1 96.31 501 MET B O 1
ATOM 9578 N N . THR B 1 502 ? -7 27.797 29.312 1 94.88 502 THR B N 1
ATOM 9579 C CA . THR B 1 502 ? -5.914 28.719 29.016 1 94.88 502 THR B CA 1
ATOM 9580 C C . THR B 1 502 ? -6.387 30.156 29.125 1 94.88 502 THR B C 1
ATOM 9582 O O . THR B 1 502 ? -5.57 31.094 29.188 1 94.88 502 THR B O 1
ATOM 9585 N N . LEU B 1 503 ? -7.695 30.391 29.078 1 96.38 503 LEU B N 1
ATOM 9586 C CA . LEU B 1 503 ? -8.219 31.75 29.203 1 96.38 503 LEU B CA 1
ATOM 9587 C C . LEU B 1 503 ? -7.75 32.406 30.484 1 96.38 503 LEU B C 1
ATOM 9589 O O . LEU B 1 503 ? -7.797 31.797 31.562 1 96.38 503 LEU B O 1
ATOM 9593 N N . GLY B 1 504 ? -7.332 33.594 30.344 1 93.62 504 GLY B N 1
ATOM 9594 C CA . GLY B 1 504 ? -6.879 34.344 31.516 1 93.62 504 GLY B CA 1
ATOM 9595 C C . GLY B 1 504 ? -5.422 34.094 31.844 1 93.62 504 GLY B C 1
ATOM 9596 O O . GLY B 1 504 ? -4.867 34.75 32.75 1 93.62 504 GLY B O 1
ATOM 9597 N N . LYS B 1 505 ? -4.84 33.188 31.172 1 94 505 LYS B N 1
ATOM 9598 C CA . LYS B 1 505 ? -3.418 32.906 31.344 1 94 505 LYS B CA 1
ATOM 9599 C C . LYS B 1 505 ? -2.619 33.344 30.125 1 94 505 LYS B C 1
ATOM 9601 O O . LYS B 1 505 ? -3.18 33.531 29.031 1 94 505 LYS B O 1
ATOM 9606 N N . PRO B 1 506 ? -1.32 33.625 30.328 1 94.75 506 PRO B N 1
ATOM 9607 C CA . PRO B 1 506 ? -0.495 33.938 29.172 1 94.75 506 PRO B CA 1
ATOM 9608 C C . PRO B 1 506 ? -0.419 32.781 28.172 1 94.75 506 PRO B C 1
ATOM 9610 O O . PRO B 1 506 ? -0.404 31.625 28.578 1 94.75 506 PRO B O 1
ATOM 9613 N N . TYR B 1 507 ? -0.389 33.156 26.922 1 93.81 507 TYR B N 1
ATOM 9614 C CA . TYR B 1 507 ? -0.214 32.156 25.906 1 93.81 507 TYR B CA 1
ATOM 9615 C C . TYR B 1 507 ? 1.092 31.391 26.109 1 93.81 507 TYR B C 1
ATOM 9617 O O . TYR B 1 507 ? 2.141 32 26.344 1 93.81 507 TYR B O 1
ATOM 9625 N N . ASN B 1 508 ? 1.061 30.078 26.109 1 91.75 508 ASN B N 1
ATOM 9626 C CA . ASN B 1 508 ? 2.258 29.266 26.297 1 91.75 508 ASN B CA 1
ATOM 9627 C C . ASN B 1 508 ? 3.051 29.156 24.984 1 91.75 508 ASN B C 1
ATOM 9629 O O . ASN B 1 508 ? 2.631 28.453 24.062 1 91.75 508 ASN B O 1
ATOM 9633 N N . ARG B 1 509 ? 4.215 29.641 24.891 1 90.62 509 ARG B N 1
ATOM 9634 C CA . ARG B 1 509 ? 5.012 29.703 23.672 1 90.62 509 ARG B CA 1
ATOM 9635 C C . ARG B 1 509 ? 5.691 28.375 23.391 1 90.62 509 ARG B C 1
ATOM 9637 O O . ARG B 1 509 ? 6.172 28.141 22.281 1 90.62 509 ARG B O 1
ATOM 9644 N N . GLY B 1 510 ? 5.668 27.438 24.297 1 89.12 510 GLY B N 1
ATOM 9645 C CA . GLY B 1 510 ? 6.312 26.156 24.141 1 89.12 510 GLY B CA 1
ATOM 9646 C C . GLY B 1 510 ? 5.391 25.078 23.594 1 89.12 510 GLY B C 1
ATOM 9647 O O . GLY B 1 510 ? 5.82 23.969 23.312 1 89.12 510 GLY B O 1
ATOM 9648 N N . GLN B 1 511 ? 4.152 25.406 23.359 1 89.31 511 GLN B N 1
ATOM 9649 C CA . GLN B 1 511 ? 3.188 24.422 22.875 1 89.31 511 GLN B CA 1
ATOM 9650 C C . GLN B 1 511 ? 3.227 24.312 21.344 1 89.31 511 GLN B C 1
ATOM 9652 O O . GLN B 1 511 ? 3.523 25.297 20.672 1 89.31 511 GLN B O 1
ATOM 9657 N N . PHE B 1 512 ? 3.043 23.094 20.844 1 88.44 512 PHE B N 1
ATOM 9658 C CA . PHE B 1 512 ? 2.855 22.875 19.422 1 88.44 512 PHE B CA 1
ATOM 9659 C C . PHE B 1 512 ? 1.376 22.891 19.047 1 88.44 512 PHE B C 1
ATOM 9661 O O . PHE B 1 512 ? 0.551 22.328 19.781 1 88.44 512 PHE B O 1
ATOM 9668 N N . VAL B 1 513 ? 1.044 23.531 18.062 1 84.75 513 VAL B N 1
ATOM 9669 C CA . VAL B 1 513 ? -0.348 23.578 17.625 1 84.75 513 VAL B CA 1
ATOM 9670 C C . VAL B 1 513 ? -0.65 22.375 16.734 1 84.75 513 VAL B C 1
ATOM 9672 O O . VAL B 1 513 ? -1.814 22.031 16.516 1 84.75 513 VAL B O 1
ATOM 9675 N N . LEU B 1 514 ? 0.388 21.734 16.234 1 93.06 514 LEU B N 1
ATOM 9676 C CA . LEU B 1 514 ? 0.267 20.531 15.414 1 93.06 514 LEU B CA 1
ATOM 9677 C C . LEU B 1 514 ? 1.086 19.375 16 1 93.06 514 LEU B C 1
ATOM 9679 O O . LEU B 1 514 ? 1.966 19.609 16.828 1 93.06 514 LEU B O 1
ATOM 9683 N N . SER B 1 515 ? 0.787 18.188 15.547 1 95.62 515 SER B N 1
ATOM 9684 C CA . SER B 1 515 ? 1.525 17 16 1 95.62 515 SER B CA 1
ATOM 9685 C C . SER B 1 515 ? 2.951 17 15.453 1 95.62 515 SER B C 1
ATOM 9687 O O . SER B 1 515 ? 3.164 17.188 14.258 1 95.62 515 SER B O 1
ATOM 9689 N N . THR B 1 516 ? 3.873 16.781 16.344 1 96.69 516 THR B N 1
ATOM 9690 C CA . THR B 1 516 ? 5.266 16.719 15.914 1 96.69 516 THR B CA 1
ATOM 9691 C C . THR B 1 516 ? 5.504 15.484 15.047 1 96.69 516 THR B C 1
ATOM 9693 O O . THR B 1 516 ? 6.539 15.375 14.383 1 96.69 516 THR B O 1
ATOM 9696 N N . LEU B 1 517 ? 4.516 14.586 15 1 98.06 517 LEU B N 1
ATOM 9697 C CA . LEU B 1 517 ? 4.637 13.352 14.234 1 98.06 517 LEU B CA 1
ATOM 9698 C C . LEU B 1 517 ? 4.238 13.57 12.781 1 98.06 517 LEU B C 1
ATOM 9700 O O . LEU B 1 517 ? 4.426 12.68 11.945 1 98.06 517 LEU B O 1
ATOM 9704 N N . THR B 1 518 ? 3.793 14.719 12.453 1 96.69 518 THR B N 1
ATOM 9705 C CA . THR B 1 518 ? 3.496 15.078 11.07 1 96.69 518 THR B CA 1
ATOM 9706 C C . THR B 1 518 ? 4.777 15.422 10.312 1 96.69 518 THR B C 1
ATOM 9708 O O . THR B 1 518 ? 5.66 16.094 10.852 1 96.69 518 THR B O 1
ATOM 9711 N N . ALA B 1 519 ? 4.887 14.961 9.117 1 96.19 519 ALA B N 1
ATOM 9712 C CA . ALA B 1 519 ? 6.031 15.312 8.281 1 96.19 519 ALA B CA 1
ATOM 9713 C C . ALA B 1 519 ? 5.863 16.703 7.68 1 96.19 519 ALA B C 1
ATOM 9715 O O . ALA B 1 519 ? 5.543 16.844 6.496 1 96.19 519 ALA B O 1
ATOM 9716 N N . ASN B 1 520 ? 6.148 17.656 8.523 1 95.06 520 ASN B N 1
ATOM 9717 C CA . ASN B 1 520 ? 5.965 19.047 8.125 1 95.06 520 ASN B CA 1
ATOM 9718 C C . ASN B 1 520 ? 6.801 20 8.977 1 95.06 520 ASN B C 1
ATOM 9720 O O . ASN B 1 520 ? 7.492 19.562 9.898 1 95.06 520 ASN B O 1
ATOM 9724 N N . ALA B 1 521 ? 6.809 21.219 8.586 1 95.81 521 ALA B N 1
ATOM 9725 C CA . ALA B 1 521 ? 7.383 22.359 9.281 1 95.81 521 ALA B CA 1
ATOM 9726 C C . ALA B 1 521 ? 6.543 23.609 9.07 1 95.81 521 ALA B C 1
ATOM 9728 O O . ALA B 1 521 ? 5.707 23.656 8.164 1 95.81 521 ALA B O 1
ATOM 9729 N N . TYR B 1 522 ? 6.68 24.609 10.008 1 94.12 522 TYR B N 1
ATOM 9730 C CA . TYR B 1 522 ? 5.953 25.844 9.75 1 94.12 522 TYR B CA 1
ATOM 9731 C C . TYR B 1 522 ? 6.613 27.016 10.461 1 94.12 522 TYR B C 1
ATOM 9733 O O . TYR B 1 522 ? 7.426 26.828 11.367 1 94.12 522 TYR B O 1
ATOM 9741 N N . HIS B 1 523 ? 6.355 28.156 9.953 1 96.19 523 HIS B N 1
ATOM 9742 C CA . HIS B 1 523 ? 6.672 29.406 10.609 1 96.19 523 HIS B CA 1
ATOM 9743 C C . HIS B 1 523 ? 5.473 29.938 11.391 1 96.19 523 HIS B C 1
ATOM 9745 O O . HIS B 1 523 ? 4.398 30.141 10.82 1 96.19 523 HIS B O 1
ATOM 9751 N N . ALA B 1 524 ? 5.656 30.125 12.68 1 94.19 524 ALA B N 1
ATOM 9752 C CA . ALA B 1 524 ? 4.617 30.766 13.492 1 94.19 524 ALA B CA 1
ATOM 9753 C C . ALA B 1 524 ? 4.793 32.281 13.523 1 94.19 524 ALA B C 1
ATOM 9755 O O . ALA B 1 524 ? 5.555 32.812 14.336 1 94.19 524 ALA B O 1
ATOM 9756 N N . ARG B 1 525 ? 4.031 32.969 12.812 1 94.75 525 ARG B N 1
ATOM 9757 C CA . ARG B 1 525 ? 4.184 34.406 12.633 1 94.75 525 ARG B CA 1
ATOM 9758 C C . ARG B 1 525 ? 3.953 35.156 13.938 1 94.75 525 ARG B C 1
ATOM 9760 O O . ARG B 1 525 ? 4.703 36.062 14.273 1 94.75 525 ARG B O 1
ATOM 9767 N N . THR B 1 526 ? 2.945 34.688 14.656 1 93.38 526 THR B N 1
ATOM 9768 C CA . THR B 1 526 ? 2.539 35.406 15.859 1 93.38 526 THR B CA 1
ATOM 9769 C C . THR B 1 526 ? 3.502 35.156 17.016 1 93.38 526 THR B C 1
ATOM 9771 O O . THR B 1 526 ? 3.396 35.75 18.078 1 93.38 526 THR B O 1
ATOM 9774 N N . LEU B 1 527 ? 4.434 34.25 16.812 1 94.06 527 LEU B N 1
ATOM 9775 C CA . LEU B 1 527 ? 5.41 33.938 17.844 1 94.06 527 LEU B CA 1
ATOM 9776 C C . LEU B 1 527 ? 6.828 34.188 17.344 1 94.06 527 LEU B C 1
ATOM 9778 O O . LEU B 1 527 ? 7.785 34.094 18.125 1 94.06 527 LEU B O 1
ATOM 9782 N N . ASN B 1 528 ? 7.008 34.531 16.047 1 96.38 528 ASN B N 1
ATOM 9783 C CA . ASN B 1 528 ? 8.305 34.625 15.383 1 96.38 528 ASN B CA 1
ATOM 9784 C C . ASN B 1 528 ? 9.172 33.406 15.664 1 96.38 528 ASN B C 1
ATOM 9786 O O . ASN B 1 528 ? 10.297 33.531 16.156 1 96.38 528 ASN B O 1
ATOM 9790 N N . GLN B 1 529 ? 8.602 32.25 15.289 1 95.56 529 GLN B N 1
ATOM 9791 C CA . GLN B 1 529 ? 9.266 30.953 15.516 1 95.56 529 GLN B CA 1
ATOM 9792 C C . GLN B 1 529 ? 9.305 30.125 14.234 1 95.56 529 GLN B C 1
ATOM 9794 O O . GLN B 1 529 ? 8.414 30.219 13.391 1 95.56 529 GLN B O 1
ATOM 9799 N N . ILE B 1 530 ? 10.375 29.391 14.109 1 95.81 530 ILE B N 1
ATOM 9800 C CA . ILE B 1 530 ? 10.414 28.297 13.141 1 95.81 530 ILE B CA 1
ATOM 9801 C C . ILE B 1 530 ? 10.242 26.969 13.867 1 95.81 530 ILE B C 1
ATOM 9803 O O . ILE B 1 530 ? 10.961 26.672 14.82 1 95.81 530 ILE B O 1
ATOM 9807 N N . VAL B 1 531 ? 9.312 26.203 13.469 1 95.06 531 VAL B N 1
ATOM 9808 C CA . VAL B 1 531 ? 9.008 24.922 14.117 1 95.06 531 VAL B CA 1
ATOM 9809 C C . VAL B 1 531 ? 9.305 23.781 13.156 1 95.06 531 VAL B C 1
ATOM 9811 O O . VAL B 1 531 ? 8.742 23.703 12.062 1 95.06 531 VAL B O 1
ATOM 9814 N N . LEU B 1 532 ? 10.211 22.922 13.508 1 96.38 532 LEU B N 1
ATOM 9815 C CA . LEU B 1 532 ? 10.562 21.734 12.742 1 96.38 532 LEU B CA 1
ATOM 9816 C C . LEU B 1 532 ? 10.18 20.469 13.492 1 96.38 532 LEU B C 1
ATOM 9818 O O . LEU B 1 532 ? 10.758 20.156 14.539 1 96.38 532 LEU B O 1
ATOM 9822 N N . PHE B 1 533 ? 9.289 19.672 12.945 1 96.81 533 PHE B N 1
ATOM 9823 C CA . PHE B 1 533 ? 8.727 18.516 13.609 1 96.81 533 PHE B CA 1
ATOM 9824 C C . PHE B 1 533 ? 9.672 17.312 13.508 1 96.81 533 PHE B C 1
ATOM 9826 O O . PHE B 1 533 ? 10.453 17.219 12.562 1 96.81 533 PHE B O 1
ATOM 9833 N N . ALA B 1 534 ? 9.594 16.422 14.469 1 97.44 534 ALA B N 1
ATOM 9834 C CA . ALA B 1 534 ? 10.328 15.156 14.414 1 97.44 534 ALA B CA 1
ATOM 9835 C C . ALA B 1 534 ? 9.906 14.336 13.195 1 97.44 534 ALA B C 1
ATOM 9837 O O . ALA B 1 534 ? 10.734 13.648 12.586 1 97.44 534 ALA B O 1
ATOM 9838 N N . GLY B 1 535 ? 8.641 14.391 12.836 1 97.38 535 GLY B N 1
ATOM 9839 C CA . GLY B 1 535 ? 8.125 13.648 11.695 1 97.38 535 GLY B CA 1
ATOM 9840 C C . GLY B 1 535 ? 8.695 14.117 10.367 1 97.38 535 GLY B C 1
ATOM 9841 O O . GLY B 1 535 ? 8.797 13.336 9.422 1 97.38 535 GLY B O 1
ATOM 9842 N N . PHE B 1 536 ? 9.023 15.375 10.305 1 96 536 PHE B N 1
ATOM 9843 C CA . PHE B 1 536 ? 9.641 15.953 9.117 1 96 536 PHE B CA 1
ATOM 9844 C C . PHE B 1 536 ? 11.086 15.484 8.977 1 96 536 PHE B C 1
ATOM 9846 O O . PHE B 1 536 ? 11.57 15.289 7.867 1 96 536 PHE B O 1
ATOM 9853 N N . GLN B 1 537 ? 11.688 15.328 10.078 1 97 537 GLN B N 1
ATOM 9854 C CA . GLN B 1 537 ? 13.102 14.969 10.133 1 97 537 GLN B CA 1
ATOM 9855 C C . GLN B 1 537 ? 13.281 13.453 10.047 1 97 537 GLN B C 1
ATOM 9857 O O . GLN B 1 537 ? 13.914 12.844 10.914 1 97 537 GLN B O 1
ATOM 9862 N N . GLN B 1 538 ? 12.734 12.883 9.023 1 96.75 538 GLN B N 1
ATOM 9863 C CA . GLN B 1 538 ? 12.805 11.469 8.695 1 96.75 538 GLN B CA 1
ATOM 9864 C C . GLN B 1 538 ? 13.258 11.258 7.25 1 96.75 538 GLN B C 1
ATOM 9866 O O . GLN B 1 538 ? 13.117 12.156 6.418 1 96.75 538 GLN B O 1
ATOM 9871 N N . PHE B 1 539 ? 13.852 10.117 6.906 1 96 539 PHE B N 1
ATOM 9872 C CA . PHE B 1 539 ? 14.172 9.711 5.543 1 96 539 PHE B CA 1
ATOM 9873 C C . PHE B 1 539 ? 12.922 9.711 4.668 1 96 539 PHE B C 1
ATOM 9875 O O . PHE B 1 539 ? 11.836 9.375 5.133 1 96 539 PHE B O 1
ATOM 9882 N N . PRO B 1 540 ? 13.031 10.289 3.533 1 96.25 540 PRO B N 1
ATOM 9883 C CA . PRO B 1 540 ? 14.25 10.617 2.801 1 96.25 540 PRO B CA 1
ATOM 9884 C C . PRO B 1 540 ? 14.586 12.109 2.852 1 96.25 540 PRO B C 1
ATOM 9886 O O . PRO B 1 540 ? 15.492 12.562 2.15 1 96.25 540 PRO B O 1
ATOM 9889 N N . ILE B 1 541 ? 13.898 12.852 3.627 1 96.12 541 ILE B N 1
ATOM 9890 C CA . ILE B 1 541 ? 14.133 14.289 3.684 1 96.12 541 ILE B CA 1
ATOM 9891 C C . ILE B 1 541 ? 15.391 14.578 4.508 1 96.12 541 ILE B C 1
ATOM 9893 O O . ILE B 1 541 ? 16.188 15.453 4.16 1 96.12 541 ILE B O 1
ATOM 9897 N N . TYR B 1 542 ? 15.484 13.742 5.508 1 95.88 542 TYR B N 1
ATOM 9898 C CA . TYR B 1 542 ? 16.516 14 6.508 1 95.88 542 TYR B CA 1
ATOM 9899 C C . TYR B 1 542 ? 17.141 12.703 7.004 1 95.88 542 TYR B C 1
ATOM 9901 O O . TYR B 1 542 ? 16.438 11.688 7.141 1 95.88 542 TYR B O 1
ATOM 9909 N N . ASP B 1 543 ? 18.328 12.719 7.215 1 96.44 543 ASP B N 1
ATOM 9910 C CA . ASP B 1 543 ? 19.109 11.742 7.977 1 96.44 543 ASP B CA 1
ATOM 9911 C C . ASP B 1 543 ? 20.375 12.375 8.547 1 96.44 543 ASP B C 1
ATOM 9913 O O . ASP B 1 543 ? 21.016 13.195 7.887 1 96.44 543 ASP B O 1
ATOM 9917 N N . VAL B 1 544 ? 20.766 12.008 9.711 1 95.62 544 VAL B N 1
ATOM 9918 C CA . VAL B 1 544 ? 21.891 12.625 10.391 1 95.62 544 VAL B CA 1
ATOM 9919 C C . VAL B 1 544 ? 23.172 12.352 9.609 1 95.62 544 VAL B C 1
ATOM 9921 O O . VAL B 1 544 ? 24.141 13.117 9.703 1 95.62 544 VAL B O 1
ATOM 9924 N N . GLU B 1 545 ? 23.156 11.344 8.711 1 95.12 545 GLU B N 1
ATOM 9925 C CA . GLU B 1 545 ? 24.375 10.938 8.023 1 95.12 545 GLU B CA 1
ATOM 9926 C C . GLU B 1 545 ? 24.391 11.422 6.582 1 95.12 545 GLU B C 1
ATOM 9928 O O . GLU B 1 545 ? 25.312 11.117 5.82 1 95.12 545 GLU B O 1
ATOM 9933 N N . PHE B 1 546 ? 23.453 12.195 6.254 1 97.31 546 PHE B N 1
ATOM 9934 C CA . PHE B 1 546 ? 23.453 12.75 4.906 1 97.31 546 PHE B CA 1
ATOM 9935 C C . PHE B 1 546 ? 24.672 13.625 4.676 1 97.31 546 PHE B C 1
ATOM 9937 O O . PHE B 1 546 ? 25.094 14.367 5.57 1 97.31 546 PHE B O 1
ATOM 9944 N N . PRO B 1 547 ? 25.266 13.531 3.416 1 97.88 547 PRO B N 1
ATOM 9945 C CA . PRO B 1 547 ? 26.234 14.578 3.08 1 97.88 547 PRO B CA 1
ATOM 9946 C C . PRO B 1 547 ? 25.641 15.984 3.172 1 97.88 547 PRO B C 1
ATOM 9948 O O . PRO B 1 547 ? 24.453 16.172 2.908 1 97.88 547 PRO B O 1
ATOM 9951 N N . SER B 1 548 ? 26.484 16.953 3.449 1 98.12 548 SER B N 1
ATOM 9952 C CA . SER B 1 548 ? 26.016 18.297 3.746 1 98.12 548 SER B CA 1
ATOM 9953 C C . SER B 1 548 ? 25.219 18.891 2.584 1 98.12 548 SER B C 1
ATOM 9955 O O . SER B 1 548 ? 24.234 19.594 2.793 1 98.12 548 SER B O 1
ATOM 9957 N N . TYR B 1 549 ? 25.656 18.609 1.313 1 98.5 549 TYR B N 1
ATOM 9958 C CA . TYR B 1 549 ? 24.953 19.188 0.168 1 98.5 549 TYR B CA 1
ATOM 9959 C C . TYR B 1 549 ? 23.531 18.656 0.073 1 98.5 549 TYR B C 1
ATOM 9961 O O . TYR B 1 549 ? 22.625 19.344 -0.418 1 98.5 549 TYR B O 1
ATOM 9969 N N . LEU B 1 550 ? 23.25 17.422 0.578 1 98.56 550 LEU B N 1
ATOM 9970 C CA . LEU B 1 550 ? 21.906 16.891 0.599 1 98.56 550 LEU B CA 1
ATOM 9971 C C . LEU B 1 550 ? 21.125 17.422 1.788 1 98.56 550 LEU B C 1
ATOM 9973 O O . LEU B 1 550 ? 19.922 17.734 1.669 1 98.56 550 LEU B O 1
ATOM 9977 N N . LEU B 1 551 ? 21.797 17.516 2.928 1 98.19 551 LEU B N 1
ATOM 9978 C CA . LEU B 1 551 ? 21.156 18.047 4.117 1 98.19 551 LEU B CA 1
ATOM 9979 C C . LEU B 1 551 ? 20.641 19.469 3.869 1 98.19 551 LEU B C 1
ATOM 9981 O O . LEU B 1 551 ? 19.5 19.781 4.184 1 98.19 551 LEU B O 1
ATOM 9985 N N . TYR B 1 552 ? 21.469 20.312 3.299 1 98.56 552 TYR B N 1
ATOM 9986 C CA . TYR B 1 552 ? 21.125 21.703 3.021 1 98.56 552 TYR B CA 1
ATOM 9987 C C . TYR B 1 552 ? 20.172 21.797 1.838 1 98.56 552 TYR B C 1
ATOM 9989 O O . TYR B 1 552 ? 19.281 22.656 1.813 1 98.56 552 TYR B O 1
ATOM 9997 N N . GLY B 1 553 ? 20.312 20.922 0.854 1 98.25 553 GLY B N 1
ATOM 9998 C CA . GLY B 1 553 ? 19.453 20.938 -0.322 1 98.25 553 GLY B CA 1
ATOM 9999 C C . GLY B 1 553 ? 18.031 20.547 -0.027 1 98.25 553 GLY B C 1
ATOM 10000 O O . GLY B 1 553 ? 17.094 21.016 -0.679 1 98.25 553 GLY B O 1
ATOM 10001 N N . GLY B 1 554 ? 17.906 19.625 0.913 1 96.44 554 GLY B N 1
ATOM 10002 C CA . GLY B 1 554 ? 16.594 19.172 1.325 1 96.44 554 GLY B CA 1
ATOM 10003 C C . GLY B 1 554 ? 16.047 19.922 2.529 1 96.44 554 GLY B C 1
ATOM 10004 O O . GLY B 1 554 ? 15.469 21 2.385 1 96.44 554 GLY B O 1
ATOM 10005 N N . MET B 1 555 ? 16.391 19.469 3.66 1 96.12 555 MET B N 1
ATOM 10006 C CA . MET B 1 555 ? 15.922 20.047 4.922 1 96.12 555 MET B CA 1
ATOM 10007 C C . MET B 1 555 ? 16.344 21.5 5.047 1 96.12 555 MET B C 1
ATOM 10009 O O . MET B 1 555 ? 15.57 22.344 5.492 1 96.12 555 MET B O 1
ATOM 10013 N N . GLY B 1 556 ? 17.531 21.781 4.668 1 98.06 556 GLY B N 1
ATOM 10014 C CA . GLY B 1 556 ? 18.016 23.156 4.766 1 98.06 556 GLY B CA 1
ATOM 10015 C C . GLY B 1 556 ? 17.188 24.141 3.961 1 98.06 556 GLY B C 1
ATOM 10016 O O . GLY B 1 556 ? 16.891 25.234 4.434 1 98.06 556 GLY B O 1
ATOM 10017 N N . SER B 1 557 ? 16.812 23.734 2.785 1 98.06 557 SER B N 1
ATOM 10018 C CA . SER B 1 557 ? 16.016 24.609 1.939 1 98.06 557 SER B CA 1
ATOM 10019 C C . SER B 1 557 ? 14.625 24.828 2.533 1 98.06 557 SER B C 1
ATOM 10021 O O . SER B 1 557 ? 14.062 25.922 2.4 1 98.06 557 SER B O 1
ATOM 10023 N N . VAL B 1 558 ? 14.062 23.859 3.16 1 97.62 558 VAL B N 1
ATOM 10024 C CA . VAL B 1 558 ? 12.773 23.984 3.818 1 97.62 558 VAL B CA 1
ATOM 10025 C C . VAL B 1 558 ? 12.898 24.906 5.027 1 97.62 558 VAL B C 1
ATOM 10027 O O . VAL B 1 558 ? 12 25.719 5.305 1 97.62 558 VAL B O 1
ATOM 10030 N N . VAL B 1 559 ? 14 24.766 5.75 1 98.12 559 VAL B N 1
ATOM 10031 C CA . VAL B 1 559 ? 14.273 25.656 6.859 1 98.12 559 VAL B CA 1
ATOM 10032 C C . VAL B 1 559 ? 14.344 27.094 6.352 1 98.12 559 VAL B C 1
ATOM 10034 O O . VAL B 1 559 ? 13.75 28 6.941 1 98.12 559 VAL B O 1
ATOM 10037 N N . GLY B 1 560 ? 15.102 27.297 5.273 1 98.38 560 GLY B N 1
ATOM 10038 C CA . GLY B 1 560 ? 15.141 28.609 4.652 1 98.38 560 GLY B CA 1
ATOM 10039 C C . GLY B 1 560 ? 13.766 29.125 4.258 1 98.38 560 GLY B C 1
ATOM 10040 O O . GLY B 1 560 ? 13.461 30.297 4.426 1 98.38 560 GLY B O 1
ATOM 10041 N N . HIS B 1 561 ? 12.945 28.234 3.678 1 98.25 561 HIS B N 1
ATOM 10042 C CA . HIS B 1 561 ? 11.562 28.531 3.33 1 98.25 561 HIS B CA 1
ATOM 10043 C C . HIS B 1 561 ? 10.789 29.062 4.535 1 98.25 561 HIS B C 1
ATOM 10045 O O . HIS B 1 561 ? 10.133 30.109 4.449 1 98.25 561 HIS B O 1
ATOM 10051 N N . GLU B 1 562 ? 10.906 28.391 5.688 1 98.12 562 GLU B N 1
ATOM 10052 C CA . GLU B 1 562 ? 10.188 28.766 6.898 1 98.12 562 GLU B CA 1
ATOM 10053 C C . GLU B 1 562 ? 10.703 30.094 7.445 1 98.12 562 GLU B C 1
ATOM 10055 O O . GLU B 1 562 ? 9.922 30.906 7.969 1 98.12 562 GLU B O 1
ATOM 10060 N N . ILE B 1 563 ? 12 30.312 7.34 1 98.38 563 ILE B N 1
ATOM 10061 C CA . ILE B 1 563 ? 12.57 31.594 7.773 1 98.38 563 ILE B CA 1
ATOM 10062 C C . ILE B 1 563 ? 12.031 32.719 6.906 1 98.38 563 ILE B C 1
ATOM 10064 O O . ILE B 1 563 ? 11.633 33.781 7.422 1 98.38 563 ILE B O 1
ATOM 10068 N N . THR B 1 564 ? 11.977 32.5 5.637 1 98.25 564 THR B N 1
ATOM 10069 C CA . THR B 1 564 ? 11.547 33.5 4.684 1 98.25 564 THR B CA 1
ATOM 10070 C C . THR B 1 564 ? 10.086 33.875 4.918 1 98.25 564 THR B C 1
ATOM 10072 O O . THR B 1 564 ? 9.688 35.031 4.684 1 98.25 564 THR B O 1
ATOM 10075 N N . HIS B 1 565 ? 9.266 33 5.422 1 98 565 HIS B N 1
ATOM 10076 C CA . HIS B 1 565 ? 7.875 33.281 5.746 1 98 565 HIS B CA 1
ATOM 10077 C C . HIS B 1 565 ? 7.77 34.438 6.734 1 98 565 HIS B C 1
ATOM 10079 O O . HIS B 1 565 ? 6.746 35.125 6.785 1 98 565 HIS B O 1
ATOM 10085 N N . GLY B 1 566 ? 8.773 34.688 7.512 1 97.75 566 GLY B N 1
ATOM 10086 C CA . GLY B 1 566 ? 8.789 35.812 8.406 1 97.75 566 GLY B CA 1
ATOM 10087 C C . GLY B 1 566 ? 8.875 37.156 7.672 1 97.75 566 GLY B C 1
ATOM 10088 O O . GLY B 1 566 ? 8.617 38.188 8.25 1 97.75 566 GLY B O 1
ATOM 10089 N N . PHE B 1 567 ? 9.172 37.125 6.383 1 97.5 567 PHE B N 1
ATOM 10090 C CA . PHE B 1 567 ? 9.477 38.344 5.637 1 97.5 567 PHE B CA 1
ATOM 10091 C C . PHE B 1 567 ? 8.758 38.344 4.289 1 97.5 567 PHE B C 1
ATOM 10093 O O . PHE B 1 567 ? 9.141 39.094 3.379 1 97.5 567 PHE B O 1
ATOM 10100 N N . ASP B 1 568 ? 7.828 37.469 4.078 1 96.69 568 ASP B N 1
ATOM 10101 C CA . ASP B 1 568 ? 7.027 37.438 2.855 1 96.69 568 ASP B CA 1
ATOM 10102 C C . ASP B 1 568 ? 5.887 38.438 2.918 1 96.69 568 ASP B C 1
ATOM 10104 O O . ASP B 1 568 ? 5.938 39.406 3.705 1 96.69 568 ASP B O 1
ATOM 10108 N N . ASN B 1 569 ? 4.93 38.281 1.998 1 95.19 569 ASN B N 1
ATOM 10109 C CA . ASN B 1 569 ? 3.883 39.281 1.894 1 95.19 569 ASN B CA 1
ATOM 10110 C C . ASN B 1 569 ? 3.045 39.344 3.166 1 95.19 569 ASN B C 1
ATOM 10112 O O . ASN B 1 569 ? 2.547 40.438 3.527 1 95.19 569 ASN B O 1
ATOM 10116 N N . THR B 1 570 ? 2.924 38.281 3.895 1 95.75 570 THR B N 1
ATOM 10117 C CA . THR B 1 570 ? 2.137 38.25 5.121 1 95.75 570 THR B CA 1
ATOM 10118 C C . THR B 1 570 ? 3.037 38.406 6.344 1 95.75 570 THR B C 1
ATOM 10120 O O . THR B 1 570 ? 2.732 39.156 7.258 1 95.75 570 THR B O 1
ATOM 10123 N N . GLY B 1 571 ? 4.168 37.75 6.363 1 96.19 571 GLY B N 1
ATOM 10124 C CA . GLY B 1 571 ? 5.059 37.719 7.516 1 96.19 571 GLY B CA 1
ATOM 10125 C C . GLY B 1 571 ? 5.672 39.062 7.855 1 96.19 571 GLY B C 1
ATOM 10126 O O . GLY B 1 571 ? 6 39.312 9.016 1 96.19 571 GLY B O 1
ATOM 10127 N N . ARG B 1 572 ? 5.773 39.906 6.895 1 95.88 572 ARG B N 1
ATOM 10128 C CA . ARG B 1 572 ? 6.391 41.188 7.102 1 95.88 572 ARG B CA 1
ATOM 10129 C C . ARG B 1 572 ? 5.535 42.062 8.016 1 95.88 572 ARG B C 1
ATOM 10131 O O . ARG B 1 572 ? 5.996 43.094 8.516 1 95.88 572 ARG B O 1
ATOM 10138 N N . ASN B 1 573 ? 4.309 41.656 8.211 1 96.56 573 ASN B N 1
ATOM 10139 C CA . ASN B 1 573 ? 3.389 42.438 9.031 1 96.56 573 ASN B CA 1
ATOM 10140 C C . ASN B 1 573 ? 3.518 42.094 10.508 1 96.56 573 ASN B C 1
ATOM 10142 O O . ASN B 1 573 ? 2.766 42.594 11.344 1 96.56 573 ASN B O 1
ATOM 10146 N N . PHE B 1 574 ? 4.387 41.219 10.875 1 97.31 574 PHE B N 1
ATOM 10147 C CA . PHE B 1 574 ? 4.66 40.844 12.258 1 97.31 574 PHE B CA 1
ATOM 10148 C C . PHE B 1 574 ? 6.09 41.188 12.648 1 97.31 574 PHE B C 1
ATOM 10150 O O . PHE B 1 574 ? 7.02 40.969 11.867 1 97.31 574 PHE B O 1
ATOM 10157 N N . ASP B 1 575 ? 6.27 41.719 13.82 1 96.38 575 ASP B N 1
ATOM 10158 C CA . ASP B 1 575 ? 7.586 42.188 14.234 1 96.38 575 ASP B CA 1
ATOM 10159 C C . ASP B 1 575 ? 8.375 41.094 14.945 1 96.38 575 ASP B C 1
ATOM 10161 O O . ASP B 1 575 ? 8.039 39.906 14.844 1 96.38 575 ASP B O 1
ATOM 10165 N N . SER B 1 576 ? 9.469 41.438 15.602 1 96.25 576 SER B N 1
ATOM 10166 C CA . SER B 1 576 ? 10.453 40.5 16.125 1 96.25 576 SER B CA 1
ATOM 10167 C C . SER B 1 576 ? 9.891 39.688 17.297 1 96.25 576 SER B C 1
ATOM 10169 O O . SER B 1 576 ? 10.43 38.656 17.656 1 96.25 576 SER B O 1
ATOM 10171 N N . ILE B 1 577 ? 8.812 40.094 17.906 1 93.88 577 ILE B N 1
ATOM 10172 C CA . ILE B 1 577 ? 8.242 39.344 19.016 1 93.88 577 ILE B CA 1
ATOM 10173 C C . ILE B 1 577 ? 6.941 38.688 18.578 1 93.88 577 ILE B C 1
ATOM 10175 O O . ILE B 1 577 ? 6.227 38.125 19.406 1 93.88 577 ILE B O 1
ATOM 10179 N N . GLY B 1 578 ? 6.547 38.875 17.281 1 94.12 578 GLY B N 1
ATOM 10180 C CA . GLY B 1 578 ? 5.367 38.25 16.719 1 94.12 578 GLY B CA 1
ATOM 10181 C C . GLY B 1 578 ? 4.137 39.125 16.766 1 94.12 578 GLY B C 1
ATOM 10182 O O . GLY B 1 578 ? 3.023 38.656 16.516 1 94.12 578 GLY B O 1
ATOM 10183 N N . ASN B 1 579 ? 4.285 40.375 17.094 1 95.06 579 ASN B N 1
ATOM 10184 C CA . ASN B 1 579 ? 3.178 41.312 17.156 1 95.06 579 ASN B CA 1
ATOM 10185 C C . ASN B 1 579 ? 2.818 41.844 15.766 1 95.06 579 ASN B C 1
ATOM 10187 O O . ASN B 1 579 ? 3.693 42.281 15.016 1 95.06 579 ASN B O 1
ATOM 10191 N N . ALA B 1 580 ? 1.496 41.812 15.461 1 95.38 580 ALA B N 1
ATOM 10192 C CA . ALA B 1 580 ? 1.05 42.438 14.227 1 95.38 580 ALA B CA 1
ATOM 10193 C C . ALA B 1 580 ? 1.196 43.969 14.297 1 95.38 580 ALA B C 1
ATOM 10195 O O . ALA B 1 580 ? 0.529 44.625 15.102 1 95.38 580 ALA B O 1
ATOM 10196 N N . THR B 1 581 ? 2.109 44.469 13.523 1 93.88 581 THR B N 1
ATOM 10197 C CA . THR B 1 581 ? 2.406 45.875 13.547 1 93.88 581 THR B CA 1
ATOM 10198 C C . THR B 1 581 ? 3.096 46.312 12.25 1 93.88 581 THR B C 1
ATOM 10200 O O . THR B 1 581 ? 3.705 45.5 11.57 1 93.88 581 THR B O 1
ATOM 10203 N N . GLN B 1 582 ? 2.879 47.562 11.859 1 93.81 582 GLN B N 1
ATOM 10204 C CA . GLN B 1 582 ? 3.619 48.094 10.727 1 93.81 582 GLN B CA 1
ATOM 10205 C C . GLN B 1 582 ? 4.98 48.625 11.164 1 93.81 582 GLN B C 1
ATOM 10207 O O . GLN B 1 582 ? 5.098 49.781 11.578 1 93.81 582 GLN B O 1
ATOM 10212 N N . TRP B 1 583 ? 6.012 47.906 10.961 1 94.69 583 TRP B N 1
ATOM 10213 C CA . TRP B 1 583 ? 7.348 48.25 11.43 1 94.69 583 TRP B CA 1
ATOM 10214 C C . TRP B 1 583 ? 8.273 48.562 10.258 1 94.69 583 TRP B C 1
ATOM 10216 O O . TRP B 1 583 ? 9.453 48.875 10.453 1 94.69 583 TRP B O 1
ATOM 10226 N N . TRP B 1 584 ? 7.746 48.469 9.047 1 96.12 584 TRP B N 1
ATOM 10227 C CA . TRP B 1 584 ? 8.445 48.938 7.848 1 96.12 584 TRP B CA 1
ATOM 10228 C C . TRP B 1 584 ? 8.023 50.344 7.477 1 96.12 584 TRP B C 1
ATOM 10230 O O . TRP B 1 584 ? 6.867 50.719 7.656 1 96.12 584 TRP B O 1
ATOM 10240 N N . ASP B 1 585 ? 8.961 51.156 6.883 1 96.75 585 ASP B N 1
ATOM 10241 C CA . ASP B 1 585 ? 8.602 52.469 6.359 1 96.75 585 ASP B CA 1
ATOM 10242 C C . ASP B 1 585 ? 7.871 52.344 5.023 1 96.75 585 ASP B C 1
ATOM 10244 O O . ASP B 1 585 ? 7.969 51.312 4.352 1 96.75 585 ASP B O 1
ATOM 10248 N N . GLU B 1 586 ? 7.18 53.344 4.605 1 96.75 586 GLU B N 1
ATOM 10249 C CA . GLU B 1 586 ? 6.328 53.344 3.42 1 96.75 586 GLU B CA 1
ATOM 10250 C C . GLU B 1 586 ? 7.145 53.094 2.156 1 96.75 586 GLU B C 1
ATOM 10252 O O . GLU B 1 586 ? 6.672 52.438 1.225 1 96.75 586 GLU B O 1
ATOM 10257 N N . LYS B 1 587 ? 8.336 53.656 2.113 1 96.94 587 LYS B N 1
ATOM 10258 C CA . LYS B 1 587 ? 9.195 53.469 0.947 1 96.94 587 LYS B CA 1
ATOM 10259 C C . LYS B 1 587 ? 9.578 52.031 0.746 1 96.94 587 LYS B C 1
ATOM 10261 O O . LYS B 1 587 ? 9.523 51.5 -0.374 1 96.94 587 LYS B O 1
ATOM 10266 N N . SER B 1 588 ? 9.992 51.469 1.802 1 97.44 588 SER B N 1
ATOM 10267 C CA . SER B 1 588 ? 10.367 50.062 1.74 1 97.44 588 SER B CA 1
ATOM 10268 C C . SER B 1 588 ? 9.172 49.188 1.393 1 97.44 588 SER B C 1
ATOM 10270 O O . SER B 1 588 ? 9.305 48.188 0.665 1 97.44 588 SER B O 1
ATOM 10272 N N . ILE B 1 589 ? 7.973 49.438 1.906 1 97.5 589 ILE B N 1
ATOM 10273 C CA . ILE B 1 589 ? 6.758 48.688 1.608 1 97.5 589 ILE B CA 1
ATOM 10274 C C . ILE B 1 589 ? 6.449 48.781 0.115 1 97.5 589 ILE B C 1
ATOM 10276 O O . ILE B 1 589 ? 6.16 47.75 -0.523 1 97.5 589 ILE B O 1
ATOM 10280 N N . LYS B 1 590 ? 6.516 49.938 -0.436 1 97.38 590 LYS B N 1
ATOM 10281 C CA . LYS B 1 590 ? 6.246 50.125 -1.856 1 97.38 590 LYS B CA 1
ATOM 10282 C C . LYS B 1 590 ? 7.262 49.406 -2.721 1 97.38 590 LYS B C 1
ATOM 10284 O O . LYS B 1 590 ? 6.898 48.812 -3.742 1 97.38 590 LYS B O 1
ATOM 10289 N N . ALA B 1 591 ? 8.547 49.531 -2.301 1 97.5 591 ALA B N 1
ATOM 10290 C CA . ALA B 1 591 ? 9.594 48.812 -3.033 1 97.5 591 ALA B CA 1
ATOM 10291 C C . ALA B 1 591 ? 9.367 47.312 -2.996 1 97.5 591 ALA B C 1
ATOM 10293 O O . ALA B 1 591 ? 9.57 46.625 -4 1 97.5 591 ALA B O 1
ATOM 10294 N N . PHE B 1 592 ? 9.016 46.812 -1.825 1 97.25 592 PHE B N 1
ATOM 10295 C CA . PHE B 1 592 ? 8.703 45.375 -1.666 1 97.25 592 PHE B CA 1
ATOM 10296 C C . PHE B 1 592 ? 7.578 44.969 -2.609 1 97.25 592 PHE B C 1
ATOM 10298 O O . PHE B 1 592 ? 7.695 43.969 -3.318 1 97.25 592 PHE B O 1
ATOM 10305 N N . GLU B 1 593 ? 6.488 45.656 -2.613 1 97.5 593 GLU B N 1
ATOM 10306 C CA . GLU B 1 593 ? 5.328 45.375 -3.447 1 97.5 593 GLU B CA 1
ATOM 10307 C C . GLU B 1 593 ? 5.695 45.375 -4.93 1 97.5 593 GLU B C 1
ATOM 10309 O O . GLU B 1 593 ? 5.219 44.531 -5.699 1 97.5 593 GLU B O 1
ATOM 10314 N N . GLU B 1 594 ? 6.535 46.281 -5.262 1 97.25 594 GLU B N 1
ATOM 10315 C CA . GLU B 1 594 ? 6.988 46.375 -6.648 1 97.25 594 GLU B CA 1
ATOM 10316 C C . GLU B 1 594 ? 7.801 45.125 -7.031 1 97.25 594 GLU B C 1
ATOM 10318 O O . GLU B 1 594 ? 7.605 44.562 -8.109 1 97.25 594 GLU B O 1
ATOM 10323 N N . LYS B 1 595 ? 8.688 44.75 -6.156 1 96.81 595 LYS B N 1
ATOM 10324 C CA . LYS B 1 595 ? 9.531 43.594 -6.414 1 96.81 595 LYS B CA 1
ATOM 10325 C C . LYS B 1 595 ? 8.703 42.312 -6.504 1 96.81 595 LYS B C 1
ATOM 10327 O O . LYS B 1 595 ? 9.055 41.406 -7.238 1 96.81 595 LYS B O 1
ATOM 10332 N N . THR B 1 596 ? 7.617 42.219 -5.715 1 97.5 596 THR B N 1
ATOM 10333 C CA . THR B 1 596 ? 6.82 41 -5.66 1 97.5 596 THR B CA 1
ATOM 10334 C C . THR B 1 596 ? 6.051 40.781 -6.965 1 97.5 596 THR B C 1
ATOM 10336 O O . THR B 1 596 ? 5.625 39.656 -7.273 1 97.5 596 THR B O 1
ATOM 10339 N N . LYS B 1 597 ? 5.832 41.844 -7.773 1 98.06 597 LYS B N 1
ATOM 10340 C CA . LYS B 1 597 ? 5.117 41.781 -9.047 1 98.06 597 LYS B CA 1
ATOM 10341 C C . LYS B 1 597 ? 5.805 40.781 -9.992 1 98.06 597 LYS B C 1
ATOM 10343 O O . LYS B 1 597 ? 5.145 40.094 -10.766 1 98.06 597 LYS B O 1
ATOM 10348 N N . CYS B 1 598 ? 7.121 40.781 -9.906 1 98.06 598 CYS B N 1
ATOM 10349 C CA . CYS B 1 598 ? 7.879 39.844 -10.742 1 98.06 598 CYS B CA 1
ATOM 10350 C C . CYS B 1 598 ? 7.492 38.406 -10.445 1 98.06 598 CYS B C 1
ATOM 10352 O O . CYS B 1 598 ? 7.34 37.594 -11.367 1 98.06 598 CYS B O 1
ATOM 10354 N N . PHE B 1 599 ? 7.348 38.031 -9.164 1 98.25 599 PHE B N 1
ATOM 10355 C CA . PHE B 1 599 ? 6.961 36.688 -8.758 1 98.25 599 PHE B CA 1
ATOM 10356 C C . PHE B 1 599 ? 5.551 36.375 -9.242 1 98.25 599 PHE B C 1
ATOM 10358 O O . PHE B 1 599 ? 5.293 35.281 -9.727 1 98.25 599 PHE B O 1
ATOM 10365 N N . ILE B 1 600 ? 4.625 37.344 -9.062 1 98.44 600 ILE B N 1
ATOM 10366 C CA . ILE B 1 600 ? 3.248 37.125 -9.5 1 98.44 600 ILE B CA 1
ATOM 10367 C C . ILE B 1 600 ? 3.225 36.844 -11 1 98.44 600 ILE B C 1
ATOM 10369 O O . ILE B 1 600 ? 2.566 35.875 -11.43 1 98.44 600 ILE B O 1
ATOM 10373 N N . GLU B 1 601 ? 3.982 37.562 -11.758 1 98.38 601 GLU B N 1
ATOM 10374 C CA . GLU B 1 601 ? 4.027 37.375 -13.203 1 98.38 601 GLU B CA 1
ATOM 10375 C C . GLU B 1 601 ? 4.66 36.062 -13.57 1 98.38 601 GLU B C 1
ATOM 10377 O O . GLU B 1 601 ? 4.16 35.344 -14.453 1 98.38 601 GLU B O 1
ATOM 10382 N N . GLN B 1 602 ? 5.754 35.719 -12.93 1 98.12 602 GLN B N 1
ATOM 10383 C CA . GLN B 1 602 ? 6.457 34.469 -13.195 1 98.12 602 GLN B CA 1
ATOM 10384 C C . GLN B 1 602 ? 5.527 33.25 -13.023 1 98.12 602 GLN B C 1
ATOM 10386 O O . GLN B 1 602 ? 5.492 32.375 -13.867 1 98.12 602 GLN B O 1
ATOM 10391 N N . TYR B 1 603 ? 4.797 33.219 -11.969 1 98.31 603 TYR B N 1
ATOM 10392 C CA . TYR B 1 603 ? 3.949 32.094 -11.672 1 98.31 603 TYR B CA 1
ATOM 10393 C C . TYR B 1 603 ? 2.662 32.125 -12.484 1 98.31 603 TYR B C 1
ATOM 10395 O O . TYR B 1 603 ? 2.123 31.094 -12.875 1 98.31 603 TYR B O 1
ATOM 10403 N N . ASN B 1 604 ? 2.145 33.375 -12.82 1 98.06 604 ASN B N 1
ATOM 10404 C CA . ASN B 1 604 ? 1.015 33.5 -13.734 1 98.06 604 ASN B CA 1
ATOM 10405 C C . ASN B 1 604 ? 1.329 32.875 -15.102 1 98.06 604 ASN B C 1
ATOM 10407 O O . ASN B 1 604 ? 0.43 32.406 -15.789 1 98.06 604 ASN B O 1
ATOM 10411 N N . ASN B 1 605 ? 2.553 32.906 -15.445 1 97.69 605 ASN B N 1
ATOM 10412 C CA . ASN B 1 605 ? 2.961 32.438 -16.766 1 97.69 605 ASN B CA 1
ATOM 10413 C C . ASN B 1 605 ? 3.164 30.906 -16.781 1 97.69 605 ASN B C 1
ATOM 10415 O O . ASN B 1 605 ? 3.311 30.312 -17.844 1 97.69 605 ASN B O 1
ATOM 10419 N N . PHE B 1 606 ? 3.15 30.297 -15.695 1 97 606 PHE B N 1
ATOM 10420 C CA . PHE B 1 606 ? 3.262 28.844 -15.609 1 97 606 PHE B CA 1
ATOM 10421 C C . PHE B 1 606 ? 1.895 28.188 -15.758 1 97 606 PHE B C 1
ATOM 10423 O O . PHE B 1 606 ? 0.908 28.672 -15.195 1 97 606 PHE B O 1
ATOM 10430 N N . THR B 1 607 ? 1.844 27.125 -16.547 1 96.06 607 THR B N 1
ATOM 10431 C CA . THR B 1 607 ? 0.576 26.453 -16.781 1 96.06 607 THR B CA 1
ATOM 10432 C C . THR B 1 607 ? 0.698 24.953 -16.484 1 96.06 607 THR B C 1
ATOM 10434 O O . THR B 1 607 ? 1.801 24.406 -16.484 1 96.06 607 THR B O 1
ATOM 10437 N N . ILE B 1 608 ? -0.302 24.359 -16.094 1 92.94 608 ILE B N 1
ATOM 10438 C CA . ILE B 1 608 ? -0.413 22.906 -16.016 1 92.94 608 ILE B CA 1
ATOM 10439 C C . ILE B 1 608 ? -1.4 22.406 -17.078 1 92.94 608 ILE B C 1
ATOM 10441 O O . ILE B 1 608 ? -2.355 23.109 -17.422 1 92.94 608 ILE B O 1
ATOM 10445 N N . LEU B 1 609 ? -1.147 21.297 -17.578 1 89.5 609 LEU B N 1
ATOM 10446 C CA . LEU B 1 609 ? -2.002 20.703 -18.594 1 89.5 609 LEU B CA 1
ATOM 10447 C C . LEU B 1 609 ? -3.213 20.016 -17.969 1 89.5 609 LEU B C 1
ATOM 10449 O O . LEU B 1 609 ? -3.062 19.109 -17.156 1 89.5 609 LEU B O 1
ATOM 10453 N N . ALA B 1 610 ? -4.395 20.422 -18.312 1 90.88 610 ALA B N 1
ATOM 10454 C CA . ALA B 1 610 ? -5.633 19.812 -17.844 1 90.88 610 ALA B CA 1
ATOM 10455 C C . ALA B 1 610 ? -5.93 18.531 -18.625 1 90.88 610 ALA B C 1
ATOM 10457 O O . ALA B 1 610 ? -5.422 18.344 -19.734 1 90.88 610 ALA B O 1
ATOM 10458 N N . PRO B 1 611 ? -6.742 17.641 -18.078 1 84.12 611 PRO B N 1
ATOM 10459 C CA . PRO B 1 611 ? -7.09 16.406 -18.766 1 84.12 611 PRO B CA 1
ATOM 10460 C C . PRO B 1 611 ? -7.719 16.641 -20.125 1 84.12 611 PRO B C 1
ATOM 10462 O O . PRO B 1 611 ? -7.562 15.82 -21.031 1 84.12 611 PRO B O 1
ATOM 10465 N N . ASN B 1 612 ? -8.344 17.797 -20.359 1 88.25 612 ASN B N 1
ATOM 10466 C CA . ASN B 1 612 ? -8.992 18.078 -21.641 1 88.25 612 ASN B CA 1
ATOM 10467 C C . ASN B 1 612 ? -8.016 18.688 -22.641 1 88.25 612 ASN B C 1
ATOM 10469 O O . ASN B 1 612 ? -8.414 19.109 -23.719 1 88.25 612 ASN B O 1
ATOM 10473 N N . GLY B 1 613 ? -6.789 18.828 -22.219 1 88.69 613 GLY B N 1
ATOM 10474 C CA . GLY B 1 613 ? -5.754 19.281 -23.141 1 88.69 613 GLY B CA 1
ATOM 10475 C C . GLY B 1 613 ? -5.512 20.766 -23.078 1 88.69 613 GLY B C 1
ATOM 10476 O O . GLY B 1 613 ? -4.652 21.297 -23.781 1 88.69 613 GLY B O 1
ATOM 10477 N N . THR B 1 614 ? -6.203 21.391 -22.156 1 93.31 614 THR B N 1
ATOM 10478 C CA . THR B 1 614 ? -6.047 22.828 -22.047 1 93.31 614 THR B CA 1
ATOM 10479 C C . THR B 1 614 ? -5.008 23.188 -20.984 1 93.31 614 THR B C 1
ATOM 10481 O O . THR B 1 614 ? -4.879 22.484 -19.969 1 93.31 614 THR B O 1
ATOM 10484 N N . ASN B 1 615 ? -4.316 24.25 -21.25 1 94.62 615 ASN B N 1
ATOM 10485 C CA . ASN B 1 615 ? -3.375 24.781 -20.266 1 94.62 615 ASN B CA 1
ATOM 10486 C C . ASN B 1 615 ? -4.066 25.703 -19.266 1 94.62 615 ASN B C 1
ATOM 10488 O O . ASN B 1 615 ? -4.82 26.594 -19.656 1 94.62 615 ASN B O 1
ATOM 10492 N N . VAL B 1 616 ? -3.879 25.453 -18.016 1 96.25 616 VAL B N 1
ATOM 10493 C CA . VAL B 1 616 ? -4.453 26.266 -16.969 1 96.25 616 VAL B CA 1
ATOM 10494 C C . VAL B 1 616 ? -3.342 26.984 -16.203 1 96.25 616 VAL B C 1
ATOM 10496 O O . VAL B 1 616 ? -2.369 26.359 -15.773 1 96.25 616 VAL B O 1
ATOM 10499 N N . HIS B 1 617 ? -3.482 28.297 -15.961 1 97 617 HIS B N 1
ATOM 10500 C CA . HIS B 1 617 ? -2.447 29.125 -15.352 1 97 617 HIS B CA 1
ATOM 10501 C C . HIS B 1 617 ? -2.484 29.016 -13.828 1 97 617 HIS B C 1
ATOM 10503 O O . HIS B 1 617 ? -3.559 28.875 -13.242 1 97 617 HIS B O 1
ATOM 10509 N N . VAL B 1 618 ? -1.336 29.047 -13.242 1 97.44 618 VAL B N 1
ATOM 10510 C CA . VAL B 1 618 ? -1.22 29.234 -11.797 1 97.44 618 VAL B CA 1
ATOM 10511 C C . VAL B 1 618 ? -1.611 30.656 -11.43 1 97.44 618 VAL B C 1
ATOM 10513 O O . VAL B 1 618 ? -1.374 31.594 -12.203 1 97.44 618 VAL B O 1
ATOM 10516 N N . ASN B 1 619 ? -2.305 30.828 -10.305 1 97.69 619 ASN B N 1
ATOM 10517 C CA . ASN B 1 619 ? -2.598 32.156 -9.773 1 97.69 619 ASN B CA 1
ATOM 10518 C C . ASN B 1 619 ? -1.459 32.656 -8.898 1 97.69 619 ASN B C 1
ATOM 10520 O O . ASN B 1 619 ? -1.428 32.406 -7.695 1 97.69 619 ASN B O 1
ATOM 10524 N N . GLY B 1 620 ? -0.642 33.469 -9.523 1 97.75 620 GLY B N 1
ATOM 10525 C CA . GLY B 1 620 ? 0.557 33.938 -8.844 1 97.75 620 GLY B CA 1
ATOM 10526 C C . GLY B 1 620 ? 0.261 34.781 -7.629 1 97.75 620 GLY B C 1
ATOM 10527 O O . GLY B 1 620 ? 1.092 34.906 -6.727 1 97.75 620 GLY B O 1
ATOM 10528 N N . THR B 1 621 ? -0.886 35.438 -7.621 1 97.5 621 THR B N 1
ATOM 10529 C CA . THR B 1 621 ? -1.281 36.219 -6.469 1 97.5 621 THR B CA 1
ATOM 10530 C C . THR B 1 621 ? -1.67 35.312 -5.297 1 97.5 621 THR B C 1
ATOM 10532 O O . THR B 1 621 ? -1.274 35.562 -4.156 1 97.5 621 THR B O 1
ATOM 10535 N N . LEU B 1 622 ? -2.365 34.25 -5.586 1 96.69 622 LEU B N 1
ATOM 10536 C CA . LEU B 1 622 ? -2.795 33.312 -4.562 1 96.69 622 LEU B CA 1
ATOM 10537 C C . LEU B 1 622 ? -1.597 32.625 -3.916 1 96.69 622 LEU B C 1
ATOM 10539 O O . LEU B 1 622 ? -1.583 32.406 -2.701 1 96.69 622 LEU B O 1
ATOM 10543 N N . THR B 1 623 ? -0.588 32.312 -4.727 1 97.94 623 THR B N 1
ATOM 10544 C CA . THR B 1 623 ? 0.514 31.5 -4.25 1 97.94 623 THR B CA 1
ATOM 10545 C C . THR B 1 623 ? 1.713 32.344 -3.867 1 97.94 623 THR B C 1
ATOM 10547 O O . THR B 1 623 ? 2.805 31.844 -3.625 1 97.94 623 THR B O 1
ATOM 10550 N N . LEU B 1 624 ? 1.604 33.688 -3.779 1 98.12 624 LEU B N 1
ATOM 10551 C CA . LEU B 1 624 ? 2.711 34.625 -3.689 1 98.12 624 LEU B CA 1
ATOM 10552 C C . LEU B 1 624 ? 3.557 34.344 -2.449 1 98.12 624 LEU B C 1
ATOM 10554 O O . LEU B 1 624 ? 4.785 34.281 -2.533 1 98.12 624 LEU B O 1
ATOM 10558 N N . ASP B 1 625 ? 2.928 34.156 -1.275 1 97.69 625 ASP B N 1
ATOM 10559 C CA . ASP B 1 625 ? 3.666 33.938 -0.035 1 97.69 625 ASP B CA 1
ATOM 10560 C C . ASP B 1 625 ? 4.59 32.719 -0.143 1 97.69 625 ASP B C 1
ATOM 10562 O O . ASP B 1 625 ? 5.77 32.812 0.206 1 97.69 625 ASP B O 1
ATOM 10566 N N . GLU B 1 626 ? 4.031 31.656 -0.68 1 98 626 GLU B N 1
ATOM 10567 C CA . GLU B 1 626 ? 4.773 30.406 -0.796 1 98 626 GLU B CA 1
ATOM 10568 C C . GLU B 1 626 ? 5.891 30.516 -1.831 1 98 626 GLU B C 1
ATOM 10570 O O . GLU B 1 626 ? 6.969 29.953 -1.649 1 98 626 GLU B O 1
ATOM 10575 N N . ASN B 1 627 ? 5.613 31.281 -2.869 1 98.25 627 ASN B N 1
ATOM 10576 C CA . ASN B 1 627 ? 6.598 31.453 -3.932 1 98.25 627 ASN B CA 1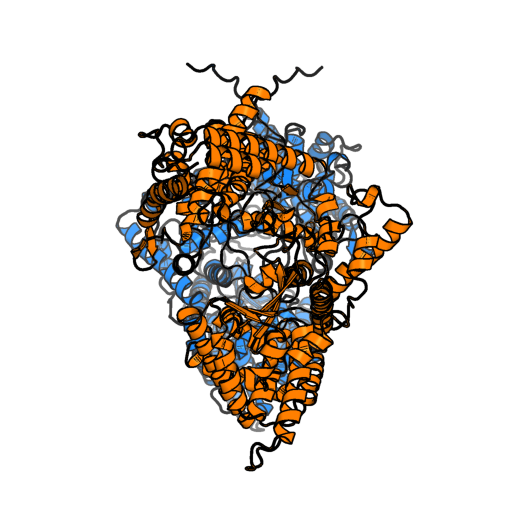
ATOM 10577 C C . ASN B 1 627 ? 7.816 32.219 -3.447 1 98.25 627 ASN B C 1
ATOM 10579 O O . ASN B 1 627 ? 8.953 31.875 -3.768 1 98.25 627 ASN B O 1
ATOM 10583 N N . ILE B 1 628 ? 7.535 33.281 -2.689 1 97.81 628 ILE B N 1
ATOM 10584 C CA . ILE B 1 628 ? 8.602 34.062 -2.105 1 97.81 628 ILE B CA 1
ATOM 10585 C C . ILE B 1 628 ? 9.422 33.219 -1.141 1 97.81 628 ILE B C 1
ATOM 10587 O O . ILE B 1 628 ? 10.656 33.25 -1.161 1 97.81 628 ILE B O 1
ATOM 10591 N N . ALA B 1 629 ? 8.734 32.438 -0.348 1 98.12 629 ALA B N 1
ATOM 10592 C CA . ALA B 1 629 ? 9.391 31.594 0.654 1 98.12 629 ALA B CA 1
ATOM 10593 C C . ALA B 1 629 ? 10.266 30.531 -0.005 1 98.12 629 ALA B C 1
ATOM 10595 O O . ALA B 1 629 ? 11.375 30.266 0.456 1 98.12 629 ALA B O 1
ATOM 10596 N N . ASP B 1 630 ? 9.797 29.938 -1.079 1 98 630 ASP B N 1
ATOM 10597 C CA . ASP B 1 630 ? 10.578 28.938 -1.798 1 98 630 ASP B CA 1
ATOM 10598 C C . ASP B 1 630 ? 11.867 29.547 -2.354 1 98 630 ASP B C 1
ATOM 10600 O O . ASP B 1 630 ? 12.945 28.969 -2.195 1 98 630 ASP B O 1
ATOM 10604 N N . ALA B 1 631 ? 11.727 30.672 -3.012 1 97.5 631 ALA B N 1
ATOM 10605 C CA . ALA B 1 631 ? 12.875 31.328 -3.631 1 97.5 631 ALA B CA 1
ATOM 10606 C C . ALA B 1 631 ? 13.906 31.734 -2.58 1 97.5 631 ALA B C 1
ATOM 10608 O O . ALA B 1 631 ? 15.102 31.484 -2.746 1 97.5 631 ALA B O 1
ATOM 10609 N N . GLY B 1 632 ? 13.422 32.375 -1.537 1 96.75 632 GLY B N 1
ATOM 10610 C CA . GLY B 1 632 ? 14.312 32.781 -0.458 1 96.75 632 GLY B CA 1
ATOM 10611 C C . GLY B 1 632 ? 14.93 31.594 0.259 1 96.75 632 GLY B C 1
ATOM 10612 O O . GLY B 1 632 ? 16.078 31.656 0.7 1 96.75 632 GLY B O 1
ATOM 10613 N N . GLY B 1 633 ? 14.188 30.531 0.415 1 97.56 633 GLY B N 1
ATOM 10614 C CA . GLY B 1 633 ? 14.641 29.344 1.126 1 97.56 633 GLY B CA 1
ATOM 10615 C C . GLY B 1 633 ? 15.789 28.625 0.433 1 97.56 633 GLY B C 1
ATOM 10616 O O . GLY B 1 633 ? 16.828 28.375 1.047 1 97.56 633 GLY B O 1
ATOM 10617 N N . VAL B 1 634 ? 15.641 28.375 -0.85 1 97.81 634 VAL B N 1
ATOM 10618 C CA . VAL B 1 634 ? 16.641 27.625 -1.593 1 97.81 634 VAL B CA 1
ATOM 10619 C C . VAL B 1 634 ? 17.922 28.453 -1.7 1 97.81 634 VAL B C 1
ATOM 10621 O O . VAL B 1 634 ? 19.031 27.938 -1.494 1 97.81 634 VAL B O 1
ATOM 10624 N N . SER B 1 635 ? 17.797 29.734 -1.922 1 97 635 SER B N 1
ATOM 10625 C CA . SER B 1 635 ? 18.953 30.609 -2.078 1 97 635 SER B CA 1
ATOM 10626 C C . SER B 1 635 ? 19.734 30.75 -0.769 1 97 635 SER B C 1
ATOM 10628 O O . SER B 1 635 ? 20.953 30.656 -0.751 1 97 635 SER B O 1
ATOM 10630 N N . SER B 1 636 ? 18.953 30.969 0.31 1 97.56 636 SER B N 1
ATOM 10631 C CA . SER B 1 636 ? 19.609 31.125 1.604 1 97.56 636 SER B CA 1
ATOM 10632 C C . SER B 1 636 ? 20.312 29.844 2.033 1 97.56 636 SER B C 1
ATOM 10634 O O . SER B 1 636 ? 21.422 29.891 2.586 1 97.56 636 SER B O 1
ATOM 10636 N N . SER B 1 637 ? 19.672 28.734 1.774 1 98.62 637 SER B N 1
ATOM 10637 C CA . SER B 1 637 ? 20.266 27.453 2.146 1 98.62 637 SER B CA 1
ATOM 10638 C C . SER B 1 637 ? 21.516 27.156 1.329 1 98.62 637 SER B C 1
ATOM 10640 O O . SER B 1 637 ? 22.5 26.641 1.859 1 98.62 637 SER B O 1
ATOM 10642 N N . TYR B 1 638 ? 21.484 27.453 0.031 1 98.56 638 TYR B N 1
ATOM 10643 C CA . TYR B 1 638 ? 22.625 27.219 -0.836 1 98.56 638 TYR B CA 1
ATOM 10644 C C . TYR B 1 638 ? 23.828 28.031 -0.377 1 98.56 638 TYR B C 1
ATOM 10646 O O . TYR B 1 638 ? 24.938 27.5 -0.272 1 98.56 638 TYR B O 1
ATOM 10654 N N . GLU B 1 639 ? 23.656 29.297 -0.11 1 97.81 639 GLU B N 1
ATOM 10655 C CA . GLU B 1 639 ? 24.734 30.172 0.332 1 97.81 639 GLU B CA 1
ATOM 10656 C C . GLU B 1 639 ? 25.266 29.734 1.696 1 97.81 639 GLU B C 1
ATOM 10658 O O . GLU B 1 639 ? 26.469 29.781 1.941 1 97.81 639 GLU B O 1
ATOM 10663 N N . ALA B 1 640 ? 24.312 29.375 2.561 1 98.62 640 ALA B N 1
ATOM 10664 C CA . ALA B 1 640 ? 24.719 28.859 3.863 1 98.62 640 ALA B CA 1
ATOM 10665 C C . ALA B 1 640 ? 25.594 27.609 3.711 1 98.62 640 ALA B C 1
ATOM 10667 O O . ALA B 1 640 ? 26.594 27.469 4.41 1 98.62 640 ALA B O 1
ATOM 10668 N N . TRP B 1 641 ? 25.234 26.703 2.824 1 98.69 641 TRP B N 1
ATOM 10669 C CA . TRP B 1 641 ? 25.969 25.469 2.592 1 98.69 641 TRP B CA 1
ATOM 10670 C C . TRP B 1 641 ? 27.359 25.75 2.045 1 98.69 641 TRP B C 1
ATOM 10672 O O . TRP B 1 641 ? 28.344 25.141 2.475 1 98.69 641 TRP B O 1
ATOM 10682 N N . LYS B 1 642 ? 27.453 26.641 1.092 1 98.19 642 LYS B N 1
ATOM 10683 C CA . LYS B 1 642 ? 28.75 26.984 0.509 1 98.19 642 LYS B CA 1
ATOM 10684 C C . LYS B 1 642 ? 29.703 27.531 1.568 1 98.19 642 LYS B C 1
ATOM 10686 O O . LYS B 1 642 ? 30.891 27.172 1.585 1 98.19 642 LYS B O 1
ATOM 10691 N N . LYS B 1 643 ? 29.203 28.359 2.391 1 97.44 643 LYS B N 1
ATOM 10692 C CA . LYS B 1 643 ? 30.016 28.875 3.482 1 97.44 643 LYS B CA 1
ATOM 10693 C C . LYS B 1 643 ? 30.438 27.766 4.434 1 97.44 643 LYS B C 1
ATOM 10695 O O . LYS B 1 643 ? 31.594 27.719 4.867 1 97.44 643 LYS B O 1
ATOM 10700 N N . TRP B 1 644 ? 29.422 26.984 4.754 1 96.75 644 TRP B N 1
ATOM 10701 C CA . TRP B 1 644 ? 29.688 25.844 5.629 1 96.75 644 TRP B CA 1
ATOM 10702 C C . TRP B 1 644 ? 30.766 24.953 5.031 1 96.75 644 TRP B C 1
ATOM 10704 O O . TRP B 1 644 ? 31.688 24.516 5.734 1 96.75 644 TRP B O 1
ATOM 10714 N N . GLU B 1 645 ? 30.625 24.625 3.76 1 97.06 645 GLU B N 1
ATOM 10715 C CA . GLU B 1 645 ? 31.578 23.75 3.066 1 97.06 645 GLU B CA 1
ATOM 10716 C C . GLU B 1 645 ? 32.969 24.359 3.047 1 97.06 645 GLU B C 1
ATOM 10718 O O . GLU B 1 645 ? 33.969 23.656 3.166 1 97.06 645 GLU B O 1
ATOM 10723 N N . ASP B 1 646 ? 33.094 25.625 2.877 1 96.25 646 ASP B N 1
ATOM 10724 C CA . ASP B 1 646 ? 34.375 26.328 2.893 1 96.25 646 ASP B CA 1
ATOM 10725 C C . ASP B 1 646 ? 35.062 26.188 4.246 1 96.25 646 ASP B C 1
ATOM 10727 O O . ASP B 1 646 ? 36.312 26.094 4.312 1 96.25 646 ASP B O 1
ATOM 10731 N N . GLU B 1 647 ? 34.281 26.141 5.203 1 95.5 647 GLU B N 1
ATOM 10732 C CA . GLU B 1 647 ? 34.812 26.062 6.562 1 95.5 647 GLU B CA 1
ATOM 10733 C C . GLU B 1 647 ? 35.094 24.625 6.965 1 95.5 647 GLU B C 1
ATOM 10735 O O . GLU B 1 647 ? 36.094 24.328 7.609 1 95.5 647 GLU B O 1
ATOM 10740 N N . LYS B 1 648 ? 34.156 23.703 6.59 1 95.12 648 LYS B N 1
ATOM 10741 C CA . LYS B 1 648 ? 34.188 22.359 7.141 1 95.12 648 LYS B CA 1
ATOM 10742 C C . LYS B 1 648 ? 34.781 21.359 6.137 1 95.12 648 LYS B C 1
ATOM 10744 O O . LYS B 1 648 ? 35.188 20.25 6.508 1 95.12 648 LYS B O 1
ATOM 10749 N N . GLY B 1 649 ? 34.875 21.75 4.891 1 95.44 649 GLY B N 1
ATOM 10750 C CA . GLY B 1 649 ? 35.406 20.875 3.859 1 95.44 649 GLY B CA 1
ATOM 10751 C C . GLY B 1 649 ? 34.344 20.203 3.023 1 95.44 649 GLY B C 1
ATOM 10752 O O . GLY B 1 649 ? 33.156 20.203 3.391 1 95.44 649 GLY B O 1
ATOM 10753 N N . LYS B 1 650 ? 34.781 19.578 1.966 1 95.38 650 LYS B N 1
ATOM 10754 C CA . LYS B 1 650 ? 33.875 18.938 1.02 1 95.38 650 LYS B CA 1
ATOM 10755 C C . LYS B 1 650 ? 33.438 17.562 1.518 1 95.38 650 LYS B C 1
ATOM 10757 O O . LYS B 1 650 ? 34.25 16.797 2.047 1 95.38 650 LYS B O 1
ATOM 10762 N N . ALA B 1 651 ? 32.188 17.25 1.352 1 96.69 651 ALA B N 1
ATOM 10763 C CA . ALA B 1 651 ? 31.641 15.938 1.689 1 96.69 651 ALA B CA 1
ATOM 10764 C C . ALA B 1 651 ? 32 14.906 0.619 1 96.69 651 ALA B C 1
ATOM 10766 O O . ALA B 1 651 ? 32.438 15.266 -0.472 1 96.69 651 ALA B O 1
ATOM 10767 N N . LYS B 1 652 ? 31.797 13.656 0.949 1 96.31 652 LYS B N 1
ATOM 10768 C CA . LYS B 1 652 ? 32.062 12.562 0.021 1 96.31 652 LYS B CA 1
ATOM 10769 C C . LYS B 1 652 ? 31 12.484 -1.068 1 96.31 652 LYS B C 1
ATOM 10771 O O . LYS B 1 652 ? 29.906 13.023 -0.909 1 96.31 652 LYS B O 1
ATOM 10776 N N . ASN B 1 653 ? 31.422 11.883 -2.186 1 96.94 653 ASN B N 1
ATOM 10777 C CA . ASN B 1 653 ? 30.484 11.633 -3.277 1 96.94 653 ASN B CA 1
ATOM 10778 C C . ASN B 1 653 ? 29.547 10.469 -2.955 1 96.94 653 ASN B C 1
ATOM 10780 O O . ASN B 1 653 ? 29.859 9.633 -2.105 1 96.94 653 ASN B O 1
ATOM 10784 N N . LEU B 1 654 ? 28.406 10.438 -3.625 1 97.62 654 LEU B N 1
ATOM 10785 C CA . LEU B 1 654 ? 27.469 9.328 -3.479 1 97.62 654 LEU B CA 1
ATOM 10786 C C . LEU B 1 654 ? 27.719 8.266 -4.543 1 97.62 654 LEU B C 1
ATOM 10788 O O . LEU B 1 654 ? 28.016 8.594 -5.695 1 97.62 654 LEU B O 1
ATOM 10792 N N . PRO B 1 655 ? 27.594 6.992 -4.168 1 97.12 655 PRO B N 1
ATOM 10793 C CA . PRO B 1 655 ? 27.734 5.953 -5.191 1 97.12 655 PRO B CA 1
ATOM 10794 C C . PRO B 1 655 ? 26.641 6.031 -6.262 1 97.12 655 PRO B C 1
ATOM 10796 O O . PRO B 1 655 ? 25.469 6.18 -5.941 1 97.12 655 PRO B O 1
ATOM 10799 N N . GLY B 1 656 ? 27.047 5.949 -7.492 1 96.81 656 GLY B N 1
ATOM 10800 C CA . GLY B 1 656 ? 26.125 5.98 -8.609 1 96.81 656 GLY B CA 1
ATOM 10801 C C . GLY B 1 656 ? 25.797 7.387 -9.078 1 96.81 656 GLY B C 1
ATOM 10802 O O . GLY B 1 656 ? 25.141 7.57 -10.109 1 96.81 656 GLY B O 1
ATOM 10803 N N . LEU B 1 657 ? 26.281 8.359 -8.344 1 97.88 657 LEU B N 1
ATOM 10804 C CA . LEU B 1 657 ? 25.953 9.75 -8.656 1 97.88 657 LEU B CA 1
ATOM 10805 C C . LEU B 1 657 ? 27.203 10.578 -8.859 1 97.88 657 LEU B C 1
ATOM 10807 O O . LEU B 1 657 ? 27.203 11.789 -8.656 1 97.88 657 LEU B O 1
ATOM 10811 N N . GLN B 1 658 ? 28.266 9.938 -9.25 1 94.31 658 GLN B N 1
ATOM 10812 C CA . GLN B 1 658 ? 29.562 10.57 -9.383 1 94.31 658 GLN B CA 1
ATOM 10813 C C . GLN B 1 658 ? 29.594 11.531 -10.57 1 94.31 658 GLN B C 1
ATOM 10815 O O . GLN B 1 658 ? 30.453 12.406 -10.656 1 94.31 658 GLN B O 1
ATOM 10820 N N . GLY B 1 659 ? 28.656 11.359 -11.414 1 94.81 659 GLY B N 1
ATOM 10821 C CA . GLY B 1 659 ? 28.578 12.242 -12.57 1 94.81 659 GLY B CA 1
ATOM 10822 C C . GLY B 1 659 ? 28.016 13.609 -12.242 1 94.81 659 GLY B C 1
ATOM 10823 O O . GLY B 1 659 ? 28.141 14.539 -13.039 1 94.81 659 GLY B O 1
ATOM 10824 N N . PHE B 1 660 ? 27.531 13.836 -11.078 1 97.94 660 PHE B N 1
ATOM 10825 C CA . PHE B 1 660 ? 26.969 15.109 -10.641 1 97.94 660 PHE B CA 1
ATOM 10826 C C . PHE B 1 660 ? 27.938 15.836 -9.703 1 97.94 660 PHE B C 1
ATOM 10828 O O . PHE B 1 660 ? 28.594 15.203 -8.875 1 97.94 660 PHE B O 1
ATOM 10835 N N . THR B 1 661 ? 28.016 17.109 -9.867 1 98.19 661 THR B N 1
ATOM 10836 C CA . THR B 1 661 ? 28.688 17.906 -8.852 1 98.19 661 THR B CA 1
ATOM 10837 C C . THR B 1 661 ? 27.859 17.984 -7.574 1 98.19 661 THR B C 1
ATOM 10839 O O . THR B 1 661 ? 26.656 17.688 -7.59 1 98.19 661 THR B O 1
ATOM 10842 N N . HIS B 1 662 ? 28.531 18.344 -6.465 1 98.31 662 HIS B N 1
ATOM 10843 C CA . HIS B 1 662 ? 27.781 18.516 -5.219 1 98.31 662 HIS B CA 1
ATOM 10844 C C . HIS B 1 662 ? 26.75 19.625 -5.344 1 98.31 662 HIS B C 1
ATOM 10846 O O . HIS B 1 662 ? 25.656 19.531 -4.754 1 98.31 662 HIS B O 1
ATOM 10852 N N . GLU B 1 663 ? 27.016 20.688 -6.105 1 98.62 663 GLU B N 1
ATOM 10853 C CA . GLU B 1 663 ? 26.047 21.766 -6.363 1 98.62 663 GLU B CA 1
ATOM 10854 C C . GLU B 1 663 ? 24.812 21.234 -7.086 1 98.62 663 GLU B C 1
ATOM 10856 O O . GLU B 1 663 ? 23.688 21.578 -6.734 1 98.62 663 GLU B O 1
ATOM 10861 N N . GLN B 1 664 ? 25.062 20.406 -8.078 1 98.75 664 GLN B N 1
ATOM 10862 C CA . GLN B 1 664 ? 23.938 19.812 -8.797 1 98.75 664 GLN B CA 1
ATOM 10863 C C . GLN B 1 664 ? 23.109 18.922 -7.875 1 98.75 664 GLN B C 1
ATOM 10865 O O . GLN B 1 664 ? 21.875 18.984 -7.902 1 98.75 664 GLN B O 1
ATOM 10870 N N . LEU B 1 665 ? 23.75 18.125 -7.031 1 98.81 665 LEU B N 1
ATOM 10871 C CA . LEU B 1 665 ? 23.031 17.219 -6.137 1 98.81 665 LEU B CA 1
ATOM 10872 C C . LEU B 1 665 ? 22.25 18 -5.086 1 98.81 665 LEU B C 1
ATOM 10874 O O . LEU B 1 665 ? 21.188 17.562 -4.652 1 98.81 665 LEU B O 1
ATOM 10878 N N . PHE B 1 666 ? 22.797 19.203 -4.711 1 98.75 666 PHE B N 1
ATOM 10879 C CA . PHE B 1 666 ? 22.031 20.094 -3.842 1 98.75 666 PHE B CA 1
ATOM 10880 C C . PHE B 1 666 ? 20.672 20.406 -4.445 1 98.75 666 PHE B C 1
ATOM 10882 O O . PHE B 1 666 ? 19.641 20.25 -3.785 1 98.75 666 PHE B O 1
ATOM 10889 N N . PHE B 1 667 ? 20.641 20.75 -5.648 1 98.88 667 PHE B N 1
ATOM 10890 C CA . PHE B 1 667 ? 19.406 21.172 -6.301 1 98.88 667 PHE B CA 1
ATOM 10891 C C . PHE B 1 667 ? 18.547 19.984 -6.668 1 98.88 667 PHE B C 1
ATOM 10893 O O . PHE B 1 667 ? 17.312 20.078 -6.656 1 98.88 667 PHE B O 1
ATOM 10900 N N . ILE B 1 668 ? 19.141 18.828 -6.996 1 98.69 668 ILE B N 1
ATOM 10901 C CA . ILE B 1 668 ? 18.391 17.594 -7.215 1 98.69 668 ILE B CA 1
ATOM 10902 C C . ILE B 1 668 ? 17.625 17.234 -5.941 1 98.69 668 ILE B C 1
ATOM 10904 O O . ILE B 1 668 ? 16.453 16.875 -5.996 1 98.69 668 ILE B O 1
ATOM 10908 N N . LYS B 1 669 ? 18.297 17.391 -4.809 1 98.5 669 LYS B N 1
ATOM 10909 C CA . LYS B 1 669 ? 17.656 17.094 -3.531 1 98.5 669 LYS B CA 1
ATOM 10910 C C . LYS B 1 669 ? 16.5 18.047 -3.26 1 98.5 669 LYS B C 1
ATOM 10912 O O . LYS B 1 669 ? 15.438 17.641 -2.791 1 98.5 669 LYS B O 1
ATOM 10917 N N . TRP B 1 670 ? 16.672 19.328 -3.566 1 98.19 670 TRP B N 1
ATOM 10918 C CA . TRP B 1 670 ? 15.578 20.281 -3.482 1 98.19 670 TRP B CA 1
ATOM 10919 C C . TRP B 1 670 ? 14.383 19.812 -4.309 1 98.19 670 TRP B C 1
ATOM 10921 O O . TRP B 1 670 ? 13.258 19.719 -3.801 1 98.19 670 TRP B O 1
ATOM 10931 N N . GLY B 1 671 ? 14.656 19.547 -5.566 1 98.12 671 GLY B N 1
ATOM 10932 C CA . GLY B 1 671 ? 13.586 19.125 -6.457 1 98.12 671 GLY B CA 1
ATOM 10933 C C . GLY B 1 671 ? 12.844 17.891 -5.969 1 98.12 671 GLY B C 1
ATOM 10934 O O . GLY B 1 671 ? 11.609 17.859 -5.969 1 98.12 671 GLY B O 1
ATOM 10935 N N . GLN B 1 672 ? 13.578 16.922 -5.477 1 97.5 672 GLN B N 1
ATOM 10936 C CA . GLN B 1 672 ? 12.984 15.641 -5.125 1 97.5 672 GLN B CA 1
ATOM 10937 C C . GLN B 1 672 ? 12.242 15.719 -3.795 1 97.5 672 GLN B C 1
ATOM 10939 O O . GLN B 1 672 ? 11.461 14.828 -3.455 1 97.5 672 GLN B O 1
ATOM 10944 N N . THR B 1 673 ? 12.469 16.766 -3.053 1 96.69 673 THR B N 1
ATOM 10945 C CA . THR B 1 673 ? 11.641 17.031 -1.881 1 96.69 673 THR B CA 1
ATOM 10946 C C . THR B 1 673 ? 10.203 17.312 -2.287 1 96.69 673 THR B C 1
ATOM 10948 O O . THR B 1 673 ? 9.266 17.016 -1.542 1 96.69 673 THR B O 1
ATOM 10951 N N . TRP B 1 674 ? 10.016 17.781 -3.533 1 96.81 674 TRP B N 1
ATOM 10952 C CA . TRP B 1 674 ? 8.695 18.234 -3.955 1 96.81 674 TRP B CA 1
ATOM 10953 C C . TRP B 1 674 ? 8.133 17.344 -5.047 1 96.81 674 TRP B C 1
ATOM 10955 O O . TRP B 1 674 ? 7.07 17.625 -5.609 1 96.81 674 TRP B O 1
ATOM 10965 N N . CYS B 1 675 ? 8.922 16.25 -5.441 1 97.44 675 CYS B N 1
ATOM 10966 C CA . CYS B 1 675 ? 8.328 15.305 -6.371 1 97.44 675 CYS B CA 1
ATOM 10967 C C . CYS B 1 675 ? 6.977 14.812 -5.863 1 97.44 675 CYS B C 1
ATOM 10969 O O . CYS B 1 675 ? 6.746 14.758 -4.656 1 97.44 675 CYS B O 1
ATOM 10971 N N . SER B 1 676 ? 6.074 14.523 -6.816 1 96.31 676 SER B N 1
ATOM 10972 C CA . SER B 1 676 ? 4.738 14.141 -6.371 1 96.31 676 SER B CA 1
ATOM 10973 C C . SER B 1 676 ? 4.059 13.234 -7.391 1 96.31 676 SER B C 1
ATOM 10975 O O . SER B 1 676 ? 4.492 13.156 -8.547 1 96.31 676 SER B O 1
ATOM 10977 N N . ASN B 1 677 ? 3.221 12.492 -6.965 1 95.25 677 ASN B N 1
ATOM 10978 C CA . ASN B 1 677 ? 2.229 11.727 -7.715 1 95.25 677 ASN B CA 1
ATOM 10979 C C . ASN B 1 677 ? 0.813 12.227 -7.441 1 95.25 677 ASN B C 1
ATOM 10981 O O . ASN B 1 677 ? 0.176 11.805 -6.473 1 95.25 677 ASN B O 1
ATOM 10985 N N . VAL B 1 678 ? 0.328 13.188 -8.32 1 93.94 678 VAL B N 1
ATOM 10986 C CA . VAL B 1 678 ? -0.96 13.852 -8.156 1 93.94 678 VAL B CA 1
ATOM 10987 C C . VAL B 1 678 ? -1.835 13.594 -9.383 1 93.94 678 VAL B C 1
ATOM 10989 O O . VAL B 1 678 ? -1.459 13.945 -10.5 1 93.94 678 VAL B O 1
ATOM 10992 N N . PRO B 1 679 ? -3 13.016 -9.156 1 89.56 679 PRO B N 1
ATOM 10993 C CA . PRO B 1 679 ? -3.906 12.875 -10.297 1 89.56 679 PRO B CA 1
ATOM 10994 C C . PRO B 1 679 ? -4.262 14.211 -10.945 1 89.56 679 PRO B C 1
ATOM 10996 O O . PRO B 1 679 ? -4.441 15.211 -10.242 1 89.56 679 PRO B O 1
ATOM 10999 N N . PRO B 1 680 ? -4.395 14.242 -12.188 1 89 680 PRO B N 1
ATOM 11000 C CA . PRO B 1 680 ? -4.617 15.5 -12.906 1 89 680 PRO B CA 1
ATOM 11001 C C . PRO B 1 680 ? -5.848 16.25 -12.414 1 89 680 PRO B C 1
ATOM 11003 O O . PRO B 1 680 ? -5.82 17.484 -12.297 1 89 680 PRO B O 1
ATOM 11006 N N . GLU B 1 681 ? -6.914 15.555 -12.102 1 88.44 681 GLU B N 1
ATOM 11007 C CA . GLU B 1 681 ? -8.133 16.219 -11.633 1 88.44 681 GLU B CA 1
ATOM 11008 C C . GLU B 1 681 ? -7.898 16.922 -10.305 1 88.44 681 GLU B C 1
ATOM 11010 O O . GLU B 1 681 ? -8.406 18.031 -10.094 1 88.44 681 GLU B O 1
ATOM 11015 N N . LEU B 1 682 ? -7.168 16.312 -9.484 1 91.12 682 LEU B N 1
ATOM 11016 C CA . LEU B 1 682 ? -6.824 16.938 -8.219 1 91.12 682 LEU B CA 1
ATOM 11017 C C . LEU B 1 682 ? -5.918 18.141 -8.43 1 91.12 682 LEU B C 1
ATOM 11019 O O . LEU B 1 682 ? -6.059 19.172 -7.754 1 91.12 682 LEU B O 1
ATOM 11023 N N . GLY B 1 683 ? -4.988 18.016 -9.375 1 92.19 683 GLY B N 1
ATOM 11024 C CA . GLY B 1 683 ? -4.129 19.141 -9.703 1 92.19 683 GLY B CA 1
ATOM 11025 C C . GLY B 1 683 ? -4.898 20.391 -10.07 1 92.19 683 GLY B C 1
ATOM 11026 O O . GLY B 1 683 ? -4.543 21.5 -9.648 1 92.19 683 GLY B O 1
ATOM 11027 N N . LEU B 1 684 ? -5.941 20.234 -10.773 1 92.38 684 LEU B N 1
ATOM 11028 C CA . LEU B 1 684 ? -6.762 21.359 -11.203 1 92.38 684 LEU B CA 1
ATOM 11029 C C . LEU B 1 684 ? -7.527 21.953 -10.023 1 92.38 684 LEU B C 1
ATOM 11031 O O . LEU B 1 684 ? -7.637 23.172 -9.898 1 92.38 684 LEU B O 1
ATOM 11035 N N . THR B 1 685 ? -8.023 21.062 -9.188 1 90.44 685 THR B N 1
ATOM 11036 C CA . THR B 1 685 ? -8.75 21.516 -8.008 1 90.44 685 THR B CA 1
ATOM 11037 C C . THR B 1 685 ? -7.84 22.328 -7.082 1 90.44 685 THR B C 1
ATOM 11039 O O . THR B 1 685 ? -8.25 23.344 -6.535 1 90.44 685 THR B O 1
ATOM 11042 N N . LEU B 1 686 ? -6.66 21.875 -6.941 1 91.69 686 LEU B N 1
ATOM 11043 C CA . LEU B 1 686 ? -5.707 22.531 -6.051 1 91.69 686 LEU B CA 1
ATOM 11044 C C . LEU B 1 686 ? -5.324 23.906 -6.582 1 91.69 686 LEU B C 1
ATOM 11046 O O . LEU B 1 686 ? -5.047 24.828 -5.801 1 91.69 686 LEU B O 1
ATOM 11050 N N . LEU B 1 687 ? -5.367 24.141 -7.848 1 93.19 687 LEU B N 1
ATOM 11051 C CA . LEU B 1 687 ? -5.016 25.422 -8.461 1 93.19 687 LEU B CA 1
ATOM 11052 C C . LEU B 1 687 ? -5.996 26.5 -8.039 1 93.19 687 LEU B C 1
ATOM 11054 O O . LEU B 1 687 ? -5.648 27.688 -8.031 1 93.19 687 LEU B O 1
ATOM 11058 N N . GLU B 1 688 ? -7.156 26.062 -7.676 1 88.44 688 GLU B N 1
ATOM 11059 C CA . GLU B 1 688 ? -8.211 27.031 -7.375 1 88.44 688 GLU B CA 1
ATOM 11060 C C . GLU B 1 688 ? -8.07 27.578 -5.961 1 88.44 688 GLU B C 1
ATOM 11062 O O . GLU B 1 688 ? -8.352 28.75 -5.715 1 88.44 688 GLU B O 1
ATOM 11067 N N . ASP B 1 689 ? -7.59 26.688 -5.027 1 87 689 ASP B N 1
ATOM 11068 C CA . ASP B 1 689 ? -7.719 27.156 -3.648 1 87 689 ASP B CA 1
ATOM 11069 C C . ASP B 1 689 ? -6.422 26.938 -2.873 1 87 689 ASP B C 1
ATOM 11071 O O . ASP B 1 689 ? -6.234 27.516 -1.8 1 87 689 ASP B O 1
ATOM 11075 N N . ASP B 1 690 ? -5.555 26.203 -3.418 1 91.19 690 ASP B N 1
ATOM 11076 C CA . ASP B 1 690 ? -4.328 25.906 -2.676 1 91.19 690 ASP B CA 1
ATOM 11077 C C . ASP B 1 690 ? -3.344 27.078 -2.771 1 91.19 690 ASP B C 1
ATOM 11079 O O . ASP B 1 690 ? -3.041 27.547 -3.869 1 91.19 690 ASP B O 1
ATOM 11083 N N . VAL B 1 691 ? -2.834 27.469 -1.631 1 94.62 691 VAL B N 1
ATOM 11084 C CA . VAL B 1 691 ? -1.909 28.609 -1.604 1 94.62 691 VAL B CA 1
ATOM 11085 C C . VAL B 1 691 ? -0.539 28.156 -2.109 1 94.62 691 VAL B C 1
ATOM 11087 O O . VAL B 1 691 ? 0.318 29 -2.412 1 94.62 691 VAL B O 1
ATOM 11090 N N . HIS B 1 692 ? -0.302 26.891 -2.176 1 95.81 692 HIS B N 1
ATOM 11091 C CA . HIS B 1 692 ? 0.95 26.375 -2.719 1 95.81 692 HIS B CA 1
ATOM 11092 C C . HIS B 1 692 ? 0.859 26.188 -4.23 1 95.81 692 HIS B C 1
ATOM 11094 O O . HIS B 1 692 ? -0.165 25.734 -4.742 1 95.81 692 HIS B O 1
ATOM 11100 N N . SER B 1 693 ? 1.844 26.578 -4.863 1 97.19 693 SER B N 1
ATOM 11101 C CA . SER B 1 693 ? 1.938 26.297 -6.293 1 97.19 693 SER B CA 1
ATOM 11102 C C . SER B 1 693 ? 2.055 24.797 -6.551 1 97.19 693 SER B C 1
ATOM 11104 O O . SER B 1 693 ? 2.482 24.047 -5.676 1 97.19 693 SER B O 1
ATOM 11106 N N . PRO B 1 694 ? 1.606 24.344 -7.812 1 95.94 694 PRO B N 1
ATOM 11107 C CA . PRO B 1 694 ? 1.783 22.922 -8.117 1 95.94 694 PRO B CA 1
ATOM 11108 C C . PRO B 1 694 ? 3.248 22.484 -8.094 1 95.94 694 PRO B C 1
ATOM 11110 O O . PRO B 1 694 ? 4.137 23.297 -8.367 1 95.94 694 PRO B O 1
ATOM 11113 N N . ALA B 1 695 ? 3.498 21.219 -7.852 1 94.25 695 ALA B N 1
ATOM 11114 C CA . ALA B 1 695 ? 4.82 20.656 -7.59 1 94.25 695 ALA B CA 1
ATOM 11115 C C . ALA B 1 695 ? 5.793 21 -8.719 1 94.25 695 ALA B C 1
ATOM 11117 O O . ALA B 1 695 ? 6.926 21.406 -8.461 1 94.25 695 ALA B O 1
ATOM 11118 N N . PRO B 1 696 ? 5.383 20.891 -9.977 1 94.88 696 PRO B N 1
ATOM 11119 C CA . PRO B 1 696 ? 6.344 21.219 -11.031 1 94.88 696 PRO B CA 1
ATOM 11120 C C . PRO B 1 696 ? 6.812 22.672 -10.953 1 94.88 696 PRO B C 1
ATOM 11122 O O . PRO B 1 696 ? 7.984 22.969 -11.211 1 94.88 696 PRO B O 1
ATOM 11125 N N . ALA B 1 697 ? 5.902 23.547 -10.586 1 96.94 697 ALA B N 1
ATOM 11126 C CA . ALA B 1 697 ? 6.27 24.953 -10.422 1 96.94 697 ALA B CA 1
ATOM 11127 C C . ALA B 1 697 ? 7.176 25.141 -9.211 1 96.94 697 ALA B C 1
ATOM 11129 O O . ALA B 1 697 ? 8.148 25.891 -9.266 1 96.94 697 ALA B O 1
ATOM 11130 N N . ARG B 1 698 ? 6.863 24.5 -8.117 1 96.88 698 ARG B N 1
ATOM 11131 C CA . ARG B 1 698 ? 7.664 24.609 -6.902 1 96.88 698 ARG B CA 1
ATOM 11132 C C . ARG B 1 698 ? 9.078 24.078 -7.133 1 96.88 698 ARG B C 1
ATOM 11134 O O . ARG B 1 698 ? 10.031 24.578 -6.531 1 96.88 698 ARG B O 1
ATOM 11141 N N . VAL B 1 699 ? 9.203 23.094 -7.992 1 97.25 699 VAL B N 1
ATOM 11142 C CA . VAL B 1 699 ? 10.492 22.484 -8.273 1 97.25 699 VAL B CA 1
ATOM 11143 C C . VAL B 1 699 ? 11.328 23.406 -9.148 1 97.25 699 VAL B C 1
ATOM 11145 O O . VAL B 1 699 ? 12.508 23.656 -8.867 1 97.25 699 VAL B O 1
ATOM 11148 N N . LEU B 1 700 ? 10.75 24.031 -10.117 1 96.94 700 LEU B N 1
ATOM 11149 C CA . LEU B 1 700 ? 11.5 24.672 -11.195 1 96.94 700 LEU B CA 1
ATOM 11150 C C . LEU B 1 700 ? 11.656 26.172 -10.93 1 96.94 700 LEU B C 1
ATOM 11152 O O . LEU B 1 700 ? 12.758 26.703 -11.062 1 96.94 700 LEU B O 1
ATOM 11156 N N . LEU B 1 701 ? 10.625 26.859 -10.57 1 97.62 701 LEU B N 1
ATOM 11157 C CA . LEU B 1 701 ? 10.586 28.312 -10.688 1 97.62 701 LEU B CA 1
ATOM 11158 C C . LEU B 1 701 ? 11.492 28.969 -9.641 1 97.62 701 LEU B C 1
ATOM 11160 O O . LEU B 1 701 ? 12.188 29.938 -9.938 1 97.62 701 LEU B O 1
ATOM 11164 N N . PRO B 1 702 ? 11.539 28.453 -8.414 1 97.88 702 PRO B N 1
ATOM 11165 C CA . PRO B 1 702 ? 12.508 29.031 -7.48 1 97.88 702 PRO B CA 1
ATOM 11166 C C . PRO B 1 702 ? 13.945 28.906 -7.977 1 97.88 702 PRO B C 1
ATOM 11168 O O . PRO B 1 702 ? 14.789 29.75 -7.668 1 97.88 702 PRO B O 1
ATOM 11171 N N . LEU B 1 703 ? 14.203 27.875 -8.734 1 97.69 703 LEU B N 1
ATOM 11172 C CA . LEU B 1 703 ? 15.555 27.625 -9.227 1 97.69 703 LEU B CA 1
ATOM 11173 C C . LEU B 1 703 ? 15.93 28.625 -10.312 1 97.69 703 LEU B C 1
ATOM 11175 O O . LEU B 1 703 ? 17.094 29.031 -10.414 1 97.69 703 LEU B O 1
ATOM 11179 N N . LYS B 1 704 ? 14.969 29.047 -11.062 1 96.19 704 LYS B N 1
ATOM 11180 C CA . LYS B 1 704 ? 15.195 30.109 -12.047 1 96.19 704 LYS B CA 1
ATOM 11181 C C . LYS B 1 704 ? 15.586 31.422 -11.367 1 96.19 704 LYS B C 1
ATOM 11183 O O . LYS B 1 704 ? 16.203 32.281 -11.984 1 96.19 704 LYS B O 1
ATOM 11188 N N . ASN B 1 705 ? 15.266 31.5 -10.148 1 96.19 705 ASN B N 1
ATOM 11189 C CA . ASN B 1 705 ? 15.547 32.688 -9.359 1 96.19 705 ASN B CA 1
ATOM 11190 C C . ASN B 1 705 ? 16.844 32.531 -8.562 1 96.19 705 ASN B C 1
ATOM 11192 O O . ASN B 1 705 ? 17.172 33.375 -7.734 1 96.19 705 ASN B O 1
ATOM 11196 N N . THR B 1 706 ? 17.578 31.469 -8.695 1 96.25 706 THR B N 1
ATOM 11197 C CA . THR B 1 706 ? 18.734 31.141 -7.883 1 96.25 706 THR B CA 1
ATOM 11198 C C . THR B 1 706 ? 20 31.094 -8.742 1 96.25 706 THR B C 1
ATOM 11200 O O . THR B 1 706 ? 20.172 30.172 -9.547 1 96.25 706 THR B O 1
ATOM 11203 N N . VAL B 1 707 ? 20.953 31.953 -8.5 1 95.81 707 VAL B N 1
ATOM 11204 C CA . VAL B 1 707 ? 22.203 32.062 -9.25 1 95.81 707 VAL B CA 1
ATOM 11205 C C . VAL B 1 707 ? 22.969 30.75 -9.148 1 95.81 707 VAL B C 1
ATOM 11207 O O . VAL B 1 707 ? 23.547 30.281 -10.141 1 95.81 707 VAL B O 1
ATOM 11210 N N . GLY B 1 708 ? 22.969 30.188 -7.973 1 96.88 708 GLY B N 1
ATOM 11211 C CA . GLY B 1 708 ? 23.672 28.938 -7.754 1 96.88 708 GLY B CA 1
ATOM 11212 C C . GLY B 1 708 ? 23.234 27.828 -8.695 1 96.88 708 GLY B C 1
ATOM 11213 O O . GLY B 1 708 ? 24.047 27.062 -9.188 1 96.88 708 GLY B O 1
ATOM 11214 N N . PHE B 1 709 ? 21.922 27.75 -8.977 1 97.81 709 PHE B N 1
ATOM 11215 C CA . PHE B 1 709 ? 21.391 26.75 -9.883 1 97.81 709 PHE B CA 1
ATOM 11216 C C . PHE B 1 709 ? 21.859 27 -11.312 1 97.81 709 PHE B C 1
ATOM 11218 O O . PHE B 1 709 ? 22.297 26.078 -12 1 97.81 709 PHE B O 1
ATOM 11225 N N . ASN B 1 710 ? 21.688 28.203 -11.703 1 97.25 710 ASN B N 1
ATOM 11226 C CA . ASN B 1 710 ? 22.062 28.578 -13.062 1 97.25 710 ASN B CA 1
ATOM 11227 C C . ASN B 1 710 ? 23.531 28.281 -13.352 1 97.25 710 ASN B C 1
ATOM 11229 O O . ASN B 1 710 ? 23.875 27.859 -14.453 1 97.25 710 ASN B O 1
ATOM 11233 N N . LYS B 1 711 ? 24.344 28.453 -12.391 1 97.88 711 LYS B N 1
ATOM 11234 C CA . LYS B 1 711 ? 25.766 28.141 -12.539 1 97.88 711 LYS B CA 1
ATOM 11235 C C . LYS B 1 711 ? 26.016 26.641 -12.523 1 97.88 711 LYS B C 1
ATOM 11237 O O . LYS B 1 711 ? 26.766 26.125 -13.352 1 97.88 711 LYS B O 1
ATOM 11242 N N . ALA B 1 712 ? 25.359 25.969 -11.594 1 98.25 712 ALA B N 1
ATOM 11243 C CA . ALA B 1 712 ? 25.594 24.531 -11.398 1 98.25 712 ALA B CA 1
ATOM 11244 C C .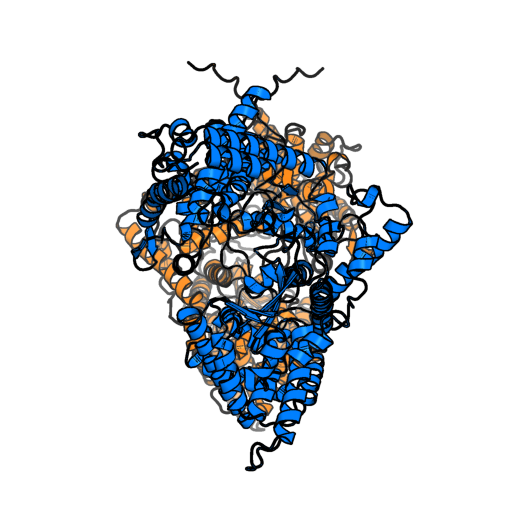 ALA B 1 712 ? 25.219 23.75 -12.656 1 98.25 712 ALA B C 1
ATOM 11246 O O . ALA B 1 712 ? 25.891 22.781 -13.008 1 98.25 712 ALA B O 1
ATOM 11247 N N . PHE B 1 713 ? 24.188 24.156 -13.336 1 98.06 713 PHE B N 1
ATOM 11248 C CA . PHE B 1 713 ? 23.703 23.422 -14.5 1 98.06 713 PHE B CA 1
ATOM 11249 C C . PHE B 1 713 ? 24.031 24.172 -15.781 1 98.06 713 PHE B C 1
ATOM 11251 O O . PHE B 1 713 ? 23.531 23.828 -16.859 1 98.06 713 PHE B O 1
ATOM 11258 N N . ASN B 1 714 ? 24.781 25.203 -15.703 1 97.12 714 ASN B N 1
ATOM 11259 C CA . ASN B 1 714 ? 25.266 25.984 -16.828 1 97.12 714 ASN B CA 1
ATOM 11260 C C . ASN B 1 714 ? 24.125 26.484 -17.703 1 97.12 714 ASN B C 1
ATOM 11262 O O . ASN B 1 714 ? 24.125 26.281 -18.922 1 97.12 714 ASN B O 1
ATOM 11266 N N . CYS B 1 715 ? 23.188 27.062 -17.078 1 97.44 715 CYS B N 1
ATOM 11267 C CA . CYS B 1 715 ? 22.062 27.641 -17.797 1 97.44 715 CYS B CA 1
ATOM 11268 C C . CYS B 1 715 ? 22.5 28.875 -18.594 1 97.44 715 CYS B C 1
ATOM 11270 O O . CYS B 1 715 ? 23.469 29.547 -18.219 1 97.44 715 CYS B O 1
ATOM 11272 N N . PRO B 1 716 ? 21.859 29.172 -19.672 1 94.62 716 PRO B N 1
ATOM 11273 C CA . PRO B 1 716 ? 22.266 30.297 -20.516 1 94.62 716 PRO B CA 1
ATOM 11274 C C . PRO B 1 716 ? 22.266 31.625 -19.766 1 94.62 716 PRO B C 1
ATOM 11276 O O . PRO B 1 716 ? 23.203 32.438 -19.906 1 94.62 716 PRO B O 1
ATOM 11279 N N . LYS B 1 717 ? 21.219 31.859 -19.016 1 93.06 717 LYS B N 1
ATOM 11280 C CA . LYS B 1 717 ? 21.141 33.062 -18.188 1 93.06 717 LYS B CA 1
ATOM 11281 C C . LYS B 1 717 ? 21.484 32.75 -16.734 1 93.06 717 LYS B C 1
ATOM 11283 O O . LYS B 1 717 ? 20.875 31.859 -16.125 1 93.06 717 LYS B O 1
ATOM 11288 N N . LYS B 1 718 ? 22.422 33.5 -16.172 1 93.19 718 LYS B N 1
ATOM 11289 C CA . LYS B 1 718 ? 22.859 33.219 -14.812 1 93.19 718 LYS B CA 1
ATOM 11290 C C . LYS B 1 718 ? 22.156 34.094 -13.789 1 93.19 718 LYS B C 1
ATOM 11292 O O . LYS B 1 718 ? 22.031 33.719 -12.617 1 93.19 718 LYS B O 1
ATOM 11297 N N . GLU B 1 719 ? 21.719 35.25 -14.234 1 93.94 719 GLU B N 1
ATOM 11298 C CA . GLU B 1 719 ? 21.031 36.156 -13.32 1 93.94 719 GLU B CA 1
ATOM 11299 C C . GLU B 1 719 ? 19.641 35.625 -12.961 1 93.94 719 GLU B C 1
ATOM 11301 O O . GLU B 1 719 ? 18.984 35 -13.781 1 93.94 719 GLU B O 1
ATOM 11306 N N . PRO B 1 720 ? 19.234 35.906 -11.68 1 94.94 720 PRO B N 1
ATOM 11307 C CA . PRO B 1 720 ? 17.906 35.469 -11.297 1 94.94 720 PRO B CA 1
ATOM 11308 C C . PRO B 1 720 ? 16.797 36.188 -12.047 1 94.94 720 PRO B C 1
ATOM 11310 O O . PRO B 1 720 ? 16.906 37.375 -12.328 1 94.94 720 PRO B O 1
ATOM 11313 N N . VAL B 1 721 ? 15.75 35.469 -12.32 1 95.44 721 VAL B N 1
ATOM 11314 C CA . VAL B 1 721 ? 14.586 36.094 -12.969 1 95.44 721 VAL B CA 1
ATOM 11315 C C . VAL B 1 721 ? 13.922 37.062 -12.016 1 95.44 721 VAL B C 1
ATOM 11317 O O . VAL B 1 721 ? 13.641 38.219 -12.391 1 95.44 721 VAL B O 1
ATOM 11320 N N . CYS B 1 722 ? 13.664 36.594 -10.836 1 96.06 722 CYS B N 1
ATOM 11321 C CA . CYS B 1 722 ? 13.109 37.406 -9.75 1 96.06 722 CYS B CA 1
ATOM 11322 C C . CYS B 1 722 ? 13.977 37.344 -8.508 1 96.06 722 CYS B C 1
ATOM 11324 O O . CYS B 1 722 ? 14.547 36.281 -8.211 1 96.06 722 CYS B O 1
ATOM 11326 N N . GLU B 1 723 ? 14.117 38.406 -7.816 1 92.69 723 GLU B N 1
ATOM 11327 C CA . GLU B 1 723 ? 14.875 38.438 -6.566 1 92.69 723 GLU B CA 1
ATOM 11328 C C . GLU B 1 723 ? 14.258 39.438 -5.574 1 92.69 723 GLU B C 1
ATOM 11330 O O . GLU B 1 723 ? 13.961 40.562 -5.93 1 92.69 723 GLU B O 1
ATOM 11335 N N . LEU B 1 724 ? 14.008 39 -4.453 1 93.81 724 LEU B N 1
ATOM 11336 C CA . LEU B 1 724 ? 13.453 39.844 -3.402 1 93.81 724 LEU B CA 1
ATOM 11337 C C . LEU B 1 724 ? 14.414 39.938 -2.223 1 93.81 724 LEU B C 1
ATOM 11339 O O . LEU B 1 724 ? 14.961 41 -1.951 1 93.81 724 LEU B O 1
ATOM 11343 N N . TRP B 1 725 ? 14.648 38.875 -1.58 1 88.38 725 TRP B N 1
ATOM 11344 C CA . TRP B 1 725 ? 15.617 38.875 -0.49 1 88.38 725 TRP B CA 1
ATOM 11345 C C . TRP B 1 725 ? 16.938 38.25 -0.949 1 88.38 725 TRP B C 1
ATOM 11347 O O . TRP B 1 725 ? 16.969 37.281 -1.71 1 88.38 725 TRP B O 1
#

pLDDT: mean 93.73, std 9.14, range [21.8, 98.88]

Organism: Fusarium proliferatum (strain ET1) (NCBI:txid1227346)

Solvent-accessible surface area (backbone atoms only — not comparable to full-atom values): 74103 Å² total; per-residue (Å²): 130,76,77,81,68,79,79,66,64,50,38,39,49,67,61,33,31,42,50,34,29,53,53,63,54,16,24,20,93,60,33,91,76,47,56,55,84,79,40,37,37,53,29,38,30,52,25,31,37,80,71,41,65,58,51,70,50,49,82,48,35,34,37,44,49,51,12,30,50,50,41,52,52,51,50,50,51,55,57,75,43,74,82,66,47,79,88,62,36,27,77,54,65,75,67,51,50,75,70,37,44,54,36,37,53,51,51,50,47,51,56,34,50,48,46,49,39,56,63,36,55,68,62,40,45,70,52,27,60,53,67,59,25,54,53,37,40,51,48,46,67,42,35,61,63,63,81,80,61,90,66,72,92,43,74,66,58,49,50,51,48,16,51,26,44,17,54,41,51,34,59,36,52,45,44,50,46,65,68,76,36,41,81,45,55,38,71,29,54,77,37,42,50,34,49,35,48,31,39,39,54,47,60,58,82,70,57,91,71,66,85,44,72,67,45,40,54,52,47,34,51,51,52,9,51,44,47,41,73,30,44,81,56,93,55,49,59,67,57,30,33,52,47,45,50,50,31,53,50,50,51,50,52,51,42,50,35,33,52,47,11,68,74,72,37,55,70,59,46,79,42,44,51,67,57,51,32,67,72,35,60,66,58,28,54,54,55,30,48,64,71,58,36,50,88,87,68,78,67,57,37,33,30,40,23,49,49,21,57,58,48,48,51,52,53,56,72,70,47,56,48,61,48,52,37,48,39,55,39,46,47,52,47,73,63,46,31,88,51,37,40,39,75,61,39,48,52,49,50,40,49,50,32,44,73,70,74,43,60,64,70,35,44,55,46,64,70,58,52,40,47,43,35,36,35,48,16,49,63,65,39,55,55,42,72,66,34,31,54,52,70,21,51,22,32,54,32,53,61,54,45,35,64,47,35,28,76,61,48,50,71,66,47,53,52,52,49,51,51,51,52,51,44,27,49,53,32,42,39,54,38,45,68,70,44,80,68,49,46,70,67,41,39,52,52,51,42,51,25,58,69,50,40,41,84,42,63,44,64,41,66,44,69,39,43,84,38,36,55,53,46,47,58,75,48,62,77,48,52,86,48,84,45,47,44,59,23,44,46,26,26,25,30,43,43,41,48,55,51,33,57,41,55,92,36,68,47,67,86,41,47,62,43,57,53,36,62,41,36,45,68,47,50,40,53,48,59,24,28,37,39,41,22,38,17,34,52,25,54,84,49,30,58,88,68,48,45,60,47,42,40,27,20,25,48,30,16,53,51,22,21,29,57,30,41,49,62,26,84,66,22,49,41,29,45,49,67,3,30,56,42,88,77,61,53,70,66,30,52,52,41,49,56,57,47,47,47,50,53,27,50,57,37,40,70,37,62,47,75,40,90,87,70,44,74,44,64,41,52,17,74,66,17,37,49,50,52,50,10,46,33,36,0,45,45,21,12,51,55,22,43,54,54,46,33,73,73,74,46,82,66,59,41,42,55,59,45,70,90,50,53,64,64,42,44,15,52,46,33,37,30,43,49,43,27,58,32,65,49,58,72,56,53,57,55,38,58,74,72,43,45,57,64,59,47,58,51,60,37,33,54,34,43,54,32,21,44,68,49,19,58,55,69,62,34,94,63,46,68,46,77,43,75,80,100,129,76,77,80,69,78,80,67,64,49,39,38,49,67,61,34,31,40,51,33,28,52,54,63,54,15,25,20,92,62,32,92,77,47,56,56,84,80,42,35,36,52,28,39,30,51,24,31,37,80,71,42,66,58,52,70,50,49,82,46,34,34,36,44,50,51,13,29,49,51,42,52,53,52,50,52,51,56,57,74,44,75,83,66,48,80,89,62,35,29,78,54,64,75,68,51,51,74,70,36,45,55,36,37,54,52,51,51,49,50,56,36,50,48,47,48,39,57,64,35,55,68,63,40,45,71,53,27,62,53,66,59,25,56,53,37,38,51,47,47,66,44,36,63,62,62,81,79,61,88,66,72,91,43,74,66,57,49,49,52,50,16,52,27,44,17,54,42,50,34,59,35,51,46,44,50,45,65,69,77,35,41,80,44,54,39,70,30,55,76,38,43,52,34,49,35,46,32,40,38,54,46,60,59,81,70,56,91,70,65,86,44,72,66,44,38,53,52,46,35,52,50,51,9,51,45,47,41,72,30,43,83,57,93,54,48,60,67,58,30,32,52,45,45,51,50,32,54,51,51,50,51,53,50,42,51,35,32,53,46,11,66,73,73,37,56,70,57,46,78,41,45,50,67,56,50,32,67,73,34,61,65,59,30,53,55,54,30,49,64,70,57,36,48,88,88,68,80,67,56,39,33,31,39,24,47,49,20,58,58,50,48,50,51,52,56,71,71,47,56,47,61,48,52,36,48,38,55,40,45,48,52,47,72,63,48,31,86,51,37,39,39,74,60,39,47,52,47,51,39,47,51,33,43,74,70,74,41,61,63,68,35,44,55,45,64,69,56,52,40,48,44,36,35,37,48,15,50,65,66,37,54,52,41,74,64,34,32,56,52,69,21,50,21,31,51,31,54,61,53,45,36,63,47,36,28,76,59,49,49,71,65,47,54,51,52,49,52,50,51,50,50,44,26,49,54,33,42,40,53,38,46,67,69,44,81,67,48,46,72,68,42,40,54,53,49,42,50,25,56,70,52,39,42,83,44,62,46,63,42,66,43,66,37,44,84,39,35,55,54,45,47,60,74,49,62,75,49,52,85,48,85,45,47,44,58,23,44,47,25,26,24,30,44,42,40,46,55,51,32,59,40,56,92,36,68,46,70,85,42,46,62,44,57,54,37,63,41,37,45,67,46,50,41,53,48,59,24,29,39,38,40,22,38,18,33,52,25,54,84,48,32,58,89,66,45,44,59,47,42,40,27,20,25,48,30,17,52,50,21,20,30,57,30,40,51,64,28,83,66,20,49,40,29,44,48,68,4,30,56,42,88,77,62,53,71,66,31,51,52,42,48,56,56,47,48,48,49,52,28,50,57,37,39,69,37,63,46,75,41,92,87,70,44,73,44,62,40,53,16,74,66,17,38,48,50,51,48,9,45,32,37,0,45,44,22,12,51,55,25,43,52,54,47,34,72,73,73,46,83,67,59,40,41,55,60,45,71,89,50,53,64,63,42,44,16,51,45,32,38,32,44,49,43,29,57,32,65,49,61,71,56,55,57,56,38,58,74,72,43,46,58,64,59,48,58,50,62,36,34,55,34,42,53,34,23,46,68,49,19,59,57,70,63,34,94,64,47,69,46,78,45,76,80,99